Protein AF-0000000074746025 (afdb_homodimer)

Foldseek 3Di:
DPDFDDQDPFTADQDDLVPDDPVLVVLLPDDFDFAQFCRVLALQQKDKDFDFWFAAQPDRVQLVVQFVDLGGTWIFIGTDPDRPDHLALAEEEEFEQAFWFAQQLLLQLLQQSRRDCVRNYWYWYFAAGLVSLLVLRIDTDHNVSSSSCALFTTDSNRHYDHRAQDDPVSLVSNLVSCVVVVHQEYEYEYAFRNLFRQLSSLRVCVVVVPNYARAYEFADLLQQRDDQFALTHQRVFQLLQLVLQVLLVVLVVCVVVLAEAEQEEEARAWPQPLDQTAHPSQLLSCLFWVWLEEQGLVVCLVVLDALVRVLVVLLVLCQLQVVVVGNYTYYYDYLRNQCSRVLSSQLQVQLLVDDALDDLVVRLVSDDPSSNVVLVVFDPVQNNLSNHDDPDRSHRTSLSGQPSVRSLVSNVVVLVVCVVVVSGDGHYHYDYDYDYPVRRGGRDFSLSSNVSSNQSSLSSSCRSVSVHQWYWHWFPSLDPNNNITTTIDGSSSQWDFDDDDDDPPPRTDITHDGHHDDCPAPSVVVCVVCNNVSSRDSPTHNPHHADCDDDCRPDGGPSSNRDDTSVVVVVVVVVVVVVLCVQPDPVHDPVSVVVVVVVVVVVVVVVVVCSVCPPPPVPPPDPDD/DPDFDDQDPFTADLDDLVPDDPVLNVLLPDDFDFAQFCRVLALQFKDKDFDFWFAAQPDRVQLVVQFVDLGGTWIFIGTDPDRPDHLALAEEEEFEQAFWFAQQLLLQLLQQSRRDCVRNYWYWYFAAGLVSLLVLRIDTDHNVSSSSCALFTTDSNRHYHHRAQDDPVSLVSNLVSCVVVVHQEYEYEYAFRNLFRQLSSLRVCVVVVPNFARAYEFADLLQQRDDQFALTHQRVFQLLQLVLQVLLVVLVVCVVVLAEAEQEEEARAWPQPLDQTAHPSQLLSCLFWVWLEEQGLVVCLVVLDALVRVLVVLLVLCQLQVVVVGNYTYYYDYLRNQCSRVLSSQLQVQLLPDDALDDLVVRLVSDDPSSNVVLVVFDPVQNNLSNHDDPDRSHRTSLSHQPSVRSLVSNVVVLVVCVVVVSGDGHYHYDYDYDYPVRRGGRDFSLSSNVSSNQSSLSSSCRSVSVHQWYWHWFPSLDPNNNITTTTDGSSSQWDFDDPDPPPPPRTDITHDGHHDDCPAPSVVVCVVCNNVSSRDSPTHNPHHADCDDDCRPDGGPSSNRDDTSVVVVVVVVVVVVVLCVQPDPVHDPVSVVVVVVVVVVVVVVVVVCSVCPPPPVPPPPPDD

Radius of gyration: 33.22 Å; Cα contacts (8 Å, |Δi|>4): 2764; chains: 2; bounding box: 72×93×107 Å

Structure (mmCIF, N/CA/C/O backbone):
data_AF-0000000074746025-model_v1
#
loop_
_entity.id
_entity.type
_entity.pdbx_description
1 polymer 'Phosphofructokinase domain-containing protein'
#
loop_
_atom_site.group_PDB
_atom_site.id
_atom_site.type_symbol
_atom_site.label_atom_id
_atom_site.label_alt_id
_atom_site.label_comp_id
_atom_site.label_asym_id
_atom_site.label_entity_id
_atom_site.label_seq_id
_atom_site.pdbx_PDB_ins_code
_atom_site.Cartn_x
_atom_site.Cartn_y
_atom_site.Cartn_z
_atom_site.occupancy
_atom_site.B_iso_or_equiv
_atom_site.auth_seq_id
_atom_site.auth_comp_id
_atom_site.auth_asym_id
_atom_site.auth_atom_id
_atom_site.pdbx_PDB_model_num
ATOM 1 N N . MET A 1 1 ? -12.352 17.672 -21.172 1 46.97 1 MET A N 1
ATOM 2 C CA . MET A 1 1 ? -11.773 18.031 -19.891 1 46.97 1 MET A CA 1
ATOM 3 C C . MET A 1 1 ? -11.469 19.531 -19.844 1 46.97 1 MET A C 1
ATOM 5 O O . MET A 1 1 ? -11.016 20.109 -20.828 1 46.97 1 MET A O 1
ATOM 9 N N . GLU A 1 2 ? -12.117 20.219 -18.984 1 56.06 2 GLU A N 1
ATOM 10 C CA . GLU A 1 2 ? -11.766 21.641 -18.922 1 56.06 2 GLU A CA 1
ATOM 11 C C . GLU A 1 2 ? -10.258 21.828 -18.844 1 56.06 2 GLU A C 1
ATOM 13 O O . GLU A 1 2 ? -9.57 21.078 -18.125 1 56.06 2 GLU A O 1
ATOM 18 N N . LYS A 1 3 ? -9.656 22.641 -19.641 1 61.75 3 LYS A N 1
ATOM 19 C CA . LYS A 1 3 ? -8.234 22.906 -19.781 1 61.75 3 LYS A CA 1
ATOM 20 C C . LYS A 1 3 ? -7.668 23.531 -18.5 1 61.75 3 LYS A C 1
ATOM 22 O O . LYS A 1 3 ? -8.32 24.375 -17.875 1 61.75 3 LYS A O 1
ATOM 27 N N . PRO A 1 4 ? -6.477 22.922 -18.031 1 66.38 4 PRO A N 1
ATOM 28 C CA . PRO A 1 4 ? -5.793 23.562 -16.906 1 66.38 4 PRO A CA 1
ATOM 29 C C . PRO A 1 4 ? -5.633 25.062 -17.094 1 66.38 4 PRO A C 1
ATOM 31 O O . PRO A 1 4 ? -5.406 25.531 -18.203 1 66.38 4 PRO A O 1
ATOM 34 N N . LYS A 1 5 ? -6.051 25.828 -16.109 1 73.69 5 LYS A N 1
ATOM 35 C CA . LYS A 1 5 ? -5.914 27.281 -16.109 1 73.69 5 LYS A CA 1
ATOM 36 C C . LYS A 1 5 ? -4.645 27.719 -15.383 1 73.69 5 LYS A C 1
ATOM 38 O O . LYS A 1 5 ? -4.434 27.359 -14.227 1 73.69 5 LYS A O 1
ATOM 43 N N . ARG A 1 6 ? -3.791 28.312 -16.094 1 76 6 ARG A N 1
ATOM 44 C CA . ARG A 1 6 ? -2.576 28.844 -15.5 1 76 6 ARG A CA 1
ATOM 45 C C . ARG A 1 6 ? -2.885 30.078 -14.641 1 76 6 ARG A C 1
ATOM 47 O O . ARG A 1 6 ? -3.561 31 -15.102 1 76 6 ARG A O 1
ATOM 54 N N . MET A 1 7 ? -2.498 29.938 -13.492 1 72.06 7 MET A N 1
ATOM 55 C CA . MET A 1 7 ? -2.641 31.031 -12.539 1 72.06 7 MET A CA 1
ATOM 56 C C . MET A 1 7 ? -1.281 31.469 -12 1 72.06 7 MET A C 1
ATOM 58 O O . MET A 1 7 ? -0.855 31.016 -10.938 1 72.06 7 MET A O 1
ATOM 62 N N . GLY A 1 8 ? -0.741 32.344 -12.617 1 64.75 8 GLY A N 1
ATOM 63 C CA . GLY A 1 8 ? 0.644 32.625 -12.297 1 64.75 8 GLY A CA 1
ATOM 64 C C . GLY A 1 8 ? 1.589 31.484 -12.562 1 64.75 8 GLY A C 1
ATOM 65 O O . GLY A 1 8 ? 1.627 30.953 -13.68 1 64.75 8 GLY A O 1
ATOM 66 N N . ASN A 1 9 ? 2.158 31.078 -11.516 1 69.38 9 ASN A N 1
ATOM 67 C CA . ASN A 1 9 ? 3.098 29.969 -11.625 1 69.38 9 ASN A CA 1
ATOM 68 C C . ASN A 1 9 ? 2.449 28.641 -11.242 1 69.38 9 ASN A C 1
ATOM 70 O O . ASN A 1 9 ? 3.133 27.625 -11.125 1 69.38 9 ASN A O 1
ATOM 74 N N . PHE A 1 10 ? 1.053 28.859 -11.172 1 74.69 10 PHE A N 1
ATOM 75 C CA . PHE A 1 10 ? 0.371 27.672 -10.695 1 74.69 10 PHE A CA 1
ATOM 76 C C . PHE A 1 10 ? -0.65 27.172 -11.711 1 74.69 10 PHE A C 1
ATOM 78 O O . PHE A 1 10 ? -1.016 27.906 -12.633 1 74.69 10 PHE A O 1
ATOM 85 N N . LEU A 1 11 ? -0.92 25.875 -11.57 1 71 11 LEU A N 1
ATOM 86 C CA . LEU A 1 11 ? -1.87 25.266 -12.484 1 71 11 LEU A CA 1
ATOM 87 C C . LEU A 1 11 ? -3.123 24.797 -11.75 1 71 11 LEU A C 1
ATOM 89 O O . LEU A 1 11 ? -3.029 24.109 -10.727 1 71 11 LEU A O 1
ATOM 93 N N . PHE A 1 12 ? -4.215 25.391 -12.172 1 70.94 12 PHE A N 1
ATOM 94 C CA . PHE A 1 12 ? -5.5 24.938 -11.648 1 70.94 12 PHE A CA 1
ATOM 95 C C . PHE A 1 12 ? -6.152 23.953 -12.609 1 70.94 12 PHE A C 1
ATOM 97 O O . PHE A 1 12 ? -6.383 24.266 -13.781 1 70.94 12 PHE A O 1
ATOM 104 N N . GLN A 1 13 ? -6.289 22.734 -12.102 1 67.62 13 GLN A N 1
ATOM 105 C CA . GLN A 1 13 ? -6.855 21.688 -12.953 1 67.62 13 GLN A CA 1
ATOM 106 C C . GLN A 1 13 ? -8.133 21.109 -12.344 1 67.62 13 GLN A C 1
ATOM 108 O O . GLN A 1 13 ? -8.086 20.172 -11.562 1 67.62 13 GLN A O 1
ATOM 113 N N . PRO A 1 14 ? -9.289 21.719 -12.812 1 64.31 14 PRO A N 1
ATOM 114 C CA . PRO A 1 14 ? -10.516 21.109 -12.297 1 64.31 14 PRO A CA 1
ATOM 115 C C . PRO A 1 14 ? -10.836 19.781 -12.961 1 64.31 14 PRO A C 1
ATOM 117 O O . PRO A 1 14 ? -10.523 19.578 -14.141 1 64.31 14 PRO A O 1
ATOM 120 N N . GLN A 1 15 ? -10.875 18.594 -12.281 1 63.97 15 GLN A N 1
ATOM 121 C CA . GLN A 1 15 ? -11.055 17.266 -12.883 1 63.97 15 GLN A CA 1
ATOM 122 C C . GLN A 1 15 ? -12.5 17.047 -13.32 1 63.97 15 GLN A C 1
ATOM 124 O O . GLN A 1 15 ? -13.43 17.453 -12.617 1 63.97 15 GLN A O 1
ATOM 129 N N . ALA A 1 16 ? -12.57 16.516 -14.625 1 58.84 16 ALA A N 1
ATOM 130 C CA . ALA A 1 16 ? -13.883 16.141 -15.133 1 58.84 16 ALA A CA 1
ATOM 131 C C . ALA A 1 16 ? -14.383 14.859 -14.469 1 58.84 16 ALA A C 1
ATOM 133 O O . ALA A 1 16 ? -13.586 13.977 -14.133 1 58.84 16 ALA A O 1
ATOM 134 N N . LYS A 1 17 ? -15.641 14.75 -14.172 1 58.56 17 LYS A N 1
ATOM 135 C CA . LYS A 1 17 ? -16.344 13.609 -13.594 1 58.56 17 LYS A CA 1
ATOM 136 C C . LYS A 1 17 ? -16.109 12.344 -14.422 1 58.56 17 LYS A C 1
ATOM 138 O O . LYS A 1 17 ? -16.062 11.242 -13.875 1 58.56 17 LYS A O 1
ATOM 143 N N . LYS A 1 18 ? -15.852 12.492 -15.633 1 58.47 18 LYS A N 1
ATOM 144 C CA . LYS A 1 18 ? -15.828 11.336 -16.531 1 58.47 18 LYS A CA 1
ATOM 145 C C . LYS A 1 18 ? -14.555 10.523 -16.344 1 58.47 18 LYS A C 1
ATOM 147 O O . LYS A 1 18 ? -14.516 9.336 -16.688 1 58.47 18 LYS A O 1
ATOM 152 N N . GLN A 1 19 ? -13.617 11.047 -15.664 1 64.06 19 GLN A N 1
ATOM 153 C CA . GLN A 1 19 ? -12.32 10.383 -15.562 1 64.06 19 GLN A CA 1
ATOM 154 C C . GLN A 1 19 ? -12.109 9.805 -14.164 1 64.06 19 GLN A C 1
ATOM 156 O O . GLN A 1 19 ? -10.969 9.633 -13.719 1 64.06 19 GLN A O 1
ATOM 161 N N . ARG A 1 20 ? -13.258 9.312 -13.727 1 80.38 20 ARG A N 1
ATOM 162 C CA . ARG A 1 20 ? -13.172 8.766 -12.375 1 80.38 20 ARG A CA 1
ATOM 163 C C . ARG A 1 20 ? -13.461 7.27 -12.367 1 80.38 20 ARG A C 1
ATOM 165 O O . ARG A 1 20 ? -14.188 6.77 -13.227 1 80.38 20 ARG A O 1
ATOM 172 N N . SER A 1 21 ? -12.797 6.664 -11.5 1 84.75 21 SER A N 1
ATOM 173 C CA . SER A 1 21 ? -13.031 5.234 -11.328 1 84.75 21 SER A CA 1
ATOM 174 C C . SER A 1 21 ? -14.461 4.953 -10.898 1 84.75 21 SER A C 1
ATOM 176 O O . SER A 1 21 ? -15.18 5.859 -10.461 1 84.75 21 SER A O 1
ATOM 178 N N . ASP A 1 22 ? -14.867 3.734 -11.039 1 85.94 22 ASP A N 1
ATOM 179 C CA . ASP A 1 22 ? -16.219 3.324 -10.648 1 85.94 22 ASP A CA 1
ATOM 180 C C . ASP A 1 22 ? -16.453 3.559 -9.164 1 85.94 22 ASP A C 1
ATOM 182 O O . ASP A 1 22 ? -17.531 3.994 -8.766 1 85.94 22 ASP A O 1
ATOM 186 N N . LEU A 1 23 ? -15.508 3.271 -8.406 1 89.56 23 LEU A N 1
ATOM 187 C CA . LEU A 1 23 ? -15.656 3.447 -6.965 1 89.56 23 LEU A CA 1
ATOM 188 C C . LEU A 1 23 ? -15.805 4.926 -6.609 1 89.56 23 LEU A C 1
ATOM 190 O O . LEU A 1 23 ? -16.609 5.285 -5.754 1 89.56 23 LEU A O 1
ATOM 194 N N . GLN A 1 24 ? -15.016 5.777 -7.266 1 88.44 24 GLN A N 1
ATOM 195 C CA . GLN A 1 24 ? -15.102 7.211 -7.02 1 88.44 24 GLN A CA 1
ATOM 196 C C . GLN A 1 24 ? -16.469 7.762 -7.422 1 88.44 24 GLN A C 1
ATOM 198 O O . GLN A 1 24 ? -17.031 8.617 -6.734 1 88.44 24 GLN A O 1
ATOM 203 N N . GLN A 1 25 ? -16.922 7.266 -8.516 1 87.38 25 GLN A N 1
ATOM 204 C CA . GLN A 1 25 ? -18.234 7.711 -8.984 1 87.38 25 GLN A CA 1
ATOM 205 C C . GLN A 1 25 ? -19.328 7.328 -7.992 1 87.38 25 GLN A C 1
ATOM 207 O O . GLN A 1 25 ? -20.234 8.125 -7.711 1 87.38 25 GLN A O 1
ATOM 212 N N . TRP A 1 26 ? -19.219 6.156 -7.52 1 89.75 26 TRP A N 1
ATOM 213 C CA . TRP A 1 26 ? -20.188 5.703 -6.527 1 89.75 26 TRP A CA 1
ATOM 214 C C . TRP A 1 26 ? -20.078 6.516 -5.242 1 89.75 26 TRP A C 1
ATOM 216 O O . TRP A 1 26 ? -21.078 6.871 -4.629 1 89.75 26 TRP A O 1
ATOM 226 N N . ARG A 1 27 ? -18.906 6.832 -4.867 1 89.44 27 ARG A N 1
ATOM 227 C CA . ARG A 1 27 ? -18.625 7.547 -3.625 1 89.44 27 ARG A CA 1
ATOM 228 C C . ARG A 1 27 ? -19.172 8.969 -3.684 1 89.44 27 ARG A C 1
ATOM 230 O O . ARG A 1 27 ? -19.562 9.539 -2.66 1 89.44 27 ARG A O 1
ATOM 237 N N . LEU A 1 28 ? -19.234 9.516 -4.867 1 85.06 28 LEU A N 1
ATOM 238 C CA . LEU A 1 28 ? -19.719 10.875 -5.055 1 85.06 28 LEU A CA 1
ATOM 239 C C . LEU A 1 28 ? -21.172 11.016 -4.59 1 85.06 28 LEU A C 1
ATOM 241 O O . LEU A 1 28 ? -21.609 12.109 -4.227 1 85.06 28 LEU A O 1
ATOM 245 N N . GLU A 1 29 ? -21.812 9.883 -4.574 1 85.06 29 GLU A N 1
ATOM 246 C CA . GLU A 1 29 ? -23.234 9.922 -4.238 1 85.06 29 GLU A CA 1
ATOM 247 C C . GLU A 1 29 ? -23.453 9.773 -2.736 1 85.06 29 GLU A C 1
ATOM 249 O O . GLU A 1 29 ? -24.562 9.977 -2.238 1 85.06 29 GLU A O 1
ATOM 254 N N . ARG A 1 30 ? -22.406 9.602 -2.037 1 86.88 30 ARG A N 1
ATOM 255 C CA . ARG A 1 30 ? -22.547 9.398 -0.599 1 86.88 30 ARG A CA 1
ATOM 256 C C . ARG A 1 30 ? -22.891 10.703 0.109 1 86.88 30 ARG A C 1
ATOM 258 O O . ARG A 1 30 ? -22.297 11.75 -0.189 1 86.88 30 ARG A O 1
ATOM 265 N N . GLN A 1 31 ? -23.812 10.57 1.04 1 90.75 31 GLN A N 1
ATOM 266 C CA . GLN A 1 31 ? -24.125 11.711 1.898 1 90.75 31 GLN A CA 1
ATOM 267 C C . GLN A 1 31 ? -23.297 11.664 3.188 1 90.75 31 GLN A C 1
ATOM 269 O O . GLN A 1 31 ? -23.25 10.625 3.855 1 90.75 31 GLN A O 1
ATOM 274 N N . HIS A 1 32 ? -22.672 12.727 3.467 1 94.94 32 HIS A N 1
ATOM 275 C CA . HIS A 1 32 ? -21.891 12.812 4.699 1 94.94 32 HIS A CA 1
ATOM 276 C C . HIS A 1 32 ? -22.797 12.727 5.926 1 94.94 32 HIS A C 1
ATOM 278 O O . HIS A 1 32 ? -23.906 13.25 5.918 1 94.94 32 HIS A O 1
ATOM 284 N N . ARG A 1 33 ? -22.406 12.055 6.957 1 94 33 ARG A N 1
ATOM 285 C CA . ARG A 1 33 ? -23.047 12.133 8.266 1 94 33 ARG A CA 1
ATOM 286 C C . ARG A 1 33 ? -22.594 13.375 9.023 1 94 33 ARG A C 1
ATOM 288 O O . ARG A 1 33 ? -21.438 13.789 8.906 1 94 33 ARG A O 1
ATOM 295 N N . LEU A 1 34 ? -23.469 13.914 9.797 1 96.31 34 LEU A N 1
ATOM 296 C CA . LEU A 1 34 ? -23.172 15.195 10.43 1 96.31 34 LEU A CA 1
ATOM 297 C C . LEU A 1 34 ? -23.516 15.164 11.914 1 96.31 34 LEU A C 1
ATOM 299 O O . LEU A 1 34 ? -24.438 14.469 12.328 1 96.31 34 LEU A O 1
ATOM 303 N N . PRO A 1 35 ? -22.719 15.984 12.664 1 95.69 35 PRO A N 1
ATOM 304 C CA . PRO A 1 35 ? -23.141 16.234 14.039 1 95.69 35 PRO A CA 1
ATOM 305 C C . PRO A 1 35 ? -24.531 16.875 14.117 1 95.69 35 PRO A C 1
ATOM 307 O O . PRO A 1 35 ? -24.875 17.703 13.281 1 95.69 35 PRO A O 1
ATOM 310 N N . ALA A 1 36 ? -25.25 16.547 15.18 1 93.38 36 ALA A N 1
ATOM 311 C CA . ALA A 1 36 ? -26.609 17.062 15.352 1 93.38 36 ALA A CA 1
ATOM 312 C C . ALA A 1 36 ? -26.609 18.594 15.375 1 93.38 36 ALA A C 1
ATOM 314 O O . ALA A 1 36 ? -27.547 19.219 14.867 1 93.38 36 ALA A O 1
ATOM 315 N N . ALA A 1 37 ? -25.641 19.156 15.914 1 92.25 37 ALA A N 1
ATOM 316 C CA . ALA A 1 37 ? -25.562 20.609 16.094 1 92.25 37 ALA A CA 1
ATOM 317 C C . ALA A 1 37 ? -25.578 21.328 14.758 1 92.25 37 ALA A C 1
ATOM 319 O O . ALA A 1 37 ? -26 22.484 14.672 1 92.25 37 ALA A O 1
ATOM 320 N N . ILE A 1 38 ? -25.141 20.656 13.695 1 93.62 38 ILE A N 1
ATOM 321 C CA . ILE A 1 38 ? -25.094 21.312 12.391 1 93.62 38 ILE A CA 1
ATOM 322 C C . ILE A 1 38 ? -25.781 20.438 11.352 1 93.62 38 ILE A C 1
ATOM 324 O O . ILE A 1 38 ? -25.391 20.406 10.188 1 93.62 38 ILE A O 1
ATOM 328 N N . SER A 1 39 ? -26.75 19.688 11.641 1 91.5 39 SER A N 1
ATOM 329 C CA . SER A 1 39 ? -27.422 18.719 10.789 1 91.5 39 SER A CA 1
ATOM 330 C C . SER A 1 39 ? -28.156 19.406 9.648 1 91.5 39 SER A C 1
ATOM 332 O O . SER A 1 39 ? -28.312 18.844 8.562 1 91.5 39 SER A O 1
ATOM 334 N N . ALA A 1 40 ? -28.641 20.656 9.891 1 88.69 40 ALA A N 1
ATOM 335 C CA . ALA A 1 40 ? -29.281 21.406 8.828 1 88.69 40 ALA A CA 1
ATOM 336 C C . ALA A 1 40 ? -28.281 21.844 7.766 1 88.69 40 ALA A C 1
ATOM 338 O O . ALA A 1 40 ? -28.641 22.094 6.613 1 88.69 40 ALA A O 1
ATOM 339 N N . PHE A 1 41 ? -27.078 21.953 8.156 1 88.44 41 PHE A N 1
ATOM 340 C CA . PHE A 1 41 ? -25.906 22.312 7.363 1 88.44 41 PHE A CA 1
ATOM 341 C C . PHE A 1 41 ? -26.156 23.562 6.547 1 88.44 41 PHE A C 1
ATOM 343 O O . PHE A 1 41 ? -26.031 23.547 5.32 1 88.44 41 PHE A O 1
ATOM 350 N N . ASN A 1 42 ? -26.547 24.484 7.211 1 86.94 42 ASN A N 1
ATOM 351 C CA . ASN A 1 42 ? -26.828 25.844 6.773 1 86.94 42 ASN A CA 1
ATOM 352 C C . ASN A 1 42 ? -26.344 26.875 7.793 1 86.94 42 ASN A C 1
ATOM 354 O O . ASN A 1 42 ? -26.734 26.828 8.961 1 86.94 42 ASN A O 1
ATOM 358 N N . GLY A 1 43 ? -25.5 27.781 7.301 1 87.62 43 GLY A N 1
ATOM 359 C CA . GLY A 1 43 ? -24.891 28.75 8.203 1 87.62 43 GLY A CA 1
ATOM 360 C C . GLY A 1 43 ? -25.906 29.625 8.922 1 87.62 43 GLY A C 1
ATOM 361 O O . GLY A 1 43 ? -25.625 30.156 9.992 1 87.62 43 GLY A O 1
ATOM 362 N N . ASN A 1 44 ? -27.078 29.688 8.391 1 86.81 44 ASN A N 1
ATOM 363 C CA . ASN A 1 44 ? -28.094 30.531 8.992 1 86.81 44 ASN A CA 1
ATOM 364 C C . ASN A 1 44 ? -28.922 29.766 10.016 1 86.81 44 ASN A C 1
ATOM 366 O O . ASN A 1 44 ? -29.703 30.344 10.773 1 86.81 44 ASN A O 1
ATOM 370 N N . ALA A 1 45 ? -28.688 28.5 10.133 1 88.62 45 ALA A N 1
ATOM 371 C CA . ALA A 1 45 ? -29.453 27.656 11.047 1 88.62 45 ALA A CA 1
ATOM 372 C C . ALA A 1 45 ? -28.656 27.359 12.305 1 88.62 45 ALA A C 1
ATOM 374 O O . ALA A 1 45 ? -29.016 26.469 13.086 1 88.62 45 ALA A O 1
ATOM 375 N N . VAL A 1 46 ? -27.547 28.078 12.5 1 91.75 46 VAL A N 1
ATOM 376 C CA . VAL A 1 46 ? -26.703 27.828 13.656 1 91.75 46 VAL A CA 1
ATOM 377 C C . VAL A 1 46 ? -26.266 29.156 14.281 1 91.75 46 VAL A C 1
ATOM 379 O O . VAL A 1 46 ? -26.328 30.188 13.625 1 91.75 46 VAL A O 1
ATOM 382 N N . THR A 1 47 ? -25.906 29.125 15.531 1 91.88 47 THR A N 1
ATOM 383 C CA . THR A 1 47 ? -25.359 30.281 16.234 1 91.88 47 THR A CA 1
ATOM 384 C C . THR A 1 47 ? -24.109 29.875 17.031 1 91.88 47 THR A C 1
ATOM 386 O O . THR A 1 47 ? -23.875 28.688 17.266 1 91.88 47 THR A O 1
ATOM 389 N N . VAL A 1 48 ? -23.281 30.859 17.219 1 94.44 48 VAL A N 1
ATOM 390 C CA . VAL A 1 48 ? -22.062 30.641 18 1 94.44 48 VAL A CA 1
ATOM 391 C C . VAL A 1 48 ? -22.25 31.172 19.406 1 94.44 48 VAL A C 1
ATOM 393 O O . VAL A 1 48 ? -22.609 32.344 19.609 1 94.44 48 VAL A O 1
ATOM 396 N N . VAL A 1 49 ? -22.047 30.281 20.391 1 92.94 49 VAL A N 1
ATOM 397 C CA . VAL A 1 49 ? -22.219 30.656 21.781 1 92.94 49 VAL A CA 1
ATOM 398 C C . VAL A 1 49 ? -20.859 30.625 22.484 1 92.94 49 VAL A C 1
ATOM 400 O O . VAL A 1 49 ? -20.078 29.703 22.312 1 92.94 49 VAL A O 1
ATOM 403 N N . LYS A 1 50 ? -20.625 31.672 23.266 1 93.88 50 LYS A N 1
ATOM 404 C CA . LYS A 1 50 ? -19.391 31.75 24.031 1 93.88 50 LYS A CA 1
ATOM 405 C C . LYS A 1 50 ? -19.453 30.875 25.281 1 93.88 50 LYS A C 1
ATOM 407 O O . LYS A 1 50 ? -20.438 30.938 26.031 1 93.88 50 LYS A O 1
ATOM 412 N N . GLY A 1 51 ? -18.5 30.062 25.344 1 89.12 51 GLY A N 1
ATOM 413 C CA . GLY A 1 51 ? -18.375 29.219 26.531 1 89.12 51 GLY A CA 1
ATOM 414 C C . GLY A 1 51 ? -17.422 29.797 27.562 1 89.12 51 GLY A C 1
ATOM 415 O O . GLY A 1 51 ? -17.375 31 27.781 1 89.12 51 GLY A O 1
ATOM 416 N N . GLU A 1 52 ? -16.734 28.906 28.25 1 85.69 52 GLU A N 1
ATOM 417 C CA . GLU A 1 52 ? -15.805 29.281 29.312 1 85.69 52 GLU A CA 1
ATOM 418 C C . GLU A 1 52 ? -14.547 29.938 28.734 1 85.69 52 GLU A C 1
ATOM 420 O O . GLU A 1 52 ? -14.086 29.562 27.656 1 85.69 52 GLU A O 1
ATOM 425 N N . GLU A 1 53 ? -14.016 30.812 29.516 1 90.31 53 GLU A N 1
ATOM 426 C CA . GLU A 1 53 ? -12.75 31.422 29.125 1 90.31 53 GLU A CA 1
ATOM 427 C C . GLU A 1 53 ? -11.594 30.438 29.281 1 90.31 53 GLU A C 1
ATOM 429 O O . GLU A 1 53 ? -11.602 29.594 30.188 1 90.31 53 GLU A O 1
ATOM 434 N N . THR A 1 54 ? -10.703 30.547 28.359 1 89.75 54 THR A N 1
ATOM 435 C CA . THR A 1 54 ? -9.555 29.641 28.375 1 89.75 54 THR A CA 1
ATOM 436 C C . THR A 1 54 ? -8.383 30.266 29.125 1 89.75 54 THR A C 1
ATOM 438 O O . THR A 1 54 ? -8.422 31.453 29.484 1 89.75 54 THR A O 1
ATOM 441 N N . CYS A 1 55 ? -7.43 29.438 29.516 1 82.5 55 CYS A N 1
ATOM 442 C CA . CYS A 1 55 ? -6.215 29.906 30.172 1 82.5 55 CYS A CA 1
ATOM 443 C C . CYS A 1 55 ? -4.973 29.375 29.484 1 82.5 55 CYS A C 1
ATOM 445 O O . CYS A 1 55 ? -5.055 28.406 28.719 1 82.5 55 CYS A O 1
ATOM 447 N N . VAL A 1 56 ? -3.932 30.188 29.641 1 78.94 56 VAL A N 1
ATOM 448 C CA . VAL A 1 56 ? -2.639 29.734 29.141 1 78.94 56 VAL A CA 1
ATOM 449 C C . VAL A 1 56 ? -1.911 28.938 30.219 1 78.94 56 VAL A C 1
ATOM 451 O O . VAL A 1 56 ? -1.758 29.406 31.344 1 78.94 56 VAL A O 1
ATOM 454 N N . THR A 1 57 ? -1.659 27.734 29.953 1 64.81 57 THR A N 1
ATOM 455 C CA . THR A 1 57 ? -1.104 26.844 30.953 1 64.81 57 THR A CA 1
ATOM 456 C C . THR A 1 57 ? 0.303 27.266 31.344 1 64.81 57 THR A C 1
ATOM 458 O O . THR A 1 57 ? 0.66 27.234 32.531 1 64.81 57 THR A O 1
ATOM 461 N N . ASP A 1 58 ? 1.106 27.531 30.391 1 65.44 58 ASP A N 1
ATOM 462 C CA . ASP A 1 58 ? 2.506 27.766 30.75 1 65.44 58 ASP A CA 1
ATOM 463 C C . ASP A 1 58 ? 2.977 29.125 30.25 1 65.44 58 ASP A C 1
ATOM 465 O O . ASP A 1 58 ? 2.74 29.484 29.094 1 65.44 58 ASP A O 1
ATOM 469 N N . HIS A 1 59 ? 3.564 29.844 31.094 1 77.25 59 HIS A N 1
ATOM 470 C CA . HIS A 1 59 ? 4.285 31.062 30.75 1 77.25 59 HIS A CA 1
ATOM 471 C C . HIS A 1 59 ? 3.34 32.125 30.172 1 77.25 59 HIS A C 1
ATOM 473 O O . HIS A 1 59 ? 3.596 32.688 29.109 1 77.25 59 HIS A O 1
ATOM 479 N N . SER A 1 60 ? 2.35 32.406 30.906 1 81.12 60 SER A N 1
ATOM 480 C CA . SER A 1 60 ? 1.336 33.375 30.469 1 81.12 60 SER A CA 1
ATOM 481 C C . SER A 1 60 ? 1.957 34.719 30.156 1 81.12 60 SER A C 1
ATOM 483 O O . SER A 1 60 ? 1.495 35.438 29.25 1 81.12 60 SER A O 1
ATOM 485 N N . GLU A 1 61 ? 2.965 35.094 30.859 1 82.94 61 GLU A N 1
ATOM 486 C CA . GLU A 1 61 ? 3.609 36.406 30.641 1 82.94 61 GLU A CA 1
ATOM 487 C C . GLU A 1 61 ? 4.27 36.438 29.266 1 82.94 61 GLU A C 1
ATOM 489 O O . GLU A 1 61 ? 4.23 37.5 28.594 1 82.94 61 GLU A O 1
ATOM 494 N N . VAL A 1 62 ? 4.836 35.312 28.938 1 87.06 62 VAL A N 1
ATOM 495 C CA . VAL A 1 62 ? 5.516 35.281 27.641 1 87.06 62 VAL A CA 1
ATOM 496 C C . VAL A 1 62 ? 4.492 35.344 26.516 1 87.06 62 VAL A C 1
ATOM 498 O O . VAL A 1 62 ? 4.688 36.062 25.531 1 87.06 62 VAL A O 1
ATOM 501 N N . VAL A 1 63 ? 3.414 34.656 26.656 1 89.94 63 VAL A N 1
ATOM 502 C CA . VAL A 1 63 ? 2.387 34.625 25.625 1 89.94 63 VAL A CA 1
ATOM 503 C C . VAL A 1 63 ? 1.72 36 25.5 1 89.94 63 VAL A C 1
ATOM 505 O O . VAL A 1 63 ? 1.408 36.438 24.391 1 89.94 63 VAL A O 1
ATOM 508 N N . SER A 1 64 ? 1.632 36.719 26.609 1 89.88 64 SER A N 1
ATOM 509 C CA . SER A 1 64 ? 0.945 38 26.625 1 89.88 64 SER A CA 1
ATOM 510 C C . SER A 1 64 ? 1.765 39.062 25.922 1 89.88 64 SER A C 1
ATOM 512 O O . SER A 1 64 ? 1.233 40.125 25.547 1 89.88 64 SER A O 1
ATOM 514 N N . ARG A 1 65 ? 2.98 38.781 25.781 1 89.56 65 ARG A N 1
ATOM 515 C CA . ARG A 1 65 ? 3.822 39.719 25.062 1 89.56 65 ARG A CA 1
ATOM 516 C C . ARG A 1 65 ? 3.535 39.656 23.562 1 89.56 65 ARG A C 1
ATOM 518 O O . ARG A 1 65 ? 3.738 40.656 22.844 1 89.56 65 ARG A O 1
ATOM 525 N N . PHE A 1 66 ? 3.113 38.562 23.156 1 91.62 66 PHE A N 1
ATOM 526 C CA . PHE A 1 66 ? 2.924 38.375 21.734 1 91.62 66 PHE A CA 1
ATOM 527 C C . PHE A 1 66 ? 1.448 38.469 21.359 1 91.62 66 PHE A C 1
ATOM 529 O O . PHE A 1 66 ? 1.108 38.812 20.219 1 91.62 66 PHE A O 1
ATOM 536 N N . PHE A 1 67 ? 0.56 38.219 22.328 1 93.88 67 PHE A N 1
ATOM 537 C CA . PHE A 1 67 ? -0.866 38.125 22.031 1 93.88 67 PHE A CA 1
ATOM 538 C C . PHE A 1 67 ? -1.664 39 22.984 1 93.88 67 PHE A C 1
ATOM 540 O O . PHE A 1 67 ? -1.437 39 24.188 1 93.88 67 PHE A O 1
ATOM 547 N N . SER A 1 68 ? -2.625 39.688 22.438 1 90.44 68 SER A N 1
ATOM 548 C CA . SER A 1 68 ? -3.402 40.656 23.219 1 90.44 68 SER A CA 1
ATOM 549 C C . SER A 1 68 ? -4.512 39.969 24 1 90.44 68 SER A C 1
ATOM 551 O O . SER A 1 68 ? -4.844 40.375 25.109 1 90.44 68 SER A O 1
ATOM 553 N N . ASP A 1 69 ? -5.121 38.969 23.391 1 87.12 69 ASP A N 1
ATOM 554 C CA . ASP A 1 69 ? -6.223 38.25 24.047 1 87.12 69 ASP A CA 1
ATOM 555 C C . ASP A 1 69 ? -5.828 36.812 24.375 1 87.12 69 ASP A C 1
ATOM 557 O O . ASP A 1 69 ? -5.965 35.906 23.547 1 87.12 69 ASP A O 1
ATOM 561 N N . VAL A 1 70 ? -5.457 36.625 25.609 1 86.56 70 VAL A N 1
ATOM 562 C CA . VAL A 1 70 ? -4.953 35.312 26 1 86.56 70 VAL A CA 1
ATOM 563 C C . VAL A 1 70 ? -6.031 34.562 26.797 1 86.56 70 VAL A C 1
ATOM 565 O O . VAL A 1 70 ? -5.828 33.406 27.203 1 86.56 70 VAL A O 1
ATOM 568 N N . HIS A 1 71 ? -7.195 35.156 26.969 1 87.75 71 HIS A N 1
ATOM 569 C CA . HIS A 1 71 ? -8.281 34.531 27.703 1 87.75 71 HIS A CA 1
ATOM 570 C C . HIS A 1 71 ? -9.562 34.469 26.859 1 87.75 71 HIS A C 1
ATOM 572 O O . HIS A 1 71 ? -10.656 34.656 27.391 1 87.75 71 HIS A O 1
ATOM 578 N N . ALA A 1 72 ? -9.375 34.25 25.625 1 91.88 72 ALA A N 1
ATOM 579 C CA . ALA A 1 72 ? -10.539 34.156 24.75 1 91.88 72 ALA A CA 1
ATOM 580 C C . ALA A 1 72 ? -11.375 32.906 25.094 1 91.88 72 ALA A C 1
ATOM 582 O O . ALA A 1 72 ? -10.828 31.875 25.453 1 91.88 72 ALA A O 1
ATOM 583 N N . PRO A 1 73 ? -12.656 32.938 25.016 1 94.38 73 PRO A N 1
ATOM 584 C CA . PRO A 1 73 ? -13.531 31.844 25.422 1 94.38 73 PRO A CA 1
ATOM 585 C C . PRO A 1 73 ? -13.586 30.719 24.375 1 94.38 73 PRO A C 1
ATOM 587 O O . PRO A 1 73 ? -13.281 30.953 23.203 1 94.38 73 PRO A O 1
ATOM 590 N N . LEU A 1 74 ? -13.984 29.578 24.891 1 94.62 74 LEU A N 1
ATOM 591 C CA . LEU A 1 74 ? -14.391 28.516 23.969 1 94.62 74 LEU A CA 1
ATOM 592 C C . LEU A 1 74 ? -15.672 28.891 23.234 1 94.62 74 LEU A C 1
ATOM 594 O O . LEU A 1 74 ? -16.5 29.641 23.781 1 94.62 74 LEU A O 1
ATOM 598 N N . LEU A 1 75 ? -15.781 28.484 22.047 1 96.31 75 LEU A N 1
ATOM 599 C CA . LEU A 1 75 ? -17 28.75 21.281 1 96.31 75 LEU A CA 1
ATOM 600 C C . LEU A 1 75 ? -17.734 27.453 20.953 1 96.31 75 LEU A C 1
ATOM 602 O O . LEU A 1 75 ? -17.109 26.484 20.516 1 96.31 75 LEU A O 1
ATOM 606 N N . ASP A 1 76 ? -19 27.438 21.172 1 94.06 76 ASP A N 1
ATOM 607 C CA . ASP A 1 76 ? -19.859 26.312 20.812 1 94.06 76 ASP A CA 1
ATOM 608 C C . ASP A 1 76 ? -20.797 26.688 19.672 1 94.06 76 ASP A C 1
ATOM 610 O O . ASP A 1 76 ? -21.328 27.797 19.656 1 94.06 76 ASP A O 1
ATOM 614 N N . ILE A 1 77 ? -20.938 25.859 18.75 1 94.88 77 ILE A N 1
ATOM 615 C CA . ILE A 1 77 ? -21.891 26.047 17.672 1 94.88 77 ILE A CA 1
ATOM 616 C C . ILE A 1 77 ? -23.125 25.203 17.922 1 94.88 77 ILE A C 1
ATOM 618 O O . ILE A 1 77 ? -23.031 23.969 18.031 1 94.88 77 ILE A O 1
ATOM 622 N N . ILE A 1 78 ? -24.266 25.797 18.016 1 92.88 78 ILE A N 1
ATOM 623 C CA . ILE A 1 78 ? -25.516 25.109 18.312 1 92.88 78 ILE A CA 1
ATOM 624 C C . ILE A 1 78 ? -26.594 25.547 17.328 1 92.88 78 ILE A C 1
ATOM 626 O O . ILE A 1 78 ? -26.516 26.625 16.734 1 92.88 78 ILE A O 1
ATOM 630 N N . PRO A 1 79 ? -27.562 24.656 17.156 1 92.06 79 PRO A N 1
ATOM 631 C CA . PRO A 1 79 ? -28.672 25.031 16.266 1 92.06 79 PRO A CA 1
ATOM 632 C C . PRO A 1 79 ? -29.484 26.203 16.797 1 92.06 79 PRO A C 1
ATOM 634 O O . PRO A 1 79 ? -29.578 26.406 18.016 1 92.06 79 PRO A O 1
ATOM 637 N N . THR A 1 80 ? -29.938 26.969 15.852 1 89.38 80 THR A N 1
ATOM 638 C CA . THR A 1 80 ? -30.797 28.078 16.234 1 89.38 80 THR A CA 1
ATOM 639 C C . THR A 1 80 ? -31.938 28.25 15.234 1 89.38 80 THR A C 1
ATOM 641 O O . THR A 1 80 ? -31.797 27.891 14.062 1 89.38 80 THR A O 1
ATOM 644 N N . GLU A 1 81 ? -33.125 28.641 15.711 1 79.06 81 GLU A N 1
ATOM 645 C CA . GLU A 1 81 ? -34.25 28.984 14.836 1 79.06 81 GLU A CA 1
ATOM 646 C C . GLU A 1 81 ? -34.25 30.469 14.477 1 79.06 81 GLU A C 1
ATOM 648 O O . GLU A 1 81 ? -34.844 30.875 13.469 1 79.06 81 GLU A O 1
ATOM 653 N N . GLU A 1 82 ? -33.625 31.25 15.312 1 66.06 82 GLU A N 1
ATOM 654 C CA . GLU A 1 82 ? -33.594 32.688 15.141 1 66.06 82 GLU A CA 1
ATOM 655 C C . GLU A 1 82 ? -32.531 33.125 14.125 1 66.06 82 GLU A C 1
ATOM 657 O O . GLU A 1 82 ? -31.422 32.594 14.141 1 66.06 82 GLU A O 1
ATOM 662 N N . ARG A 1 83 ? -33.094 33.781 13.086 1 63.38 83 ARG A N 1
ATOM 663 C CA . ARG A 1 83 ? -32.156 34.219 12.047 1 63.38 83 ARG A CA 1
ATOM 664 C C . ARG A 1 83 ? -31.609 35.625 12.375 1 63.38 83 ARG A C 1
ATOM 666 O O . ARG A 1 83 ? -32 36.594 11.758 1 63.38 83 ARG A O 1
ATOM 673 N N . SER A 1 84 ? -31.047 35.75 13.516 1 55.91 84 SER A N 1
ATOM 674 C CA . SER A 1 84 ? -30.688 37.094 13.922 1 55.91 84 SER A CA 1
ATOM 675 C C . SER A 1 84 ? -29.547 37.656 13.062 1 55.91 84 SER A C 1
ATOM 677 O O . SER A 1 84 ? -29.547 38.812 12.695 1 55.91 84 SER A O 1
ATOM 679 N N . GLN A 1 85 ? -28.547 36.906 12.68 1 66.5 85 GLN A N 1
ATOM 680 C CA . GLN A 1 85 ? -27.453 37.406 11.836 1 66.5 85 GLN A CA 1
ATOM 681 C C . GLN A 1 85 ? -27.172 36.438 10.688 1 66.5 85 GLN A C 1
ATOM 683 O O . GLN A 1 85 ? -26.344 35.531 10.812 1 66.5 85 GLN A O 1
ATOM 688 N N . PRO A 1 86 ? -27.875 36.812 9.656 1 78 86 PRO A N 1
ATOM 689 C CA . PRO A 1 86 ? -27.781 35.875 8.555 1 78 86 PRO A CA 1
ATOM 690 C C . PRO A 1 86 ? -26.375 35.812 7.945 1 78 86 PRO A C 1
ATOM 692 O O . PRO A 1 86 ? -25.688 36.812 7.875 1 78 86 PRO A O 1
ATOM 695 N N . VAL A 1 87 ? -25.828 34.719 7.691 1 88.19 87 VAL A N 1
ATOM 696 C CA . VAL A 1 87 ? -24.641 34.531 6.867 1 88.19 87 VAL A CA 1
ATOM 697 C C . VAL A 1 87 ? -24.969 34.844 5.406 1 88.19 87 VAL A C 1
ATOM 699 O O . VAL A 1 87 ? -25.406 33.969 4.668 1 88.19 87 VAL A O 1
ATOM 702 N N . ALA A 1 88 ? -24.781 36.156 5.039 1 91.06 88 ALA A N 1
ATOM 703 C CA . ALA A 1 88 ? -25.109 36.688 3.707 1 91.06 88 ALA A CA 1
ATOM 704 C C . ALA A 1 88 ? -24.016 37.594 3.193 1 91.06 88 ALA A C 1
ATOM 706 O O . ALA A 1 88 ? -23.469 38.406 3.953 1 91.06 88 ALA A O 1
ATOM 707 N N . ASP A 1 89 ? -23.656 37.406 1.964 1 93.81 89 ASP A N 1
ATOM 708 C CA . ASP A 1 89 ? -22.672 38.219 1.263 1 93.81 89 ASP A CA 1
ATOM 709 C C . ASP A 1 89 ? -21.312 38.125 1.938 1 93.81 89 ASP A C 1
ATOM 711 O O . ASP A 1 89 ? -20.641 39.156 2.145 1 93.81 89 ASP A O 1
ATOM 715 N N . LYS A 1 90 ? -21.047 36.969 2.422 1 95.5 90 LYS A N 1
ATOM 716 C CA . LYS A 1 90 ? -19.766 36.688 3.051 1 95.5 90 LYS A CA 1
ATOM 717 C C . LYS A 1 90 ? -18.781 36.062 2.061 1 95.5 90 LYS A C 1
ATOM 719 O O . LYS A 1 90 ? -19.188 35.312 1.182 1 95.5 90 LYS A O 1
ATOM 724 N N . LYS A 1 91 ? -17.547 36.5 2.207 1 97.31 91 LYS A N 1
ATOM 725 C CA . LYS A 1 91 ? -16.453 35.938 1.406 1 97.31 91 LYS A CA 1
ATOM 726 C C . LYS A 1 91 ? -15.414 35.25 2.293 1 97.31 91 LYS A C 1
ATOM 728 O O . LYS A 1 91 ? -14.852 35.875 3.189 1 97.31 91 LYS A O 1
ATOM 733 N N . VAL A 1 92 ? -15.195 33.969 2.037 1 98.06 92 VAL A N 1
ATOM 734 C CA . VAL A 1 92 ? -14.234 33.188 2.836 1 98.06 92 VAL A CA 1
ATOM 735 C C . VAL A 1 92 ? -13.172 32.594 1.926 1 98.06 92 VAL A C 1
ATOM 737 O O . VAL A 1 92 ? -13.492 32.031 0.867 1 98.06 92 VAL A O 1
ATOM 740 N N . GLY A 1 93 ? -11.883 32.75 2.287 1 98.44 93 GLY A N 1
ATOM 741 C CA . GLY A 1 93 ? -10.781 32.125 1.59 1 98.44 93 GLY A CA 1
ATOM 742 C C . GLY A 1 93 ? -10.266 30.875 2.295 1 98.44 93 GLY A C 1
ATOM 743 O O . GLY A 1 93 ? -10.289 30.797 3.525 1 98.44 93 GLY A O 1
ATOM 744 N N . VAL A 1 94 ? -9.812 29.875 1.534 1 98.19 94 VAL A N 1
ATOM 745 C CA . VAL A 1 94 ? -9.227 28.672 2.107 1 98.19 94 VAL A CA 1
ATOM 746 C C . VAL A 1 94 ? -7.855 28.422 1.483 1 98.19 94 VAL A C 1
ATOM 748 O O . VAL A 1 94 ? -7.68 28.578 0.274 1 98.19 94 VAL A O 1
ATOM 751 N N . VAL A 1 95 ? -6.855 28.078 2.326 1 97.56 95 VAL A N 1
ATOM 752 C CA . VAL A 1 95 ? -5.484 27.812 1.907 1 97.56 95 VAL A CA 1
ATOM 753 C C . VAL A 1 95 ? -5.016 26.469 2.482 1 97.56 95 VAL A C 1
ATOM 755 O O . VAL A 1 95 ? -5.07 26.266 3.695 1 97.56 95 VAL A O 1
ATOM 758 N N . PHE A 1 96 ? -4.59 25.594 1.594 1 95.81 96 PHE A N 1
ATOM 759 C CA . PHE A 1 96 ? -3.896 24.391 2.061 1 95.81 96 PHE A CA 1
ATOM 760 C C . PHE A 1 96 ? -2.434 24.703 2.363 1 95.81 96 PHE A C 1
ATOM 762 O O . PHE A 1 96 ? -1.639 24.922 1.447 1 95.81 96 PHE A O 1
ATOM 769 N N . CYS A 1 97 ? -2.098 24.688 3.631 1 92.94 97 CYS A N 1
ATOM 770 C CA . CYS A 1 97 ? -0.731 24.984 4.043 1 92.94 97 CYS A CA 1
ATOM 771 C C . CYS A 1 97 ? 0.057 23.703 4.309 1 92.94 97 CYS A C 1
ATOM 773 O O . CYS A 1 97 ? 1.242 23.625 3.98 1 92.94 97 CYS A O 1
ATOM 775 N N . GLY A 1 98 ? -0.559 22.766 4.785 1 85.19 98 GLY A N 1
ATOM 776 C CA . GLY A 1 98 ? 0.119 21.547 5.156 1 85.19 98 GLY A CA 1
ATOM 777 C C . GLY A 1 98 ? 0.246 20.562 4.004 1 85.19 98 GLY A C 1
ATOM 778 O O . GLY A 1 98 ? -0.039 20.906 2.855 1 85.19 98 GLY A O 1
ATOM 779 N N . ARG A 1 99 ? 0.756 19.391 4.336 1 87.19 99 ARG A N 1
ATOM 780 C CA . ARG A 1 99 ? 0.934 18.344 3.346 1 87.19 99 ARG A CA 1
ATOM 781 C C . ARG A 1 99 ? -0.377 17.609 3.088 1 87.19 99 ARG A C 1
ATOM 783 O O . ARG A 1 99 ? -1.384 17.875 3.75 1 87.19 99 ARG A O 1
ATOM 790 N N . GLN A 1 100 ? -0.273 16.766 2.1 1 91.38 100 GLN A N 1
ATOM 791 C CA . GLN A 1 100 ? -1.475 16.078 1.638 1 91.38 100 GLN A CA 1
ATOM 792 C C . GLN A 1 100 ? -2.068 15.211 2.74 1 91.38 100 GLN A C 1
ATOM 794 O O . GLN A 1 100 ? -1.333 14.586 3.508 1 91.38 100 GLN A O 1
ATOM 799 N N . ALA A 1 101 ? -3.346 15.18 2.771 1 93.81 101 ALA A N 1
ATOM 800 C CA . ALA A 1 101 ? -4.086 14.336 3.701 1 93.81 101 ALA A CA 1
ATOM 801 C C . ALA A 1 101 ? -5.457 13.969 3.135 1 93.81 101 ALA A C 1
ATOM 803 O O . ALA A 1 101 ? -6.129 14.805 2.525 1 93.81 101 ALA A O 1
ATOM 804 N N . PRO A 1 102 ? -5.863 12.719 3.332 1 96.31 102 PRO A N 1
ATOM 805 C CA . PRO A 1 102 ? -7.219 12.359 2.914 1 96.31 102 PRO A CA 1
ATOM 806 C C . PRO A 1 102 ? -8.297 13.102 3.705 1 96.31 102 PRO A C 1
ATOM 808 O O . PRO A 1 102 ? -8.164 13.281 4.918 1 96.31 102 PRO A O 1
ATOM 811 N N . GLY A 1 103 ? -9.359 13.539 3.041 1 96.5 103 GLY A N 1
ATOM 812 C CA . GLY A 1 103 ? -10.461 14.227 3.701 1 96.5 103 GLY A CA 1
ATOM 813 C C . GLY A 1 103 ? -10.445 15.727 3.488 1 96.5 103 GLY A C 1
ATOM 814 O O . GLY A 1 103 ? -11.438 16.406 3.75 1 96.5 103 GLY A O 1
ATOM 815 N N . CYS A 1 104 ? -9.32 16.219 2.93 1 96.94 104 CYS A N 1
ATOM 816 C CA . CYS A 1 104 ? -9.195 17.656 2.736 1 96.94 104 CYS A CA 1
ATOM 817 C C . CYS A 1 104 ? -10.188 18.156 1.702 1 96.94 104 CYS A C 1
ATOM 819 O O . CYS A 1 104 ? -10.695 19.281 1.813 1 96.94 104 CYS A O 1
ATOM 821 N N . HIS A 1 105 ? -10.461 17.375 0.637 1 95.19 105 HIS A N 1
ATOM 822 C CA . HIS A 1 105 ? -11.461 17.766 -0.341 1 95.19 105 HIS A CA 1
ATOM 823 C C . HIS A 1 105 ? -12.859 17.781 0.275 1 95.19 105 HIS A C 1
ATOM 825 O O . HIS A 1 105 ? -13.672 18.656 -0.034 1 95.19 105 HIS A O 1
ATOM 831 N N . ASP A 1 106 ? -13.125 16.812 1.126 1 97.06 106 ASP A N 1
ATOM 832 C CA . ASP A 1 106 ? -14.391 16.797 1.851 1 97.06 106 ASP A CA 1
ATOM 833 C C . ASP A 1 106 ? -14.516 18.031 2.756 1 97.06 106 ASP A C 1
ATOM 835 O O . ASP A 1 106 ? -15.602 18.578 2.918 1 97.06 106 ASP A O 1
ATOM 839 N N . PHE A 1 107 ? -13.43 18.391 3.326 1 97.88 107 PHE A N 1
ATOM 840 C CA . PHE A 1 107 ? -13.391 19.609 4.133 1 97.88 107 PHE A CA 1
ATOM 841 C C . PHE A 1 107 ? -13.828 20.812 3.312 1 97.88 107 PHE A C 1
ATOM 843 O O . PHE A 1 107 ? -14.68 21.594 3.748 1 97.88 107 PHE A O 1
ATOM 850 N N . VAL A 1 108 ? -13.266 20.984 2.133 1 97 108 VAL A N 1
ATOM 851 C CA . VAL A 1 108 ? -13.594 22.109 1.271 1 97 108 VAL A CA 1
ATOM 852 C C . VAL A 1 108 ? -15.07 22.062 0.897 1 97 108 VAL A C 1
ATOM 854 O O . VAL A 1 108 ? -15.742 23.094 0.869 1 97 108 VAL A O 1
ATOM 857 N N . CYS A 1 109 ? -15.555 20.859 0.619 1 95.56 109 CYS A N 1
ATOM 858 C CA . CYS A 1 109 ? -16.969 20.719 0.3 1 95.56 109 CYS A CA 1
ATOM 859 C C . CYS A 1 109 ? -17.844 21.172 1.464 1 95.56 109 CYS A C 1
ATOM 861 O O . CYS A 1 109 ? -18.875 21.812 1.259 1 95.56 109 CYS A O 1
ATOM 863 N N . GLY A 1 110 ? -17.438 20.812 2.689 1 97.06 110 GLY A N 1
ATOM 864 C CA . GLY A 1 110 ? -18.172 21.281 3.859 1 97.06 110 GLY A CA 1
ATOM 865 C C . GLY A 1 110 ? -18.156 22.797 4.012 1 97.06 110 GLY A C 1
ATOM 866 O O . GLY A 1 110 ? -19.172 23.391 4.387 1 97.06 110 GLY A O 1
ATOM 867 N N . LEU A 1 111 ? -17.016 23.359 3.74 1 97.12 111 LEU A N 1
ATOM 868 C CA . LEU A 1 111 ? -16.875 24.797 3.801 1 97.12 111 LEU A CA 1
ATOM 869 C C . LEU A 1 111 ? -17.828 25.484 2.834 1 97.12 111 LEU A C 1
ATOM 871 O O . LEU A 1 111 ? -18.531 26.438 3.207 1 97.12 111 LEU A O 1
ATOM 875 N N . VAL A 1 112 ? -17.891 24.984 1.596 1 95.94 112 VAL A N 1
ATOM 876 C CA . VAL A 1 112 ? -18.703 25.578 0.533 1 95.94 112 VAL A CA 1
ATOM 877 C C . VAL A 1 112 ? -20.188 25.328 0.814 1 95.94 112 VAL A C 1
ATOM 879 O O . VAL A 1 112 ? -21 26.234 0.714 1 95.94 112 VAL A O 1
ATOM 882 N N . ASP A 1 113 ? -20.531 24.125 1.195 1 94.19 113 ASP A N 1
ATOM 883 C CA . ASP A 1 113 ? -21.922 23.734 1.359 1 94.19 113 ASP A CA 1
ATOM 884 C C . ASP A 1 113 ? -22.562 24.469 2.535 1 94.19 113 ASP A C 1
ATOM 886 O O . ASP A 1 113 ? -23.781 24.703 2.539 1 94.19 113 ASP A O 1
ATOM 890 N N . MET A 1 114 ? -21.797 24.797 3.498 1 94.31 114 MET A N 1
ATOM 891 C CA . MET A 1 114 ? -22.312 25.5 4.676 1 94.31 114 MET A CA 1
ATOM 892 C C . MET A 1 114 ? -22.672 26.938 4.344 1 94.31 114 MET A C 1
ATOM 894 O O . MET A 1 114 ? -23.406 27.594 5.086 1 94.31 114 MET A O 1
ATOM 898 N N . MET A 1 115 ? -22.094 27.406 3.27 1 91.38 115 MET A N 1
ATOM 899 C CA . MET A 1 115 ? -22.328 28.766 2.824 1 91.38 115 MET A CA 1
ATOM 900 C C . MET A 1 115 ? -23.297 28.797 1.638 1 91.38 115 MET A C 1
ATOM 902 O O . MET A 1 115 ? -22.859 28.672 0.488 1 91.38 115 MET A O 1
ATOM 906 N N . PRO A 1 116 ? -24.469 28.906 1.854 1 75.88 116 PRO A N 1
ATOM 907 C CA . PRO A 1 116 ? -25.422 28.859 0.734 1 75.88 116 PRO A CA 1
ATOM 908 C C . PRO A 1 116 ? -25.188 29.969 -0.283 1 75.88 116 PRO A C 1
ATOM 910 O O . PRO A 1 116 ? -25.172 31.156 0.082 1 75.88 116 PRO A O 1
ATOM 913 N N . PRO A 1 117 ? -25.047 29.547 -1.493 1 75.25 117 PRO A N 1
ATOM 914 C CA . PRO A 1 117 ? -24.719 30.562 -2.508 1 75.25 117 PRO A CA 1
ATOM 915 C C . PRO A 1 117 ? -25.859 31.547 -2.754 1 75.25 117 PRO A C 1
ATOM 917 O O . PRO A 1 117 ? -25.625 32.688 -3.16 1 75.25 117 PRO A O 1
ATOM 920 N N . ASN A 1 118 ? -27.047 31.172 -2.504 1 81.38 118 ASN A N 1
ATOM 921 C CA . ASN A 1 118 ? -28.203 32.031 -2.783 1 81.38 118 ASN A CA 1
ATOM 922 C C . ASN A 1 118 ? -28.219 33.281 -1.901 1 81.38 118 ASN A C 1
ATOM 924 O O . ASN A 1 118 ? -28.938 34.219 -2.178 1 81.38 118 ASN A O 1
ATOM 928 N N . PHE A 1 119 ? -27.391 33.344 -0.962 1 87.31 119 PHE A N 1
ATOM 929 C CA . PHE A 1 119 ? -27.312 34.5 -0.074 1 87.31 119 PHE A CA 1
ATOM 930 C C . PHE A 1 119 ? -26.109 35.375 -0.418 1 87.31 119 PHE A C 1
ATOM 932 O O . PHE A 1 119 ? -25.688 36.219 0.383 1 87.31 119 PHE A O 1
ATOM 939 N N . GLY A 1 120 ? -25.5 35.094 -1.614 1 90.94 120 GLY A N 1
ATOM 940 C CA . GLY A 1 120 ? -24.406 35.906 -2.092 1 90.94 120 GLY A CA 1
ATOM 941 C C . GLY A 1 120 ? -23.062 35.531 -1.514 1 90.94 120 GLY A C 1
ATOM 942 O O . GLY A 1 120 ? -22.047 36.188 -1.744 1 90.94 120 GLY A O 1
ATOM 943 N N . ASN A 1 121 ? -23.047 34.438 -0.777 1 94.38 121 ASN A N 1
ATOM 944 C CA . ASN A 1 121 ? -21.812 33.938 -0.172 1 94.38 121 ASN A CA 1
ATOM 945 C C . ASN A 1 121 ? -20.859 33.375 -1.218 1 94.38 121 ASN A C 1
ATOM 947 O O . ASN A 1 121 ? -21.312 32.781 -2.213 1 94.38 121 ASN A O 1
ATOM 951 N N . LYS A 1 122 ? -19.547 33.594 -1.016 1 95.38 122 LYS A N 1
ATOM 952 C CA . LYS A 1 122 ? -18.547 33.062 -1.928 1 95.38 122 LYS A CA 1
ATOM 953 C C . LYS A 1 122 ? -17.375 32.438 -1.16 1 95.38 122 LYS A C 1
ATOM 955 O O . LYS A 1 122 ? -16.984 32.969 -0.107 1 95.38 122 LYS A O 1
ATOM 960 N N . VAL A 1 123 ? -16.906 31.359 -1.648 1 96.62 123 VAL A N 1
ATOM 961 C CA . VAL A 1 123 ? -15.711 30.719 -1.119 1 96.62 123 VAL A CA 1
ATOM 962 C C . VAL A 1 123 ? -14.602 30.75 -2.172 1 96.62 123 VAL A C 1
ATOM 964 O O . VAL A 1 123 ? -14.82 30.359 -3.32 1 96.62 123 VAL A O 1
ATOM 967 N N . PHE A 1 124 ? -13.445 31.234 -1.766 1 96.75 124 PHE A N 1
ATOM 968 C CA . PHE A 1 124 ? -12.297 31.297 -2.666 1 96.75 124 PHE A CA 1
ATOM 969 C C . PHE A 1 124 ? -11.211 30.328 -2.23 1 96.75 124 PHE A C 1
ATOM 971 O O . PHE A 1 124 ? -10.859 30.266 -1.052 1 96.75 124 PHE A O 1
ATOM 978 N N . GLY A 1 125 ? -10.789 29.5 -3.154 1 96.69 125 GLY A N 1
ATOM 979 C CA . GLY A 1 125 ? -9.625 28.672 -2.934 1 96.69 125 GLY A CA 1
ATOM 980 C C . GLY A 1 125 ? -8.359 29.234 -3.559 1 96.69 125 GLY A C 1
ATOM 981 O O . GLY A 1 125 ? -8.398 29.781 -4.656 1 96.69 125 GLY A O 1
ATOM 982 N N . PHE A 1 126 ? -7.305 29.156 -2.863 1 96.06 126 PHE A N 1
ATOM 983 C CA . PHE A 1 126 ? -6.043 29.672 -3.381 1 96.06 126 PHE A CA 1
ATOM 984 C C . PHE A 1 126 ? -5.215 28.547 -4.004 1 96.06 126 PHE A C 1
ATOM 986 O O . PHE A 1 126 ? -4.746 27.656 -3.305 1 96.06 126 PHE A O 1
ATOM 993 N N . VAL A 1 127 ? -4.98 28.641 -5.309 1 93.44 127 VAL A N 1
ATOM 994 C CA . VAL A 1 127 ? -4.246 27.641 -6.074 1 93.44 127 VAL A CA 1
ATOM 995 C C . VAL A 1 127 ? -2.75 27.766 -5.785 1 93.44 127 VAL A C 1
ATOM 997 O O . VAL A 1 127 ? -2.188 28.875 -5.852 1 93.44 127 VAL A O 1
ATOM 1000 N N . GLY A 1 128 ? -2.129 26.656 -5.422 1 90.94 128 GLY A N 1
ATOM 1001 C CA . GLY A 1 128 ? -0.717 26.656 -5.074 1 90.94 128 GLY A CA 1
ATOM 1002 C C . GLY A 1 128 ? -0.47 26.812 -3.588 1 90.94 128 GLY A C 1
ATOM 1003 O O . GLY A 1 128 ? 0.661 27.062 -3.162 1 90.94 128 GLY A O 1
ATOM 1004 N N . GLY A 1 129 ? -1.547 26.75 -2.785 1 92.75 129 GLY A N 1
ATOM 1005 C CA . GLY A 1 129 ? -1.373 26.812 -1.343 1 92.75 129 GLY A CA 1
ATOM 1006 C C . GLY A 1 129 ? -0.909 28.172 -0.853 1 92.75 129 GLY A C 1
ATOM 1007 O O . GLY A 1 129 ? -1.459 29.203 -1.25 1 92.75 129 GLY A O 1
ATOM 1008 N N . THR A 1 130 ? 0.1 28.188 -0.042 1 93.06 130 THR A N 1
ATOM 1009 C CA . THR A 1 130 ? 0.563 29.391 0.637 1 93.06 130 THR A CA 1
ATOM 1010 C C . THR A 1 130 ? 1.119 30.406 -0.366 1 93.06 130 THR A C 1
ATOM 1012 O O . THR A 1 130 ? 0.793 31.594 -0.309 1 93.06 130 THR A O 1
ATOM 1015 N N . HIS A 1 131 ? 1.894 29.922 -1.281 1 91.69 131 HIS A N 1
ATOM 1016 C CA . HIS A 1 131 ? 2.438 30.828 -2.279 1 91.69 131 HIS A CA 1
ATOM 1017 C C . HIS A 1 131 ? 1.336 31.391 -3.178 1 91.69 131 HIS A C 1
ATOM 1019 O O . HIS A 1 131 ? 1.376 32.562 -3.566 1 91.69 131 HIS A O 1
ATOM 1025 N N . GLY A 1 132 ? 0.414 30.562 -3.475 1 93.12 132 GLY A N 1
ATOM 1026 C CA . GLY A 1 132 ? -0.731 31.016 -4.242 1 93.12 132 GLY A CA 1
ATOM 1027 C C . GLY A 1 132 ? -1.543 32.094 -3.525 1 93.12 132 GLY A C 1
ATOM 1028 O O . GLY A 1 132 ? -2.045 33 -4.152 1 93.12 132 GLY A O 1
ATOM 1029 N N . PHE A 1 133 ? -1.639 31.969 -2.246 1 96.12 133 PHE A N 1
ATOM 1030 C CA . PHE A 1 133 ? -2.357 32.906 -1.406 1 96.12 133 PHE A CA 1
ATOM 1031 C C . PHE A 1 133 ? -1.639 34.25 -1.373 1 96.12 133 PHE A C 1
ATOM 1033 O O . PHE A 1 133 ? -2.258 35.312 -1.582 1 96.12 133 PHE A O 1
ATOM 1040 N N . LEU A 1 134 ? -0.388 34.188 -1.214 1 94.44 134 LEU A N 1
ATOM 1041 C CA . LEU A 1 134 ? 0.396 35.438 -1.126 1 94.44 134 LEU A CA 1
ATOM 1042 C C . LEU A 1 134 ? 0.447 36.125 -2.475 1 94.44 134 LEU A C 1
ATOM 1044 O O . LEU A 1 134 ? 0.546 37.375 -2.531 1 94.44 134 LEU A O 1
ATOM 1048 N N . ASP A 1 135 ? 0.291 35.312 -3.57 1 92.44 135 ASP A N 1
ATOM 1049 C CA . ASP A 1 135 ? 0.333 35.875 -4.922 1 92.44 135 ASP A CA 1
ATOM 1050 C C . ASP A 1 135 ? -1.074 36.125 -5.453 1 92.44 135 ASP A C 1
ATOM 1052 O O . ASP A 1 135 ? -1.252 36.438 -6.637 1 92.44 135 ASP A O 1
ATOM 1056 N N . LYS A 1 136 ? -2.084 35.969 -4.684 1 93.75 136 LYS A N 1
ATOM 1057 C CA . LYS A 1 136 ? -3.475 36.281 -4.98 1 93.75 136 LYS A CA 1
ATOM 1058 C C . LYS A 1 136 ? -4.012 35.438 -6.117 1 93.75 136 LYS A C 1
ATOM 1060 O O . LYS A 1 136 ? -4.707 35.938 -7.008 1 93.75 136 LYS A O 1
ATOM 1065 N N . GLN A 1 137 ? -3.572 34.188 -6.129 1 93.12 137 GLN A N 1
ATOM 1066 C CA . GLN A 1 137 ? -4.086 33.25 -7.113 1 93.12 137 GLN A CA 1
ATOM 1067 C C . GLN A 1 137 ? -5.34 32.531 -6.598 1 93.12 137 GLN A C 1
ATOM 1069 O O . GLN A 1 137 ? -5.289 31.375 -6.203 1 93.12 137 GLN A O 1
ATOM 1074 N N . ALA A 1 138 ? -6.496 33.219 -6.75 1 94.88 138 ALA A N 1
ATOM 1075 C CA . ALA A 1 138 ? -7.742 32.75 -6.145 1 94.88 138 ALA A CA 1
ATOM 1076 C C . ALA A 1 138 ? -8.727 32.281 -7.211 1 94.88 138 ALA A C 1
ATOM 1078 O O . ALA A 1 138 ? -8.812 32.875 -8.289 1 94.88 138 ALA A O 1
ATOM 1079 N N . VAL A 1 139 ? -9.367 31.172 -6.898 1 93.69 139 VAL A N 1
ATOM 1080 C CA . VAL A 1 139 ? -10.461 30.688 -7.719 1 93.69 139 VAL A CA 1
ATOM 1081 C C . VAL A 1 139 ? -11.719 30.516 -6.863 1 93.69 139 VAL A C 1
ATOM 1083 O O . VAL A 1 139 ? -11.641 30.094 -5.711 1 93.69 139 VAL A O 1
ATOM 1086 N N . GLU A 1 140 ? -12.844 30.875 -7.418 1 93.88 140 GLU A N 1
ATOM 1087 C CA . GLU A 1 140 ? -14.102 30.672 -6.695 1 93.88 140 GLU A CA 1
ATOM 1088 C C . GLU A 1 140 ? -14.477 29.188 -6.676 1 93.88 140 GLU A C 1
ATOM 1090 O O . GLU A 1 140 ? -14.523 28.547 -7.723 1 93.88 140 GLU A O 1
ATOM 1095 N N . LEU A 1 141 ? -14.633 28.656 -5.527 1 94.25 141 LEU A N 1
ATOM 1096 C CA . LEU A 1 141 ? -15.055 27.266 -5.363 1 94.25 141 LEU A CA 1
ATOM 1097 C C . LEU A 1 141 ? -16.578 27.156 -5.332 1 94.25 141 LEU A C 1
ATOM 1099 O O . LEU A 1 141 ? -17.219 27.719 -4.449 1 94.25 141 LEU A O 1
ATOM 1103 N N . THR A 1 142 ? -17.078 26.422 -6.301 1 91.12 142 THR A N 1
ATOM 1104 C CA . THR A 1 142 ? -18.531 26.266 -6.445 1 91.12 142 THR A CA 1
ATOM 1105 C C . THR A 1 142 ? -18.953 24.844 -6.105 1 91.12 142 THR A C 1
ATOM 1107 O O . THR A 1 142 ? -18.125 23.938 -6.043 1 91.12 142 THR A O 1
ATOM 1110 N N . PRO A 1 143 ? -20.25 24.672 -5.848 1 88.81 143 PRO A N 1
ATOM 1111 C CA . PRO A 1 143 ? -20.75 23.312 -5.609 1 88.81 143 PRO A CA 1
ATOM 1112 C C . PRO A 1 143 ? -20.406 22.344 -6.75 1 88.81 143 PRO A C 1
ATOM 1114 O O . PRO A 1 143 ? -20.203 21.156 -6.516 1 88.81 143 PRO A O 1
ATOM 1117 N N . GLU A 1 144 ? -20.344 22.844 -7.941 1 85.56 144 GLU A N 1
ATOM 1118 C CA . GLU A 1 144 ? -20.016 22.016 -9.094 1 85.56 144 GLU A CA 1
ATOM 1119 C C . GLU A 1 144 ? -18.578 21.484 -9.008 1 85.56 144 GLU A C 1
ATOM 1121 O O . GLU A 1 144 ? -18.328 20.312 -9.281 1 85.56 144 GLU A O 1
ATOM 1126 N N . ILE A 1 145 ? -17.688 22.344 -8.641 1 86.75 145 ILE A N 1
ATOM 1127 C CA . ILE A 1 145 ? -16.297 21.938 -8.469 1 86.75 145 ILE A CA 1
ATOM 1128 C C . ILE A 1 145 ? -16.203 20.938 -7.32 1 86.75 145 ILE A C 1
ATOM 1130 O O . ILE A 1 145 ? -15.508 19.922 -7.43 1 86.75 145 ILE A O 1
ATOM 1134 N N . CYS A 1 146 ? -16.906 21.234 -6.273 1 89.94 146 CYS A N 1
ATOM 1135 C CA . CYS A 1 146 ? -16.891 20.375 -5.098 1 89.94 146 CYS A CA 1
ATOM 1136 C C . CYS A 1 146 ? -17.422 18.984 -5.434 1 89.94 146 CYS A C 1
ATOM 1138 O O . CYS A 1 146 ? -16.922 17.984 -4.922 1 89.94 146 CYS A O 1
ATOM 1140 N N . ALA A 1 147 ? -18.375 18.906 -6.273 1 86.69 147 ALA A N 1
ATOM 1141 C CA . ALA A 1 147 ? -18.984 17.641 -6.645 1 86.69 147 ALA A CA 1
ATOM 1142 C C . ALA A 1 147 ? -17.969 16.703 -7.293 1 86.69 147 ALA A C 1
ATOM 1144 O O . ALA A 1 147 ? -18.031 15.484 -7.117 1 86.69 147 ALA A O 1
ATOM 1145 N N . ALA A 1 148 ? -17.031 17.234 -7.91 1 84.62 148 ALA A N 1
ATOM 1146 C CA . ALA A 1 148 ? -16.031 16.438 -8.617 1 84.62 148 ALA A CA 1
ATOM 1147 C C . ALA A 1 148 ? -14.992 15.875 -7.648 1 84.62 148 ALA A C 1
ATOM 1149 O O . ALA A 1 148 ? -14.32 14.883 -7.949 1 84.62 148 ALA A O 1
ATOM 1150 N N . PHE A 1 149 ? -14.883 16.438 -6.488 1 89.44 149 PHE A N 1
ATOM 1151 C CA . PHE A 1 149 ? -13.773 16.078 -5.609 1 89.44 149 PHE A CA 1
ATOM 1152 C C . PHE A 1 149 ? -14.297 15.43 -4.332 1 89.44 149 PHE A C 1
ATOM 1154 O O . PHE A 1 149 ? -13.508 14.961 -3.504 1 89.44 149 PHE A O 1
ATOM 1161 N N . ARG A 1 150 ? -15.602 15.336 -4.191 1 90 150 ARG A N 1
ATOM 1162 C CA . ARG A 1 150 ? -16.172 14.742 -2.99 1 90 150 ARG A CA 1
ATOM 1163 C C . ARG A 1 150 ? -15.703 13.305 -2.811 1 90 150 ARG A C 1
ATOM 1165 O O . ARG A 1 150 ? -15.734 12.516 -3.754 1 90 150 ARG A O 1
ATOM 1172 N N . GLY A 1 151 ? -15.234 12.992 -1.609 1 90 151 GLY A N 1
ATOM 1173 C CA . GLY A 1 151 ? -14.844 11.633 -1.286 1 90 151 GLY A CA 1
ATOM 1174 C C . GLY A 1 151 ? -13.508 11.234 -1.884 1 90 151 GLY A C 1
ATOM 1175 O O . GLY A 1 151 ? -13.188 10.047 -1.952 1 90 151 GLY A O 1
ATOM 1176 N N . THR A 1 152 ? -12.742 12.141 -2.377 1 88.94 152 THR A N 1
ATOM 1177 C CA . THR A 1 152 ? -11.438 11.828 -2.955 1 88.94 152 THR A CA 1
ATOM 1178 C C . THR A 1 152 ? -10.312 12.266 -2.023 1 88.94 152 THR A C 1
ATOM 1180 O O . THR A 1 152 ? -10.516 13.109 -1.148 1 88.94 152 THR A O 1
ATOM 1183 N N . GLY A 1 153 ? -9.188 11.656 -2.135 1 87 153 GLY A N 1
ATOM 1184 C CA . GLY A 1 153 ? -8.008 12.016 -1.355 1 87 153 GLY A CA 1
ATOM 1185 C C . GLY A 1 153 ? -7.152 13.07 -2.025 1 87 153 GLY A C 1
ATOM 1186 O O . GLY A 1 153 ? -7.414 13.461 -3.166 1 87 153 GLY A O 1
ATOM 1187 N N . GLY A 1 154 ? -6.203 13.641 -1.198 1 88.88 154 GLY A N 1
ATOM 1188 C CA . GLY A 1 154 ? -5.211 14.555 -1.748 1 88.88 154 GLY A CA 1
ATOM 1189 C C . GLY A 1 154 ? -5.598 16.016 -1.596 1 88.88 154 GLY A C 1
ATOM 1190 O O . GLY A 1 154 ? -6.441 16.359 -0.762 1 88.88 154 GLY A O 1
ATOM 1191 N N . LEU A 1 155 ? -4.816 16.859 -2.301 1 92.75 155 LEU A N 1
ATOM 1192 C CA . LEU A 1 155 ? -4.996 18.297 -2.322 1 92.75 155 LEU A CA 1
ATOM 1193 C C . LEU A 1 155 ? -5.02 18.828 -3.754 1 92.75 155 LEU A C 1
ATOM 1195 O O . LEU A 1 155 ? -4.816 20.016 -3.984 1 92.75 155 LEU A O 1
ATOM 1199 N N . ASP A 1 156 ? -5.258 17.938 -4.676 1 89.5 156 ASP A N 1
ATOM 1200 C CA . ASP A 1 156 ? -5.039 18.266 -6.078 1 89.5 156 ASP A CA 1
ATOM 1201 C C . ASP A 1 156 ? -6.098 19.25 -6.582 1 89.5 156 ASP A C 1
ATOM 1203 O O . ASP A 1 156 ? -5.957 19.812 -7.668 1 89.5 156 ASP A O 1
ATOM 1207 N N . MET A 1 157 ? -7.117 19.562 -5.82 1 89.81 157 MET A N 1
ATOM 1208 C CA . MET A 1 157 ? -8.07 20.609 -6.164 1 89.81 157 MET A CA 1
ATOM 1209 C C . MET A 1 157 ? -7.371 21.969 -6.254 1 89.81 157 MET A C 1
ATOM 1211 O O . MET A 1 157 ? -7.613 22.734 -7.188 1 89.81 157 MET A O 1
ATOM 1215 N N . LEU A 1 158 ? -6.535 22.25 -5.246 1 92.75 158 LEU A N 1
ATOM 1216 C CA . LEU A 1 158 ? -5.902 23.547 -5.152 1 92.75 158 LEU A CA 1
ATOM 1217 C C . LEU A 1 158 ? -4.383 23.422 -5.141 1 92.75 158 LEU A C 1
ATOM 1219 O O . LEU A 1 158 ? -3.672 24.375 -5.492 1 92.75 158 LEU A O 1
ATOM 1223 N N . GLY A 1 159 ? -3.936 22.281 -4.75 1 88.88 159 GLY A N 1
ATOM 1224 C CA . GLY A 1 159 ? -2.498 22.094 -4.637 1 88.88 159 GLY A CA 1
ATOM 1225 C C . GLY A 1 159 ? -1.907 22.75 -3.406 1 88.88 159 GLY A C 1
ATOM 1226 O O . GLY A 1 159 ? -2.625 23.391 -2.633 1 88.88 159 GLY A O 1
ATOM 1227 N N . ARG A 1 160 ? -0.564 22.578 -3.252 1 85.69 160 ARG A N 1
ATOM 1228 C CA . ARG A 1 160 ? 0.173 23.156 -2.137 1 85.69 160 ARG A CA 1
ATOM 1229 C C . ARG A 1 160 ? 1.629 23.406 -2.516 1 85.69 160 ARG A C 1
ATOM 1231 O O . ARG A 1 160 ? 2.162 22.766 -3.418 1 85.69 160 ARG A O 1
ATOM 1238 N N . THR A 1 161 ? 2.256 24.391 -1.797 1 76.5 161 THR A N 1
ATOM 1239 C CA . THR A 1 161 ? 3.662 24.688 -2.033 1 76.5 161 THR A CA 1
ATOM 1240 C C . THR A 1 161 ? 4.469 24.562 -0.745 1 76.5 161 THR A C 1
ATOM 1242 O O . THR A 1 161 ? 5.176 23.562 -0.551 1 76.5 161 THR A O 1
ATOM 1245 N N . VAL A 1 162 ? 4.273 25.531 0.179 1 76.56 162 VAL A N 1
ATOM 1246 C CA . VAL A 1 162 ? 5.023 25.516 1.432 1 76.56 162 VAL A CA 1
ATOM 1247 C C . VAL A 1 162 ? 4.055 25.531 2.611 1 76.56 162 VAL A C 1
ATOM 1249 O O . VAL A 1 162 ? 2.854 25.75 2.436 1 76.56 162 VAL A O 1
ATOM 1252 N N . ASP A 1 163 ? 4.711 25.406 3.793 1 70.44 163 ASP A N 1
ATOM 1253 C CA . ASP A 1 163 ? 3.838 25.234 4.949 1 70.44 163 ASP A CA 1
ATOM 1254 C C . ASP A 1 163 ? 3.912 26.438 5.883 1 70.44 163 ASP A C 1
ATOM 1256 O O . ASP A 1 163 ? 3.436 26.391 7.02 1 70.44 163 ASP A O 1
ATOM 1260 N N . ARG A 1 164 ? 4.469 27.641 5.363 1 81.5 164 ARG A N 1
ATOM 1261 C CA . ARG A 1 164 ? 4.719 28.625 6.406 1 81.5 164 ARG A CA 1
ATOM 1262 C C . ARG A 1 164 ? 4.316 30.031 5.941 1 81.5 164 ARG A C 1
ATOM 1264 O O . ARG A 1 164 ? 4.391 30.344 4.75 1 81.5 164 ARG A O 1
ATOM 1271 N N . ILE A 1 165 ? 3.764 30.766 6.891 1 87.75 165 ILE A N 1
ATOM 1272 C CA . ILE A 1 165 ? 3.594 32.219 6.883 1 87.75 165 ILE A CA 1
ATOM 1273 C C . ILE A 1 165 ? 4.195 32.812 8.148 1 87.75 165 ILE A C 1
ATOM 1275 O O . ILE A 1 165 ? 3.49 33.031 9.141 1 87.75 165 ILE A O 1
ATOM 1279 N N . ASN A 1 166 ? 5.473 33.062 8.141 1 85.25 166 ASN A N 1
ATOM 1280 C CA . ASN A 1 166 ? 6.105 33.312 9.43 1 85.25 166 ASN A CA 1
ATOM 1281 C C . ASN A 1 166 ? 6.938 34.594 9.422 1 85.25 166 ASN A C 1
ATOM 1283 O O . ASN A 1 166 ? 7.574 34.938 10.422 1 85.25 166 ASN A O 1
ATOM 1287 N N . SER A 1 167 ? 6.879 35.312 8.398 1 90.12 167 SER A N 1
ATOM 1288 C CA . SER A 1 167 ? 7.594 36.594 8.352 1 90.12 167 SER A CA 1
ATOM 1289 C C . SER A 1 167 ? 6.629 37.75 8.297 1 90.12 167 SER A C 1
ATOM 1291 O O . SER A 1 167 ? 5.461 37.594 7.945 1 90.12 167 SER A O 1
ATOM 1293 N N . LYS A 1 168 ? 7.156 38.938 8.727 1 91.94 168 LYS A N 1
ATOM 1294 C CA . LYS A 1 168 ? 6.352 40.156 8.664 1 91.94 168 LYS A CA 1
ATOM 1295 C C . LYS A 1 168 ? 5.93 40.469 7.23 1 91.94 168 LYS A C 1
ATOM 1297 O O . LYS A 1 168 ? 4.809 40.906 6.992 1 91.94 168 LYS A O 1
ATOM 1302 N N . ASP A 1 169 ? 6.824 40.188 6.391 1 94.38 169 ASP A N 1
ATOM 1303 C CA . ASP A 1 169 ? 6.531 40.438 4.98 1 94.38 169 ASP A CA 1
ATOM 1304 C C . ASP A 1 169 ? 5.391 39.531 4.504 1 94.38 169 ASP A C 1
ATOM 1306 O O . ASP A 1 169 ? 4.508 39.969 3.77 1 94.38 169 ASP A O 1
ATOM 1310 N N . GLU A 1 170 ? 5.434 38.344 4.895 1 94.88 170 GLU A N 1
ATOM 1311 C CA . GLU A 1 170 ? 4.383 37.406 4.508 1 94.88 170 GLU A CA 1
ATOM 1312 C C . GLU A 1 170 ? 3.043 37.812 5.125 1 94.88 170 GLU A C 1
ATOM 1314 O O . GLU A 1 170 ? 1.997 37.656 4.488 1 94.88 170 GLU A O 1
ATOM 1319 N N . SER A 1 171 ? 3.055 38.312 6.344 1 96.19 171 SER A N 1
ATOM 1320 C CA . SER A 1 171 ? 1.829 38.75 6.996 1 96.19 171 SER A CA 1
ATOM 1321 C C . SER A 1 171 ? 1.237 39.969 6.277 1 96.19 171 SER A C 1
ATOM 1323 O O . SER A 1 171 ? 0.017 40.062 6.141 1 96.19 171 SER A O 1
ATOM 1325 N N . GLU A 1 172 ? 2.127 40.812 5.832 1 96.69 172 GLU A N 1
ATOM 1326 C CA . GLU A 1 172 ? 1.674 42 5.086 1 96.69 172 GLU A CA 1
ATOM 1327 C C . GLU A 1 172 ? 1.05 41.594 3.752 1 96.69 172 GLU A C 1
ATOM 1329 O O . GLU A 1 172 ? 0.019 42.125 3.352 1 96.69 172 GLU A O 1
ATOM 1334 N N . LYS A 1 173 ? 1.717 40.688 3.096 1 96.75 173 LYS A N 1
ATOM 1335 C CA . LYS A 1 173 ? 1.161 40.188 1.841 1 96.75 173 LYS A CA 1
ATOM 1336 C C . LYS A 1 173 ? -0.192 39.5 2.064 1 96.75 173 LYS A C 1
ATOM 1338 O O . LYS A 1 173 ? -1.104 39.656 1.248 1 96.75 173 LYS A O 1
ATOM 1343 N N . ALA A 1 174 ? -0.272 38.781 3.113 1 97.56 174 ALA A N 1
ATOM 1344 C CA . ALA A 1 174 ? -1.537 38.125 3.467 1 97.56 174 ALA A CA 1
ATOM 1345 C C . ALA A 1 174 ? -2.635 39.188 3.684 1 97.56 174 ALA A C 1
ATOM 1347 O O . ALA A 1 174 ? -3.764 39 3.223 1 97.56 174 ALA A O 1
ATOM 1348 N N . LYS A 1 175 ? -2.322 40.219 4.391 1 97.69 175 LYS A N 1
ATOM 1349 C CA . LYS A 1 175 ? -3.256 41.312 4.641 1 97.69 175 LYS A CA 1
ATOM 1350 C C . LYS A 1 175 ? -3.74 41.938 3.334 1 97.69 175 LYS A C 1
ATOM 1352 O O . LYS A 1 175 ? -4.941 42.156 3.146 1 97.69 175 LYS A O 1
ATOM 1357 N N . GLN A 1 176 ? -2.795 42.156 2.459 1 97.56 176 GLN A N 1
ATOM 1358 C CA . GLN A 1 176 ? -3.131 42.781 1.179 1 97.56 176 GLN A CA 1
ATOM 1359 C C . GLN A 1 176 ? -4.082 41.875 0.377 1 97.56 176 GLN A C 1
ATOM 1361 O O . GLN A 1 176 ? -5.051 42.375 -0.204 1 97.56 176 GLN A O 1
ATOM 1366 N N . THR A 1 177 ? -3.738 40.656 0.369 1 97.44 177 THR A N 1
ATOM 1367 C CA . THR A 1 177 ? -4.586 39.719 -0.363 1 97.44 177 THR A CA 1
ATOM 1368 C C . THR A 1 177 ? -6 39.719 0.206 1 97.44 177 THR A C 1
ATOM 1370 O O . THR A 1 177 ? -6.977 39.75 -0.545 1 97.44 177 THR A O 1
ATOM 1373 N N . CYS A 1 178 ? -6.148 39.625 1.502 1 98.12 178 CYS A N 1
ATOM 1374 C CA . CYS A 1 178 ? -7.449 39.594 2.158 1 98.12 178 CYS A CA 1
ATOM 1375 C C . CYS A 1 178 ? -8.234 40.875 1.923 1 98.12 178 CYS A C 1
ATOM 1377 O O . CYS A 1 178 ? -9.445 40.812 1.699 1 98.12 178 CYS A O 1
ATOM 1379 N N . GLN A 1 179 ? -7.582 42 1.935 1 97.69 179 GLN A N 1
ATOM 1380 C CA . GLN A 1 179 ? -8.242 43.281 1.731 1 97.69 179 GLN A CA 1
ATOM 1381 C C . GLN A 1 179 ? -8.68 43.438 0.28 1 97.69 179 GLN A C 1
ATOM 1383 O O . GLN A 1 179 ? -9.797 43.906 0.014 1 97.69 179 GLN A O 1
ATOM 1388 N N . GLU A 1 180 ? -7.82 43.062 -0.602 1 97.25 180 GLU A N 1
ATOM 1389 C CA . GLU A 1 180 ? -8.133 43.219 -2.02 1 97.25 180 GLU A CA 1
ATOM 1390 C C . GLU A 1 180 ? -9.32 42.344 -2.422 1 97.25 180 GLU A C 1
ATOM 1392 O O . GLU A 1 180 ? -10.125 42.719 -3.268 1 97.25 180 GLU A O 1
ATOM 1397 N N . LEU A 1 181 ? -9.391 41.219 -1.853 1 97.06 181 LEU A N 1
ATOM 1398 C CA . LEU A 1 181 ? -10.477 40.281 -2.186 1 97.06 181 LEU A CA 1
ATOM 1399 C C . LEU A 1 181 ? -11.664 40.5 -1.255 1 97.06 181 LEU A C 1
ATOM 1401 O O . LEU A 1 181 ? -12.695 39.844 -1.397 1 97.06 181 LEU A O 1
ATOM 1405 N N . ASP A 1 182 ? -11.5 41.375 -0.344 1 97.5 182 ASP A N 1
ATOM 1406 C CA . ASP A 1 182 ? -12.547 41.719 0.605 1 97.5 182 ASP A CA 1
ATOM 1407 C C . ASP A 1 182 ? -13.031 40.5 1.369 1 97.5 182 ASP A C 1
ATOM 1409 O O . ASP A 1 182 ? -14.234 40.219 1.419 1 97.5 182 ASP A O 1
ATOM 1413 N N . LEU A 1 183 ? -12.086 39.75 1.88 1 98.44 183 LEU A N 1
ATOM 1414 C CA . LEU A 1 183 ? -12.414 38.5 2.576 1 98.44 183 LEU A CA 1
ATOM 1415 C C . LEU A 1 183 ? -12.906 38.781 3.99 1 98.44 183 LEU A C 1
ATOM 1417 O O . LEU A 1 183 ? -12.305 39.594 4.711 1 98.44 183 LEU A O 1
ATOM 1421 N N . ASP A 1 184 ? -13.992 38.125 4.336 1 98 184 ASP A N 1
ATOM 1422 C CA . ASP A 1 184 ? -14.477 38.156 5.711 1 98 184 ASP A CA 1
ATOM 1423 C C . ASP A 1 184 ? -13.758 37.125 6.582 1 98 184 ASP A C 1
ATOM 1425 O O . ASP A 1 184 ? -13.602 37.344 7.789 1 98 184 ASP A O 1
ATOM 1429 N N . GLY A 1 185 ? -13.398 36.094 6.031 1 98.56 185 GLY A N 1
ATOM 1430 C CA . GLY A 1 185 ? -12.711 35 6.73 1 98.56 185 GLY A CA 1
ATOM 1431 C C . GLY A 1 185 ? -11.617 34.375 5.902 1 98.56 185 GLY A C 1
ATOM 1432 O O . GLY A 1 185 ? -11.68 34.375 4.672 1 98.56 185 GLY A O 1
ATOM 1433 N N . LEU A 1 186 ? -10.602 33.812 6.566 1 98.75 186 LEU A N 1
ATOM 1434 C CA . LEU A 1 186 ? -9.492 33.062 5.996 1 98.75 186 LEU A CA 1
ATOM 1435 C C . LEU A 1 186 ? -9.258 31.781 6.773 1 98.75 186 LEU A C 1
ATOM 1437 O O . LEU A 1 186 ? -9.031 31.797 7.984 1 98.75 186 LEU A O 1
ATOM 1441 N N . VAL A 1 187 ? -9.375 30.688 6.074 1 98.69 187 VAL A N 1
ATOM 1442 C CA . VAL A 1 187 ? -9.195 29.391 6.707 1 98.69 187 VAL A CA 1
ATOM 1443 C C . VAL A 1 187 ? -7.855 28.797 6.293 1 98.69 187 VAL A C 1
ATOM 1445 O O . VAL A 1 187 ? -7.598 28.594 5.102 1 98.69 187 VAL A O 1
ATOM 1448 N N . LEU A 1 188 ? -6.973 28.562 7.254 1 98.19 188 LEU A N 1
ATOM 1449 C CA . LEU A 1 188 ? -5.676 27.922 7.031 1 98.19 188 LEU A CA 1
ATOM 1450 C C . LEU A 1 188 ? -5.695 26.469 7.484 1 98.19 188 LEU A C 1
ATOM 1452 O O . LEU A 1 188 ? -5.984 26.188 8.648 1 98.19 188 LEU A O 1
ATOM 1456 N N . VAL A 1 189 ? -5.387 25.531 6.594 1 97.69 189 VAL A N 1
ATOM 1457 C CA . VAL A 1 189 ? -5.488 24.094 6.852 1 97.69 189 VAL A CA 1
ATOM 1458 C C . VAL A 1 189 ? -4.09 23.484 6.949 1 97.69 189 VAL A C 1
ATOM 1460 O O . VAL A 1 189 ? -3.311 23.562 5.996 1 97.69 189 VAL A O 1
ATOM 1463 N N . GLY A 1 190 ? -3.766 22.922 8.109 1 95.12 190 GLY A N 1
ATOM 1464 C CA . GLY A 1 190 ? -2.449 22.312 8.234 1 95.12 190 GLY A CA 1
ATOM 1465 C C . GLY A 1 190 ? -2.158 21.828 9.641 1 95.12 190 GLY A C 1
ATOM 1466 O O . GLY A 1 190 ? -3.076 21.641 10.445 1 95.12 190 GLY A O 1
ATOM 1467 N N . GLY A 1 191 ? -0.902 21.531 9.898 1 92.5 191 GLY A N 1
ATOM 1468 C CA . GLY A 1 191 ? -0.484 20.969 11.164 1 92.5 191 GLY A CA 1
ATOM 1469 C C . GLY A 1 191 ? -0.12 22.016 12.195 1 92.5 191 GLY A C 1
ATOM 1470 O O . GLY A 1 191 ? -0.703 23.109 12.219 1 92.5 191 GLY A O 1
ATOM 1471 N N . ALA A 1 192 ? 0.785 21.688 13.094 1 90.75 192 ALA A N 1
ATOM 1472 C CA . ALA A 1 192 ? 1.167 22.531 14.219 1 90.75 192 ALA A CA 1
ATOM 1473 C C . ALA A 1 192 ? 1.817 23.828 13.742 1 90.75 192 ALA A C 1
ATOM 1475 O O . ALA A 1 192 ? 1.537 24.906 14.273 1 90.75 192 ALA A O 1
ATOM 1476 N N . ARG A 1 193 ? 2.613 23.734 12.75 1 89.12 193 ARG A N 1
ATOM 1477 C CA . ARG A 1 193 ? 3.281 24.938 12.234 1 89.12 193 ARG A CA 1
ATOM 1478 C C . ARG A 1 193 ? 2.279 25.891 11.617 1 89.12 193 ARG A C 1
ATOM 1480 O O . ARG A 1 193 ? 2.359 27.109 11.828 1 89.12 193 ARG A O 1
ATOM 1487 N N . THR A 1 194 ? 1.449 25.297 10.836 1 93.56 194 THR A N 1
ATOM 1488 C CA . THR A 1 194 ? 0.399 26.094 10.227 1 93.56 194 THR A CA 1
ATOM 1489 C C . THR A 1 194 ? -0.458 26.766 11.297 1 93.56 194 THR A C 1
ATOM 1491 O O . THR A 1 194 ? -0.798 27.953 11.172 1 93.56 194 THR A O 1
ATOM 1494 N N . SER A 1 195 ? -0.786 26.031 12.328 1 94.81 195 SER A N 1
ATOM 1495 C CA . SER A 1 195 ? -1.617 26.578 13.406 1 94.81 195 SER A CA 1
ATOM 1496 C C . SER A 1 195 ? -0.891 27.688 14.164 1 94.81 195 SER A C 1
ATOM 1498 O O . SER A 1 195 ? -1.51 28.656 14.586 1 94.81 195 SER A O 1
ATOM 1500 N N . THR A 1 196 ? 0.384 27.484 14.336 1 94.25 196 THR A N 1
ATOM 1501 C CA . THR A 1 196 ? 1.184 28.531 14.969 1 94.25 196 THR A CA 1
ATOM 1502 C C . THR A 1 196 ? 1.173 29.812 14.125 1 94.25 196 THR A C 1
ATOM 1504 O O . THR A 1 196 ? 0.952 30.906 14.648 1 94.25 196 THR A O 1
ATOM 1507 N N . ASP A 1 197 ? 1.436 29.625 12.859 1 95.75 197 ASP A N 1
ATOM 1508 C CA . ASP A 1 197 ? 1.443 30.766 11.953 1 95.75 197 ASP A CA 1
ATOM 1509 C C . ASP A 1 197 ? 0.073 31.453 11.906 1 95.75 197 ASP A C 1
ATOM 1511 O O . ASP A 1 197 ? -0.019 32.656 11.789 1 95.75 197 ASP A O 1
ATOM 1515 N N . ALA A 1 198 ? -0.961 30.656 11.93 1 97.38 198 ALA A N 1
ATOM 1516 C CA . ALA A 1 198 ? -2.322 31.188 11.938 1 97.38 198 ALA A CA 1
ATOM 1517 C C . ALA A 1 198 ? -2.566 32.031 13.18 1 97.38 198 ALA A C 1
ATOM 1519 O O . ALA A 1 198 ? -3.232 33.062 13.102 1 97.38 198 ALA A O 1
ATOM 1520 N N . ALA A 1 199 ? -2.066 31.625 14.32 1 96.94 199 ALA A N 1
ATOM 1521 C CA . ALA A 1 199 ? -2.211 32.375 15.555 1 96.94 199 ALA A CA 1
ATOM 1522 C C . ALA A 1 199 ? -1.568 33.75 15.43 1 96.94 199 ALA A C 1
ATOM 1524 O O . ALA A 1 199 ? -2.176 34.781 15.797 1 96.94 199 ALA A O 1
ATOM 1525 N N . TYR A 1 200 ? -0.387 33.781 14.945 1 96.94 200 TYR A N 1
ATOM 1526 C CA . TYR A 1 200 ? 0.337 35.031 14.812 1 96.94 200 TYR A CA 1
ATOM 1527 C C . TYR A 1 200 ? -0.311 35.938 13.758 1 96.94 200 TYR A C 1
ATOM 1529 O O . TYR A 1 200 ? -0.359 37.156 13.906 1 96.94 200 TYR A O 1
ATOM 1537 N N . LEU A 1 201 ? -0.749 35.312 12.688 1 97.81 201 LEU A N 1
ATOM 1538 C CA . LEU A 1 201 ? -1.429 36.094 11.648 1 97.81 201 LEU A CA 1
ATOM 1539 C C . LEU A 1 201 ? -2.711 36.719 12.188 1 97.81 201 LEU A C 1
ATOM 1541 O O . LEU A 1 201 ? -3.029 37.875 11.875 1 97.81 201 LEU A O 1
ATOM 1545 N N . ALA A 1 202 ? -3.473 35.969 12.945 1 97.94 202 ALA A N 1
ATOM 1546 C CA . ALA A 1 202 ? -4.699 36.469 13.562 1 97.94 202 ALA A CA 1
ATOM 1547 C C . ALA A 1 202 ? -4.414 37.656 14.438 1 97.94 202 ALA A C 1
ATOM 1549 O O . ALA A 1 202 ? -5.168 38.656 14.422 1 97.94 202 ALA A O 1
ATOM 1550 N N . GLU A 1 203 ? -3.395 37.594 15.234 1 96.81 203 GLU A N 1
ATOM 1551 C CA . GLU A 1 203 ? -2.998 38.688 16.078 1 96.81 203 GLU A CA 1
ATOM 1552 C C . GLU A 1 203 ? -2.605 39.906 15.25 1 96.81 203 GLU A C 1
ATOM 1554 O O . GLU A 1 203 ? -2.977 41.031 15.578 1 96.81 203 GLU A O 1
ATOM 1559 N N . TYR A 1 204 ? -1.826 39.625 14.25 1 96.94 204 TYR A N 1
ATOM 1560 C CA . TYR A 1 204 ? -1.43 40.719 13.344 1 96.94 204 TYR A CA 1
ATOM 1561 C C . TYR A 1 204 ? -2.65 41.406 12.75 1 96.94 204 TYR A C 1
ATOM 1563 O O . TYR A 1 204 ? -2.707 42.625 12.695 1 96.94 204 TYR A O 1
ATOM 1571 N N . PHE A 1 205 ? -3.604 40.688 12.266 1 97.81 205 PHE A N 1
ATOM 1572 C CA . PHE A 1 205 ? -4.824 41.219 11.68 1 97.81 205 PHE A CA 1
ATOM 1573 C C . PHE A 1 205 ? -5.602 42.031 12.711 1 97.81 205 PHE A C 1
ATOM 1575 O O . PHE A 1 205 ? -6.176 43.094 12.383 1 97.81 205 PHE A O 1
ATOM 1582 N N . ARG A 1 206 ? -5.637 41.531 13.922 1 96.25 206 ARG A N 1
ATOM 1583 C CA . ARG A 1 206 ? -6.297 42.25 15 1 96.25 206 ARG A CA 1
ATOM 1584 C C . ARG A 1 206 ? -5.641 43.594 15.227 1 96.25 206 ARG A C 1
ATOM 1586 O O . ARG A 1 206 ? -6.328 44.625 15.32 1 96.25 206 ARG A O 1
ATOM 1593 N N . GLN A 1 207 ? -4.391 43.656 15.281 1 95.5 207 GLN A N 1
ATOM 1594 C CA . GLN A 1 207 ? -3.635 44.875 15.523 1 95.5 207 GLN A CA 1
ATOM 1595 C C . GLN A 1 207 ? -3.809 45.844 14.367 1 95.5 207 GLN A C 1
ATOM 1597 O O . GLN A 1 207 ? -3.865 47.062 14.586 1 95.5 207 GLN A O 1
ATOM 1602 N N . GLN A 1 208 ? -3.896 45.281 13.219 1 96.25 208 GLN A N 1
ATOM 1603 C CA . GLN A 1 208 ? -4.008 46.125 12.031 1 96.25 208 GLN A CA 1
ATOM 1604 C C . GLN A 1 208 ? -5.469 46.438 11.703 1 96.25 208 GLN A C 1
ATOM 1606 O O . GLN A 1 208 ? -5.766 47.062 10.688 1 96.25 208 GLN A O 1
ATOM 1611 N N . LYS A 1 209 ? -6.414 45.938 12.43 1 95.62 209 LYS A N 1
ATOM 1612 C CA . LYS A 1 209 ? -7.848 46.156 12.289 1 95.62 209 LYS A CA 1
ATOM 1613 C C . LYS A 1 209 ? -8.352 45.656 10.93 1 95.62 209 LYS A C 1
ATOM 1615 O O . LYS A 1 209 ? -9.07 46.375 10.234 1 95.62 209 LYS A O 1
ATOM 1620 N N . VAL A 1 210 ? -7.785 44.562 10.547 1 97 210 VAL A N 1
ATOM 1621 C CA . VAL A 1 210 ? -8.281 43.875 9.352 1 97 210 VAL A CA 1
ATOM 1622 C C . VAL A 1 210 ? -9.578 43.156 9.68 1 97 210 VAL A C 1
ATOM 1624 O O . VAL A 1 210 ? -9.695 42.531 10.734 1 97 210 VAL A O 1
ATOM 1627 N N . LYS A 1 211 ? -10.57 43.156 8.883 1 96.94 211 LYS A N 1
ATOM 1628 C CA . LYS A 1 211 ? -11.883 42.562 9.156 1 96.94 211 LYS A CA 1
ATOM 1629 C C . LYS A 1 211 ? -11.844 41.062 9.039 1 96.94 211 LYS A C 1
ATOM 1631 O O . LYS A 1 211 ? -12.68 40.375 9.617 1 96.94 211 LYS A O 1
ATOM 1636 N N . THR A 1 212 ? -10.875 40.594 8.281 1 98.38 212 THR A N 1
ATOM 1637 C CA . THR A 1 212 ? -10.797 39.156 7.973 1 98.38 212 THR A CA 1
ATOM 1638 C C . THR A 1 212 ? -10.516 38.344 9.234 1 98.38 212 THR A C 1
ATOM 1640 O O . THR A 1 212 ? -9.523 38.594 9.93 1 98.38 212 THR A O 1
ATOM 1643 N N . ALA A 1 213 ? -11.352 37.344 9.547 1 98.5 213 ALA A N 1
ATOM 1644 C CA . ALA A 1 213 ? -11.125 36.438 10.648 1 98.5 213 ALA A CA 1
ATOM 1645 C C . ALA A 1 213 ? -10.266 35.25 10.211 1 98.5 213 ALA A C 1
ATOM 1647 O O . ALA A 1 213 ? -10.57 34.594 9.219 1 98.5 213 ALA A O 1
ATOM 1648 N N . VAL A 1 214 ? -9.164 34.969 10.93 1 98.69 214 VAL A N 1
ATOM 1649 C CA . VAL A 1 214 ? -8.289 33.844 10.633 1 98.69 214 VAL A CA 1
ATOM 1650 C C . VAL A 1 214 ? -8.719 32.625 11.445 1 98.69 214 VAL A C 1
ATOM 1652 O O . VAL A 1 214 ? -8.758 32.688 12.672 1 98.69 214 VAL A O 1
ATOM 1655 N N . VAL A 1 215 ? -9.062 31.531 10.773 1 98.75 215 VAL A N 1
ATOM 1656 C CA . VAL A 1 215 ? -9.5 30.297 11.398 1 98.75 215 VAL A CA 1
ATOM 1657 C C . VAL A 1 215 ? -8.586 29.156 10.977 1 98.75 215 VAL A C 1
ATOM 1659 O O . VAL A 1 215 ? -8.219 29.047 9.805 1 98.75 215 VAL A O 1
ATOM 1662 N N . GLY A 1 216 ? -8.109 28.375 11.938 1 98.31 216 GLY A N 1
ATOM 1663 C CA . GLY A 1 216 ? -7.262 27.234 11.648 1 98.31 216 GLY A CA 1
ATOM 1664 C C . GLY A 1 216 ? -8.023 25.922 11.625 1 98.31 216 GLY A C 1
ATOM 1665 O O . GLY A 1 216 ? -9.055 25.781 12.289 1 98.31 216 GLY A O 1
ATOM 1666 N N . VAL A 1 217 ? -7.605 24.969 10.891 1 98.25 217 VAL A N 1
ATOM 1667 C CA . VAL A 1 217 ? -8.148 23.609 10.812 1 98.25 217 VAL A CA 1
ATOM 1668 C C . VAL A 1 217 ? -7.031 22.594 10.984 1 98.25 217 VAL A C 1
ATOM 1670 O O . VAL A 1 217 ? -6.035 22.625 10.258 1 98.25 217 VAL A O 1
ATOM 1673 N N . PRO A 1 218 ? -7.137 21.719 11.977 1 97.62 218 PRO A N 1
ATOM 1674 C CA . PRO A 1 218 ? -6.082 20.719 12.227 1 97.62 218 PRO A CA 1
ATOM 1675 C C . PRO A 1 218 ? -6.047 19.625 11.172 1 97.62 218 PRO A C 1
ATOM 1677 O O . PRO A 1 218 ? -7.027 18.891 11.008 1 97.62 218 PRO A O 1
ATOM 1680 N N . CYS A 1 219 ? -4.953 19.516 10.508 1 96.06 219 CYS A N 1
ATOM 1681 C CA . CYS A 1 219 ? -4.793 18.547 9.43 1 96.06 219 CYS A CA 1
ATOM 1682 C C . CYS A 1 219 ? -3.379 17.984 9.422 1 96.06 219 CYS A C 1
ATOM 1684 O O . CYS A 1 219 ? -2.416 18.688 9.711 1 96.06 219 CYS A O 1
ATOM 1686 N N . GLY A 1 220 ? -3.264 16.703 9.141 1 93.5 220 GLY A N 1
ATOM 1687 C CA . GLY A 1 220 ? -1.985 16.016 9.023 1 93.5 220 GLY A CA 1
ATOM 1688 C C . GLY A 1 220 ? -2.102 14.508 9.164 1 93.5 220 GLY A C 1
ATOM 1689 O O . GLY A 1 220 ? -2.744 14.016 10.094 1 93.5 220 GLY A O 1
ATOM 1690 N N . ILE A 1 221 ? -1.411 13.789 8.352 1 94 221 ILE A N 1
ATOM 1691 C CA . ILE A 1 221 ? -1.542 12.336 8.32 1 94 221 ILE A CA 1
ATOM 1692 C C . ILE A 1 221 ? -0.795 11.727 9.508 1 94 221 ILE A C 1
ATOM 1694 O O . ILE A 1 221 ? -1.022 10.57 9.867 1 94 221 ILE A O 1
ATOM 1698 N N . GLU A 1 222 ? 0.125 12.484 10.148 1 91.88 222 GLU A N 1
ATOM 1699 C CA . GLU A 1 222 ? 0.969 11.969 11.219 1 91.88 222 GLU A CA 1
ATOM 1700 C C . GLU A 1 222 ? 0.188 11.844 12.531 1 91.88 222 GLU A C 1
ATOM 1702 O O . GLU A 1 222 ? 0.625 11.164 13.453 1 91.88 222 GLU A O 1
ATOM 1707 N N . GLY A 1 223 ? -0.921 12.523 12.633 1 92.25 223 GLY A N 1
ATOM 1708 C CA . GLY A 1 223 ? -1.758 12.422 13.82 1 92.25 223 GLY A CA 1
ATOM 1709 C C . GLY A 1 223 ? -1.191 13.164 15.016 1 92.25 223 GLY A C 1
ATOM 1710 O O . GLY A 1 223 ? -1.565 12.891 16.156 1 92.25 223 GLY A O 1
ATOM 1711 N N . SER A 1 224 ? -0.342 14.156 14.719 1 91.19 224 SER A N 1
ATOM 1712 C CA . SER A 1 224 ? 0.336 14.812 15.836 1 91.19 224 SER A CA 1
ATOM 1713 C C . SER A 1 224 ? -0.296 16.172 16.141 1 91.19 224 SER A C 1
ATOM 1715 O O . SER A 1 224 ? -0.036 16.75 17.203 1 91.19 224 SER A O 1
ATOM 1717 N N . MET A 1 225 ? -1.112 16.641 15.219 1 91.69 225 MET A N 1
ATOM 1718 C CA . MET A 1 225 ? -1.817 17.891 15.523 1 91.69 225 MET A CA 1
ATOM 1719 C C . MET A 1 225 ? -3.012 17.625 16.438 1 91.69 225 MET A C 1
ATOM 1721 O O . MET A 1 225 ? -4.16 17.828 16.031 1 91.69 225 MET A O 1
ATOM 1725 N N . ILE A 1 226 ? -2.693 17.141 17.594 1 92.62 226 ILE A N 1
ATOM 1726 C CA . ILE A 1 226 ? -3.691 16.875 18.625 1 92.62 226 ILE A CA 1
ATOM 1727 C C . ILE A 1 226 ? -3.262 17.516 19.953 1 92.62 226 ILE A C 1
ATOM 1729 O O . ILE A 1 226 ? -2.092 17.859 20.125 1 92.62 226 ILE A O 1
ATOM 1733 N N . ASN A 1 227 ? -4.129 17.797 20.766 1 91.62 227 ASN A N 1
ATOM 1734 C CA . ASN A 1 227 ? -3.936 18.281 22.125 1 91.62 227 ASN A CA 1
ATOM 1735 C C . ASN A 1 227 ? -5.191 18.109 22.969 1 91.62 227 ASN A C 1
ATOM 1737 O O . ASN A 1 227 ? -5.992 17.203 22.719 1 91.62 227 ASN A O 1
ATOM 1741 N N . GLU A 1 228 ? -5.332 18.844 24 1 88.75 228 GLU A N 1
ATOM 1742 C CA . GLU A 1 228 ? -6.488 18.672 24.875 1 88.75 228 GLU A CA 1
ATOM 1743 C C . GLU A 1 228 ? -7.789 18.969 24.141 1 88.75 228 GLU A C 1
ATOM 1745 O O . GLU A 1 228 ? -8.812 18.344 24.391 1 88.75 228 GLU A O 1
ATOM 1750 N N . PHE A 1 229 ? -7.695 19.859 23.172 1 92.06 229 PHE A N 1
ATOM 1751 C CA . PHE A 1 229 ? -8.906 20.344 22.516 1 92.06 229 PHE A CA 1
ATOM 1752 C C . PHE A 1 229 ? -9.125 19.625 21.188 1 92.06 229 PHE A C 1
ATOM 1754 O O . PHE A 1 229 ? -10.266 19.422 20.766 1 92.06 229 PHE A O 1
ATOM 1761 N N . VAL A 1 230 ? -8.07 19.266 20.516 1 95 2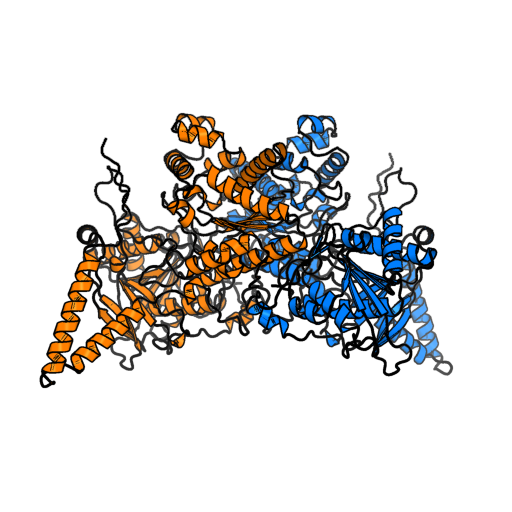30 VAL A N 1
ATOM 1762 C CA . VAL A 1 230 ? -8.117 18.609 19.219 1 95 230 VAL A CA 1
ATOM 1763 C C . VAL A 1 230 ? -7.902 17.109 19.375 1 95 230 VAL A C 1
ATOM 1765 O O . VAL A 1 230 ? -6.82 16.672 19.766 1 95 230 VAL A O 1
ATOM 1768 N N . GLU A 1 231 ? -8.852 16.344 19.016 1 94.56 231 GLU A N 1
ATOM 1769 C CA . GLU A 1 231 ? -8.82 14.914 19.312 1 94.56 231 GLU A CA 1
ATOM 1770 C C . GLU A 1 231 ? -8.211 14.133 18.141 1 94.56 231 GLU A C 1
ATOM 1772 O O . GLU A 1 231 ? -7.742 13 18.328 1 94.56 231 GLU A O 1
ATOM 1777 N N . ALA A 1 232 ? -8.242 14.695 16.984 1 95.88 232 ALA A N 1
ATOM 1778 C CA . ALA A 1 232 ? -7.691 14.023 15.82 1 95.88 232 ALA A CA 1
ATOM 1779 C C . ALA A 1 232 ? -7.266 15.031 14.75 1 95.88 232 ALA A C 1
ATOM 1781 O O . ALA A 1 232 ? -7.867 16.094 14.625 1 95.88 232 ALA A O 1
ATOM 1782 N N . SER A 1 233 ? -6.215 14.672 14.055 1 95.5 233 SER A N 1
ATOM 1783 C CA . SER A 1 233 ? -5.832 15.422 12.859 1 95.5 233 SER A CA 1
ATOM 1784 C C . SER A 1 233 ? -6.516 14.867 11.617 1 95.5 233 SER A C 1
ATOM 1786 O O . SER A 1 233 ? -6.59 13.648 11.43 1 95.5 233 SER A O 1
ATOM 1788 N N . LEU A 1 234 ? -7.027 15.75 10.82 1 97.62 234 LEU A N 1
ATOM 1789 C CA . LEU A 1 234 ? -7.703 15.32 9.602 1 97.62 234 LEU A CA 1
ATOM 1790 C C . LEU A 1 234 ? -6.758 14.531 8.703 1 97.62 234 LEU A C 1
ATOM 1792 O O . LEU A 1 234 ? -5.664 15 8.383 1 97.62 234 LEU A O 1
ATOM 1796 N N . GLY A 1 235 ? -7.16 13.305 8.336 1 97 235 GLY A N 1
ATOM 1797 C CA . GLY A 1 235 ? -6.387 12.477 7.426 1 97 235 GLY A CA 1
ATOM 1798 C C . GLY A 1 235 ? -5.691 11.32 8.117 1 97 235 GLY A C 1
ATOM 1799 O O . GLY A 1 235 ? -5.297 10.344 7.473 1 97 235 GLY A O 1
ATOM 1800 N N . PHE A 1 236 ? -5.484 11.391 9.477 1 97 236 PHE A N 1
ATOM 1801 C CA . PHE A 1 236 ? -4.75 10.383 10.234 1 97 236 PHE A CA 1
ATOM 1802 C C . PHE A 1 236 ? -5.422 9.023 10.117 1 97 236 PHE A C 1
ATOM 1804 O O . PHE A 1 236 ? -4.758 8.016 9.867 1 97 236 PHE A O 1
ATOM 1811 N N . ASP A 1 237 ? -6.719 8.969 10.297 1 98 237 ASP A N 1
ATOM 1812 C CA . ASP A 1 237 ? -7.453 7.711 10.305 1 98 237 ASP A CA 1
ATOM 1813 C C . ASP A 1 237 ? -7.262 6.949 9 1 98 237 ASP A C 1
ATOM 1815 O O . ASP A 1 237 ? -6.945 5.758 9.008 1 98 237 ASP A O 1
ATOM 1819 N N . SER A 1 238 ? -7.52 7.629 7.867 1 97.62 238 SER A N 1
ATOM 1820 C CA . SER A 1 238 ? -7.367 7.016 6.551 1 97.62 238 SER A CA 1
ATOM 1821 C C . SER A 1 238 ? -5.938 6.531 6.324 1 97.62 238 SER A C 1
ATOM 1823 O O . SER A 1 238 ? -5.723 5.418 5.844 1 97.62 238 SER A O 1
ATOM 1825 N N . ASN A 1 239 ? -4.969 7.414 6.629 1 97.25 239 ASN A N 1
ATOM 1826 C CA . ASN A 1 239 ? -3.564 7.074 6.426 1 97.25 239 ASN A CA 1
ATOM 1827 C C . ASN A 1 239 ? -3.154 5.863 7.262 1 97.25 239 ASN A C 1
ATOM 1829 O O . ASN A 1 239 ? -2.488 4.957 6.762 1 97.25 239 ASN A O 1
ATOM 1833 N N . ALA A 1 240 ? -3.482 5.883 8.539 1 97.44 240 ALA A N 1
ATOM 1834 C CA . ALA A 1 240 ? -3.137 4.789 9.445 1 97.44 240 ALA A CA 1
ATOM 1835 C C . ALA A 1 240 ? -3.744 3.473 8.969 1 97.44 240 ALA A C 1
ATOM 1837 O O . ALA A 1 240 ? -3.092 2.428 9.016 1 97.44 240 ALA A O 1
ATOM 1838 N N . LYS A 1 241 ? -4.98 3.516 8.531 1 97.44 241 LYS A N 1
ATOM 1839 C CA . LYS A 1 241 ? -5.637 2.312 8.031 1 97.44 241 LYS A CA 1
ATOM 1840 C C . LYS A 1 241 ? -4.941 1.781 6.781 1 97.44 241 LYS A C 1
ATOM 1842 O O . LYS A 1 241 ? -4.746 0.572 6.641 1 97.44 241 LYS A O 1
ATOM 1847 N N . ALA A 1 242 ? -4.656 2.668 5.867 1 97.25 242 ALA A N 1
ATOM 1848 C CA . ALA A 1 242 ? -3.965 2.266 4.645 1 97.25 242 ALA A CA 1
ATOM 1849 C C . ALA A 1 242 ? -2.613 1.635 4.965 1 97.25 242 ALA A C 1
ATOM 1851 O O . ALA A 1 242 ? -2.254 0.6 4.398 1 97.25 242 ALA A O 1
ATOM 1852 N N . MET A 1 243 ? -1.848 2.25 5.875 1 97.56 243 MET A N 1
ATOM 1853 C CA . MET A 1 243 ? -0.544 1.719 6.266 1 97.56 243 MET A CA 1
ATOM 1854 C C . MET A 1 243 ? -0.693 0.374 6.969 1 97.56 243 MET A C 1
ATOM 1856 O O . MET A 1 243 ? 0.121 -0.529 6.773 1 97.56 243 MET A O 1
ATOM 1860 N N . ALA A 1 244 ? -1.695 0.286 7.816 1 97.62 244 ALA A N 1
ATOM 1861 C CA . ALA A 1 244 ? -1.933 -0.964 8.531 1 97.62 244 ALA A CA 1
ATOM 1862 C C . ALA A 1 244 ? -2.225 -2.105 7.562 1 97.62 244 ALA A C 1
ATOM 1864 O O . ALA A 1 244 ? -1.792 -3.24 7.777 1 97.62 244 ALA A O 1
ATOM 1865 N N . GLN A 1 245 ? -2.982 -1.832 6.562 1 97 245 GLN A N 1
ATOM 1866 C CA . GLN A 1 245 ? -3.234 -2.834 5.535 1 97 245 GLN A CA 1
ATOM 1867 C C . GLN A 1 245 ? -1.928 -3.332 4.922 1 97 245 GLN A C 1
ATOM 1869 O O . GLN A 1 245 ? -1.735 -4.539 4.754 1 97 245 GLN A O 1
ATOM 1874 N N . LEU A 1 246 ? -1.084 -2.396 4.551 1 97.88 246 LEU A N 1
ATOM 1875 C CA . LEU A 1 246 ? 0.172 -2.752 3.9 1 97.88 246 LEU A CA 1
ATOM 1876 C C . LEU A 1 246 ? 1.045 -3.594 4.828 1 97.88 246 LEU A C 1
ATOM 1878 O O . LEU A 1 246 ? 1.635 -4.586 4.398 1 97.88 246 LEU A O 1
ATOM 1882 N N . VAL A 1 247 ? 1.114 -3.203 6.074 1 98.06 247 VAL A N 1
ATOM 1883 C CA . VAL A 1 247 ? 1.909 -3.941 7.051 1 98.06 247 VAL A CA 1
ATOM 1884 C C . VAL A 1 247 ? 1.292 -5.32 7.285 1 98.06 247 VAL A C 1
ATOM 1886 O O . VAL A 1 247 ? 2.006 -6.324 7.344 1 98.06 247 VAL A O 1
ATOM 1889 N N . GLY A 1 248 ? -0.028 -5.371 7.449 1 96.31 248 GLY A N 1
ATOM 1890 C CA . GLY A 1 248 ? -0.704 -6.648 7.609 1 96.31 248 GLY A CA 1
ATOM 1891 C C . GLY A 1 248 ? -0.45 -7.605 6.461 1 96.31 248 GLY A C 1
ATOM 1892 O O . GLY A 1 248 ? -0.175 -8.789 6.684 1 96.31 248 GLY A O 1
ATOM 1893 N N . ASN A 1 249 ? -0.564 -7.137 5.223 1 96.75 249 ASN A N 1
ATOM 1894 C CA . ASN A 1 249 ? -0.261 -7.941 4.043 1 96.75 249 ASN A CA 1
ATOM 1895 C C . ASN A 1 249 ? 1.157 -8.5 4.094 1 96.75 249 ASN A C 1
ATOM 1897 O O . ASN A 1 249 ? 1.378 -9.672 3.789 1 96.75 249 ASN A O 1
ATOM 1901 N N . THR A 1 250 ? 2.088 -7.633 4.441 1 96.69 250 THR A N 1
ATOM 1902 C CA . THR A 1 250 ? 3.498 -8.008 4.441 1 96.69 250 THR A CA 1
ATOM 1903 C C . THR A 1 250 ? 3.789 -9.031 5.535 1 96.69 250 THR A C 1
ATOM 1905 O O . THR A 1 250 ? 4.605 -9.93 5.348 1 96.69 250 THR A O 1
ATOM 1908 N N . ALA A 1 251 ? 3.129 -8.844 6.676 1 95 251 ALA A N 1
ATOM 1909 C CA . ALA A 1 251 ? 3.305 -9.805 7.762 1 95 251 ALA A CA 1
ATOM 1910 C C . ALA A 1 251 ? 2.836 -11.195 7.344 1 95 251 ALA A C 1
ATOM 1912 O O . ALA A 1 251 ? 3.488 -12.195 7.648 1 95 251 ALA A O 1
ATOM 1913 N N . ILE A 1 252 ? 1.727 -11.242 6.645 1 92.88 252 ILE A N 1
ATOM 1914 C CA . ILE A 1 252 ? 1.209 -12.523 6.16 1 92.88 252 ILE A CA 1
ATOM 1915 C C . ILE A 1 252 ? 2.152 -13.094 5.102 1 92.88 252 ILE A C 1
ATOM 1917 O O . ILE A 1 252 ? 2.371 -14.305 5.043 1 92.88 252 ILE A O 1
ATOM 1921 N N . ASP A 1 253 ? 2.686 -12.227 4.285 1 93.75 253 ASP A N 1
ATOM 1922 C CA . ASP A 1 253 ? 3.674 -12.664 3.305 1 93.75 253 ASP A CA 1
ATOM 1923 C C . ASP A 1 253 ? 4.863 -13.336 3.988 1 93.75 253 ASP A C 1
ATOM 1925 O O . ASP A 1 253 ? 5.305 -14.406 3.564 1 93.75 253 ASP A O 1
ATOM 1929 N N . GLY A 1 254 ? 5.371 -12.688 5.016 1 92 254 GLY A N 1
ATOM 1930 C CA . GLY A 1 254 ? 6.477 -13.258 5.773 1 92 254 GLY A CA 1
ATOM 1931 C C . GLY A 1 254 ? 6.137 -14.594 6.414 1 92 254 GLY A C 1
ATOM 1932 O O . GLY A 1 254 ? 6.961 -15.508 6.422 1 92 254 GLY A O 1
ATOM 1933 N N . SER A 1 255 ? 4.934 -14.688 6.934 1 90.06 255 SER A N 1
ATOM 1934 C CA . SER A 1 255 ? 4.488 -15.914 7.594 1 90.06 255 SER A CA 1
ATOM 1935 C C . SER A 1 255 ? 4.242 -17.031 6.586 1 90.06 255 SER A C 1
ATOM 1937 O O . SER A 1 255 ? 4.188 -18.203 6.957 1 90.06 255 SER A O 1
ATOM 1939 N N . SER A 1 256 ? 4.094 -16.672 5.355 1 90.25 256 SER A N 1
ATOM 1940 C CA . SER A 1 256 ? 3.902 -17.625 4.277 1 90.25 256 SER A CA 1
ATOM 1941 C C . SER A 1 256 ? 5.238 -18.156 3.758 1 90.25 256 SER A C 1
ATOM 1943 O O . SER A 1 256 ? 5.395 -19.359 3.537 1 90.25 256 SER A O 1
ATOM 1945 N N . ALA A 1 257 ? 6.121 -17.25 3.568 1 87.38 257 ALA A N 1
ATOM 1946 C CA . ALA A 1 257 ? 7.426 -17.594 3.02 1 87.38 257 ALA A CA 1
ATOM 1947 C C . ALA A 1 257 ? 8.328 -18.203 4.094 1 87.38 257 ALA A C 1
ATOM 1949 O O . ALA A 1 257 ? 9.125 -19.094 3.814 1 87.38 257 ALA A O 1
ATOM 1950 N N . ARG A 1 258 ? 8.273 -17.625 5.305 1 88.06 258 ARG A N 1
ATOM 1951 C CA . ARG A 1 258 ? 9 -18.047 6.5 1 88.06 258 ARG A CA 1
ATOM 1952 C C . ARG A 1 258 ? 10.5 -17.922 6.297 1 88.06 258 ARG A C 1
ATOM 1954 O O . ARG A 1 258 ? 11.266 -18.812 6.688 1 88.06 258 ARG A O 1
ATOM 1961 N N . LYS A 1 259 ? 10.875 -16.797 5.637 1 87 259 LYS A N 1
ATOM 1962 C CA . LYS A 1 259 ? 12.305 -16.625 5.41 1 87 259 LYS A CA 1
ATOM 1963 C C . LYS A 1 259 ? 12.703 -15.156 5.535 1 87 259 LYS A C 1
ATOM 1965 O O . LYS A 1 259 ? 13.867 -14.844 5.789 1 87 259 LYS A O 1
ATOM 1970 N N . TYR A 1 260 ? 11.781 -14.289 5.457 1 91.12 260 TYR A N 1
ATOM 1971 C CA . TYR A 1 260 ? 12.125 -12.875 5.383 1 91.12 260 TYR A CA 1
ATOM 1972 C C . TYR A 1 260 ? 11.867 -12.188 6.719 1 91.12 260 TYR A C 1
ATOM 1974 O O . TYR A 1 260 ? 10.914 -12.508 7.422 1 91.12 260 TYR A O 1
ATOM 1982 N N . TYR A 1 261 ? 12.797 -11.312 7.062 1 96.5 261 TYR A N 1
ATOM 1983 C CA . TYR A 1 261 ? 12.523 -10.305 8.078 1 96.5 261 TYR A CA 1
ATOM 1984 C C . TYR A 1 261 ? 12.227 -8.953 7.441 1 96.5 261 TYR A C 1
ATOM 1986 O O . TYR A 1 261 ? 13.109 -8.344 6.828 1 96.5 261 TYR A O 1
ATOM 1994 N N . TYR A 1 262 ? 11.07 -8.516 7.629 1 97.56 262 TYR A N 1
ATOM 1995 C CA . TYR A 1 262 ? 10.672 -7.242 7.035 1 97.56 262 TYR A CA 1
ATOM 1996 C C . TYR A 1 262 ? 10.961 -6.082 7.98 1 97.56 262 TYR A C 1
ATOM 1998 O O . TYR A 1 262 ? 10.523 -6.09 9.133 1 97.56 262 TYR A O 1
ATOM 2006 N N . PHE A 1 263 ? 11.734 -5.094 7.52 1 98.06 263 PHE A N 1
ATOM 2007 C CA . PHE A 1 263 ? 11.93 -3.809 8.18 1 98.06 263 PHE A CA 1
ATOM 2008 C C . PHE A 1 263 ? 11.117 -2.719 7.492 1 98.06 263 PHE A C 1
ATOM 2010 O O . PHE A 1 263 ? 11.492 -2.244 6.418 1 98.06 263 PHE A O 1
ATOM 2017 N N . LEU A 1 264 ? 10.055 -2.332 8.125 1 97.88 264 LEU A N 1
ATOM 2018 C CA . LEU A 1 264 ? 9.125 -1.391 7.512 1 97.88 264 LEU A CA 1
ATOM 2019 C C . LEU A 1 264 ? 9.188 -0.034 8.203 1 97.88 264 LEU A C 1
ATOM 2021 O O . LEU A 1 264 ? 8.844 0.079 9.383 1 97.88 264 LEU A O 1
ATOM 2025 N N . LYS A 1 265 ? 9.648 0.949 7.496 1 96.44 265 LYS A N 1
ATOM 2026 C CA . LYS A 1 265 ? 9.633 2.32 7.996 1 96.44 265 LYS A CA 1
ATOM 2027 C C . LYS A 1 265 ? 8.328 3.025 7.637 1 96.44 265 LYS A C 1
ATOM 2029 O O . LYS A 1 265 ? 7.895 2.988 6.484 1 96.44 265 LYS A O 1
ATOM 2034 N N . LEU A 1 266 ? 7.715 3.605 8.594 1 95.31 266 LEU A N 1
ATOM 2035 C CA . LEU A 1 266 ? 6.426 4.258 8.383 1 95.31 266 LEU A CA 1
ATOM 2036 C C . LEU A 1 266 ? 6.578 5.773 8.398 1 95.31 266 LEU A C 1
ATOM 2038 O O . LEU A 1 266 ? 7.262 6.324 9.266 1 95.31 266 LEU A O 1
ATOM 2042 N N . MET A 1 267 ? 5.953 6.41 7.434 1 87.88 267 MET A N 1
ATOM 2043 C CA . MET A 1 267 ? 5.895 7.867 7.422 1 87.88 267 MET A CA 1
ATOM 2044 C C . MET A 1 267 ? 5.086 8.383 8.609 1 87.88 267 MET A C 1
ATOM 2046 O O . MET A 1 267 ? 3.92 8.023 8.773 1 87.88 267 MET A O 1
ATOM 2050 N N . ASP A 1 268 ? 5.559 9.086 9.625 1 77.75 268 ASP A N 1
ATOM 2051 C CA . ASP A 1 268 ? 4.926 9.438 10.891 1 77.75 268 ASP A CA 1
ATOM 2052 C C . ASP A 1 268 ? 5.242 10.883 11.273 1 77.75 268 ASP A C 1
ATOM 2054 O O . ASP A 1 268 ? 4.695 11.406 12.25 1 77.75 268 ASP A O 1
ATOM 2058 N N . GLY A 1 269 ? 5.977 11.617 10.68 1 67 269 GLY A N 1
ATOM 2059 C CA . GLY A 1 269 ? 6.195 13.023 10.984 1 67 269 GLY A CA 1
ATOM 2060 C C . GLY A 1 269 ? 7.66 13.422 10.93 1 67 269 GLY A C 1
ATOM 2061 O O . GLY A 1 269 ? 8.531 12.68 11.375 1 67 269 GLY A O 1
ATOM 2062 N N . SER A 1 270 ? 7.805 14.453 10.156 1 56.22 270 SER A N 1
ATOM 2063 C CA . SER A 1 270 ? 9.133 14.984 9.852 1 56.22 270 SER A CA 1
ATOM 2064 C C . SER A 1 270 ? 9.641 15.875 10.977 1 56.22 270 SER A C 1
ATOM 2066 O O . SER A 1 270 ? 8.859 16.391 11.773 1 56.22 270 SER A O 1
ATOM 2068 N N . THR A 1 271 ? 10.977 15.68 11.406 1 50.56 271 THR A N 1
ATOM 2069 C CA . THR A 1 271 ? 11.75 16.531 12.305 1 50.56 271 THR A CA 1
ATOM 2070 C C . THR A 1 271 ? 11.789 17.969 11.797 1 50.56 271 THR A C 1
ATOM 2072 O O . THR A 1 271 ? 12.352 18.234 10.734 1 50.56 271 THR A O 1
ATOM 2075 N N . THR A 1 272 ? 10.711 18.609 11.586 1 44.41 272 THR A N 1
ATOM 2076 C CA . THR A 1 272 ? 11.109 19.969 11.273 1 44.41 272 THR A CA 1
ATOM 2077 C C . THR A 1 272 ? 11.773 20.625 12.477 1 44.41 272 THR A C 1
ATOM 2079 O O . THR A 1 272 ? 11.234 20.594 13.586 1 44.41 272 THR A O 1
ATOM 2082 N N . GLY A 1 273 ? 13.125 21.109 12.461 1 43.5 273 GLY A N 1
ATOM 2083 C CA . GLY A 1 273 ? 13.875 22.031 13.305 1 43.5 273 GLY A CA 1
ATOM 2084 C C . GLY A 1 273 ? 14.406 21.391 14.57 1 43.5 273 GLY A C 1
ATOM 2085 O O . GLY A 1 273 ? 14.359 21.984 15.648 1 43.5 273 GLY A O 1
ATOM 2086 N N . GLY A 1 274 ? 14.969 20.156 14.523 1 45.56 274 GLY A N 1
ATOM 2087 C CA . GLY A 1 274 ? 15.633 19.578 15.672 1 45.56 274 GLY A CA 1
ATOM 2088 C C . GLY A 1 274 ? 14.68 18.938 16.672 1 45.56 274 GLY A C 1
ATOM 2089 O O . GLY A 1 274 ? 15.094 18.5 17.734 1 45.56 274 GLY A O 1
ATOM 2090 N N . LYS A 1 275 ? 13.469 19 16.484 1 55.75 275 LYS A N 1
ATOM 2091 C CA . LYS A 1 275 ? 12.5 18.438 17.422 1 55.75 275 LYS A CA 1
ATOM 2092 C C . LYS A 1 275 ? 12.188 16.984 17.094 1 55.75 275 LYS A C 1
ATOM 2094 O O . LYS A 1 275 ? 12.312 16.562 15.945 1 55.75 275 LYS A O 1
ATOM 2099 N N . VAL A 1 276 ? 12.094 16.359 18.125 1 61.56 276 VAL A N 1
ATOM 2100 C CA . VAL A 1 276 ? 11.859 14.922 18.031 1 61.56 276 VAL A CA 1
ATOM 2101 C C . VAL A 1 276 ? 10.531 14.656 17.328 1 61.56 276 VAL A C 1
ATOM 2103 O O . VAL A 1 276 ? 9.5 15.211 17.703 1 61.56 276 VAL A O 1
ATOM 2106 N N . PRO A 1 277 ? 10.648 13.836 16.297 1 78.06 277 PRO A N 1
ATOM 2107 C CA . PRO A 1 277 ? 9.453 13.492 15.516 1 78.06 277 PRO A CA 1
ATOM 2108 C C . PRO A 1 277 ? 8.453 12.648 16.312 1 78.06 277 PRO A C 1
ATOM 2110 O O . PRO A 1 277 ? 8.766 12.195 17.422 1 78.06 277 PRO A O 1
ATOM 2113 N N . THR A 1 278 ? 7.277 12.664 15.969 1 89.56 278 THR A N 1
ATOM 2114 C CA . THR A 1 278 ? 6.199 11.891 16.578 1 89.56 278 THR A CA 1
ATOM 2115 C C . THR A 1 278 ? 5.977 10.578 15.828 1 89.56 278 THR A C 1
ATOM 2117 O O . THR A 1 278 ? 6.402 10.445 14.68 1 89.56 278 THR A O 1
ATOM 2120 N N . SER A 1 279 ? 5.434 9.586 16.516 1 94.81 279 SER A N 1
ATOM 2121 C CA . SER A 1 279 ? 5.262 8.281 15.883 1 94.81 279 SER A CA 1
ATOM 2122 C C . SER A 1 279 ? 3.871 7.719 16.156 1 94.81 279 SER A C 1
ATOM 2124 O O . SER A 1 279 ? 3.729 6.535 16.484 1 94.81 279 SER A O 1
ATOM 2126 N N . HIS A 1 280 ? 2.824 8.547 16 1 95.69 280 HIS A N 1
ATOM 2127 C CA . HIS A 1 280 ? 1.443 8.125 16.219 1 95.69 280 HIS A CA 1
ATOM 2128 C C . HIS A 1 280 ? 1.037 7.047 15.219 1 95.69 280 HIS A C 1
ATOM 2130 O O . HIS A 1 280 ? 0.332 6.102 15.578 1 95.69 280 HIS A O 1
ATOM 2136 N N . VAL A 1 281 ? 1.429 7.156 13.977 1 96.5 281 VAL A N 1
ATOM 2137 C CA . VAL A 1 281 ? 1.057 6.211 12.93 1 96.5 281 VAL A CA 1
ATOM 2138 C C . VAL A 1 281 ? 1.649 4.836 13.242 1 96.5 281 VAL A C 1
ATOM 2140 O O . VAL A 1 281 ? 0.965 3.816 13.125 1 96.5 281 VAL A O 1
ATOM 2143 N N . ALA A 1 282 ? 2.918 4.84 13.648 1 97.25 282 ALA A N 1
ATOM 2144 C CA . ALA A 1 282 ? 3.578 3.578 13.969 1 97.25 282 ALA A CA 1
ATOM 2145 C C . ALA A 1 282 ? 2.848 2.85 15.094 1 97.25 282 ALA A C 1
ATOM 2147 O O . ALA A 1 282 ? 2.666 1.631 15.039 1 97.25 282 ALA A O 1
ATOM 2148 N N . LEU A 1 283 ? 2.467 3.602 16.109 1 97.44 283 LEU A N 1
ATOM 2149 C CA . LEU A 1 283 ? 1.758 2.986 17.234 1 97.44 283 LEU A CA 1
ATOM 2150 C C . LEU A 1 283 ? 0.417 2.418 16.781 1 97.44 283 LEU A C 1
ATOM 2152 O O . LEU A 1 283 ? 0.067 1.289 17.125 1 97.44 283 LEU A O 1
ATOM 2156 N N . GLU A 1 284 ? -0.367 3.217 16.047 1 97.69 284 GLU A N 1
ATOM 2157 C CA . GLU A 1 284 ? -1.665 2.754 15.57 1 97.69 284 GLU A CA 1
ATOM 2158 C C . GLU A 1 284 ? -1.521 1.493 14.719 1 97.69 284 GLU A C 1
ATOM 2160 O O . GLU A 1 284 ? -2.287 0.541 14.883 1 97.69 284 GLU A O 1
ATOM 2165 N N . VAL A 1 285 ? -0.543 1.48 13.805 1 98.12 285 VAL A N 1
ATOM 2166 C CA . VAL A 1 285 ? -0.335 0.347 12.906 1 98.12 285 VAL A CA 1
ATOM 2167 C C . VAL A 1 285 ? 0.045 -0.889 13.719 1 98.12 285 VAL A C 1
ATOM 2169 O O . VAL A 1 285 ? -0.402 -1.998 13.422 1 98.12 285 VAL A O 1
ATOM 2172 N N . ALA A 1 286 ? 0.897 -0.708 14.727 1 98.25 286 ALA A N 1
ATOM 2173 C CA . ALA A 1 286 ? 1.284 -1.827 15.578 1 98.25 286 ALA A CA 1
ATOM 2174 C C . ALA A 1 286 ? 0.073 -2.414 16.297 1 98.25 286 ALA A C 1
ATOM 2176 O O . ALA A 1 286 ? -0.045 -3.635 16.438 1 98.25 286 ALA A O 1
ATOM 2177 N N . LEU A 1 287 ? -0.792 -1.534 16.781 1 96.88 287 LEU A N 1
ATOM 2178 C CA . LEU A 1 287 ? -1.993 -1.985 17.469 1 96.88 287 LEU A CA 1
ATOM 2179 C C . LEU A 1 287 ? -2.902 -2.77 16.531 1 96.88 287 LEU A C 1
ATOM 2181 O O . LEU A 1 287 ? -3.539 -3.74 16.938 1 96.88 287 LEU A O 1
ATOM 2185 N N . GLU A 1 288 ? -2.928 -2.373 15.289 1 96.31 288 GLU A N 1
ATOM 2186 C CA . GLU A 1 288 ? -3.844 -2.965 14.32 1 96.31 288 GLU A CA 1
ATOM 2187 C C . GLU A 1 288 ? -3.277 -4.262 13.75 1 96.31 288 GLU A C 1
ATOM 2189 O O . GLU A 1 288 ? -4.027 -5.133 13.312 1 96.31 288 GLU A O 1
ATOM 2194 N N . THR A 1 289 ? -1.911 -4.473 13.703 1 96.75 289 THR A N 1
ATOM 2195 C CA . THR A 1 289 ? -1.342 -5.562 12.914 1 96.75 289 THR A CA 1
ATOM 2196 C C . THR A 1 289 ? -0.522 -6.496 13.805 1 96.75 289 THR A C 1
ATOM 2198 O O . THR A 1 289 ? -0.189 -7.613 13.398 1 96.75 289 THR A O 1
ATOM 2201 N N . LYS A 1 290 ? -0.093 -6.02 14.992 1 96.12 290 LYS A N 1
ATOM 2202 C CA . LYS A 1 290 ? 0.638 -6.801 15.984 1 96.12 290 LYS A CA 1
ATOM 2203 C C . LYS A 1 290 ? 1.949 -7.332 15.414 1 96.12 290 LYS A C 1
ATOM 2205 O O . LYS A 1 290 ? 2.211 -8.539 15.461 1 96.12 290 LYS A O 1
ATOM 2210 N N . PRO A 1 291 ? 2.854 -6.453 14.914 1 97.88 291 PRO A N 1
ATOM 2211 C CA . PRO A 1 291 ? 4.164 -6.887 14.422 1 97.88 291 PRO A CA 1
ATOM 2212 C C . PRO A 1 291 ? 5.039 -7.484 15.523 1 97.88 291 PRO A C 1
ATOM 2214 O O . PRO A 1 291 ? 4.695 -7.395 16.703 1 97.88 291 PRO A O 1
ATOM 2217 N N . ASN A 1 292 ? 6.105 -8.109 15.172 1 98.06 292 ASN A N 1
ATOM 2218 C CA . ASN A 1 292 ? 6.988 -8.711 16.156 1 98.06 292 ASN A CA 1
ATOM 2219 C C . ASN A 1 292 ? 7.695 -7.66 17 1 98.06 292 ASN A C 1
ATOM 2221 O O . ASN A 1 292 ? 7.957 -7.875 18.188 1 98.06 292 ASN A O 1
ATOM 2225 N N . LEU A 1 293 ? 8.109 -6.543 16.375 1 98.5 293 LEU A N 1
ATOM 2226 C CA . LEU A 1 293 ? 8.758 -5.453 17.094 1 98.5 293 LEU A CA 1
ATOM 2227 C C . LEU A 1 293 ? 8.273 -4.102 16.578 1 98.5 293 LEU A C 1
ATOM 2229 O O . LEU A 1 293 ? 7.977 -3.951 15.398 1 98.5 293 LEU A O 1
ATOM 2233 N N . LEU A 1 294 ? 8.141 -3.182 17.453 1 98.31 294 LEU A N 1
ATOM 2234 C CA . LEU A 1 294 ? 7.875 -1.777 17.172 1 98.31 294 LEU A CA 1
ATOM 2235 C C . LEU A 1 294 ? 8.953 -0.884 17.766 1 98.31 294 LEU A C 1
ATOM 2237 O O . LEU A 1 294 ? 9.172 -0.894 18.984 1 98.31 294 LEU A O 1
ATOM 2241 N N . LEU A 1 295 ? 9.703 -0.202 16.938 1 97.25 295 LEU A N 1
ATOM 2242 C CA . LEU A 1 295 ? 10.656 0.803 17.406 1 97.25 295 LEU A CA 1
ATOM 2243 C C . LEU A 1 295 ? 10.016 2.189 17.422 1 97.25 295 LEU A C 1
ATOM 2245 O O . LEU A 1 295 ? 10.125 2.936 16.438 1 97.25 295 LEU A O 1
ATOM 2249 N N . LEU A 1 296 ? 9.461 2.512 18.516 1 96 296 LEU A N 1
ATOM 2250 C CA . LEU A 1 296 ? 8.719 3.754 18.703 1 96 296 LEU A CA 1
ATOM 2251 C C . LEU A 1 296 ? 9.656 4.887 19.125 1 96 296 LEU A C 1
ATOM 2253 O O . LEU A 1 296 ? 10.43 4.738 20.078 1 96 296 LEU A O 1
ATOM 2257 N N . THR A 1 297 ? 9.555 6.012 18.5 1 93.56 297 THR A N 1
ATOM 2258 C CA . THR A 1 297 ? 10.438 7.148 18.719 1 93.56 297 THR A CA 1
ATOM 2259 C C . THR A 1 297 ? 10.375 7.609 20.172 1 93.56 297 THR A C 1
ATOM 2261 O O . THR A 1 297 ? 11.414 7.84 20.797 1 93.56 297 THR A O 1
ATOM 2264 N N . GLU A 1 298 ? 9.18 7.73 20.688 1 94.25 298 GLU A N 1
ATOM 2265 C CA . GLU A 1 298 ? 8.969 8.273 22.031 1 94.25 298 GLU A CA 1
ATOM 2266 C C . GLU A 1 298 ? 9.555 7.355 23.094 1 94.25 298 GLU A C 1
ATOM 2268 O O . GLU A 1 298 ? 10.133 7.828 24.078 1 94.25 298 GLU A O 1
ATOM 2273 N N . GLU A 1 299 ? 9.406 6.121 22.875 1 94.94 299 GLU A N 1
ATOM 2274 C CA . GLU A 1 299 ? 9.938 5.16 23.844 1 94.94 299 GLU A CA 1
ATOM 2275 C C . GLU A 1 299 ? 11.469 5.164 23.844 1 94.94 299 GLU A C 1
ATOM 2277 O O . GLU A 1 299 ? 12.102 5.109 24.891 1 94.94 299 GLU A O 1
ATOM 2282 N N . VAL A 1 300 ? 12.062 5.195 22.688 1 94.94 300 VAL A N 1
ATOM 2283 C CA . VAL A 1 300 ? 13.508 5.219 22.531 1 94.94 300 VAL A CA 1
ATOM 2284 C C . VAL A 1 300 ? 14.078 6.492 23.156 1 94.94 300 VAL A C 1
ATOM 2286 O O . VAL A 1 300 ? 15.125 6.457 23.812 1 94.94 300 VAL A O 1
ATOM 2289 N N . ASP A 1 301 ? 13.406 7.57 22.906 1 92.75 301 ASP A N 1
ATOM 2290 C CA . ASP A 1 301 ? 13.812 8.852 23.469 1 92.75 301 ASP A CA 1
ATOM 2291 C C . ASP A 1 301 ? 13.719 8.82 25 1 92.75 301 ASP A C 1
ATOM 2293 O O . ASP A 1 301 ? 14.633 9.289 25.688 1 92.75 301 ASP A O 1
ATOM 2297 N N . ASP A 1 302 ? 12.625 8.297 25.469 1 93.69 302 ASP A N 1
ATOM 2298 C CA . ASP A 1 302 ? 12.375 8.25 26.906 1 93.69 302 ASP A CA 1
ATOM 2299 C C . ASP A 1 302 ? 13.43 7.406 27.625 1 93.69 302 ASP A C 1
ATOM 2301 O O . ASP A 1 302 ? 13.906 7.773 28.688 1 93.69 302 ASP A O 1
ATOM 2305 N N . HIS A 1 303 ? 13.781 6.32 27.062 1 94.88 303 HIS A N 1
ATOM 2306 C CA . HIS A 1 303 ? 14.742 5.406 27.656 1 94.88 303 HIS A CA 1
ATOM 2307 C C . HIS A 1 303 ? 16.172 5.809 27.312 1 94.88 303 HIS A C 1
ATOM 2309 O O . HIS A 1 303 ? 17.125 5.27 27.875 1 94.88 303 HIS A O 1
ATOM 2315 N N . ARG A 1 304 ? 16.328 6.719 26.438 1 93.94 304 ARG A N 1
ATOM 2316 C CA . ARG A 1 304 ? 17.625 7.152 25.969 1 93.94 304 ARG A CA 1
ATOM 2317 C C . ARG A 1 304 ? 18.453 5.969 25.453 1 93.94 304 ARG A C 1
ATOM 2319 O O . ARG A 1 304 ? 19.609 5.789 25.844 1 93.94 304 ARG A O 1
ATOM 2326 N N . ASN A 1 305 ? 17.797 5.172 24.656 1 95.25 305 ASN A N 1
ATOM 2327 C CA . ASN A 1 305 ? 18.469 4.008 24.094 1 95.25 305 ASN A CA 1
ATOM 2328 C C . ASN A 1 305 ? 19.547 4.414 23.094 1 95.25 305 ASN A C 1
ATOM 2330 O O . ASN A 1 305 ? 19.375 5.363 22.328 1 95.25 305 ASN A O 1
ATOM 2334 N N . SER A 1 306 ? 20.672 3.76 23.188 1 95.31 306 SER A N 1
ATOM 2335 C CA . SER A 1 306 ? 21.703 3.943 22.172 1 95.31 306 SER A CA 1
ATOM 2336 C C . SER A 1 306 ? 21.406 3.105 20.938 1 95.31 306 SER A C 1
ATOM 2338 O O . SER A 1 306 ? 20.578 2.201 20.969 1 95.31 306 SER A O 1
ATOM 2340 N N . LEU A 1 307 ? 22.109 3.463 19.875 1 94.75 307 LEU A N 1
ATOM 2341 C CA . LEU A 1 307 ? 21.984 2.693 18.641 1 94.75 307 LEU A CA 1
ATOM 2342 C C . LEU A 1 307 ? 22.375 1.239 18.875 1 94.75 307 LEU A C 1
ATOM 2344 O O . LEU A 1 307 ? 21.719 0.326 18.375 1 94.75 307 LEU A O 1
ATOM 2348 N N . ARG A 1 308 ? 23.422 1.023 19.547 1 94.56 308 ARG A N 1
ATOM 2349 C CA . ARG A 1 308 ? 23.922 -0.316 19.844 1 94.56 308 ARG A CA 1
ATOM 2350 C C . ARG A 1 308 ? 22.922 -1.123 20.641 1 94.56 308 ARG A C 1
ATOM 2352 O O . ARG A 1 308 ? 22.734 -2.318 20.406 1 94.56 308 ARG A O 1
ATOM 2359 N N . GLU A 1 309 ? 22.312 -0.475 21.609 1 96.69 309 GLU A N 1
ATOM 2360 C CA . GLU A 1 309 ? 21.312 -1.146 22.438 1 96.69 309 GLU A CA 1
ATOM 2361 C C . GLU A 1 309 ? 20.125 -1.593 21.594 1 96.69 309 GLU A C 1
ATOM 2363 O O . GLU A 1 309 ? 19.625 -2.709 21.766 1 96.69 309 GLU A O 1
ATOM 2368 N N . LEU A 1 310 ? 19.656 -0.743 20.734 1 97.44 310 LEU A N 1
ATOM 2369 C CA . LEU A 1 310 ? 18.516 -1.08 19.875 1 97.44 310 LEU A CA 1
ATOM 2370 C C . LEU A 1 310 ? 18.859 -2.254 18.969 1 97.44 310 LEU A C 1
ATOM 2372 O O . LEU A 1 310 ? 18.047 -3.16 18.781 1 97.44 310 LEU A O 1
ATOM 2376 N N . VAL A 1 311 ? 20.047 -2.238 18.359 1 97.75 311 VAL A N 1
ATOM 2377 C CA . VAL A 1 311 ? 20.5 -3.305 17.484 1 97.75 311 VAL A CA 1
ATOM 2378 C C . VAL A 1 311 ? 20.547 -4.625 18.25 1 97.75 311 VAL A C 1
ATOM 2380 O O . VAL A 1 311 ? 20.125 -5.66 17.734 1 97.75 311 VAL A O 1
ATOM 2383 N N . SER A 1 312 ? 21.094 -4.539 19.422 1 97.81 312 SER A N 1
ATOM 2384 C CA . SER A 1 312 ? 21.188 -5.73 20.266 1 97.81 312 SER A CA 1
ATOM 2385 C C . SER A 1 312 ? 19.797 -6.277 20.594 1 97.81 312 SER A C 1
ATOM 2387 O O . SER A 1 312 ? 19.578 -7.492 20.562 1 97.81 312 SER A O 1
ATOM 2389 N N . ASP A 1 313 ? 18.891 -5.391 20.938 1 97.56 313 ASP A N 1
ATOM 2390 C CA . ASP A 1 313 ? 17.531 -5.797 21.281 1 97.56 313 ASP A CA 1
ATOM 2391 C C . ASP A 1 313 ? 16.859 -6.512 20.109 1 97.56 313 ASP A C 1
ATOM 2393 O O . ASP A 1 313 ? 16.203 -7.539 20.281 1 97.56 313 ASP A O 1
ATOM 2397 N N . ILE A 1 314 ? 16.969 -5.984 18.906 1 98.44 314 ILE A N 1
ATOM 2398 C CA . ILE A 1 314 ? 16.391 -6.594 17.703 1 98.44 314 ILE A CA 1
ATOM 2399 C C . ILE A 1 314 ? 17.031 -7.961 17.469 1 98.44 314 ILE A C 1
ATOM 2401 O O . ILE A 1 314 ? 16.328 -8.945 17.203 1 98.44 314 ILE A O 1
ATOM 2405 N N . ALA A 1 315 ? 18.359 -8 17.578 1 98.5 315 ALA A N 1
ATOM 2406 C CA . ALA A 1 315 ? 19.094 -9.25 17.359 1 98.5 315 ALA A CA 1
ATOM 2407 C C . ALA A 1 315 ? 18.656 -10.312 18.375 1 98.5 315 ALA A C 1
ATOM 2409 O O . ALA A 1 315 ? 18.594 -11.5 18.047 1 98.5 315 ALA A O 1
ATOM 2410 N N . ASP A 1 316 ? 18.422 -9.867 19.609 1 98.12 316 ASP A N 1
ATOM 2411 C CA . ASP A 1 316 ? 17.969 -10.797 20.625 1 98.12 316 ASP A CA 1
ATOM 2412 C C . ASP A 1 316 ? 16.641 -11.445 20.234 1 98.12 316 ASP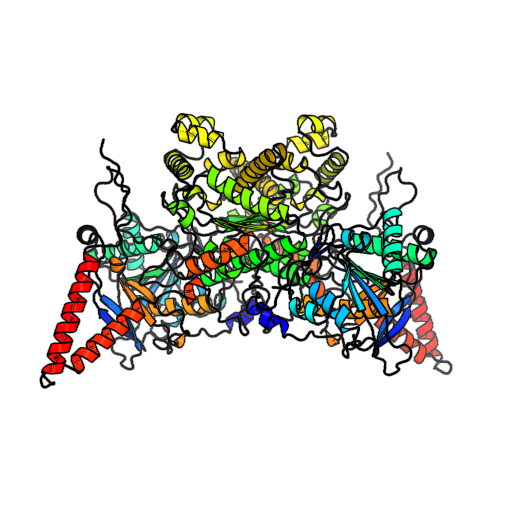 A C 1
ATOM 2414 O O . ASP A 1 316 ? 16.469 -12.648 20.391 1 98.12 316 ASP A O 1
ATOM 2418 N N . VAL A 1 317 ? 15.703 -10.672 19.781 1 97.75 317 VAL A N 1
ATOM 2419 C CA . VAL A 1 317 ? 14.398 -11.18 19.375 1 97.75 317 VAL A CA 1
ATOM 2420 C C . VAL A 1 317 ? 14.555 -12.141 18.203 1 97.75 317 VAL A C 1
ATOM 2422 O O . VAL A 1 317 ? 13.945 -13.211 18.188 1 97.75 317 VAL A O 1
ATOM 2425 N N . ILE A 1 318 ? 15.359 -11.766 17.219 1 97.75 318 ILE A N 1
ATOM 2426 C CA . ILE A 1 318 ? 15.578 -12.586 16.031 1 97.75 318 ILE A CA 1
ATOM 2427 C C . ILE A 1 318 ? 16.219 -13.906 16.422 1 97.75 318 ILE A C 1
ATOM 2429 O O . ILE A 1 318 ? 15.836 -14.969 15.93 1 97.75 318 ILE A O 1
ATOM 2433 N N . ALA A 1 319 ? 17.234 -13.82 17.344 1 97 319 ALA A N 1
ATOM 2434 C CA . ALA A 1 319 ? 17.906 -15.023 17.812 1 97 319 ALA A CA 1
ATOM 2435 C C . ALA A 1 319 ? 16.938 -15.938 18.562 1 97 319 ALA A C 1
ATOM 2437 O O . ALA A 1 319 ? 16.984 -17.156 18.406 1 97 319 ALA A O 1
ATOM 2438 N N . ALA A 1 320 ? 16.156 -15.359 19.406 1 95.62 320 ALA A N 1
ATOM 2439 C CA . ALA A 1 320 ? 15.164 -16.141 20.156 1 95.62 320 ALA A CA 1
ATOM 2440 C C . ALA A 1 320 ? 14.188 -16.828 19.219 1 95.62 320 ALA A C 1
ATOM 2442 O O . ALA A 1 320 ? 13.828 -17.984 19.422 1 95.62 320 ALA A O 1
ATOM 2443 N N . ARG A 1 321 ? 13.727 -16.188 18.203 1 93.62 321 ARG A N 1
ATOM 2444 C CA . ARG A 1 321 ? 12.812 -16.766 17.219 1 93.62 321 ARG A CA 1
ATOM 2445 C C . ARG A 1 321 ? 13.492 -17.859 16.406 1 93.62 321 ARG A C 1
ATOM 2447 O O . ARG A 1 321 ? 12.906 -18.906 16.141 1 93.62 321 ARG A O 1
ATOM 2454 N N . ALA A 1 322 ? 14.703 -17.594 16.078 1 93.38 322 ALA A N 1
ATOM 2455 C CA . ALA A 1 322 ? 15.469 -18.594 15.344 1 93.38 322 ALA A CA 1
ATOM 2456 C C . ALA A 1 322 ? 15.594 -19.875 16.156 1 93.38 322 ALA A C 1
ATOM 2458 O O . ALA A 1 322 ? 15.586 -20.984 15.586 1 93.38 322 ALA A O 1
ATOM 2459 N N . ALA A 1 323 ? 15.789 -19.703 17.453 1 91.38 323 ALA A N 1
ATOM 2460 C CA . ALA A 1 323 ? 15.883 -20.875 18.328 1 91.38 323 ALA A CA 1
ATOM 2461 C C . ALA A 1 323 ? 14.602 -21.688 18.297 1 91.38 323 ALA A C 1
ATOM 2463 O O . ALA A 1 323 ? 14.633 -22.906 18.516 1 91.38 323 ALA A O 1
ATOM 2464 N N . ASP A 1 324 ? 13.5 -21.094 17.953 1 88 324 ASP A N 1
ATOM 2465 C CA . ASP A 1 324 ? 12.219 -21.781 17.828 1 88 324 ASP A CA 1
ATOM 2466 C C . ASP A 1 324 ? 11.961 -22.188 16.375 1 88 324 ASP A C 1
ATOM 2468 O O . ASP A 1 324 ? 10.844 -22.578 16.031 1 88 324 ASP A O 1
ATOM 2472 N N . GLY A 1 325 ? 12.898 -22 15.5 1 85.69 325 GLY A N 1
ATOM 2473 C CA . GLY A 1 325 ? 12.797 -22.422 14.109 1 85.69 325 GLY A CA 1
ATOM 2474 C C . GLY A 1 325 ? 12.156 -21.359 13.227 1 85.69 325 GLY A C 1
ATOM 2475 O O . GLY A 1 325 ? 11.797 -21.641 12.078 1 85.69 325 GLY A O 1
ATOM 2476 N N . LYS A 1 326 ? 11.953 -20.188 13.812 1 90.56 326 LYS A N 1
ATOM 2477 C CA . LYS A 1 326 ? 11.328 -19.109 13.07 1 90.56 326 LYS A CA 1
ATOM 2478 C C . LYS A 1 326 ? 12.367 -18.109 12.57 1 90.56 326 LYS A C 1
ATOM 2480 O O . LYS A 1 326 ? 12.969 -17.375 13.359 1 90.56 326 LYS A O 1
ATOM 2485 N N . ASN A 1 327 ? 12.562 -18.031 11.242 1 92.94 327 ASN A N 1
ATOM 2486 C CA . ASN A 1 327 ? 13.547 -17.141 10.656 1 92.94 327 ASN A CA 1
ATOM 2487 C C . ASN A 1 327 ? 12.883 -16.016 9.867 1 92.94 327 ASN A C 1
ATOM 2489 O O . ASN A 1 327 ? 13.352 -15.641 8.797 1 92.94 327 ASN A O 1
ATOM 2493 N N . PHE A 1 328 ? 11.742 -15.648 10.32 1 93.81 328 PHE A N 1
ATOM 2494 C CA . PHE A 1 328 ? 10.992 -14.57 9.695 1 93.81 328 PHE A CA 1
ATOM 2495 C C . PHE A 1 328 ? 10.367 -13.672 10.758 1 93.81 328 PHE A C 1
ATOM 2497 O O . PHE A 1 328 ? 10.219 -14.07 11.914 1 93.81 328 PHE A O 1
ATOM 2504 N N . GLY A 1 329 ? 10.031 -12.461 10.32 1 96.38 329 GLY A N 1
ATOM 2505 C CA . GLY A 1 329 ? 9.391 -11.523 11.234 1 96.38 329 GLY A CA 1
ATOM 2506 C C . GLY A 1 329 ? 9.125 -10.172 10.617 1 96.38 329 GLY A C 1
ATOM 2507 O O . GLY A 1 329 ? 9.523 -9.914 9.477 1 96.38 329 GLY A O 1
ATOM 2508 N N . THR A 1 330 ? 8.367 -9.375 11.344 1 98 330 THR A N 1
ATOM 2509 C CA . THR A 1 330 ? 8.008 -8.031 10.922 1 98 330 THR A CA 1
ATOM 2510 C C . THR A 1 330 ? 8.406 -7.004 11.977 1 98 330 THR A C 1
ATOM 2512 O O . THR A 1 330 ? 7.957 -7.082 13.125 1 98 330 THR A O 1
ATOM 2515 N N . ILE A 1 331 ? 9.258 -6.07 11.586 1 98.62 331 ILE A N 1
ATOM 2516 C CA . ILE A 1 331 ? 9.75 -5.02 12.469 1 98.62 331 ILE A CA 1
ATOM 2517 C C . ILE A 1 331 ? 9.32 -3.654 11.938 1 98.62 331 ILE A C 1
ATOM 2519 O O . ILE A 1 331 ? 9.602 -3.312 10.789 1 98.62 331 ILE A O 1
ATOM 2523 N N . LEU A 1 332 ? 8.625 -2.891 12.773 1 98.38 332 LEU A N 1
ATOM 2524 C CA . LEU A 1 332 ? 8.203 -1.544 12.406 1 98.38 332 LEU A CA 1
ATOM 2525 C C . LEU A 1 332 ? 9.18 -0.501 12.93 1 98.38 332 LEU A C 1
ATOM 2527 O O . LEU A 1 332 ? 9.547 -0.523 14.109 1 98.38 332 LEU A O 1
ATOM 2531 N N . VAL A 1 333 ? 9.609 0.369 12.039 1 96.81 333 VAL A N 1
ATOM 2532 C CA . VAL A 1 333 ? 10.555 1.429 12.367 1 96.81 333 VAL A CA 1
ATOM 2533 C C . VAL A 1 333 ? 9.898 2.791 12.164 1 96.81 333 VAL A C 1
ATOM 2535 O O . VAL A 1 333 ? 9.516 3.146 11.055 1 96.81 333 VAL A O 1
ATOM 2538 N N . ALA A 1 334 ? 9.773 3.496 13.258 1 94.25 334 ALA A N 1
ATOM 2539 C CA . ALA A 1 334 ? 9.242 4.852 13.125 1 94.25 334 ALA A CA 1
ATOM 2540 C C . ALA A 1 334 ? 10.211 5.746 12.352 1 94.25 334 ALA A C 1
ATOM 2542 O O . ALA A 1 334 ? 11.43 5.633 12.508 1 94.25 334 ALA A O 1
ATOM 2543 N N . GLU A 1 335 ? 9.672 6.645 11.578 1 90.31 335 GLU A N 1
ATOM 2544 C CA . GLU A 1 335 ? 10.461 7.523 10.727 1 90.31 335 GLU A CA 1
ATOM 2545 C C . GLU A 1 335 ? 11.453 8.344 11.539 1 90.31 335 GLU A C 1
ATOM 2547 O O . GLU A 1 335 ? 12.578 8.586 11.102 1 90.31 335 GLU A O 1
ATOM 2552 N N . GLY A 1 336 ? 11.078 8.75 12.711 1 89.44 336 GLY A N 1
ATOM 2553 C CA . GLY A 1 336 ? 11.891 9.633 13.531 1 89.44 336 GLY A CA 1
ATOM 2554 C C . GLY A 1 336 ? 12.844 8.891 14.445 1 89.44 336 GLY A C 1
ATOM 2555 O O . GLY A 1 336 ? 13.477 9.492 15.32 1 89.44 336 GLY A O 1
ATOM 2556 N N . LEU A 1 337 ? 13.078 7.625 14.211 1 92.31 337 LEU A N 1
ATOM 2557 C CA . LEU A 1 337 ? 13.828 6.781 15.133 1 92.31 337 LEU A CA 1
ATOM 2558 C C . LEU A 1 337 ? 15.242 7.328 15.352 1 92.31 337 LEU A C 1
ATOM 2560 O O . LEU A 1 337 ? 15.688 7.465 16.484 1 92.31 337 LEU A O 1
ATOM 2564 N N . LEU A 1 338 ? 15.914 7.711 14.281 1 90.19 338 LEU A N 1
ATOM 2565 C CA . LEU A 1 338 ? 17.297 8.148 14.391 1 90.19 338 LEU A CA 1
ATOM 2566 C C . LEU A 1 338 ? 17.406 9.445 15.188 1 90.19 338 LEU A C 1
ATOM 2568 O O . LEU A 1 338 ? 18.359 9.633 15.945 1 90.19 338 LEU A O 1
ATOM 2572 N N . ALA A 1 339 ? 16.438 10.258 15.008 1 88.38 339 ALA A N 1
ATOM 2573 C CA . ALA A 1 339 ? 16.438 11.531 15.734 1 88.38 339 ALA A CA 1
ATOM 2574 C C . ALA A 1 339 ? 16.172 11.32 17.219 1 88.38 339 ALA A C 1
ATOM 2576 O O . ALA A 1 339 ? 16.5 12.18 18.047 1 88.38 339 ALA A O 1
ATOM 2577 N N . ALA A 1 340 ? 15.586 10.219 17.547 1 90.44 340 ALA A N 1
ATOM 2578 C CA . ALA A 1 340 ? 15.289 9.914 18.938 1 90.44 340 ALA A CA 1
ATOM 2579 C C . ALA A 1 340 ? 16.516 9.375 19.656 1 90.44 340 ALA A C 1
ATOM 2581 O O . ALA A 1 340 ? 16.609 9.445 20.891 1 90.44 340 ALA A O 1
ATOM 2582 N N . ILE A 1 341 ? 17.422 8.828 18.938 1 92.62 341 ILE A N 1
ATOM 2583 C CA . ILE A 1 341 ? 18.641 8.281 19.5 1 92.62 341 ILE A CA 1
ATOM 2584 C C . ILE A 1 341 ? 19.609 9.422 19.844 1 92.62 341 ILE A C 1
ATOM 2586 O O . ILE A 1 341 ? 19.984 10.203 18.969 1 92.62 341 ILE A O 1
ATOM 2590 N N . PRO A 1 342 ? 20.078 9.516 21.047 1 91.06 342 PRO A N 1
ATOM 2591 C CA . PRO A 1 342 ? 20.828 10.688 21.516 1 91.06 342 PRO A CA 1
ATOM 2592 C C . PRO A 1 342 ? 22.062 10.961 20.656 1 91.06 342 PRO A C 1
ATOM 2594 O O . PRO A 1 342 ? 22.281 12.102 20.234 1 91.06 342 PRO A O 1
ATOM 2597 N N . GLU A 1 343 ? 22.891 9.969 20.438 1 91.25 343 GLU A N 1
ATOM 2598 C CA . GLU A 1 343 ? 24.125 10.188 19.672 1 91.25 343 GLU A CA 1
ATOM 2599 C C . GLU A 1 343 ? 23.812 10.617 18.234 1 91.25 343 GLU A C 1
ATOM 2601 O O . GLU A 1 343 ? 24.5 11.484 17.688 1 91.25 343 GLU A O 1
ATOM 2606 N N . PHE A 1 344 ? 22.844 10.055 17.688 1 90.31 344 PHE A N 1
ATOM 2607 C CA . PHE A 1 344 ? 22.469 10.414 16.328 1 90.31 344 PHE A CA 1
ATOM 2608 C C . PHE A 1 344 ? 21.844 11.805 16.281 1 90.31 344 PHE A C 1
ATOM 2610 O O . PHE A 1 344 ? 22.031 12.539 15.305 1 90.31 344 PHE A O 1
ATOM 2617 N N . ARG A 1 345 ? 21 12.117 17.25 1 88.56 345 ARG A N 1
ATOM 2618 C CA . ARG A 1 345 ? 20.406 13.445 17.344 1 88.56 345 ARG A CA 1
ATOM 2619 C C . ARG A 1 345 ? 21.484 14.523 17.359 1 88.56 345 ARG A C 1
ATOM 2621 O O . ARG A 1 345 ? 21.328 15.562 16.703 1 88.56 345 ARG A O 1
ATOM 2628 N N . THR A 1 346 ? 22.531 14.281 18.078 1 90.19 346 THR A N 1
ATOM 2629 C CA . THR A 1 346 ? 23.641 15.211 18.125 1 90.19 346 THR A CA 1
ATOM 2630 C C . THR A 1 346 ? 24.297 15.359 16.766 1 90.19 346 THR A C 1
ATOM 2632 O O . THR A 1 346 ? 24.594 16.469 16.328 1 90.19 346 THR A O 1
ATOM 2635 N N . LEU A 1 347 ? 24.484 14.273 16.125 1 91.12 347 LEU A N 1
ATOM 2636 C CA . LEU A 1 347 ? 25.047 14.297 14.781 1 91.12 347 LEU A CA 1
ATOM 2637 C C . LEU A 1 347 ? 24.172 15.094 13.828 1 91.12 347 LEU A C 1
ATOM 2639 O O . LEU A 1 347 ? 24.656 15.914 13.055 1 91.12 347 LEU A O 1
ATOM 2643 N N . ILE A 1 348 ? 22.875 14.82 13.859 1 86.81 348 ILE A N 1
ATOM 2644 C CA . ILE A 1 348 ? 21.922 15.508 12.992 1 86.81 348 ILE A CA 1
ATOM 2645 C C . ILE A 1 348 ? 21.969 17.016 13.266 1 86.81 348 ILE A C 1
ATOM 2647 O O . ILE A 1 348 ? 21.984 17.812 12.328 1 86.81 348 ILE A O 1
ATOM 2651 N N . SER A 1 349 ? 21.984 17.391 14.539 1 85.69 349 SER A N 1
ATOM 2652 C CA . SER A 1 349 ? 22.031 18.797 14.922 1 85.69 349 SER A CA 1
ATOM 2653 C C . SER A 1 349 ? 23.281 19.484 14.391 1 85.69 349 SER A C 1
ATOM 2655 O O . SER A 1 349 ? 23.234 20.625 13.938 1 85.69 349 SER A O 1
ATOM 2657 N N . GLU A 1 350 ? 24.344 18.812 14.445 1 89.25 350 GLU A N 1
ATOM 2658 C CA . GLU A 1 350 ? 25.609 19.359 13.953 1 89.25 350 GLU A CA 1
ATOM 2659 C C . GLU A 1 350 ? 25.594 19.5 12.438 1 89.25 350 GLU A C 1
ATOM 2661 O O . GLU A 1 350 ? 26.078 20.5 11.898 1 89.25 350 GLU A O 1
ATOM 2666 N N . LEU A 1 351 ? 25.062 18.547 11.781 1 88.38 351 LEU A N 1
ATOM 2667 C CA . LEU A 1 351 ? 25 18.578 10.32 1 88.38 351 LEU A CA 1
ATOM 2668 C C . LEU A 1 351 ? 24.062 19.688 9.836 1 88.38 351 LEU A C 1
ATOM 2670 O O . LEU A 1 351 ? 24.281 20.266 8.773 1 88.38 351 LEU A O 1
ATOM 2674 N N . GLU A 1 352 ? 23 19.938 10.57 1 83.31 352 GLU A N 1
ATOM 2675 C CA . GLU A 1 352 ? 22.016 20.938 10.18 1 83.31 352 GLU A CA 1
ATOM 2676 C C . GLU A 1 352 ? 22.609 22.344 10.211 1 83.31 352 GLU A C 1
ATOM 2678 O O . GLU A 1 352 ? 22.094 23.25 9.562 1 83.31 352 GLU A O 1
ATOM 2683 N N . THR A 1 353 ? 23.688 22.5 10.961 1 84 353 THR A N 1
ATOM 2684 C CA . THR A 1 353 ? 24.344 23.812 11.055 1 84 353 THR A CA 1
ATOM 2685 C C . THR A 1 353 ? 25.312 24.016 9.891 1 84 353 THR A C 1
ATOM 2687 O O . THR A 1 353 ? 25.797 25.125 9.68 1 84 353 THR A O 1
ATOM 2690 N N . LEU A 1 354 ? 25.484 23 9.148 1 86.94 354 LEU A N 1
ATOM 2691 C CA . LEU A 1 354 ? 26.438 23.062 8.055 1 86.94 354 LEU A CA 1
ATOM 2692 C C . LEU A 1 354 ? 25.734 23.266 6.719 1 86.94 354 LEU A C 1
ATOM 2694 O O . LEU A 1 354 ? 24.594 22.844 6.547 1 86.94 354 LEU A O 1
ATOM 2698 N N . PRO A 1 355 ? 26.422 23.938 5.824 1 83.81 355 PRO A N 1
ATOM 2699 C CA . PRO A 1 355 ? 25.844 24.094 4.492 1 83.81 355 PRO A CA 1
ATOM 2700 C C . PRO A 1 355 ? 25.703 22.766 3.748 1 83.81 355 PRO A C 1
ATOM 2702 O O . PRO A 1 355 ? 26.594 21.906 3.824 1 83.81 355 PRO A O 1
ATOM 2705 N N . MET A 1 356 ? 24.578 22.672 3.047 1 82.5 356 MET A N 1
ATOM 2706 C CA . MET A 1 356 ? 24.312 21.469 2.268 1 82.5 356 MET A CA 1
ATOM 2707 C C . MET A 1 356 ? 23.953 21.828 0.825 1 82.5 356 MET A C 1
ATOM 2709 O O . MET A 1 356 ? 23.453 22.906 0.553 1 82.5 356 MET A O 1
ATOM 2713 N N . PRO A 1 357 ? 24.156 20.984 -0.222 1 83.06 357 PRO A N 1
ATOM 2714 C CA . PRO A 1 357 ? 24.797 19.688 -0.061 1 83.06 357 PRO A CA 1
ATOM 2715 C C . PRO A 1 357 ? 26.297 19.781 0.179 1 83.06 357 PRO A C 1
ATOM 2717 O O . PRO A 1 357 ? 26.906 20.844 -0.067 1 83.06 357 PRO A O 1
ATOM 2720 N N . SER A 1 358 ? 26.906 18.75 0.82 1 88.38 358 SER A N 1
ATOM 2721 C CA . SER A 1 358 ? 28.328 18.75 1.146 1 88.38 358 SER A CA 1
ATOM 2722 C C . SER A 1 358 ? 28.953 17.391 0.876 1 88.38 358 SER A C 1
ATOM 2724 O O . SER A 1 358 ? 28.297 16.484 0.394 1 88.38 358 SER A O 1
ATOM 2726 N N . THR A 1 359 ? 30.281 17.266 0.996 1 90.25 359 THR A N 1
ATOM 2727 C CA . THR A 1 359 ? 31.031 16.031 0.854 1 90.25 359 THR A CA 1
ATOM 2728 C C . THR A 1 359 ? 31.594 15.57 2.201 1 90.25 359 THR A C 1
ATOM 2730 O O . THR A 1 359 ? 31.656 16.359 3.146 1 90.25 359 THR A O 1
ATOM 2733 N N . VAL A 1 360 ? 31.891 14.328 2.211 1 90.88 360 VAL A N 1
ATOM 2734 C CA . VAL A 1 360 ? 32.406 13.742 3.439 1 90.88 360 VAL A CA 1
ATOM 2735 C C . VAL A 1 360 ? 33.656 14.492 3.879 1 90.88 360 VAL A C 1
ATOM 2737 O O . VAL A 1 360 ? 33.844 14.773 5.066 1 90.88 360 VAL A O 1
ATOM 2740 N N . GLU A 1 361 ? 34.5 14.844 2.965 1 90.5 361 GLU A N 1
ATOM 2741 C CA . GLU A 1 361 ? 35.75 15.5 3.244 1 90.5 361 GLU A CA 1
ATOM 2742 C C . GLU A 1 361 ? 35.531 16.875 3.871 1 90.5 361 GLU A C 1
ATOM 2744 O O . GLU A 1 361 ? 36.312 17.312 4.715 1 90.5 361 GLU A O 1
ATOM 2749 N N . LYS A 1 362 ? 34.5 17.531 3.508 1 91.94 362 LYS A N 1
ATOM 2750 C CA . LYS A 1 362 ? 34.219 18.875 3.973 1 91.94 362 LYS A CA 1
ATOM 2751 C C . LYS A 1 362 ? 33.531 18.875 5.328 1 91.94 362 LYS A C 1
ATOM 2753 O O . LYS A 1 362 ? 33.656 19.812 6.117 1 91.94 362 LYS A O 1
ATOM 2758 N N . VAL A 1 363 ? 32.781 17.844 5.59 1 92.94 363 VAL A N 1
ATOM 2759 C CA . VAL A 1 363 ? 31.891 17.828 6.754 1 92.94 363 VAL A CA 1
ATOM 2760 C C . VAL A 1 363 ? 32.656 17.266 7.957 1 92.94 363 VAL A C 1
ATOM 2762 O O . VAL A 1 363 ? 32.438 17.719 9.086 1 92.94 363 VAL A O 1
ATOM 2765 N N . LEU A 1 364 ? 33.531 16.328 7.785 1 92.62 364 LEU A N 1
ATOM 2766 C CA . LEU A 1 364 ? 34.156 15.578 8.867 1 92.62 364 LEU A CA 1
ATOM 2767 C C . LEU A 1 364 ? 34.938 16.5 9.797 1 92.62 364 LEU A C 1
ATOM 2769 O O . LEU A 1 364 ? 34.812 16.375 11.023 1 92.62 364 LEU A O 1
ATOM 2773 N N . PRO A 1 365 ? 35.688 17.422 9.195 1 92.5 365 PRO A N 1
ATOM 2774 C CA . PRO A 1 365 ? 36.469 18.297 10.078 1 92.5 365 PRO A CA 1
ATOM 2775 C C . PRO A 1 365 ? 35.562 19.25 10.891 1 92.5 365 PRO A C 1
ATOM 2777 O O . PRO A 1 365 ? 36 19.781 11.914 1 92.5 365 PRO A O 1
ATOM 2780 N N . GLU A 1 366 ? 34.375 19.453 10.477 1 94.25 366 GLU A N 1
ATOM 2781 C CA . GLU A 1 366 ? 33.469 20.391 11.133 1 94.25 366 GLU A CA 1
ATOM 2782 C C . GLU A 1 366 ? 32.688 19.719 12.25 1 94.25 366 GLU A C 1
ATOM 2784 O O . GLU A 1 366 ? 32.062 20.406 13.07 1 94.25 366 GLU A O 1
ATOM 2789 N N . LEU A 1 367 ? 32.75 18.438 12.336 1 94.75 367 LEU A N 1
ATOM 2790 C CA . LEU A 1 367 ? 32 17.688 13.336 1 94.75 367 LEU A CA 1
ATOM 2791 C C . LEU A 1 367 ? 32.844 17.484 14.602 1 94.75 367 LEU A C 1
ATOM 2793 O O . LEU A 1 367 ? 34.062 17.469 14.539 1 94.75 367 LEU A O 1
ATOM 2797 N N . THR A 1 368 ? 32.156 17.375 15.734 1 94.62 368 THR A N 1
ATOM 2798 C CA . THR A 1 368 ? 32.844 16.984 16.953 1 94.62 368 THR A CA 1
ATOM 2799 C C . THR A 1 368 ? 33.438 15.586 16.812 1 94.62 368 THR A C 1
ATOM 2801 O O . THR A 1 368 ? 33.062 14.828 15.914 1 94.62 368 THR A O 1
ATOM 2804 N N . THR A 1 369 ? 34.344 15.227 17.703 1 93.12 369 THR A N 1
ATOM 2805 C CA . THR A 1 369 ? 35.062 13.953 17.656 1 93.12 369 THR A CA 1
ATOM 2806 C C . THR A 1 369 ? 34.062 12.789 17.719 1 93.12 369 THR A C 1
ATOM 2808 O O . THR A 1 369 ? 34.219 11.812 16.984 1 93.12 369 THR A O 1
ATOM 2811 N N . TRP A 1 370 ? 33.219 12.961 18.578 1 92 370 TRP A N 1
ATOM 2812 C CA . TRP A 1 370 ? 32.25 11.898 18.766 1 92 370 TRP A CA 1
ATOM 2813 C C . TRP A 1 370 ? 31.328 11.773 17.547 1 92 370 TRP A C 1
ATOM 2815 O O . TRP A 1 370 ? 31.062 10.664 17.078 1 92 370 TRP A O 1
ATOM 2825 N N . SER A 1 371 ? 30.812 12.852 16.984 1 94.44 371 SER A N 1
ATOM 2826 C CA . SER A 1 371 ? 29.938 12.844 15.82 1 94.44 371 SER A CA 1
ATOM 2827 C C . SER A 1 371 ? 30.672 12.344 14.578 1 94.44 371 SER A C 1
ATOM 2829 O O . SER A 1 371 ? 30.094 11.648 13.75 1 94.44 371 SER A O 1
ATOM 2831 N N . ALA A 1 372 ? 31.891 12.711 14.523 1 94.69 372 ALA A N 1
ATOM 2832 C CA . ALA A 1 372 ? 32.719 12.25 13.406 1 94.69 372 ALA A CA 1
ATOM 2833 C C . ALA A 1 372 ? 32.906 10.734 13.453 1 94.69 372 ALA A C 1
ATOM 2835 O O . ALA A 1 372 ? 32.906 10.07 12.414 1 94.69 372 ALA A O 1
ATOM 2836 N N . ALA A 1 373 ? 33.156 10.289 14.625 1 93.75 373 ALA A N 1
ATOM 2837 C CA . ALA A 1 373 ? 33.312 8.852 14.797 1 93.75 373 ALA A CA 1
ATOM 2838 C C . ALA A 1 373 ? 32.031 8.102 14.398 1 93.75 373 ALA A C 1
ATOM 2840 O O . ALA A 1 373 ? 32.094 7.062 13.742 1 93.75 373 ALA A O 1
ATOM 2841 N N . LEU A 1 374 ? 30.922 8.602 14.852 1 93.5 374 LEU A N 1
ATOM 2842 C CA . LEU A 1 374 ? 29.656 7.996 14.484 1 93.5 374 LEU A CA 1
ATOM 2843 C C . LEU A 1 374 ? 29.438 8.055 12.977 1 93.5 374 LEU A C 1
ATOM 2845 O O . LEU A 1 374 ? 29.047 7.055 12.367 1 93.5 374 LEU A O 1
ATOM 2849 N N . PHE A 1 375 ? 29.672 9.164 12.422 1 94.69 375 PHE A N 1
ATOM 2850 C CA . PHE A 1 375 ? 29.516 9.367 10.984 1 94.69 375 PHE A CA 1
ATOM 2851 C C . PHE A 1 375 ? 30.344 8.359 10.203 1 94.69 375 PHE A C 1
ATOM 2853 O O . PHE A 1 375 ? 29.859 7.762 9.242 1 94.69 375 PHE A O 1
ATOM 2860 N N . ASN A 1 376 ? 31.531 8.148 10.617 1 92.81 376 ASN A N 1
ATOM 2861 C CA . ASN A 1 376 ? 32.469 7.246 9.938 1 92.81 376 ASN A CA 1
ATOM 2862 C C . ASN A 1 376 ? 32.031 5.789 10.102 1 92.81 376 ASN A C 1
ATOM 2864 O O . ASN A 1 376 ? 32.375 4.941 9.266 1 92.81 376 ASN A O 1
ATOM 2868 N N . SER A 1 377 ? 31.344 5.559 11.148 1 91.81 377 SER A N 1
ATOM 2869 C CA . SER A 1 377 ? 30.922 4.188 11.414 1 91.81 377 SER A CA 1
ATOM 2870 C C . SER A 1 377 ? 29.703 3.809 10.594 1 91.81 377 SER A C 1
ATOM 2872 O O . SER A 1 377 ? 29.359 2.629 10.477 1 91.81 377 SER A O 1
ATOM 2874 N N . LEU A 1 378 ? 29.047 4.773 9.992 1 92.69 378 LEU A N 1
ATOM 2875 C CA . LEU A 1 378 ? 27.828 4.527 9.219 1 92.69 378 LEU A CA 1
ATOM 2876 C C . LEU A 1 378 ? 28.172 4.004 7.828 1 92.69 378 LEU A C 1
ATOM 2878 O O . LEU A 1 378 ? 29.25 4.301 7.297 1 92.69 378 LEU A O 1
ATOM 2882 N N . PRO A 1 379 ? 27.312 3.133 7.32 1 90.25 379 PRO A N 1
ATOM 2883 C CA . PRO A 1 379 ? 27.547 2.705 5.938 1 90.25 379 PRO A CA 1
ATOM 2884 C C . PRO A 1 379 ? 27.531 3.869 4.949 1 90.25 379 PRO A C 1
ATOM 2886 O O . PRO A 1 379 ? 26.906 4.898 5.211 1 90.25 379 PRO A O 1
ATOM 2889 N N . GLU A 1 380 ? 28.094 3.668 3.797 1 87.62 380 GLU A N 1
ATOM 2890 C CA . GLU A 1 380 ? 28.297 4.723 2.807 1 87.62 380 GLU A CA 1
ATOM 2891 C C . GLU A 1 380 ? 26.969 5.309 2.354 1 87.62 380 GLU A C 1
ATOM 2893 O O . GLU A 1 380 ? 26.844 6.516 2.135 1 87.62 380 GLU A O 1
ATOM 2898 N N . PHE A 1 381 ? 26 4.5 2.221 1 85.44 381 PHE A N 1
ATOM 2899 C CA . PHE A 1 381 ? 24.734 5 1.699 1 85.44 381 PHE A CA 1
ATOM 2900 C C . PHE A 1 381 ? 24.094 5.969 2.682 1 85.44 381 PHE A C 1
ATOM 2902 O O . PHE A 1 381 ? 23.469 6.953 2.275 1 85.44 381 PHE A O 1
ATOM 2909 N N . ILE A 1 382 ? 24.203 5.773 3.996 1 89.56 382 ILE A N 1
ATOM 2910 C CA . ILE A 1 382 ? 23.656 6.676 5 1 89.56 382 ILE A CA 1
ATOM 2911 C C . ILE A 1 382 ? 24.484 7.961 5.051 1 89.56 382 ILE A C 1
ATOM 2913 O O . ILE A 1 382 ? 23.922 9.055 5.219 1 89.56 382 ILE A O 1
ATOM 2917 N N . GLN A 1 383 ? 25.812 7.828 4.922 1 89.94 383 GLN A N 1
ATOM 2918 C CA . GLN A 1 383 ? 26.688 9 4.891 1 89.94 383 GLN A CA 1
ATOM 2919 C C . GLN A 1 383 ? 26.297 9.945 3.762 1 89.94 383 GLN A C 1
ATOM 2921 O O . GLN A 1 383 ? 26.172 11.156 3.973 1 89.94 383 GLN A O 1
ATOM 2926 N N . LYS A 1 384 ? 26.047 9.375 2.656 1 86 384 LYS A N 1
ATOM 2927 C CA . LYS A 1 384 ? 25.688 10.164 1.486 1 86 384 LYS A CA 1
ATOM 2928 C C . LYS A 1 384 ? 24.312 10.82 1.672 1 86 384 LYS A C 1
ATOM 2930 O O . LYS A 1 384 ? 24.109 11.961 1.255 1 86 384 LYS A O 1
ATOM 2935 N N . GLN A 1 385 ? 23.406 10.117 2.254 1 86 385 GLN A N 1
ATOM 2936 C CA . GLN A 1 385 ? 22.062 10.633 2.445 1 86 385 GLN A CA 1
ATOM 2937 C C . GLN A 1 385 ? 22.047 11.789 3.436 1 86 385 GLN A C 1
ATOM 2939 O O . GLN A 1 385 ? 21.234 12.719 3.305 1 86 385 GLN A O 1
ATOM 2944 N N . LEU A 1 386 ? 22.891 11.75 4.402 1 87.06 386 LEU A N 1
ATOM 2945 C CA . LEU A 1 386 ? 22.984 12.797 5.414 1 87.06 386 LEU A CA 1
ATOM 2946 C C . LEU A 1 386 ? 23.516 14.086 4.809 1 87.06 386 LEU A C 1
ATOM 2948 O O . LEU A 1 386 ?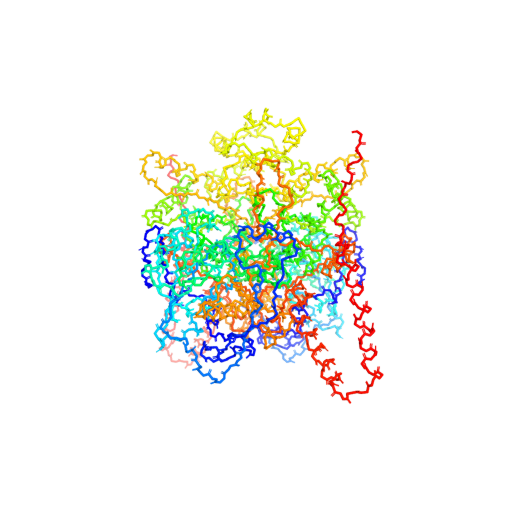 23.344 15.172 5.375 1 87.06 386 LEU A O 1
ATOM 2952 N N . LEU A 1 387 ? 24.109 14 3.645 1 86.75 387 LEU A N 1
ATOM 2953 C CA . LEU A 1 387 ? 24.812 15.141 3.072 1 86.75 387 LEU A CA 1
ATOM 2954 C C . LEU A 1 387 ? 24.062 15.695 1.868 1 86.75 387 LEU A C 1
ATOM 2956 O O . LEU A 1 387 ? 24.578 16.547 1.145 1 86.75 387 LEU A O 1
ATOM 2960 N N . LEU A 1 388 ? 22.828 15.227 1.623 1 80.62 388 LEU A N 1
ATOM 2961 C CA . LEU A 1 388 ? 22.016 15.672 0.494 1 80.62 388 LEU A CA 1
ATOM 2962 C C . LEU A 1 388 ? 21.516 17.094 0.716 1 80.62 388 LEU A C 1
ATOM 2964 O O . LEU A 1 388 ? 21.5 17.578 1.847 1 80.62 388 LEU A O 1
ATOM 2968 N N . GLU A 1 389 ? 21.094 17.625 -0.419 1 74.94 389 GLU A N 1
ATOM 2969 C CA . GLU A 1 389 ? 20.516 18.969 -0.371 1 74.94 389 GLU A CA 1
ATOM 2970 C C . GLU A 1 389 ? 19.219 18.984 0.436 1 74.94 389 GLU A C 1
ATOM 2972 O O . GLU A 1 389 ? 18.438 18.031 0.383 1 74.94 389 GLU A O 1
ATOM 2977 N N . ARG A 1 390 ? 19.203 20.094 1.155 1 67.56 390 ARG A N 1
ATOM 2978 C CA . ARG A 1 390 ? 18 20.25 1.982 1 67.56 390 ARG A CA 1
ATOM 2979 C C . ARG A 1 390 ? 16.844 20.828 1.177 1 67.56 390 ARG A C 1
ATOM 2981 O O . ARG A 1 390 ? 17.062 21.625 0.253 1 67.56 390 ARG A O 1
ATOM 2988 N N . GLN A 1 391 ? 15.82 20.203 1.255 1 57.69 391 GLN A N 1
ATOM 2989 C CA . GLN A 1 391 ? 14.672 20.797 0.578 1 57.69 391 GLN A CA 1
ATOM 2990 C C . GLN A 1 391 ? 14.234 22.094 1.27 1 57.69 391 GLN A C 1
ATOM 2992 O O . GLN A 1 391 ? 15.039 22.75 1.936 1 57.69 391 GLN A O 1
ATOM 2997 N N . SER A 1 392 ? 12.906 22.281 1.706 1 52.53 392 SER A N 1
ATOM 2998 C CA . SER A 1 392 ? 12.273 23.547 2.07 1 52.53 392 SER A CA 1
ATOM 2999 C C . SER A 1 392 ? 12.828 24.094 3.381 1 52.53 392 SER A C 1
ATOM 3001 O O . SER A 1 392 ? 13.031 25.297 3.523 1 52.53 392 SER A O 1
ATOM 3003 N N . ASN A 1 393 ? 12.992 23.344 4.52 1 50.69 393 ASN A N 1
ATOM 3004 C CA . ASN A 1 393 ? 13.117 23.938 5.848 1 50.69 393 ASN A CA 1
ATOM 3005 C C . ASN A 1 393 ? 14.516 23.719 6.426 1 50.69 393 ASN A C 1
ATOM 3007 O O . ASN A 1 393 ? 14.719 23.844 7.633 1 50.69 393 ASN A O 1
ATOM 3011 N N . ALA A 1 394 ? 15.594 23.703 5.48 1 56.53 394 ALA A N 1
ATOM 3012 C CA . ALA A 1 394 ? 16.969 23.562 5.961 1 56.53 394 ALA A CA 1
ATOM 3013 C C . ALA A 1 394 ? 17.109 22.328 6.855 1 56.53 394 ALA A C 1
ATOM 3015 O O . ALA A 1 394 ? 18.219 21.984 7.273 1 56.53 394 ALA A O 1
ATOM 3016 N N . ALA A 1 395 ? 16 21.797 7.164 1 64.06 395 ALA A N 1
ATOM 3017 C CA . ALA A 1 395 ? 16.047 20.641 8.047 1 64.06 395 ALA A CA 1
ATOM 3018 C C . ALA A 1 395 ? 16.297 19.359 7.254 1 64.06 395 ALA A C 1
ATOM 3020 O O . ALA A 1 395 ? 15.945 19.281 6.074 1 64.06 395 ALA A O 1
ATOM 3021 N N . LEU A 1 396 ? 17.078 18.5 7.902 1 72.06 396 LEU A N 1
ATOM 3022 C CA . LEU A 1 396 ? 17.281 17.172 7.324 1 72.06 396 LEU A CA 1
ATOM 3023 C C . LEU A 1 396 ? 15.938 16.469 7.113 1 72.06 396 LEU A C 1
ATOM 3025 O O . LEU A 1 396 ? 15.078 16.484 8 1 72.06 396 LEU A O 1
ATOM 3029 N N . GLN A 1 397 ? 15.719 16.016 5.934 1 67.88 397 GLN A N 1
ATOM 3030 C CA . GLN A 1 397 ? 14.5 15.258 5.648 1 67.88 397 GLN A CA 1
ATOM 3031 C C . GLN A 1 397 ? 14.672 13.789 6.043 1 67.88 397 GLN A C 1
ATOM 3033 O O . GLN A 1 397 ? 15.25 13.008 5.289 1 67.88 397 GLN A O 1
ATOM 3038 N N . LEU A 1 398 ? 14.047 13.461 7.098 1 68.19 398 LEU A N 1
ATOM 3039 C CA . LEU A 1 398 ? 14.195 12.125 7.66 1 68.19 398 LEU A CA 1
ATOM 3040 C C . LEU A 1 398 ? 13.641 11.07 6.711 1 68.19 398 LEU A C 1
ATOM 3042 O O . LEU A 1 398 ? 14.094 9.922 6.715 1 68.19 398 LEU A O 1
ATOM 3046 N N . SER A 1 399 ? 12.641 11.445 5.918 1 67.31 399 SER A N 1
ATOM 3047 C CA . SER A 1 399 ? 12.031 10.508 4.977 1 67.31 399 SER A CA 1
ATOM 3048 C C . SER A 1 399 ? 13.047 10.047 3.93 1 67.31 399 SER A C 1
ATOM 3050 O O . SER A 1 399 ? 12.898 8.969 3.355 1 67.31 399 SER A O 1
ATOM 3052 N N . GLN A 1 400 ? 14 10.766 3.766 1 73 400 GLN A N 1
ATOM 3053 C CA . GLN A 1 400 ? 14.992 10.453 2.74 1 73 400 GLN A CA 1
ATOM 3054 C C . GLN A 1 400 ? 16.094 9.555 3.297 1 73 400 GLN A C 1
ATOM 3056 O O . GLN A 1 400 ? 16.875 8.977 2.539 1 73 400 GLN A O 1
ATOM 3061 N N . LEU A 1 401 ? 16.094 9.516 4.605 1 83.75 401 LEU A N 1
ATOM 3062 C CA . LEU A 1 401 ? 17.062 8.625 5.23 1 83.75 401 LEU A CA 1
ATOM 3063 C C . LEU A 1 401 ? 16.531 7.195 5.277 1 83.75 401 LEU A C 1
ATOM 3065 O O . LEU A 1 401 ? 15.414 6.957 5.766 1 83.75 401 LEU A O 1
ATOM 3069 N N . GLU A 1 402 ? 17.281 6.289 4.781 1 89.94 402 GLU A N 1
ATOM 3070 C CA . GLU A 1 402 ? 16.875 4.887 4.809 1 89.94 402 GLU A CA 1
ATOM 3071 C C . GLU A 1 402 ? 17.156 4.254 6.164 1 89.94 402 GLU A C 1
ATOM 3073 O O . GLU A 1 402 ? 17.953 3.322 6.266 1 89.94 402 GLU A O 1
ATOM 3078 N N . THR A 1 403 ? 16.422 4.703 7.164 1 92.94 403 THR A N 1
ATOM 3079 C CA . THR A 1 403 ? 16.578 4.277 8.547 1 92.94 403 THR A CA 1
ATOM 3080 C C . THR A 1 403 ? 16.359 2.77 8.68 1 92.94 403 THR A C 1
ATOM 3082 O O . THR A 1 403 ? 17.078 2.098 9.422 1 92.94 403 THR A O 1
ATOM 3085 N N . GLU A 1 404 ? 15.328 2.189 7.988 1 95.31 404 GLU A N 1
ATOM 3086 C CA . GLU A 1 404 ? 15.031 0.761 8.023 1 95.31 404 GLU A CA 1
ATOM 3087 C C . GLU A 1 404 ? 16.203 -0.057 7.484 1 95.31 404 GLU A C 1
ATOM 3089 O O . GLU A 1 404 ? 16.531 -1.113 8.031 1 95.31 404 GLU A O 1
ATOM 3094 N N . ARG A 1 405 ? 16.828 0.442 6.473 1 93.62 405 ARG A N 1
ATOM 3095 C CA . ARG A 1 405 ? 17.969 -0.255 5.883 1 93.62 405 ARG A CA 1
ATOM 3096 C C . ARG A 1 405 ? 19.188 -0.193 6.801 1 93.62 405 ARG A C 1
ATOM 3098 O O . ARG A 1 405 ? 19.953 -1.156 6.895 1 93.62 405 ARG A O 1
ATOM 3105 N N . LEU A 1 406 ? 19.422 0.967 7.406 1 95.06 406 LEU A N 1
ATOM 3106 C CA . LEU A 1 406 ? 20.5 1.097 8.367 1 95.06 406 LEU A CA 1
ATOM 3107 C C . LEU A 1 406 ? 20.359 0.096 9.508 1 95.06 406 LEU A C 1
ATOM 3109 O O . LEU A 1 406 ? 21.312 -0.596 9.867 1 95.06 406 LEU A O 1
ATOM 3113 N N . MET A 1 407 ? 19.141 0.054 10.047 1 96.56 407 MET A N 1
ATOM 3114 C CA . MET A 1 407 ? 18.891 -0.858 11.156 1 96.56 407 MET A CA 1
ATOM 3115 C C . MET A 1 407 ? 19.109 -2.307 10.734 1 96.56 407 MET A C 1
ATOM 3117 O O . MET A 1 407 ? 19.734 -3.084 11.461 1 96.56 407 MET A O 1
ATOM 3121 N N . ALA A 1 408 ? 18.562 -2.666 9.562 1 97.25 408 ALA A N 1
ATOM 3122 C CA . ALA A 1 408 ? 18.75 -4.023 9.055 1 97.25 408 ALA A CA 1
ATOM 3123 C C . ALA A 1 408 ? 20.219 -4.352 8.867 1 97.25 408 ALA A C 1
ATOM 3125 O O . ALA A 1 408 ? 20.672 -5.457 9.195 1 97.25 408 ALA A O 1
ATOM 3126 N N . TRP A 1 409 ? 20.953 -3.371 8.367 1 95.25 409 TRP A N 1
ATOM 3127 C CA . TRP A 1 409 ? 22.391 -3.541 8.117 1 95.25 409 TRP A CA 1
ATOM 3128 C C . TRP A 1 409 ? 23.141 -3.777 9.422 1 95.25 409 TRP A C 1
ATOM 3130 O O . TRP A 1 409 ? 23.984 -4.672 9.5 1 95.25 409 TRP A O 1
ATOM 3140 N N . LEU A 1 410 ? 22.906 -3.018 10.398 1 96.5 410 LEU A N 1
ATOM 3141 C CA . LEU A 1 410 ? 23.562 -3.139 11.695 1 96.5 410 LEU A CA 1
ATOM 3142 C C . LEU A 1 410 ? 23.203 -4.457 12.367 1 96.5 410 LEU A C 1
ATOM 3144 O O . LEU A 1 410 ? 24.047 -5.094 12.992 1 96.5 410 LEU A O 1
ATOM 3148 N N . VAL A 1 411 ? 21.938 -4.832 12.266 1 98.06 411 VAL A N 1
ATOM 3149 C CA . VAL A 1 411 ? 21.484 -6.082 12.859 1 98.06 411 VAL A CA 1
ATOM 3150 C C . VAL A 1 411 ? 22.156 -7.266 12.164 1 98.06 411 VAL A C 1
ATOM 3152 O O . VAL A 1 411 ? 22.531 -8.242 12.812 1 98.06 411 VAL A O 1
ATOM 3155 N N . GLU A 1 412 ? 22.188 -7.195 10.844 1 96.62 412 GLU A N 1
ATOM 3156 C CA . GLU A 1 412 ? 22.859 -8.258 10.102 1 96.62 412 GLU A CA 1
ATOM 3157 C C . GLU A 1 412 ? 24.297 -8.453 10.578 1 96.62 412 GLU A C 1
ATOM 3159 O O . GLU A 1 412 ? 24.75 -9.586 10.75 1 96.62 412 GLU A O 1
ATOM 3164 N N . ASP A 1 413 ? 25.016 -7.34 10.773 1 96.06 413 ASP A N 1
ATOM 3165 C CA . ASP A 1 413 ? 26.391 -7.391 11.258 1 96.06 413 ASP A CA 1
ATOM 3166 C C . ASP A 1 413 ? 26.469 -8.016 12.648 1 96.06 413 ASP A C 1
ATOM 3168 O O . ASP A 1 413 ? 27.344 -8.828 12.93 1 96.06 413 ASP A O 1
ATOM 3172 N N . GLU A 1 414 ? 25.562 -7.59 13.477 1 97.5 414 GLU A N 1
ATOM 3173 C CA . GLU A 1 414 ? 25.5 -8.141 14.828 1 97.5 414 GLU A CA 1
ATOM 3174 C C . GLU A 1 414 ? 25.234 -9.641 14.797 1 97.5 414 GLU A C 1
ATOM 3176 O O . GLU A 1 414 ? 25.859 -10.398 15.539 1 97.5 414 GLU A O 1
ATOM 3181 N N . LEU A 1 415 ? 24.312 -10.109 14.023 1 97.81 415 LEU A N 1
ATOM 3182 C CA . LEU A 1 415 ? 23.938 -11.523 13.945 1 97.81 415 LEU A CA 1
ATOM 3183 C C . LEU A 1 415 ? 25.094 -12.352 13.383 1 97.81 415 LEU A C 1
ATOM 3185 O O . LEU A 1 415 ? 25.281 -13.508 13.773 1 97.81 415 LEU A O 1
ATOM 3189 N N . LYS A 1 416 ? 25.875 -11.758 12.477 1 96.19 416 LYS A N 1
ATOM 3190 C CA . LYS A 1 416 ? 27.062 -12.43 11.961 1 96.19 416 LYS A CA 1
ATOM 3191 C C . LYS A 1 416 ? 28.078 -12.68 13.07 1 96.19 416 LYS A C 1
ATOM 3193 O O . LYS A 1 416 ? 28.688 -13.75 13.133 1 96.19 416 LYS A O 1
ATOM 3198 N N . GLN A 1 417 ? 28.25 -11.68 13.859 1 96.88 417 GLN A N 1
ATOM 3199 C CA . GLN A 1 417 ? 29.172 -11.82 14.992 1 96.88 417 GLN A CA 1
ATOM 3200 C C . GLN A 1 417 ? 28.688 -12.906 15.953 1 96.88 417 GLN A C 1
ATOM 3202 O O . GLN A 1 417 ? 29.469 -13.719 16.422 1 96.88 417 GLN A O 1
ATOM 3207 N N . ARG A 1 418 ? 27.406 -12.883 16.172 1 97.38 418 ARG A N 1
ATOM 3208 C CA . ARG A 1 418 ? 26.828 -13.883 17.062 1 97.38 418 ARG A CA 1
ATOM 3209 C C . ARG A 1 418 ? 26.938 -15.281 16.453 1 97.38 418 ARG A C 1
ATOM 3211 O O . ARG A 1 418 ? 27.094 -16.266 17.188 1 97.38 418 ARG A O 1
ATOM 3218 N N . LYS A 1 419 ? 26.75 -15.398 15.219 1 96.12 419 LYS A N 1
ATOM 3219 C CA . LYS A 1 419 ? 26.875 -16.688 14.539 1 96.12 419 LYS A CA 1
ATOM 3220 C C . LYS A 1 419 ? 28.297 -17.234 14.68 1 96.12 419 LYS A C 1
ATOM 3222 O O . LYS A 1 419 ? 28.484 -18.438 14.906 1 96.12 419 LYS A O 1
ATOM 3227 N N . LYS A 1 420 ? 29.328 -16.359 14.586 1 95.75 420 LYS A N 1
ATOM 3228 C CA . LYS A 1 420 ? 30.719 -16.75 14.758 1 95.75 420 LYS A CA 1
ATOM 3229 C C . LYS A 1 420 ? 30.984 -17.25 16.172 1 95.75 420 LYS A C 1
ATOM 3231 O O . LYS A 1 420 ? 31.766 -18.172 16.375 1 95.75 420 LYS A O 1
ATOM 3236 N N . LYS A 1 421 ? 30.312 -16.641 17.062 1 95.5 421 LYS A N 1
ATOM 3237 C CA . LYS A 1 421 ? 30.469 -17.016 18.469 1 95.5 421 LYS A CA 1
ATOM 3238 C C . LYS A 1 421 ? 29.609 -18.234 18.812 1 95.5 421 LYS A C 1
ATOM 3240 O O . LYS A 1 421 ? 29.719 -18.797 19.906 1 95.5 421 LYS A O 1
ATOM 3245 N N . GLY A 1 422 ? 28.688 -18.594 17.953 1 94.38 422 GLY A N 1
ATOM 3246 C CA . GLY A 1 422 ? 27.844 -19.766 18.141 1 94.38 422 GLY A CA 1
ATOM 3247 C C . GLY A 1 422 ? 26.547 -19.469 18.859 1 94.38 422 GLY A C 1
ATOM 3248 O O . GLY A 1 422 ? 25.766 -20.375 19.141 1 94.38 422 GLY A O 1
ATOM 3249 N N . SER A 1 423 ? 26.25 -18.203 19.094 1 94 423 SER A N 1
ATOM 3250 C CA . SER A 1 423 ? 25.062 -17.844 19.859 1 94 423 SER A CA 1
ATOM 3251 C C . SER A 1 423 ? 23.875 -17.578 18.938 1 94 423 SER A C 1
ATOM 3253 O O . SER A 1 423 ? 22.781 -17.281 19.406 1 94 423 SER A O 1
ATOM 3255 N N . PHE A 1 424 ? 24.031 -17.703 17.625 1 95.69 424 PHE A N 1
ATOM 3256 C CA . PHE A 1 424 ? 22.984 -17.562 16.625 1 95.69 424 PHE A CA 1
ATOM 3257 C C . PHE A 1 424 ? 23.109 -18.641 15.555 1 95.69 424 PHE A C 1
ATOM 3259 O O . PHE A 1 424 ? 24.141 -18.75 14.898 1 95.69 424 PHE A O 1
ATOM 3266 N N . LYS A 1 425 ? 22.094 -19.422 15.391 1 91 425 LYS A N 1
ATOM 3267 C CA . LYS A 1 425 ? 22.141 -20.516 14.438 1 91 425 LYS A CA 1
ATOM 3268 C C . LYS A 1 425 ? 21.094 -20.312 13.336 1 91 425 LYS A C 1
ATOM 3270 O O . LYS A 1 425 ? 20.953 -21.156 12.453 1 91 425 LYS A O 1
ATOM 3275 N N . GLY A 1 426 ? 20.391 -19.266 13.328 1 92.38 426 GLY A N 1
ATOM 3276 C CA . GLY A 1 426 ? 19.312 -19.062 12.359 1 92.38 426 GLY A CA 1
ATOM 3277 C C . GLY A 1 426 ? 19.781 -18.344 11.109 1 92.38 426 GLY A C 1
ATOM 3278 O O . GLY A 1 426 ? 20.984 -18.297 10.82 1 92.38 426 GLY A O 1
ATOM 3279 N N . SER A 1 427 ? 18.859 -17.984 10.258 1 92.19 427 SER A N 1
ATOM 3280 C CA . SER A 1 427 ? 19.109 -17.203 9.039 1 92.19 427 SER A CA 1
ATOM 3281 C C . SER A 1 427 ? 18.406 -15.844 9.102 1 92.19 427 SER A C 1
ATOM 3283 O O . SER A 1 427 ? 17.391 -15.695 9.766 1 92.19 427 SER A O 1
ATOM 3285 N N . PHE A 1 428 ? 19.047 -14.906 8.484 1 94.75 428 PHE A N 1
ATOM 3286 C CA . PHE A 1 428 ? 18.531 -13.539 8.469 1 94.75 428 PHE A CA 1
ATOM 3287 C C . PHE A 1 428 ? 18.547 -12.977 7.051 1 94.75 428 PHE A C 1
ATOM 3289 O O . PHE A 1 428 ? 19.609 -12.797 6.453 1 94.75 428 PHE A O 1
ATOM 3296 N N . SER A 1 429 ? 17.391 -12.82 6.469 1 92.19 429 SER A N 1
ATOM 3297 C CA . SER A 1 429 ? 17.203 -12.234 5.148 1 92.19 429 SER A CA 1
ATOM 3298 C C . SER A 1 429 ? 16.281 -11.008 5.219 1 92.19 429 SER A C 1
ATOM 3300 O O . SER A 1 429 ? 15.078 -11.117 5.031 1 92.19 429 SER A O 1
ATOM 3302 N N . PRO A 1 430 ? 16.891 -9.82 5.332 1 94.38 430 PRO A N 1
ATOM 3303 C CA . PRO A 1 430 ? 16.078 -8.617 5.539 1 94.38 430 PRO A CA 1
ATOM 3304 C C . PRO A 1 430 ? 15.508 -8.055 4.234 1 94.38 430 PRO A C 1
ATOM 3306 O O . PRO A 1 430 ? 16.188 -8.094 3.199 1 94.38 430 PRO A O 1
ATOM 3309 N N . VAL A 1 431 ? 14.32 -7.645 4.242 1 92.88 431 VAL A N 1
ATOM 3310 C CA . VAL A 1 431 ? 13.656 -6.859 3.207 1 92.88 431 VAL A CA 1
ATOM 3311 C C . VAL A 1 431 ? 13.188 -5.527 3.789 1 92.88 431 VAL A C 1
ATOM 3313 O O . VAL A 1 431 ? 12.422 -5.5 4.75 1 92.88 431 VAL A O 1
ATOM 3316 N N . CYS A 1 432 ? 13.695 -4.406 3.217 1 94 432 CYS A N 1
ATOM 3317 C CA . CYS A 1 432 ? 13.414 -3.086 3.766 1 94 432 CYS A CA 1
ATOM 3318 C C . CYS A 1 432 ? 12.469 -2.311 2.857 1 94 432 CYS A C 1
ATOM 3320 O O . CYS A 1 432 ? 12.602 -2.355 1.633 1 94 432 CYS A O 1
ATOM 3322 N N . GLN A 1 433 ? 11.5 -1.671 3.436 1 93.12 433 GLN A N 1
ATOM 3323 C CA . GLN A 1 433 ? 10.555 -0.857 2.678 1 93.12 433 GLN A CA 1
ATOM 3324 C C . GLN A 1 433 ? 10.172 0.401 3.451 1 93.12 433 GLN A C 1
ATOM 3326 O O . GLN A 1 433 ? 9.992 0.356 4.672 1 93.12 433 GLN A O 1
ATOM 3331 N N . PHE A 1 434 ? 10.07 1.528 2.699 1 93.38 434 PHE A N 1
ATOM 3332 C CA . PHE A 1 434 ? 9.484 2.756 3.223 1 93.38 434 PHE A CA 1
ATOM 3333 C C . PHE A 1 434 ? 8.023 2.885 2.799 1 93.38 434 PHE A C 1
ATOM 3335 O O . PHE A 1 434 ? 7.715 2.873 1.604 1 93.38 434 PHE A O 1
ATOM 3342 N N . LEU A 1 435 ? 7.148 2.906 3.787 1 95.06 435 LEU A N 1
ATOM 3343 C CA . LEU A 1 435 ? 5.723 3.076 3.529 1 95.06 435 LEU A CA 1
ATOM 3344 C C . LEU A 1 435 ? 5.273 4.492 3.873 1 95.06 435 LEU A C 1
ATOM 3346 O O . LEU A 1 435 ? 5.434 4.938 5.012 1 95.06 435 LEU A O 1
ATOM 3350 N N . GLY A 1 436 ? 4.793 5.281 2.9 1 92.19 436 GLY A N 1
ATOM 3351 C CA . GLY A 1 436 ? 4.375 6.645 3.182 1 92.19 436 GLY A CA 1
ATOM 3352 C C . GLY A 1 436 ? 3.553 7.258 2.066 1 92.19 436 GLY A C 1
ATOM 3353 O O . GLY A 1 436 ? 2.32 7.219 2.102 1 92.19 436 GLY A O 1
ATOM 3354 N N . TYR A 1 437 ? 4.16 7.5 0.9 1 90.19 437 TYR A N 1
ATOM 3355 C CA . TYR A 1 437 ? 3.547 8.242 -0.195 1 90.19 437 TYR A CA 1
ATOM 3356 C C . TYR A 1 437 ? 2.354 7.492 -0.768 1 90.19 437 TYR A C 1
ATOM 3358 O O . TYR A 1 437 ? 1.376 8.102 -1.206 1 90.19 437 TYR A O 1
ATOM 3366 N N . GLN A 1 438 ? 2.439 6.238 -0.702 1 93.38 438 GLN A N 1
ATOM 3367 C CA . GLN A 1 438 ? 1.399 5.402 -1.295 1 93.38 438 GLN A CA 1
ATOM 3368 C C . GLN A 1 438 ? 0.159 5.355 -0.407 1 93.38 438 GLN A C 1
ATOM 3370 O O . GLN A 1 438 ? -0.897 4.883 -0.832 1 93.38 438 GLN A O 1
ATOM 3375 N N . ALA A 1 439 ? 0.266 5.871 0.803 1 93.44 439 ALA A N 1
ATOM 3376 C CA . ALA A 1 439 ? -0.871 5.84 1.72 1 93.44 439 ALA A CA 1
ATOM 3377 C C . ALA A 1 439 ? -1.421 7.242 1.961 1 93.44 439 ALA A C 1
ATOM 3379 O O . ALA A 1 439 ? -2.594 7.406 2.307 1 93.44 439 ALA A O 1
ATOM 3380 N N . ARG A 1 440 ? -0.669 8.242 1.686 1 91.88 440 ARG A N 1
ATOM 3381 C CA . ARG A 1 440 ? -0.926 9.617 2.104 1 91.88 440 ARG A CA 1
ATOM 3382 C C . ARG A 1 440 ? -2.148 10.18 1.392 1 91.88 440 ARG A C 1
ATOM 3384 O O . ARG A 1 440 ? -2.861 11.023 1.945 1 91.88 440 ARG A O 1
ATOM 3391 N N . CYS A 1 441 ? -2.412 9.758 0.173 1 93.88 441 CYS A N 1
ATOM 3392 C CA . CYS A 1 441 ? -3.525 10.305 -0.596 1 93.88 441 CYS A CA 1
ATOM 3393 C C . CYS A 1 441 ? -4.551 9.219 -0.907 1 93.88 441 CYS A C 1
ATOM 3395 O O . CYS A 1 441 ? -5.184 9.242 -1.967 1 93.88 441 CYS A O 1
ATOM 3397 N N . SER A 1 442 ? -4.719 8.336 -0.001 1 95.44 442 SER A N 1
ATOM 3398 C CA . SER A 1 442 ? -5.75 7.309 -0.137 1 95.44 442 SER A CA 1
ATOM 3399 C C . SER A 1 442 ? -7.141 7.93 -0.178 1 95.44 442 SER A C 1
ATOM 3401 O O . SER A 1 442 ? -7.336 9.062 0.268 1 95.44 442 SER A O 1
ATOM 3403 N N . MET A 1 443 ? -8.094 7.227 -0.811 1 94.81 443 MET A N 1
ATOM 3404 C CA . MET A 1 443 ? -9.492 7.609 -0.624 1 94.81 443 MET A CA 1
ATOM 3405 C C . MET A 1 443 ? -9.844 7.664 0.858 1 94.81 443 MET A C 1
ATOM 3407 O O . MET A 1 443 ? -9.508 6.75 1.615 1 94.81 443 MET A O 1
ATOM 3411 N N . PRO A 1 444 ? -10.445 8.742 1.255 1 96.94 444 PRO A N 1
ATOM 3412 C CA . PRO A 1 444 ? -10.672 8.898 2.693 1 96.94 444 PRO A CA 1
ATOM 3413 C C . PRO A 1 444 ? -11.648 7.863 3.248 1 96.94 444 PRO A C 1
ATOM 3415 O O . PRO A 1 444 ? -12.633 7.516 2.582 1 96.94 444 PRO A O 1
ATOM 3418 N N . SER A 1 445 ? -11.352 7.328 4.449 1 97 445 SER A N 1
ATOM 3419 C CA . SER A 1 445 ? -12.328 6.535 5.191 1 97 445 SER A CA 1
ATOM 3420 C C . SER A 1 445 ? -13.602 7.332 5.457 1 97 445 SER A C 1
ATOM 3422 O O . SER A 1 445 ? -13.625 8.555 5.281 1 97 445 SER A O 1
ATOM 3424 N N . ASP A 1 446 ? -14.648 6.656 5.848 1 96.38 446 ASP A N 1
ATOM 3425 C CA . ASP A 1 446 ? -15.875 7.352 6.203 1 96.38 446 ASP A CA 1
ATOM 3426 C C . ASP A 1 446 ? -15.648 8.32 7.363 1 96.38 446 ASP A C 1
ATOM 3428 O O . ASP A 1 446 ? -16.234 9.406 7.398 1 96.38 446 ASP A O 1
ATOM 3432 N N . PHE A 1 447 ? -14.812 7.93 8.289 1 97.19 447 PHE A N 1
ATOM 3433 C CA . PHE A 1 447 ? -14.516 8.797 9.422 1 97.19 447 PHE A CA 1
ATOM 3434 C C . PHE A 1 447 ? -13.898 10.109 8.945 1 97.19 447 PHE A C 1
ATOM 3436 O O . PHE A 1 447 ? -14.406 11.188 9.258 1 97.19 447 PHE A O 1
ATOM 3443 N N . ASP A 1 448 ? -12.781 10.031 8.164 1 97.88 448 ASP A N 1
ATOM 3444 C CA . ASP A 1 448 ? -12.094 11.242 7.73 1 97.88 448 ASP A CA 1
ATOM 3445 C C . ASP A 1 448 ? -12.969 12.062 6.793 1 97.88 448 ASP A C 1
ATOM 3447 O O . ASP A 1 448 ? -12.906 13.297 6.793 1 97.88 448 ASP A O 1
ATOM 3451 N N . SER A 1 449 ? -13.766 11.391 5.996 1 97.31 449 SER A N 1
ATOM 3452 C CA . SER A 1 449 ? -14.695 12.102 5.121 1 97.31 449 SER A CA 1
ATOM 3453 C C . SER A 1 449 ? -15.695 12.922 5.93 1 97.31 449 SER A C 1
ATOM 3455 O O . SER A 1 449 ? -15.867 14.117 5.672 1 97.31 449 SER A O 1
ATOM 3457 N N . ASP A 1 450 ? -16.344 12.305 6.895 1 97.88 450 ASP A N 1
ATOM 3458 C CA . ASP A 1 450 ? -17.312 12.984 7.742 1 97.88 450 ASP A CA 1
ATOM 3459 C C . ASP A 1 450 ? -16.641 14.031 8.625 1 97.88 450 ASP A C 1
ATOM 3461 O O . ASP A 1 450 ? -17.172 15.117 8.828 1 97.88 450 ASP A O 1
ATOM 3465 N N . TYR A 1 451 ? -15.531 13.633 9.18 1 98.12 451 TYR A N 1
ATOM 3466 C CA . TYR A 1 451 ? -14.766 14.547 10.031 1 98.12 451 TYR A CA 1
ATOM 3467 C C . TYR A 1 451 ? -14.367 15.797 9.266 1 98.12 451 TYR A C 1
ATOM 3469 O O . TYR A 1 451 ? -14.562 16.922 9.75 1 98.12 451 TYR A O 1
ATOM 3477 N N . GLY A 1 452 ? -13.797 15.609 8.008 1 98.19 452 GLY A N 1
ATOM 3478 C CA . GLY A 1 452 ? -13.445 16.75 7.168 1 98.19 452 GLY A CA 1
ATOM 3479 C C . GLY A 1 452 ? -14.625 17.625 6.824 1 98.19 452 GLY A C 1
ATOM 3480 O O . GLY A 1 452 ? -14.531 18.859 6.91 1 98.19 452 GLY A O 1
ATOM 3481 N N . TYR A 1 453 ? -15.688 17 6.48 1 97.94 453 TYR A N 1
ATOM 3482 C CA . TYR A 1 453 ? -16.891 17.734 6.117 1 97.94 453 TYR A CA 1
ATOM 3483 C C . TYR A 1 453 ? -17.406 18.547 7.297 1 97.94 453 TYR A C 1
ATOM 3485 O O . TYR A 1 453 ? -17.781 19.719 7.141 1 97.94 453 TYR A O 1
ATOM 3493 N N . ALA A 1 454 ? -17.453 17.984 8.484 1 98.25 454 ALA A N 1
ATOM 3494 C CA . ALA A 1 454 ? -17.891 18.656 9.695 1 98.25 454 ALA A CA 1
ATOM 3495 C C . ALA A 1 454 ? -16.953 19.828 10.039 1 98.25 454 ALA A C 1
ATOM 3497 O O . ALA A 1 454 ? -17.406 20.906 10.43 1 98.25 454 ALA A O 1
ATOM 3498 N N . LEU A 1 455 ? -15.656 19.562 9.906 1 98.56 455 LEU A N 1
ATOM 3499 C CA . LEU A 1 455 ? -14.68 20.625 10.141 1 98.56 455 LEU A CA 1
ATOM 3500 C C . LEU A 1 455 ? -14.898 21.797 9.188 1 98.56 455 LEU A C 1
ATOM 3502 O O . LEU A 1 455 ? -14.758 22.953 9.57 1 98.56 455 LEU A O 1
ATOM 3506 N N . GLY A 1 456 ? -15.18 21.422 7.902 1 98.31 456 GLY A N 1
ATOM 3507 C CA . GLY A 1 456 ? -15.453 22.453 6.918 1 98.31 456 GLY A CA 1
ATOM 3508 C C . GLY A 1 456 ? -16.625 23.344 7.297 1 98.31 456 GLY A C 1
ATOM 3509 O O . GLY A 1 456 ? -16.531 24.562 7.227 1 98.31 456 GLY A O 1
ATOM 3510 N N . GLY A 1 457 ? -17.703 22.734 7.68 1 97.38 457 GLY A N 1
ATOM 3511 C CA . GLY A 1 457 ? -18.859 23.5 8.148 1 97.38 457 GLY A CA 1
ATOM 3512 C C . GLY A 1 457 ? -18.562 24.359 9.359 1 97.38 457 GLY A C 1
ATOM 3513 O O . GLY A 1 457 ? -18.984 25.516 9.422 1 97.38 457 GLY A O 1
ATOM 3514 N N . THR A 1 458 ? -17.859 23.781 10.281 1 98.12 458 THR A N 1
ATOM 3515 C CA . THR A 1 458 ? -17.516 24.484 11.508 1 98.12 458 THR A CA 1
ATOM 3516 C C . THR A 1 458 ? -16.641 25.703 11.203 1 98.12 458 THR A C 1
ATOM 3518 O O . THR A 1 458 ? -16.875 26.797 11.719 1 98.12 458 THR A O 1
ATOM 3521 N N . ALA A 1 459 ? -15.656 25.5 10.359 1 98.56 459 ALA A N 1
ATOM 3522 C CA . ALA A 1 459 ? -14.742 26.578 9.992 1 98.56 459 ALA A CA 1
ATOM 3523 C C . ALA A 1 459 ? -15.477 27.703 9.273 1 98.56 459 ALA A C 1
ATOM 3525 O O . ALA A 1 459 ? -15.172 28.875 9.477 1 98.56 459 ALA A O 1
ATOM 3526 N N . SER A 1 460 ? -16.406 27.344 8.461 1 97.06 460 SER A N 1
ATOM 3527 C CA . SER A 1 460 ? -17.203 28.328 7.734 1 97.06 460 SER A CA 1
ATOM 3528 C C . SER A 1 460 ? -17.984 29.219 8.688 1 97.06 460 SER A C 1
ATOM 3530 O O . SER A 1 460 ? -17.984 30.453 8.531 1 97.06 460 SER A O 1
ATOM 3532 N N . ILE A 1 461 ? -18.578 28.656 9.648 1 95.94 461 ILE A N 1
ATOM 3533 C CA . ILE A 1 461 ? -19.375 29.406 10.617 1 95.94 461 ILE A CA 1
ATOM 3534 C C . ILE A 1 461 ? -18.484 30.344 11.414 1 95.94 461 ILE A C 1
ATOM 3536 O O . ILE A 1 461 ? -18.797 31.516 11.578 1 95.94 461 ILE A O 1
ATOM 3540 N N . LEU A 1 462 ? -17.359 29.844 11.883 1 97.75 462 LEU A N 1
ATOM 3541 C CA . LEU A 1 462 ? -16.438 30.656 12.664 1 97.75 462 LEU A CA 1
ATOM 3542 C C . LEU A 1 462 ? -15.906 31.828 11.828 1 97.75 462 LEU A C 1
ATOM 3544 O O . LEU A 1 462 ? -15.82 32.938 12.312 1 97.75 462 LEU A O 1
ATOM 3548 N N . ALA A 1 463 ? -15.578 31.531 10.578 1 97.75 463 ALA A N 1
ATOM 3549 C CA . ALA A 1 463 ? -15.047 32.562 9.68 1 97.75 463 ALA A CA 1
ATOM 3550 C C . ALA A 1 463 ? -16.094 33.625 9.383 1 97.75 463 ALA A C 1
ATOM 3552 O O . ALA A 1 463 ? -15.82 34.812 9.469 1 97.75 463 ALA A O 1
ATOM 3553 N N . CYS A 1 464 ? -17.297 33.25 9.109 1 95.06 464 CYS A N 1
ATOM 3554 C CA . CYS A 1 464 ? -18.375 34.156 8.727 1 95.06 464 CYS A CA 1
ATOM 3555 C C . CYS A 1 464 ? -18.828 35 9.914 1 95.06 464 CYS A C 1
ATOM 3557 O O . CYS A 1 464 ? -19.266 36.156 9.734 1 95.06 464 CYS A O 1
ATOM 3559 N N . ARG A 1 465 ? -18.672 34.469 11.062 1 94.31 465 ARG A N 1
ATOM 3560 C CA . ARG A 1 465 ? -19.125 35.188 12.25 1 94.31 465 ARG A CA 1
ATOM 3561 C C . ARG A 1 465 ? -18 36 12.859 1 94.31 465 ARG A C 1
ATOM 3563 O O . ARG A 1 465 ? -18.141 36.562 13.953 1 94.31 465 ARG A O 1
ATOM 3570 N N . GLY A 1 466 ? -16.859 36.031 12.203 1 95.81 466 GLY A N 1
ATOM 3571 C CA . GLY A 1 466 ? -15.766 36.906 12.578 1 95.81 466 GLY A CA 1
ATOM 3572 C C . GLY A 1 466 ? -14.984 36.406 13.781 1 95.81 466 GLY A C 1
ATOM 3573 O O . GLY A 1 466 ? -14.414 37.219 14.531 1 95.81 466 GLY A O 1
ATOM 3574 N N . CYS A 1 467 ? -14.992 35.125 14.008 1 97.19 467 CYS A N 1
ATOM 3575 C CA . CYS A 1 467 ? -14.266 34.562 15.141 1 97.19 467 CYS A CA 1
ATOM 3576 C C . CYS A 1 467 ? -12.781 34.469 14.828 1 97.19 467 CYS A C 1
ATOM 3578 O O . CYS A 1 467 ? -12.273 33.344 14.602 1 97.19 467 CYS A O 1
ATOM 3580 N N . ASN A 1 468 ? -12.062 35.562 14.93 1 98.06 468 ASN A N 1
ATOM 3581 C CA . ASN A 1 468 ? -10.648 35.656 14.594 1 98.06 468 ASN A CA 1
ATOM 3582 C C . ASN A 1 468 ? -9.773 34.969 15.656 1 98.06 468 ASN A C 1
ATOM 3584 O O . ASN A 1 468 ? -9.977 35.188 16.859 1 98.06 468 ASN A O 1
ATOM 3588 N N . GLY A 1 469 ? -8.828 34.188 15.211 1 98.12 469 GLY A N 1
ATOM 3589 C CA . GLY A 1 469 ? -7.863 33.594 16.125 1 98.12 469 GLY A CA 1
ATOM 3590 C C . GLY A 1 469 ? -8.344 32.281 16.719 1 98.12 469 GLY A C 1
ATOM 3591 O O . GLY A 1 469 ? -7.984 31.938 17.844 1 98.12 469 GLY A O 1
ATOM 3592 N N . TYR A 1 470 ? -9.227 31.578 16.047 1 98.5 470 TYR A N 1
ATOM 3593 C CA . TYR A 1 470 ? -9.781 30.328 16.562 1 98.5 470 TYR A CA 1
ATOM 3594 C C . TYR A 1 470 ? -9.422 29.156 15.664 1 98.5 470 TYR A C 1
ATOM 3596 O O . TYR A 1 470 ? -9.156 29.328 14.469 1 98.5 470 TYR A O 1
ATOM 3604 N N . MET A 1 471 ? -9.344 28 16.266 1 98.44 471 MET A N 1
ATOM 3605 C CA . MET A 1 471 ? -9.266 26.734 15.531 1 98.44 471 MET A CA 1
ATOM 3606 C C . MET A 1 471 ? -10.617 26.031 15.523 1 98.44 471 MET A C 1
ATOM 3608 O O . MET A 1 471 ? -11.273 25.906 16.562 1 98.44 471 MET A O 1
ATOM 3612 N N . ALA A 1 472 ? -11.039 25.641 14.336 1 98.62 472 ALA A N 1
ATOM 3613 C CA . ALA A 1 472 ? -12.242 24.812 14.25 1 98.62 472 ALA A CA 1
ATOM 3614 C C . ALA A 1 472 ? -11.992 23.438 14.859 1 98.62 472 ALA A C 1
ATOM 3616 O O . ALA A 1 472 ? -11.008 22.766 14.531 1 98.62 472 ALA A O 1
ATOM 3617 N N . VAL A 1 473 ? -12.844 23.016 15.727 1 97.44 473 VAL A N 1
ATOM 3618 C CA . VAL A 1 473 ? -12.641 21.734 16.406 1 97.44 473 VAL A CA 1
ATOM 3619 C C . VAL A 1 473 ? -13.938 20.922 16.391 1 97.44 473 VAL A C 1
ATOM 3621 O O . VAL A 1 473 ? -15.031 21.5 16.438 1 97.44 473 VAL A O 1
ATOM 3624 N N . VAL A 1 474 ? -13.828 19.656 16.219 1 97.19 474 VAL A N 1
ATOM 3625 C CA . VAL A 1 474 ? -14.875 18.656 16.391 1 97.19 474 VAL A CA 1
ATOM 3626 C C . VAL A 1 474 ? -14.469 17.672 17.484 1 97.19 474 VAL A C 1
ATOM 3628 O O . VAL A 1 474 ? -13.383 17.094 17.422 1 97.19 474 VAL A O 1
ATOM 3631 N N . ALA A 1 475 ? -15.258 17.516 18.469 1 94.44 475 ALA A N 1
ATOM 3632 C CA . ALA A 1 475 ? -14.898 16.734 19.641 1 94.44 475 ALA A CA 1
ATOM 3633 C C . ALA A 1 475 ? -15.836 15.539 19.812 1 94.44 475 ALA A C 1
ATOM 3635 O O . ALA A 1 475 ? -16.844 15.43 19.109 1 94.44 475 ALA A O 1
ATOM 3636 N N . ASP A 1 476 ? -15.453 14.617 20.719 1 93.75 476 ASP A N 1
ATOM 3637 C CA . ASP A 1 476 ? -16.172 13.398 21.031 1 93.75 476 ASP A CA 1
ATOM 3638 C C . ASP A 1 476 ? -16.234 12.461 19.828 1 93.75 476 ASP A C 1
ATOM 3640 O O . ASP A 1 476 ? -17.312 11.953 19.484 1 93.75 476 ASP A O 1
ATOM 3644 N N . LEU A 1 477 ? -15.086 12.305 19.266 1 94.81 477 LEU A N 1
ATOM 3645 C CA . LEU A 1 477 ? -14.977 11.602 18 1 94.81 477 LEU A CA 1
ATOM 3646 C C . LEU A 1 477 ? -15.133 10.094 18.188 1 94.81 477 LEU A C 1
ATOM 3648 O O . LEU A 1 477 ? -15.352 9.359 17.219 1 94.81 477 LEU A O 1
ATOM 3652 N N . ALA A 1 478 ? -15.016 9.594 19.391 1 88.75 478 ALA A N 1
ATOM 3653 C CA . ALA A 1 478 ? -15.219 8.172 19.672 1 88.75 478 ALA A CA 1
ATOM 3654 C C . ALA A 1 478 ? -16.688 7.805 19.594 1 88.75 478 ALA A C 1
ATOM 3656 O O . ALA A 1 478 ? -17.047 6.629 19.484 1 88.75 478 ALA A O 1
ATOM 3657 N N . GLN A 1 479 ? -17.547 8.805 19.625 1 90.31 479 GLN A N 1
ATOM 3658 C CA . GLN A 1 479 ? -18.984 8.617 19.578 1 90.31 479 GLN A CA 1
ATOM 3659 C C . GLN A 1 479 ? -19.5 8.609 18.141 1 90.31 479 GLN A C 1
ATOM 3661 O O . GLN A 1 479 ? -18.766 8.961 17.219 1 90.31 479 GLN A O 1
ATOM 3666 N N . PRO A 1 480 ? -20.766 8.102 17.969 1 92.31 480 PRO A N 1
ATOM 3667 C CA . PRO A 1 480 ? -21.359 8.25 16.641 1 92.31 480 PRO A CA 1
ATOM 3668 C C . PRO A 1 480 ? -21.391 9.703 16.156 1 92.31 480 PRO A C 1
ATOM 3670 O O . PRO A 1 480 ? -21.484 10.617 16.969 1 92.31 480 PRO A O 1
ATOM 3673 N N . VAL A 1 481 ? -21.281 9.906 14.938 1 95.88 481 VAL A N 1
ATOM 3674 C CA . VAL A 1 481 ? -21.078 11.211 14.312 1 95.88 481 VAL A CA 1
ATOM 3675 C C . VAL A 1 481 ? -22.141 12.195 14.828 1 95.88 481 VAL A C 1
ATOM 3677 O O . VAL A 1 481 ? -21.828 13.367 15.07 1 95.88 481 VAL A O 1
ATOM 3680 N N . GLU A 1 482 ? -23.375 11.75 15.023 1 95.62 482 GLU A N 1
ATOM 3681 C CA . GLU A 1 482 ? -24.484 12.602 15.445 1 95.62 482 GLU A CA 1
ATOM 3682 C C . GLU A 1 482 ? -24.219 13.203 16.828 1 95.62 482 GLU A C 1
ATOM 3684 O O . GLU A 1 482 ? -24.781 14.25 17.172 1 95.62 482 GLU A O 1
ATOM 3689 N N . ARG A 1 483 ? -23.375 12.625 17.562 1 93.69 483 ARG A N 1
ATOM 3690 C CA . ARG A 1 483 ? -23.109 13.062 18.938 1 93.69 483 ARG A CA 1
ATOM 3691 C C . ARG A 1 483 ? -21.828 13.898 19 1 93.69 483 ARG A C 1
ATOM 3693 O O . ARG A 1 483 ? -21.453 14.367 20.078 1 93.69 483 ARG A O 1
ATOM 3700 N N . TRP A 1 484 ? -21.141 14.094 17.891 1 95.88 484 TRP A N 1
ATOM 3701 C CA . TRP A 1 484 ? -19.969 14.961 17.875 1 95.88 484 TRP A CA 1
ATOM 3702 C C . TRP A 1 484 ? -20.328 16.375 18.281 1 95.88 484 TRP A C 1
ATOM 3704 O O . TRP A 1 484 ? -21.453 16.844 18.047 1 95.88 484 TRP A O 1
ATOM 3714 N N . GLN A 1 485 ? -19.406 17 18.906 1 94.19 485 GLN A N 1
ATOM 3715 C CA . GLN A 1 485 ? -19.547 18.406 19.266 1 94.19 485 GLN A CA 1
ATOM 3716 C C . GLN A 1 485 ? -18.688 19.297 18.375 1 94.19 485 GLN A C 1
ATOM 3718 O O . GLN A 1 485 ? -17.562 18.938 18.031 1 94.19 485 GLN A O 1
ATOM 3723 N N . VAL A 1 486 ? -19.25 20.422 17.984 1 96.56 486 VAL A N 1
ATOM 3724 C CA . VAL A 1 486 ? -18.531 21.297 17.062 1 96.56 486 VAL A CA 1
ATOM 3725 C C . VAL A 1 486 ? -18.391 22.688 17.703 1 96.56 486 VAL A C 1
ATOM 3727 O O . VAL A 1 486 ? -19.281 23.141 18.422 1 96.56 486 VAL A O 1
ATOM 3730 N N . GLY A 1 487 ? -17.219 23.312 17.5 1 96.56 487 GLY A N 1
ATOM 3731 C CA . GLY A 1 487 ? -16.969 24.641 18.031 1 96.56 487 GLY A CA 1
ATOM 3732 C C . GLY A 1 487 ? -15.594 25.172 17.703 1 96.56 487 GLY A C 1
ATOM 3733 O O . GLY A 1 487 ? -14.969 24.719 16.734 1 96.56 487 GLY A O 1
ATOM 3734 N N . GLY A 1 488 ? -15.188 26.203 18.406 1 97.69 488 GLY A N 1
ATOM 3735 C CA . GLY A 1 488 ? -13.898 26.844 18.219 1 97.69 488 GLY A CA 1
ATOM 3736 C C . GLY A 1 488 ? -13.094 26.969 19.5 1 97.69 488 GLY A C 1
ATOM 3737 O O . GLY A 1 488 ? -13.648 27.203 20.562 1 97.69 488 GLY A O 1
ATOM 3738 N N . VAL A 1 489 ? -11.836 26.797 19.359 1 96.81 489 VAL A N 1
ATOM 3739 C CA . VAL A 1 489 ? -10.898 26.969 20.453 1 96.81 489 VAL A CA 1
ATOM 3740 C C . VAL A 1 489 ? -9.875 28.047 20.094 1 96.81 489 VAL A C 1
ATOM 3742 O O . VAL A 1 489 ? -9.297 28.031 19.016 1 96.81 489 VAL A O 1
ATOM 3745 N N . PRO A 1 490 ? -9.734 29.047 20.953 1 96.75 490 PRO A N 1
ATOM 3746 C CA . PRO A 1 490 ? -8.734 30.062 20.625 1 96.75 490 PRO A CA 1
ATOM 3747 C C . PRO A 1 490 ? -7.324 29.484 20.516 1 96.75 490 PRO A C 1
ATOM 3749 O O . PRO A 1 490 ? -6.938 28.625 21.312 1 96.75 490 PRO A O 1
ATOM 3752 N N . PHE A 1 491 ? -6.555 29.953 19.516 1 96.5 491 PHE A N 1
ATOM 3753 C CA . PHE A 1 491 ? -5.184 29.5 19.344 1 96.5 491 PHE A CA 1
ATOM 3754 C C . PHE A 1 491 ? -4.379 29.688 20.625 1 96.5 491 PHE A C 1
ATOM 3756 O O . PHE A 1 491 ? -3.523 28.875 20.953 1 96.5 491 PHE A O 1
ATOM 3763 N N . THR A 1 492 ? -4.59 30.766 21.344 1 93.81 492 THR A N 1
ATOM 3764 C CA . THR A 1 492 ? -3.803 31.156 22.5 1 93.81 492 THR A CA 1
ATOM 3765 C C . THR A 1 492 ? -3.908 30.094 23.609 1 93.81 492 THR A C 1
ATOM 3767 O O . THR A 1 492 ? -2.996 29.953 24.422 1 93.81 492 THR A O 1
ATOM 3770 N N . ALA A 1 493 ? -5.055 29.344 23.609 1 92.81 493 ALA A N 1
ATOM 3771 C CA . ALA A 1 493 ? -5.242 28.297 24.609 1 92.81 493 ALA A CA 1
ATOM 3772 C C . ALA A 1 493 ? -4.336 27.109 24.328 1 92.81 493 ALA A C 1
ATOM 3774 O O . ALA A 1 493 ? -4.113 26.266 25.203 1 92.81 493 ALA A O 1
ATOM 3775 N N . MET A 1 494 ? -3.803 27.062 23.141 1 93 494 MET A N 1
ATOM 3776 C CA . MET A 1 494 ? -3.039 25.891 22.719 1 93 494 MET A CA 1
ATOM 3777 C C . MET A 1 494 ? -1.551 26.219 22.641 1 93 494 MET A C 1
ATOM 3779 O O . MET A 1 494 ? -0.732 25.328 22.375 1 93 494 MET A O 1
ATOM 3783 N N . LEU A 1 495 ? -1.138 27.422 22.828 1 91.69 495 LEU A N 1
ATOM 3784 C CA . LEU A 1 495 ? 0.25 27.859 22.688 1 91.69 495 LEU A CA 1
ATOM 3785 C C . LEU A 1 495 ? 1.094 27.359 23.859 1 91.69 495 LEU A C 1
ATOM 3787 O O . LEU A 1 495 ? 0.623 27.312 25 1 91.69 495 LEU A O 1
ATOM 3791 N N . GLN A 1 496 ? 2.254 26.938 23.531 1 86.81 496 GLN A N 1
ATOM 3792 C CA . GLN A 1 496 ? 3.258 26.562 24.516 1 86.81 496 GLN A CA 1
ATOM 3793 C C . GLN A 1 496 ? 4.59 27.25 24.25 1 86.81 496 GLN A C 1
ATOM 3795 O O . GLN A 1 496 ? 4.91 27.578 23.094 1 86.81 496 GLN A O 1
ATOM 3800 N N . VAL A 1 497 ? 5.285 27.531 25.297 1 85.62 497 VAL A N 1
ATOM 3801 C CA . VAL A 1 497 ? 6.617 28.109 25.156 1 85.62 497 VAL A CA 1
ATOM 3802 C C . VAL A 1 497 ? 7.66 26.984 25.094 1 85.62 497 VAL A C 1
ATOM 3804 O O . VAL A 1 497 ? 7.691 26.109 25.969 1 85.62 497 VAL A O 1
ATOM 3807 N N . PRO A 1 498 ? 8.422 26.875 23.969 1 77.12 498 PRO A N 1
ATOM 3808 C CA . PRO A 1 498 ? 9.43 25.812 23.859 1 77.12 498 PRO A CA 1
ATOM 3809 C C . PRO A 1 498 ? 10.484 25.891 24.969 1 77.12 498 PRO A C 1
ATOM 3811 O O . PRO A 1 498 ? 10.859 26.984 25.391 1 77.12 498 PRO A O 1
ATOM 3814 N N . PRO A 1 499 ? 10.875 24.641 25.609 1 60.03 499 PRO A N 1
ATOM 3815 C CA . PRO A 1 499 ? 11.867 24.672 26.688 1 60.03 499 PRO A CA 1
ATOM 3816 C C . PRO A 1 499 ? 13.211 25.234 26.25 1 60.03 499 PRO A C 1
ATOM 3818 O O . PRO A 1 499 ? 13.906 25.875 27.031 1 60.03 499 PRO A O 1
ATOM 3821 N N . THR A 1 500 ? 14.102 24.5 25.203 1 53.44 500 THR A N 1
ATOM 3822 C CA . THR A 1 500 ? 15.547 24.641 25.031 1 53.44 500 THR A CA 1
ATOM 3823 C C . THR A 1 500 ? 15.883 26.016 24.453 1 53.44 500 THR A C 1
ATOM 3825 O O . THR A 1 500 ? 16.906 26.188 23.781 1 53.44 500 THR A O 1
ATOM 3828 N N . ILE A 1 501 ? 15.359 26.953 24.406 1 46.78 501 ILE A N 1
ATOM 3829 C CA . ILE A 1 501 ? 16.047 27.891 23.531 1 46.78 501 ILE A CA 1
ATOM 3830 C C . ILE A 1 501 ? 17.5 28.078 24 1 46.78 501 ILE A C 1
ATOM 3832 O O . ILE A 1 501 ? 17.734 28.359 25.172 1 46.78 501 ILE A O 1
ATOM 3836 N N . PRO A 1 502 ? 18.484 27.484 23.25 1 42.25 502 PRO A N 1
ATOM 3837 C CA . PRO A 1 502 ? 19.781 28.016 23.641 1 42.25 502 PRO A CA 1
ATOM 3838 C C . PRO A 1 502 ? 19.719 29.484 24.062 1 42.25 502 PRO A C 1
ATOM 3840 O O . PRO A 1 502 ? 18.781 30.203 23.672 1 42.25 502 PRO A O 1
ATOM 3843 N N . LYS A 1 503 ? 20.906 29.984 24.688 1 42.09 503 LYS A N 1
ATOM 3844 C CA . LYS A 1 503 ? 21.25 31.281 25.266 1 42.09 503 LYS A CA 1
ATOM 3845 C C . LYS A 1 503 ? 20.781 32.406 24.359 1 42.09 503 LYS A C 1
ATOM 3847 O O . LYS A 1 503 ? 20.531 33.531 24.828 1 42.09 503 LYS A O 1
ATOM 3852 N N . GLU A 1 504 ? 21.094 32.25 23.141 1 39.09 504 GLU A N 1
ATOM 3853 C CA . GLU A 1 504 ? 21.109 33.5 22.422 1 39.09 504 GLU A CA 1
ATOM 3854 C C . GLU A 1 504 ? 19.703 34 22.125 1 39.09 504 GLU A C 1
ATOM 3856 O O . GLU A 1 504 ? 19.516 35.125 21.672 1 39.09 504 GLU A O 1
ATOM 3861 N N . SER A 1 505 ? 18.734 33.031 21.688 1 45.12 505 SER A N 1
ATOM 3862 C CA . SER A 1 505 ? 17.562 33.812 21.266 1 45.12 505 SER A CA 1
ATOM 3863 C C . SER A 1 505 ? 16.734 34.25 22.469 1 45.12 505 SER A C 1
ATOM 3865 O O . SER A 1 505 ? 16.219 33.406 23.219 1 45.12 505 SER A O 1
ATOM 3867 N N . PHE A 1 506 ? 17 35.312 23.062 1 51.22 506 PHE A N 1
ATOM 3868 C CA . PHE A 1 506 ? 16.516 36.094 24.203 1 51.22 506 PHE A CA 1
ATOM 3869 C C . PHE A 1 506 ? 15.023 35.906 24.406 1 51.22 506 PHE A C 1
ATOM 3871 O O . PHE A 1 506 ? 14.539 35.906 25.531 1 51.22 506 PHE A O 1
ATOM 3878 N N . ARG A 1 507 ? 14.195 36 23.375 1 61.56 507 ARG A N 1
ATOM 3879 C CA . ARG A 1 507 ? 12.766 36 23.672 1 61.56 507 ARG A CA 1
ATOM 3880 C C . ARG A 1 507 ? 12.086 34.781 23.062 1 61.56 507 ARG A C 1
ATOM 3882 O O . ARG A 1 507 ? 11.875 34.719 21.844 1 61.56 507 ARG A O 1
ATOM 3889 N N . PRO A 1 508 ? 11.82 33.656 23.797 1 79.88 508 PRO A N 1
ATOM 3890 C CA . PRO A 1 508 ? 11.141 32.469 23.266 1 79.88 508 PRO A CA 1
ATOM 3891 C C . PRO A 1 508 ? 9.805 32.812 22.609 1 79.88 508 PRO A C 1
ATOM 3893 O O . PRO A 1 508 ? 9.031 33.594 23.141 1 79.88 508 PRO A O 1
ATOM 3896 N N . ARG A 1 509 ? 9.609 32.344 21.406 1 86.06 509 ARG A N 1
ATOM 3897 C CA . ARG A 1 509 ? 8.367 32.531 20.656 1 86.06 509 ARG A CA 1
ATOM 3898 C C . ARG A 1 509 ? 7.387 31.406 20.906 1 86.06 509 ARG A C 1
ATOM 3900 O O . ARG A 1 509 ? 7.668 30.25 20.578 1 86.06 509 ARG A O 1
ATOM 3907 N N . PRO A 1 510 ? 6.23 31.719 21.578 1 90.75 510 PRO A N 1
ATOM 3908 C CA . PRO A 1 510 ? 5.238 30.656 21.797 1 90.75 510 PRO A CA 1
ATOM 3909 C C . PRO A 1 510 ? 4.738 30.031 20.5 1 90.75 510 PRO A C 1
ATOM 3911 O O . PRO A 1 510 ? 4.605 30.719 19.484 1 90.75 510 PRO A O 1
ATOM 3914 N N . GLY A 1 511 ? 4.512 28.75 20.5 1 91.56 511 GLY A N 1
ATOM 3915 C CA . GLY A 1 511 ? 3.99 28.047 19.344 1 91.56 511 GLY A CA 1
ATOM 3916 C C . GLY A 1 511 ? 3.133 26.844 19.719 1 91.56 511 GLY A C 1
ATOM 3917 O O . GLY A 1 511 ? 3.043 26.469 20.891 1 91.56 511 GLY A O 1
ATOM 3918 N N . ILE A 1 512 ? 2.324 26.406 18.781 1 91.69 512 ILE A N 1
ATOM 3919 C CA . ILE A 1 512 ? 1.618 25.141 18.906 1 91.69 512 ILE A CA 1
ATOM 3920 C C . ILE A 1 512 ? 2.51 24 18.406 1 91.69 512 ILE A C 1
ATOM 3922 O O . ILE A 1 512 ? 3.053 24.078 17.297 1 91.69 512 ILE A O 1
ATOM 3926 N N . PHE A 1 513 ? 2.66 22.984 19.188 1 89.06 513 PHE A N 1
ATOM 3927 C CA . PHE A 1 513 ? 3.609 21.922 18.859 1 89.06 513 PHE A CA 1
ATOM 3928 C C . PHE A 1 513 ? 2.895 20.594 18.672 1 89.06 513 PHE A C 1
ATOM 3930 O O . PHE A 1 513 ? 1.849 20.359 19.266 1 89.06 513 PHE A O 1
ATOM 3937 N N . PRO A 1 514 ? 3.512 19.781 17.766 1 90.81 514 PRO A N 1
ATOM 3938 C CA . PRO A 1 514 ? 2.959 18.422 17.656 1 90.81 514 PRO A CA 1
ATOM 3939 C C . PRO A 1 514 ? 3.01 17.641 18.953 1 90.81 514 PRO A C 1
ATOM 3941 O O . PRO A 1 514 ? 3.986 17.75 19.703 1 90.81 514 PRO A O 1
ATOM 3944 N N . ARG A 1 515 ? 1.988 16.953 19.188 1 90.88 515 ARG A N 1
ATOM 3945 C CA . ARG A 1 515 ? 1.927 16.156 20.422 1 90.88 515 ARG A CA 1
ATOM 3946 C C . ARG A 1 515 ? 2.631 14.812 20.234 1 90.88 515 ARG A C 1
ATOM 3948 O O . ARG A 1 515 ? 2.426 14.133 19.234 1 90.88 515 ARG A O 1
ATOM 3955 N N . LYS A 1 516 ? 3.455 14.445 21.141 1 91.25 516 LYS A N 1
ATOM 3956 C CA . LYS A 1 516 ? 4.113 13.141 21.125 1 91.25 516 LYS A CA 1
ATOM 3957 C C . LYS A 1 516 ? 3.164 12.047 21.609 1 91.25 516 LYS A C 1
ATOM 3959 O O . LYS A 1 516 ? 2.162 12.336 22.266 1 91.25 516 LYS A O 1
ATOM 3964 N N . VAL A 1 517 ? 3.502 10.836 21.25 1 93.38 517 VAL A N 1
ATOM 3965 C CA . VAL A 1 517 ? 2.754 9.703 21.781 1 93.38 517 VAL A CA 1
ATOM 3966 C C . VAL A 1 517 ? 2.893 9.664 23.297 1 93.38 517 VAL A C 1
ATOM 3968 O O . VAL A 1 517 ? 4 9.75 23.828 1 93.38 517 VAL A O 1
ATOM 3971 N N . ASP A 1 518 ? 1.789 9.625 23.969 1 92.19 518 ASP A N 1
ATOM 3972 C CA . ASP A 1 518 ? 1.776 9.508 25.422 1 92.19 518 ASP A CA 1
ATOM 3973 C C . ASP A 1 518 ? 2.02 8.07 25.875 1 92.19 518 ASP A C 1
ATOM 3975 O O . ASP A 1 518 ? 1.164 7.203 25.688 1 92.19 518 ASP A O 1
ATOM 3979 N N . LEU A 1 519 ? 3.139 7.852 26.469 1 94.31 519 LEU A N 1
ATOM 3980 C CA . LEU A 1 519 ? 3.553 6.508 26.844 1 94.31 519 LEU A CA 1
ATOM 3981 C C . LEU A 1 519 ? 2.734 6 28.031 1 94.31 519 LEU A C 1
ATOM 3983 O O . LEU A 1 519 ? 2.76 4.805 28.344 1 94.31 519 LEU A O 1
ATOM 3987 N N . ASP A 1 520 ? 1.916 6.887 28.641 1 91.31 520 ASP A N 1
ATOM 3988 C CA . ASP A 1 520 ? 1.057 6.484 29.75 1 91.31 520 ASP A CA 1
ATOM 3989 C C . ASP A 1 520 ? -0.393 6.332 29.297 1 91.31 520 ASP A C 1
ATOM 3991 O O . ASP A 1 520 ? -1.248 5.895 30.062 1 91.31 520 ASP A O 1
ATOM 3995 N N . ALA A 1 521 ? -0.633 6.668 28.094 1 89.62 521 ALA A N 1
ATOM 3996 C CA . ALA A 1 521 ? -2.002 6.617 27.594 1 89.62 521 ALA A CA 1
ATOM 3997 C C . ALA A 1 521 ? -2.443 5.18 27.344 1 89.62 521 ALA A C 1
ATOM 3999 O O . ALA A 1 521 ? -1.611 4.273 27.25 1 89.62 521 ALA A O 1
ATOM 4000 N N . ALA A 1 522 ? -3.756 4.98 27.188 1 90.06 522 ALA A N 1
ATOM 4001 C CA . ALA A 1 522 ? -4.371 3.666 27.047 1 90.06 522 ALA A CA 1
ATOM 4002 C C . ALA A 1 522 ? -3.854 2.955 25.797 1 90.06 522 ALA A C 1
ATOM 4004 O O . ALA A 1 522 ? -3.646 1.738 25.812 1 90.06 522 ALA A O 1
ATOM 4005 N N . ALA A 1 523 ? -3.637 3.678 24.781 1 92.69 523 ALA A N 1
ATOM 4006 C CA . ALA A 1 523 ? -3.217 3.08 23.516 1 92.69 523 ALA A CA 1
ATOM 4007 C C . ALA A 1 523 ? -1.856 2.402 23.656 1 92.69 523 ALA A C 1
ATOM 4009 O O . ALA A 1 523 ? -1.691 1.241 23.281 1 92.69 523 ALA A O 1
ATOM 4010 N N . PHE A 1 524 ? -0.86 3.092 24.188 1 95.38 524 PHE A N 1
ATOM 4011 C CA . PHE A 1 524 ? 0.471 2.512 24.328 1 95.38 524 PHE A CA 1
ATOM 4012 C C . PHE A 1 524 ? 0.465 1.389 25.359 1 95.38 524 PHE A C 1
ATOM 4014 O O . PHE A 1 524 ? 1.159 0.384 25.188 1 95.38 524 PHE A O 1
ATOM 4021 N N . ARG A 1 525 ? -0.297 1.54 26.391 1 94.81 525 ARG A N 1
ATOM 4022 C CA . ARG A 1 525 ? -0.407 0.489 27.406 1 94.81 525 ARG A CA 1
ATOM 4023 C C . ARG A 1 525 ? -0.939 -0.803 26.781 1 94.81 525 ARG A C 1
ATOM 4025 O O . ARG A 1 525 ? -0.494 -1.896 27.141 1 94.81 525 ARG A O 1
ATOM 4032 N N . SER A 1 526 ? -1.885 -0.64 25.938 1 95.19 526 SER A N 1
ATOM 4033 C CA . SER A 1 526 ? -2.428 -1.808 25.25 1 95.19 526 SER A CA 1
ATOM 4034 C C . SER A 1 526 ? -1.355 -2.514 24.422 1 95.19 526 SER A C 1
ATOM 4036 O O . SER A 1 526 ? -1.323 -3.746 24.359 1 95.19 526 SER A O 1
ATOM 4038 N N . TRP A 1 527 ? -0.492 -1.784 23.766 1 96.44 527 TRP A N 1
ATOM 4039 C CA . TRP A 1 527 ? 0.617 -2.369 23.016 1 96.44 527 TRP A CA 1
ATOM 4040 C C . TRP A 1 527 ? 1.596 -3.068 23.953 1 96.44 527 TRP A C 1
ATOM 4042 O O . TRP A 1 527 ? 2.061 -4.172 23.672 1 96.44 527 TRP A O 1
ATOM 4052 N N . LYS A 1 528 ? 1.917 -2.426 25.062 1 96 528 LYS A N 1
ATOM 4053 C CA . LYS A 1 528 ? 2.861 -2.969 26.031 1 96 528 LYS A CA 1
ATOM 4054 C C . LYS A 1 528 ? 2.387 -4.316 26.562 1 96 528 LYS A C 1
ATOM 4056 O O . LYS A 1 528 ? 3.199 -5.199 26.859 1 96 528 LYS A O 1
ATOM 4061 N N . GLU A 1 529 ? 1.129 -4.445 26.641 1 95.75 529 GLU A N 1
ATOM 4062 C CA . GLU A 1 529 ? 0.545 -5.668 27.188 1 95.75 529 GLU A CA 1
ATOM 4063 C C . GLU A 1 529 ? 0.776 -6.852 26.25 1 95.75 529 GLU A C 1
ATOM 4065 O O . GLU A 1 529 ? 0.892 -7.992 26.703 1 95.75 529 GLU A O 1
ATOM 4070 N N . VAL A 1 530 ? 0.876 -6.605 24.984 1 95.31 530 VAL A N 1
ATOM 4071 C CA . VAL A 1 530 ? 0.903 -7.723 24.047 1 95.31 530 VAL A CA 1
ATOM 4072 C C . VAL A 1 530 ? 2.277 -7.812 23.391 1 95.31 530 VAL A C 1
ATOM 4074 O O . VAL A 1 530 ? 2.6 -8.812 22.734 1 95.31 530 VAL A O 1
ATOM 4077 N N . ARG A 1 531 ? 3.162 -6.812 23.547 1 96.94 531 ARG A N 1
ATOM 4078 C CA . ARG A 1 531 ? 4.379 -6.684 22.75 1 96.94 531 ARG A CA 1
ATOM 4079 C C . ARG A 1 531 ? 5.301 -7.883 22.969 1 96.94 531 ARG A C 1
ATOM 4081 O O . ARG A 1 531 ? 5.957 -8.336 22.031 1 96.94 531 ARG A O 1
ATOM 4088 N N . ASP A 1 532 ? 5.398 -8.484 24.188 1 96.75 532 ASP A N 1
ATOM 4089 C CA . ASP A 1 532 ? 6.262 -9.633 24.438 1 96.75 532 ASP A CA 1
ATOM 4090 C C . ASP A 1 532 ? 5.762 -10.867 23.688 1 96.75 532 ASP A C 1
ATOM 4092 O O . ASP A 1 532 ? 6.559 -11.617 23.125 1 96.75 532 ASP A O 1
ATOM 4096 N N . ALA A 1 533 ? 4.477 -11.047 23.75 1 94.5 533 ALA A N 1
ATOM 4097 C CA . ALA A 1 533 ? 3.883 -12.148 23 1 94.5 533 ALA A CA 1
ATOM 4098 C C . ALA A 1 533 ? 4.082 -11.969 21.5 1 94.5 533 ALA A C 1
ATOM 4100 O O . ALA A 1 533 ? 4.336 -12.93 20.781 1 94.5 533 ALA A O 1
ATOM 4101 N N . CYS A 1 534 ? 3.957 -10.719 21.031 1 95.38 534 CYS A N 1
ATOM 4102 C CA . CYS A 1 534 ? 4.152 -10.422 19.609 1 95.38 534 CYS A CA 1
ATOM 4103 C C . CYS A 1 534 ? 5.582 -10.727 19.188 1 95.38 534 CYS A C 1
ATOM 4105 O O . CYS A 1 534 ? 5.812 -11.18 18.062 1 95.38 534 CYS A O 1
ATOM 4107 N N . ALA A 1 535 ? 6.535 -10.477 20.062 1 96.75 535 ALA A N 1
ATOM 4108 C CA . ALA A 1 535 ? 7.941 -10.711 19.734 1 96.75 535 ALA A CA 1
ATOM 4109 C C . ALA A 1 535 ? 8.219 -12.203 19.531 1 96.75 535 ALA A C 1
ATOM 4111 O O . ALA A 1 535 ? 9.039 -12.578 18.703 1 96.75 535 ALA A O 1
ATOM 4112 N N . ARG A 1 536 ? 7.496 -12.992 20.234 1 92.38 536 ARG A N 1
ATOM 4113 C CA . ARG A 1 536 ? 7.762 -14.43 20.25 1 92.38 536 ARG A CA 1
ATOM 4114 C C . ARG A 1 536 ? 6.891 -15.156 19.219 1 92.38 536 ARG A C 1
ATOM 4116 O O . ARG A 1 536 ? 7.348 -16.094 18.562 1 92.38 536 ARG A O 1
ATOM 4123 N N . ASP A 1 537 ? 5.625 -14.664 19.094 1 89.38 537 ASP A N 1
ATOM 4124 C CA . ASP A 1 537 ? 4.637 -15.438 18.344 1 89.38 537 ASP A CA 1
ATOM 4125 C C . ASP A 1 537 ? 4.113 -14.656 17.156 1 89.38 537 ASP A C 1
ATOM 4127 O O . ASP A 1 537 ? 4.301 -13.445 17.062 1 89.38 537 ASP A O 1
ATOM 4131 N N . GLU A 1 538 ? 3.504 -15.422 16.219 1 87.94 538 GLU A N 1
ATOM 4132 C CA . GLU A 1 538 ? 2.871 -14.805 15.055 1 87.94 538 GLU A CA 1
ATOM 4133 C C . GLU A 1 538 ? 1.43 -14.406 15.359 1 87.94 538 GLU A C 1
ATOM 4135 O O . GLU A 1 538 ? 0.491 -15 14.82 1 87.94 538 GLU A O 1
ATOM 4140 N N . LEU A 1 539 ? 1.255 -13.359 16.062 1 90.25 539 LEU A N 1
ATOM 4141 C CA . LEU A 1 539 ? -0.073 -12.852 16.391 1 90.25 539 LEU A CA 1
ATOM 4142 C C . LEU A 1 539 ? -0.548 -11.844 15.359 1 90.25 539 LEU A C 1
ATOM 4144 O O . LEU A 1 539 ? -1.365 -10.969 15.664 1 90.25 539 LEU A O 1
ATOM 4148 N N . TYR A 1 540 ? -0.029 -11.984 14.188 1 91.81 540 TYR A N 1
ATOM 4149 C CA . TYR A 1 540 ? -0.29 -11.023 13.117 1 91.81 540 TYR A CA 1
ATOM 4150 C C . TYR A 1 540 ? -1.787 -10.883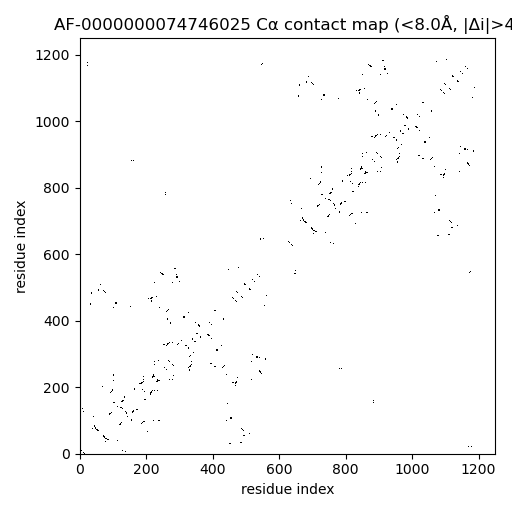 12.867 1 91.81 540 TYR A C 1
ATOM 4152 O O . TYR A 1 540 ? -2.52 -11.875 12.867 1 91.81 540 TYR A O 1
ATOM 4160 N N . GLU A 1 541 ? -2.227 -9.68 12.742 1 91.56 541 GLU A N 1
ATOM 4161 C CA . GLU A 1 541 ? -3.574 -9.344 12.289 1 91.56 541 GLU A CA 1
ATOM 4162 C C . GLU A 1 541 ? -3.537 -8.5 11.016 1 91.56 541 GLU A C 1
ATOM 4164 O O . GLU A 1 541 ? -2.682 -7.625 10.867 1 91.56 541 GLU A O 1
ATOM 4169 N N . ASN A 1 542 ? -4.34 -8.852 10.086 1 92.88 542 ASN A N 1
ATOM 4170 C CA . ASN A 1 542 ? -4.496 -8.055 8.867 1 92.88 542 ASN A CA 1
ATOM 4171 C C . ASN A 1 542 ? -5.84 -7.332 8.844 1 92.88 542 ASN A C 1
ATOM 4173 O O . ASN A 1 542 ? -6.875 -7.945 8.586 1 92.88 542 ASN A O 1
ATOM 4177 N N . PRO A 1 543 ? -5.855 -6.027 9.039 1 94.69 543 PRO A N 1
ATOM 4178 C CA . PRO A 1 543 ? -7.125 -5.301 9.07 1 94.69 543 PRO A CA 1
ATOM 4179 C C . PRO A 1 543 ? -7.805 -5.242 7.703 1 94.69 543 PRO A C 1
ATOM 4181 O O . PRO A 1 543 ? -9.008 -4.969 7.617 1 94.69 543 PRO A O 1
ATOM 4184 N N . GLY A 1 544 ? -7.027 -5.52 6.629 1 94.38 544 GLY A N 1
ATOM 4185 C CA . GLY A 1 544 ? -7.598 -5.461 5.293 1 94.38 544 GLY A CA 1
ATOM 4186 C C . GLY A 1 544 ? -7.691 -4.051 4.746 1 94.38 544 GLY A C 1
ATOM 4187 O O . GLY A 1 544 ? -7.312 -3.092 5.418 1 94.38 544 GLY A O 1
ATOM 4188 N N . PRO A 1 545 ? -8.156 -3.877 3.492 1 96.12 545 PRO A N 1
ATOM 4189 C CA . PRO A 1 545 ? -8.289 -2.555 2.875 1 96.12 545 PRO A CA 1
ATOM 4190 C C . PRO A 1 545 ? -9.422 -1.73 3.482 1 96.12 545 PRO A C 1
ATOM 4192 O O . PRO A 1 545 ? -10.352 -2.291 4.078 1 96.12 545 PRO A O 1
ATOM 4195 N N . ILE A 1 546 ? -9.336 -0.419 3.359 1 96.56 546 ILE A N 1
ATOM 4196 C CA . ILE A 1 546 ? -10.398 0.469 3.811 1 96.56 546 ILE A CA 1
ATOM 4197 C C . ILE A 1 546 ? -11.711 0.101 3.113 1 96.56 546 ILE A C 1
ATOM 4199 O O . ILE A 1 546 ? -11.758 -0.001 1.885 1 96.56 546 ILE A O 1
ATOM 4203 N N . GLN A 1 547 ? -12.688 -0.202 3.855 1 96.19 547 GLN A N 1
ATOM 4204 C CA . GLN A 1 547 ? -14.016 -0.461 3.311 1 96.19 547 GLN A CA 1
ATOM 4205 C C . GLN A 1 547 ? -14.898 0.784 3.393 1 96.19 547 GLN A C 1
ATOM 4207 O O . GLN A 1 547 ? -14.891 1.487 4.402 1 96.19 547 GLN A O 1
ATOM 4212 N N . LEU A 1 548 ? -15.609 1.075 2.355 1 95.06 548 LEU A N 1
ATOM 4213 C CA . LEU A 1 548 ? -16.453 2.266 2.291 1 95.06 548 LEU A CA 1
ATOM 4214 C C . LEU A 1 548 ? -17.922 1.896 2.385 1 95.06 548 LEU A C 1
ATOM 4216 O O . LEU A 1 548 ? -18.797 2.762 2.266 1 95.06 548 LEU A O 1
ATOM 4220 N N . SER A 1 549 ? -18.172 0.622 2.496 1 91.81 549 SER A N 1
ATOM 4221 C CA . SER A 1 549 ? -19.484 0.066 2.781 1 91.81 549 SER A CA 1
ATOM 4222 C C . SER A 1 549 ? -19.391 -1.202 3.621 1 91.81 549 SER A C 1
ATOM 4224 O O . SER A 1 549 ? -18.297 -1.743 3.805 1 91.81 549 SER A O 1
ATOM 4226 N N . GLY A 1 550 ? -20.469 -1.573 4.234 1 88.38 550 GLY A N 1
ATOM 4227 C CA . GLY A 1 550 ? -20.438 -2.764 5.07 1 88.38 550 GLY A CA 1
ATOM 4228 C C . GLY A 1 550 ? -20.141 -2.463 6.527 1 88.38 550 GLY A C 1
ATOM 4229 O O . GLY A 1 550 ? -20.062 -1.299 6.922 1 88.38 550 GLY A O 1
ATOM 4230 N N . PRO A 1 551 ? -19.938 -3.424 7.328 1 86.38 551 PRO A N 1
ATOM 4231 C CA . PRO A 1 551 ? -19.859 -3.254 8.781 1 86.38 551 PRO A CA 1
ATOM 4232 C C . PRO A 1 551 ? -18.562 -2.568 9.227 1 86.38 551 PRO A C 1
ATOM 4234 O O . PRO A 1 551 ? -18.516 -1.984 10.312 1 86.38 551 PRO A O 1
ATOM 4237 N N . SER A 1 552 ? -17.5 -2.652 8.445 1 89.25 552 SER A N 1
ATOM 4238 C CA . SER A 1 552 ? -16.219 -2.098 8.852 1 89.25 552 SER A CA 1
ATOM 4239 C C . SER A 1 552 ? -16.047 -0.667 8.359 1 89.25 552 SER A C 1
ATOM 4241 O O . SER A 1 552 ? -15.047 -0.012 8.656 1 89.25 552 SER A O 1
ATOM 4243 N N . ALA A 1 553 ? -16.984 -0.14 7.621 1 90.12 553 ALA A N 1
ATOM 4244 C CA . ALA A 1 553 ? -16.859 1.181 7.008 1 90.12 553 ALA A CA 1
ATOM 4245 C C . ALA A 1 553 ? -16.828 2.277 8.07 1 90.12 553 ALA A C 1
ATOM 4247 O O . ALA A 1 553 ? -16.188 3.311 7.879 1 90.12 553 ALA A O 1
ATOM 4248 N N . GLY A 1 554 ? -17.531 2.086 9.18 1 87.5 554 GLY A N 1
ATOM 4249 C CA . GLY A 1 554 ? -17.641 3.113 10.203 1 87.5 554 GLY A CA 1
ATOM 4250 C C . GLY A 1 554 ? -16.625 2.957 11.32 1 87.5 554 GLY A C 1
ATOM 4251 O O . GLY A 1 554 ? -16.609 3.748 12.266 1 87.5 554 GLY A O 1
ATOM 4252 N N . LYS A 1 555 ? -15.711 2.031 11.148 1 89.69 555 LYS A N 1
ATOM 4253 C CA . LYS A 1 555 ? -14.734 1.786 12.203 1 89.69 555 LYS A CA 1
ATOM 4254 C C . LYS A 1 555 ? -13.711 2.912 12.273 1 89.69 555 LYS A C 1
ATOM 4256 O O . LYS A 1 555 ? -13.242 3.398 11.242 1 89.69 555 LYS A O 1
ATOM 4261 N N . VAL A 1 556 ? -13.438 3.314 13.523 1 94.12 556 VAL A N 1
ATOM 4262 C CA . VAL A 1 556 ? -12.445 4.355 13.758 1 94.12 556 VAL A CA 1
ATOM 4263 C C . VAL A 1 556 ? -11.164 3.73 14.32 1 94.12 556 VAL A C 1
ATOM 4265 O O . VAL A 1 556 ? -11.203 2.65 14.914 1 94.12 556 VAL A O 1
ATOM 4268 N N . THR A 1 557 ? -10.008 4.289 14.016 1 95.19 557 THR A N 1
ATOM 4269 C CA . THR A 1 557 ? -8.727 3.789 14.508 1 95.19 557 THR A CA 1
ATOM 4270 C C . THR A 1 557 ? -8.742 3.664 16.031 1 95.19 557 THR A C 1
ATOM 4272 O O . THR A 1 557 ? -9.461 4.402 16.703 1 95.19 557 THR A O 1
ATOM 4275 N N . LYS A 1 558 ? -7.969 2.809 16.562 1 93.44 558 LYS A N 1
ATOM 4276 C CA . LYS A 1 558 ? -7.973 2.473 17.984 1 93.44 558 LYS A CA 1
ATOM 4277 C C . LYS A 1 558 ? -7.531 3.662 18.828 1 93.44 558 LYS A C 1
ATOM 4279 O O . LYS A 1 558 ? -8.07 3.889 19.922 1 93.44 558 LYS A O 1
ATOM 4284 N N . THR A 1 559 ? -6.598 4.434 18.375 1 93.94 559 THR A N 1
ATOM 4285 C CA . THR A 1 559 ? -6.074 5.555 19.141 1 93.94 559 THR A CA 1
ATOM 4286 C C . THR A 1 559 ? -7.121 6.66 19.266 1 93.94 559 THR A C 1
ATOM 4288 O O . THR A 1 559 ? -7.23 7.301 20.312 1 93.94 559 THR A O 1
ATOM 4291 N N . ILE A 1 560 ? -7.918 6.898 18.172 1 93 560 ILE A N 1
ATOM 4292 C CA . ILE A 1 560 ? -8.969 7.906 18.234 1 93 560 ILE A CA 1
ATOM 4293 C C . ILE A 1 560 ? -10.125 7.402 19.094 1 93 560 ILE A C 1
ATOM 4295 O O . ILE A 1 560 ? -10.672 8.148 19.906 1 93 560 ILE A O 1
ATOM 4299 N N . ALA A 1 561 ? -10.406 6.129 18.984 1 91 561 ALA A N 1
ATOM 4300 C CA . ALA A 1 561 ? -11.539 5.527 19.688 1 91 561 ALA A CA 1
ATOM 4301 C C . ALA A 1 561 ? -11.312 5.523 21.203 1 91 561 ALA A C 1
ATOM 4303 O O . ALA A 1 561 ? -12.273 5.555 21.969 1 91 561 ALA A O 1
ATOM 4304 N N . THR A 1 562 ? -10.086 5.547 21.625 1 87.12 562 THR A N 1
ATOM 4305 C CA . THR A 1 562 ? -9.797 5.43 23.062 1 87.12 562 THR A CA 1
ATOM 4306 C C . THR A 1 562 ? -9.359 6.773 23.625 1 87.12 562 THR A C 1
ATOM 4308 O O . THR A 1 562 ? -8.969 6.855 24.797 1 87.12 562 THR A O 1
ATOM 4311 N N . ARG A 1 563 ? -9.406 7.742 22.844 1 86.31 563 ARG A N 1
ATOM 4312 C CA . ARG A 1 563 ? -8.938 9.047 23.312 1 86.31 563 ARG A CA 1
ATOM 4313 C C . ARG A 1 563 ? -9.961 9.703 24.219 1 86.31 563 ARG A C 1
ATOM 4315 O O . ARG A 1 563 ? -11.164 9.617 23.969 1 86.31 563 ARG A O 1
ATOM 4322 N N . PHE A 1 564 ? -9.438 10.312 25.203 1 80.25 564 PHE A N 1
ATOM 4323 C CA . PHE A 1 564 ? -10.227 11.062 26.172 1 80.25 564 PHE A CA 1
ATOM 4324 C C . PHE A 1 564 ? -10.742 12.359 25.547 1 80.25 564 PHE A C 1
ATOM 4326 O O . PHE A 1 564 ? -9.992 13.078 24.891 1 80.25 564 PHE A O 1
ATOM 4333 N N . SER A 1 565 ? -12.023 12.617 25.766 1 84.44 565 SER A N 1
ATOM 4334 C CA . SER A 1 565 ? -12.594 13.867 25.266 1 84.44 565 SER A CA 1
ATOM 4335 C C . SER A 1 565 ? -12.57 14.953 26.328 1 84.44 565 SER A C 1
ATOM 4337 O O . SER A 1 565 ? -13.453 15 27.188 1 84.44 565 SER A O 1
ATOM 4339 N N . TYR A 1 566 ? -11.688 15.844 26.203 1 85.31 566 TYR A N 1
ATOM 4340 C CA . TYR A 1 566 ? -11.508 16.922 27.156 1 85.31 566 TYR A CA 1
ATOM 4341 C C . TYR A 1 566 ? -12.703 17.875 27.141 1 85.31 566 TYR A C 1
ATOM 4343 O O . TYR A 1 566 ? -13.219 18.234 28.203 1 85.31 566 TYR A O 1
ATOM 4351 N N . LEU A 1 567 ? -13.156 18.203 26.016 1 81.62 567 LEU A N 1
ATOM 4352 C CA . LEU A 1 567 ? -14.258 19.156 25.891 1 81.62 567 LEU A CA 1
ATOM 4353 C C . LEU A 1 567 ? -15.555 18.562 26.453 1 81.62 567 LEU A C 1
ATOM 4355 O O . LEU A 1 567 ? -16.344 19.266 27.078 1 81.62 567 LEU A O 1
ATOM 4359 N N . HIS A 1 568 ? -15.703 17.328 26.25 1 79.69 568 HIS A N 1
ATOM 4360 C CA . HIS A 1 568 ? -16.875 16.656 26.812 1 79.69 568 HIS A CA 1
ATOM 4361 C C . HIS A 1 568 ? -16.828 16.656 28.328 1 79.69 568 HIS A C 1
ATOM 4363 O O . HIS A 1 568 ? -17.844 16.891 28.984 1 79.69 568 HIS A O 1
ATOM 4369 N N . GLU A 1 569 ? -15.641 16.391 28.844 1 83.31 569 GLU A N 1
ATOM 4370 C CA . GLU A 1 569 ? -15.484 16.359 30.297 1 83.31 569 GLU A CA 1
ATOM 4371 C C . GLU A 1 569 ? -15.711 17.75 30.906 1 83.31 569 GLU A C 1
ATOM 4373 O O . GLU A 1 569 ? -16.266 17.875 32 1 83.31 569 GLU A O 1
ATOM 4378 N N . LEU A 1 570 ? -15.25 18.703 30.172 1 84.19 570 LEU A N 1
ATOM 4379 C CA . LEU A 1 570 ? -15.484 20.078 30.641 1 84.19 570 LEU A CA 1
ATOM 4380 C C . LEU A 1 570 ? -16.969 20.406 30.641 1 84.19 570 LEU A C 1
ATOM 4382 O O . LEU A 1 570 ? -17.453 21.062 31.562 1 84.19 570 LEU A O 1
ATOM 4386 N N . GLN A 1 571 ? -17.625 19.984 29.625 1 79.38 571 GLN A N 1
ATOM 4387 C CA . GLN A 1 571 ? -19.062 20.203 29.562 1 79.38 571 GLN A CA 1
ATOM 4388 C C . GLN A 1 571 ? -19.781 19.484 30.703 1 79.38 571 GLN A C 1
ATOM 4390 O O . GLN A 1 571 ? -20.719 20.031 31.297 1 79.38 571 GLN A O 1
ATOM 4395 N N . MET A 1 572 ? -19.359 18.281 31 1 82 572 MET A N 1
ATOM 4396 C CA . MET A 1 572 ? -19.969 17.516 32.094 1 82 572 MET A CA 1
ATOM 4397 C C . MET A 1 572 ? -19.703 18.188 33.438 1 82 572 MET A C 1
ATOM 4399 O O . MET A 1 572 ? -20.578 18.219 34.281 1 82 572 MET A O 1
ATOM 4403 N N . LEU A 1 573 ? -18.469 18.641 33.531 1 84.25 573 LEU A N 1
ATOM 4404 C CA . LEU A 1 573 ? -18.125 19.375 34.75 1 84.25 573 LEU A CA 1
ATOM 4405 C C . LEU A 1 573 ? -19.047 20.578 34.938 1 84.25 573 LEU A C 1
ATOM 4407 O O . LEU A 1 573 ? -19.562 20.812 36.031 1 84.25 573 LEU A O 1
ATOM 4411 N N . GLN A 1 574 ? -19.297 21.281 33.875 1 82.19 574 GLN A N 1
ATOM 4412 C CA . GLN A 1 574 ? -20.156 22.438 33.938 1 82.19 574 GLN A CA 1
ATOM 4413 C C . GLN A 1 574 ? -21.594 22.047 34.312 1 82.19 574 GLN A C 1
ATOM 4415 O O . GLN A 1 574 ? -22.234 22.734 35.094 1 82.19 574 GLN A O 1
ATOM 4420 N N . LYS A 1 575 ? -22.016 21.016 33.719 1 82.69 575 LYS A N 1
ATOM 4421 C CA . LYS A 1 575 ? -23.344 20.531 34.062 1 82.69 575 LYS A CA 1
ATOM 4422 C C . LYS A 1 575 ? -23.453 20.172 35.531 1 82.69 575 LYS A C 1
ATOM 4424 O O . LYS A 1 575 ? -24.469 20.438 36.188 1 82.69 575 LYS A O 1
ATOM 4429 N N . HIS A 1 576 ? -22.406 19.562 36.062 1 84.81 576 HIS A N 1
ATOM 4430 C CA . HIS A 1 576 ? -22.375 19.1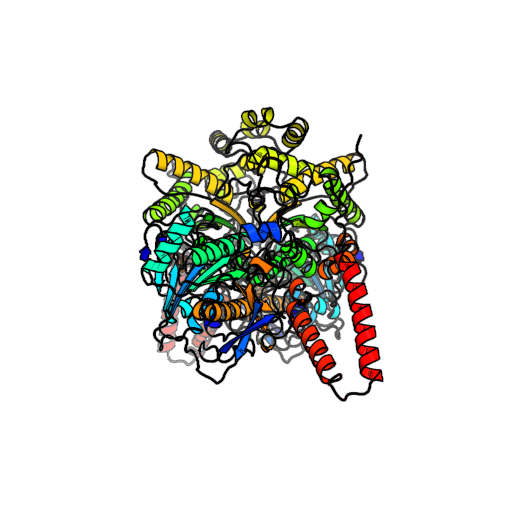88 37.469 1 84.81 576 HIS A CA 1
ATOM 4431 C C . HIS A 1 576 ? -22.344 20.438 38.344 1 84.81 576 HIS A C 1
ATOM 4433 O O . HIS A 1 576 ? -23.016 20.469 39.406 1 84.81 576 HIS A O 1
ATOM 4439 N N . LEU A 1 577 ? -21.609 21.406 37.906 1 85 577 LEU A N 1
ATOM 4440 C CA . LEU A 1 577 ? -21.547 22.656 38.688 1 85 577 LEU A CA 1
ATOM 4441 C C . LEU A 1 577 ? -22.891 23.375 38.656 1 85 577 LEU A C 1
ATOM 4443 O O . LEU A 1 577 ? -23.328 23.891 39.688 1 85 577 LEU A O 1
ATOM 4447 N N . GLU A 1 578 ? -23.5 23.359 37.531 1 83.81 578 GLU A N 1
ATOM 4448 C CA . GLU A 1 578 ? -24.812 23.969 37.438 1 83.81 578 GLU A CA 1
ATOM 4449 C C . GLU A 1 578 ? -25.844 23.219 38.25 1 83.81 578 GLU A C 1
ATOM 4451 O O . GLU A 1 578 ? -26.703 23.828 38.906 1 83.81 578 GLU A O 1
ATOM 4456 N N . ALA A 1 579 ? -25.781 21.984 38.188 1 84.69 579 ALA A N 1
ATOM 4457 C CA . ALA A 1 579 ? -26.688 21.172 39 1 84.69 579 ALA A CA 1
ATOM 4458 C C . ALA A 1 579 ? -26.5 21.438 40.469 1 84.69 579 ALA A C 1
ATOM 4460 O O . ALA A 1 579 ? -27.469 21.5 41.219 1 84.69 579 ALA A O 1
ATOM 4461 N N . LEU A 1 580 ? -25.25 21.516 40.844 1 84.62 580 LEU A N 1
ATOM 4462 C CA . LEU A 1 580 ? -24.938 21.812 42.25 1 84.62 580 LEU A CA 1
ATOM 4463 C C . LEU A 1 580 ? -25.469 23.188 42.625 1 84.62 580 LEU A C 1
ATOM 4465 O O . LEU A 1 580 ? -26.047 23.359 43.719 1 84.62 580 LEU A O 1
ATOM 4469 N N . SER A 1 581 ? -25.297 24.172 41.781 1 84.56 581 SER A N 1
ATOM 4470 C CA . SER A 1 581 ? -25.781 25.531 42.031 1 84.56 581 SER A CA 1
ATOM 4471 C C . SER A 1 581 ? -27.297 25.578 42.094 1 84.56 581 SER A C 1
ATOM 4473 O O . SER A 1 581 ? -27.875 26.312 42.906 1 84.56 581 SER A O 1
ATOM 4475 N N . SER A 1 582 ? -27.875 24.734 41.312 1 84.44 582 SER A N 1
ATOM 4476 C CA . SER A 1 582 ? -29.328 24.688 41.281 1 84.44 582 SER A CA 1
ATOM 4477 C C . SER A 1 582 ? -29.875 24.016 42.531 1 84.44 582 SER A C 1
ATOM 4479 O O . SER A 1 582 ? -30.953 24.375 43.031 1 84.44 582 SER A O 1
ATOM 4481 N N . ARG A 1 583 ? -29.188 23.078 43.031 1 82.94 583 ARG A N 1
ATOM 4482 C CA . ARG A 1 583 ? -29.594 22.344 44.219 1 82.94 583 ARG A CA 1
ATOM 4483 C C . ARG A 1 583 ? -29.375 23.188 45.469 1 82.94 583 ARG A C 1
ATOM 4485 O O . ARG A 1 583 ? -30.125 23.078 46.438 1 82.94 583 ARG A O 1
ATOM 4492 N N . CYS A 1 584 ? -28.297 24 45.469 1 79.81 584 CYS A N 1
ATOM 4493 C CA . CYS A 1 584 ? -27.953 24.828 46.625 1 79.81 584 CYS A CA 1
ATOM 4494 C C . CYS A 1 584 ? -28.391 26.266 46.406 1 79.81 584 CYS A C 1
ATOM 4496 O O . CYS A 1 584 ? -27.594 27.188 46.594 1 79.81 584 CYS A O 1
ATOM 4498 N N . ARG A 1 585 ? -29.5 26.422 45.969 1 79.88 585 ARG A N 1
ATOM 4499 C CA . ARG A 1 585 ? -30.031 27.766 45.781 1 79.88 585 ARG A CA 1
ATOM 4500 C C . ARG A 1 585 ? -30.5 28.359 47.125 1 79.88 585 ARG A C 1
ATOM 4502 O O . ARG A 1 585 ? -30.734 27.609 48.094 1 79.88 585 ARG A O 1
ATOM 4509 N N . PRO A 1 586 ? -30.438 29.781 47.094 1 77.31 586 PRO A N 1
ATOM 4510 C CA . PRO A 1 586 ? -30.969 30.359 48.344 1 77.31 586 PRO A CA 1
ATOM 4511 C C . PRO A 1 586 ? -32.312 29.766 48.75 1 77.31 586 PRO A C 1
ATOM 4513 O O . PRO A 1 586 ? -33.219 29.672 47.906 1 77.31 586 PRO A O 1
ATOM 4516 N N . GLY A 1 587 ? -32.438 29.312 49.969 1 76.06 587 GLY A N 1
ATOM 4517 C CA . GLY A 1 587 ? -33.625 28.672 50.5 1 76.06 587 GLY A CA 1
ATOM 4518 C C . GLY A 1 587 ? -33.469 27.188 50.688 1 76.06 587 GLY A C 1
ATOM 4519 O O . GLY A 1 587 ? -34.344 26.531 51.281 1 76.06 587 GLY A O 1
ATOM 4520 N N . CYS A 1 588 ? -32.344 26.656 50.188 1 79.12 588 CYS A N 1
ATOM 4521 C CA . CYS A 1 588 ? -32.094 25.219 50.312 1 79.12 588 CYS A CA 1
ATOM 4522 C C . CYS A 1 588 ? -31.656 24.875 51.719 1 79.12 588 CYS A C 1
ATOM 4524 O O . CYS A 1 588 ? -31.375 25.766 52.531 1 79.12 588 CYS A O 1
ATOM 4526 N N . GLU A 1 589 ? -31.75 23.547 52.031 1 79.19 589 GLU A N 1
ATOM 4527 C CA . GLU A 1 589 ? -31.391 23.078 53.375 1 79.19 589 GLU A CA 1
ATOM 4528 C C . GLU A 1 589 ? -29.938 23.422 53.688 1 79.19 589 GLU A C 1
ATOM 4530 O O . GLU A 1 589 ? -29.047 23.234 52.844 1 79.19 589 GLU A O 1
ATOM 4535 N N . LEU A 1 590 ? -29.672 23.938 54.875 1 79.94 590 LEU A N 1
ATOM 4536 C CA . LEU A 1 590 ? -28.359 24.375 55.312 1 79.94 590 LEU A CA 1
ATOM 4537 C C . LEU A 1 590 ? -27.344 23.234 55.25 1 79.94 590 LEU A C 1
ATOM 4539 O O . LEU A 1 590 ? -26.188 23.438 54.906 1 79.94 590 LEU A O 1
ATOM 4543 N N . ARG A 1 591 ? -27.812 22.062 55.562 1 83.62 591 ARG A N 1
ATOM 4544 C CA . ARG A 1 591 ? -26.938 20.891 55.562 1 83.62 591 ARG A CA 1
ATOM 4545 C C . ARG A 1 591 ? -26.391 20.656 54.156 1 83.62 591 ARG A C 1
ATOM 4547 O O . ARG A 1 591 ? -25.219 20.297 54 1 83.62 591 ARG A O 1
ATOM 4554 N N . GLN A 1 592 ? -27.203 20.828 53.156 1 84.44 592 GLN A N 1
ATOM 4555 C CA . GLN A 1 592 ? -26.797 20.625 51.781 1 84.44 592 GLN A CA 1
ATOM 4556 C C . GLN A 1 592 ? -25.734 21.641 51.375 1 84.44 592 GLN A C 1
ATOM 4558 O O . GLN A 1 592 ? -24.75 21.281 50.688 1 84.44 592 GLN A O 1
ATOM 4563 N N . VAL A 1 593 ? -25.906 22.844 51.781 1 83.56 593 VAL A N 1
ATOM 4564 C CA . VAL A 1 593 ? -24.969 23.906 51.469 1 83.56 593 VAL A CA 1
ATOM 4565 C C . VAL A 1 593 ? -23.625 23.672 52.156 1 83.56 593 VAL A C 1
ATOM 4567 O O . VAL A 1 593 ? -22.562 23.875 51.562 1 83.56 593 VAL A O 1
ATOM 4570 N N . LYS A 1 594 ? -23.703 23.281 53.375 1 80.81 594 LYS A N 1
ATOM 4571 C CA . LYS A 1 594 ? -22.484 23 54.156 1 80.81 594 LYS A CA 1
ATOM 4572 C C . LYS A 1 594 ? -21.688 21.859 53.531 1 80.81 594 LYS A C 1
ATOM 4574 O O . LYS A 1 594 ? -20.453 21.953 53.406 1 80.81 594 LYS A O 1
ATOM 4579 N N . VAL A 1 595 ? -22.453 20.891 53.125 1 82.81 595 VAL A N 1
ATOM 4580 C CA . VAL A 1 595 ? -21.797 19.734 52.531 1 82.81 595 VAL A CA 1
ATOM 4581 C C . VAL A 1 595 ? -21.188 20.141 51.188 1 82.81 595 VAL A C 1
ATOM 4583 O O . VAL A 1 595 ? -20.047 19.75 50.875 1 82.81 595 VAL A O 1
ATOM 4586 N N . ALA A 1 596 ? -21.875 20.859 50.406 1 82.19 596 ALA A N 1
ATOM 4587 C CA . ALA A 1 596 ? -21.391 21.312 49.094 1 82.19 596 ALA A CA 1
ATOM 4588 C C . ALA A 1 596 ? -20.156 22.203 49.25 1 82.19 596 ALA A C 1
ATOM 4590 O O . ALA A 1 596 ? -19.156 22.016 48.531 1 82.19 596 ALA A O 1
ATOM 4591 N N . CYS A 1 597 ? -20.25 23.125 50.188 1 83.38 597 CYS A N 1
ATOM 4592 C CA . CYS A 1 597 ? -19.156 24.047 50.406 1 83.38 597 CYS A CA 1
ATOM 4593 C C . CYS A 1 597 ? -17.906 23.328 50.875 1 83.38 597 CYS A C 1
ATOM 4595 O O . CYS A 1 597 ? -16.797 23.578 50.406 1 83.38 597 CYS A O 1
ATOM 4597 N N . GLN A 1 598 ? -18.109 22.422 51.781 1 80.94 598 GLN A N 1
ATOM 4598 C CA . GLN A 1 598 ? -16.969 21.672 52.312 1 80.94 598 GLN A CA 1
ATOM 4599 C C . GLN A 1 598 ? -16.359 20.766 51.25 1 80.94 598 GLN A C 1
ATOM 4601 O O . GLN A 1 598 ? -15.141 20.641 51.156 1 80.94 598 GLN A O 1
ATOM 4606 N N . SER A 1 599 ? -17.25 20.141 50.562 1 84.25 599 SER A N 1
ATOM 4607 C CA . SER A 1 599 ? -16.781 19.25 49.5 1 84.25 599 SER A CA 1
ATOM 4608 C C . SER A 1 599 ? -16 20.016 48.438 1 84.25 599 SER A C 1
ATOM 4610 O O . SER A 1 599 ? -14.961 19.562 47.969 1 84.25 599 SER A O 1
ATOM 4612 N N . LEU A 1 600 ? -16.516 21.125 48.062 1 85.38 600 LEU A N 1
ATOM 4613 C CA . LEU A 1 600 ? -15.867 21.938 47.031 1 85.38 600 LEU A CA 1
ATOM 4614 C C . LEU A 1 600 ? -14.562 22.531 47.562 1 85.38 600 LEU A C 1
ATOM 4616 O O . LEU A 1 600 ? -13.594 22.672 46.812 1 85.38 600 LEU A O 1
ATOM 4620 N N . ALA A 1 601 ? -14.586 22.891 48.781 1 83.25 601 ALA A N 1
ATOM 4621 C CA . ALA A 1 601 ? -13.352 23.375 49.406 1 83.25 601 ALA A CA 1
ATOM 4622 C C . ALA A 1 601 ? -12.273 22.297 49.375 1 83.25 601 ALA A C 1
ATOM 4624 O O . ALA A 1 601 ? -11.102 22.578 49.125 1 83.25 601 ALA A O 1
ATOM 4625 N N . THR A 1 602 ? -12.711 21.156 49.688 1 83.75 602 THR A N 1
ATOM 4626 C CA . THR A 1 602 ? -11.789 20.031 49.656 1 83.75 602 THR A CA 1
ATOM 4627 C C . THR A 1 602 ? -11.289 19.781 48.25 1 83.75 602 THR A C 1
ATOM 4629 O O . THR A 1 602 ? -10.102 19.547 48.031 1 83.75 602 THR A O 1
ATOM 4632 N N . LEU A 1 603 ? -12.219 19.781 47.406 1 85.12 603 LEU A N 1
ATOM 4633 C CA . LEU A 1 603 ? -11.844 19.609 46 1 85.12 603 LEU A CA 1
ATOM 4634 C C . LEU A 1 603 ? -10.875 20.688 45.562 1 85.12 603 LEU A C 1
ATOM 4636 O O . LEU A 1 603 ? -9.891 20.391 44.875 1 85.12 603 LEU A O 1
ATOM 4640 N N . ASN A 1 604 ? -11.148 21.875 45.906 1 85.06 604 ASN A N 1
ATOM 4641 C CA . ASN A 1 604 ? -10.273 22.984 45.562 1 85.06 604 ASN A CA 1
ATOM 4642 C C . ASN A 1 604 ? -8.883 22.812 46.156 1 85.06 604 ASN A C 1
ATOM 4644 O O . ASN A 1 604 ? -7.879 23.141 45.531 1 85.06 604 ASN A O 1
ATOM 4648 N N . SER A 1 605 ? -8.852 22.328 47.312 1 81.31 605 SER A N 1
ATOM 4649 C CA . SER A 1 605 ? -7.566 22.062 47.969 1 81.31 605 SER A CA 1
ATOM 4650 C C . SER A 1 605 ? -6.785 20.984 47.219 1 81.31 605 SER A C 1
ATOM 4652 O O . SER A 1 605 ? -5.566 21.094 47.062 1 81.31 605 SER A O 1
ATOM 4654 N N . ILE A 1 606 ? -7.473 20.109 46.812 1 82.25 606 ILE A N 1
ATOM 4655 C CA . ILE A 1 606 ? -6.859 19.031 46.062 1 82.25 606 ILE A CA 1
ATOM 4656 C C . ILE A 1 606 ? -6.328 19.578 44.719 1 82.25 606 ILE A C 1
ATOM 4658 O O . ILE A 1 606 ? -5.211 19.25 44.312 1 82.25 606 ILE A O 1
ATOM 4662 N N . LEU A 1 607 ? -7.074 20.359 44.094 1 83.12 607 LEU A N 1
ATOM 4663 C CA . LEU A 1 607 ? -6.699 20.906 42.812 1 83.12 607 LEU A CA 1
ATOM 4664 C C . LEU A 1 607 ? -5.512 21.859 42.938 1 83.12 607 LEU A C 1
ATOM 4666 O O . LEU A 1 607 ? -4.656 21.922 42.062 1 83.12 607 LEU A O 1
ATOM 4670 N N . ASP A 1 608 ? -5.469 22.578 44.031 1 78.5 608 ASP A N 1
ATOM 4671 C CA . ASP A 1 608 ? -4.332 23.453 44.312 1 78.5 608 ASP A CA 1
ATOM 4672 C C . ASP A 1 608 ? -3.049 22.641 44.469 1 78.5 608 ASP A C 1
ATOM 4674 O O . ASP A 1 608 ? -1.984 23.047 44 1 78.5 608 ASP A O 1
ATOM 4678 N N . GLU A 1 609 ? -3.158 21.578 45.031 1 74.81 609 GLU A N 1
ATOM 4679 C CA . GLU A 1 609 ? -2.012 20.703 45.219 1 74.81 609 GLU A CA 1
ATOM 4680 C C . GLU A 1 609 ? -1.54 20.109 43.875 1 74.81 609 GLU A C 1
ATOM 4682 O O . GLU A 1 609 ? -0.337 19.984 43.656 1 74.81 609 GLU A O 1
ATOM 4687 N N . LEU A 1 610 ? -2.482 19.875 43.062 1 72.44 610 LEU A N 1
ATOM 4688 C CA . LEU A 1 610 ? -2.152 19.312 41.75 1 72.44 610 LEU A CA 1
ATOM 4689 C C . LEU A 1 610 ? -1.509 20.359 40.844 1 72.44 610 LEU A C 1
ATOM 4691 O O . LEU A 1 610 ? -0.642 20.047 40.031 1 72.44 610 LEU A O 1
ATOM 4695 N N . ALA A 1 611 ? -2.008 21.547 41 1 67.06 611 ALA A N 1
ATOM 4696 C CA . ALA A 1 611 ? -1.486 22.656 40.188 1 67.06 611 ALA A CA 1
ATOM 4697 C C . ALA A 1 611 ? -0.05 22.984 40.594 1 67.06 611 ALA A C 1
ATOM 4699 O O . ALA A 1 611 ? 0.75 23.406 39.75 1 67.06 611 ALA A O 1
ATOM 4700 N N . GLU A 1 612 ? 0.223 23.062 41.875 1 58.16 612 GLU A N 1
ATOM 4701 C CA . GLU A 1 612 ? 1.563 23.359 42.344 1 58.16 612 GLU A CA 1
ATOM 4702 C C . GLU A 1 612 ? 2.564 22.297 41.906 1 58.16 612 GLU A C 1
ATOM 4704 O O . GLU A 1 612 ? 3.76 22.562 41.781 1 58.16 612 GLU A O 1
ATOM 4709 N N . HIS A 1 613 ? 2.184 21.078 41.75 1 50.44 613 HIS A N 1
ATOM 4710 C CA . HIS A 1 613 ? 3.1 20.016 41.344 1 50.44 613 HIS A CA 1
ATOM 4711 C C . HIS A 1 613 ? 2.844 19.578 39.906 1 50.44 613 HIS A C 1
ATOM 4713 O O . HIS A 1 613 ? 2.135 18.609 39.656 1 50.44 613 HIS A O 1
ATOM 4719 N N . PRO A 1 614 ? 2.967 20.578 39.062 1 47.19 614 PRO A N 1
ATOM 4720 C CA . PRO A 1 614 ? 2.803 20.031 37.688 1 47.19 614 PRO A CA 1
ATOM 4721 C C . PRO A 1 614 ? 3.555 18.719 37.5 1 47.19 614 PRO A C 1
ATOM 4723 O O . PRO A 1 614 ? 4.562 18.469 38.156 1 47.19 614 PRO A O 1
ATOM 4726 N N . ALA A 1 615 ? 3.027 17.656 37.156 1 40.06 615 ALA A N 1
ATOM 4727 C CA . ALA A 1 615 ? 3.773 16.422 36.906 1 40.06 615 ALA A CA 1
ATOM 4728 C C . ALA A 1 615 ? 5.195 16.719 36.438 1 40.06 615 ALA A C 1
ATOM 4730 O O . ALA A 1 615 ? 5.398 17.406 35.438 1 40.06 615 ALA A O 1
ATOM 4731 N N . ALA A 1 616 ? 6.316 16.797 37.406 1 37.84 616 ALA A N 1
ATOM 4732 C CA . ALA A 1 616 ? 7.77 16.891 37.281 1 37.84 616 ALA A CA 1
ATOM 4733 C C . ALA A 1 616 ? 8.266 16.109 36.062 1 37.84 616 ALA A C 1
ATOM 4735 O O . ALA A 1 616 ? 8.047 14.906 35.938 1 37.84 616 ALA A O 1
ATOM 4736 N N . SER A 1 617 ? 8.148 16.641 34.844 1 32.91 617 SER A N 1
ATOM 4737 C CA . SER A 1 617 ? 9.141 16.047 33.969 1 32.91 617 SER A CA 1
ATOM 4738 C C . SER A 1 617 ? 10.461 15.812 34.688 1 32.91 617 SER A C 1
ATOM 4740 O O . SER A 1 617 ? 10.953 16.688 35.406 1 32.91 617 SER A O 1
ATOM 4742 N N . PRO A 1 618 ? 10.828 14.617 35.094 1 32.06 618 PRO A N 1
ATOM 4743 C CA . PRO A 1 618 ? 12.117 14.43 35.781 1 32.06 618 PRO A CA 1
ATOM 4744 C C . PRO A 1 618 ? 13.227 15.289 35.188 1 32.06 618 PRO A C 1
ATOM 4746 O O . PRO A 1 618 ? 13.586 15.117 34 1 32.06 618 PRO A O 1
ATOM 4749 N N . LEU A 1 619 ? 13.25 16.547 35.375 1 28.88 619 LEU A N 1
ATOM 4750 C CA . LEU A 1 619 ? 14.461 17.297 35.031 1 28.88 619 LEU A CA 1
ATOM 4751 C C . LEU A 1 619 ? 15.695 16.641 35.625 1 28.88 619 LEU A C 1
ATOM 4753 O O . LEU A 1 619 ? 15.711 16.312 36.812 1 28.88 619 LEU A O 1
ATOM 4757 N N . LEU A 1 620 ? 16.531 15.914 34.875 1 29.66 620 LEU A N 1
ATOM 4758 C CA . LEU A 1 620 ? 17.875 15.461 35.25 1 29.66 620 LEU A CA 1
ATOM 4759 C C . LEU A 1 620 ? 18.641 16.547 35.969 1 29.66 620 LEU A C 1
ATOM 4761 O O . LEU A 1 620 ? 18.891 17.625 35.406 1 29.66 620 LEU A O 1
ATOM 4765 N N . GLU A 1 621 ? 18.438 16.812 37.281 1 29 621 GLU A N 1
ATOM 4766 C CA . GLU A 1 621 ? 19.375 17.531 38.125 1 29 621 GLU A CA 1
ATOM 4767 C C . GLU A 1 621 ? 20.828 17.172 37.812 1 29 621 GLU A C 1
ATOM 4769 O O . GLU A 1 621 ? 21.203 16 37.906 1 29 621 GLU A O 1
ATOM 4774 N N . ARG A 1 622 ? 21.453 17.859 36.875 1 30.12 622 ARG A N 1
ATOM 4775 C CA . ARG A 1 622 ? 22.906 17.734 36.844 1 30.12 622 ARG A CA 1
ATOM 4776 C C . ARG A 1 622 ? 23.531 18.078 38.188 1 30.12 622 ARG A C 1
ATOM 4778 O O . ARG A 1 622 ? 23.188 19.094 38.812 1 30.12 622 ARG A O 1
ATOM 4785 N N . PRO A 1 623 ? 24.078 17.094 38.906 1 28.75 623 PRO A N 1
ATOM 4786 C CA . PRO A 1 623 ? 24.906 17.422 40.031 1 28.75 623 PRO A CA 1
ATOM 4787 C C . PRO A 1 623 ? 25.922 18.547 39.75 1 28.75 623 PRO A C 1
ATOM 4789 O O . PRO A 1 623 ? 26.453 18.594 38.625 1 28.75 623 PRO A O 1
ATOM 4792 N N . MET A 1 624 ? 25.625 19.734 40.188 1 24.05 624 MET A N 1
ATOM 4793 C CA . MET A 1 624 ? 26.625 20.797 40.25 1 24.05 624 MET A CA 1
ATOM 4794 C C . MET A 1 624 ? 27.953 20.281 40.812 1 24.05 624 MET A C 1
ATOM 4796 O O . MET A 1 624 ? 27.984 19.797 41.938 1 24.05 624 MET A O 1
ATOM 4800 N N . LYS A 1 625 ? 28.922 19.797 40.031 1 22.67 625 LYS A N 1
ATOM 4801 C CA . LYS A 1 625 ? 30.281 20.047 40.5 1 22.67 625 LYS A CA 1
ATOM 4802 C C . LYS A 1 625 ? 30.656 21.516 40.312 1 22.67 625 LYS A C 1
ATOM 4804 O O . LYS A 1 625 ? 30.328 22.109 39.281 1 22.67 625 LYS A O 1
ATOM 4809 N N . MET B 1 1 ? -4.594 -20.281 21.906 1 45.09 1 MET B N 1
ATOM 4810 C CA . MET B 1 1 ? -4.109 -20.5 20.547 1 45.09 1 MET B CA 1
ATOM 4811 C C . MET B 1 1 ? -3.463 -21.875 20.406 1 45.09 1 MET B C 1
ATOM 4813 O O . MET B 1 1 ? -2.746 -22.312 21.312 1 45.09 1 MET B O 1
ATOM 4817 N N . GLU B 1 2 ? -4.059 -22.734 19.703 1 53.97 2 GLU B N 1
ATOM 4818 C CA . GLU B 1 2 ? -3.383 -24.031 19.562 1 53.97 2 GLU B CA 1
ATOM 4819 C C . GLU B 1 2 ? -1.897 -23.844 19.266 1 53.97 2 GLU B C 1
ATOM 4821 O O . GLU B 1 2 ? -1.521 -22.969 18.469 1 53.97 2 GLU B O 1
ATOM 4826 N N . LYS B 1 3 ? -1.04 -24.453 19.953 1 59.28 3 LYS B N 1
ATOM 4827 C CA . LYS B 1 3 ? 0.416 -24.391 19.875 1 59.28 3 LYS B CA 1
ATOM 4828 C C . LYS B 1 3 ? 0.922 -24.844 18.516 1 59.28 3 LYS B C 1
ATOM 4830 O O . LYS B 1 3 ? 0.409 -25.812 17.953 1 59.28 3 LYS B O 1
ATOM 4835 N N . PRO B 1 4 ? 1.856 -23.938 17.875 1 64.56 4 PRO B N 1
ATOM 4836 C CA . PRO B 1 4 ? 2.502 -24.375 16.641 1 64.56 4 PRO B CA 1
ATOM 4837 C C . PRO B 1 4 ? 3.068 -25.797 16.734 1 64.56 4 PRO B C 1
ATOM 4839 O O . PRO B 1 4 ? 3.578 -26.188 17.781 1 64.56 4 PRO B O 1
ATOM 4842 N N . LYS B 1 5 ? 2.693 -26.609 15.797 1 69.75 5 LYS B N 1
ATOM 4843 C CA . LYS B 1 5 ? 3.203 -27.984 15.719 1 69.75 5 LYS B CA 1
ATOM 4844 C C . LYS B 1 5 ? 4.426 -28.062 14.812 1 69.75 5 LYS B C 1
ATOM 4846 O O . LYS B 1 5 ? 4.379 -27.625 13.656 1 69.75 5 LYS B O 1
ATOM 4851 N N . ARG B 1 6 ? 5.461 -28.406 15.422 1 71.69 6 ARG B N 1
ATOM 4852 C CA . ARG B 1 6 ? 6.676 -28.625 14.641 1 71.69 6 ARG B CA 1
ATOM 4853 C C . ARG B 1 6 ? 6.574 -29.891 13.797 1 71.69 6 ARG B C 1
ATOM 4855 O O . ARG B 1 6 ? 6.23 -30.953 14.312 1 71.69 6 ARG B O 1
ATOM 4862 N N . MET B 1 7 ? 6.695 -29.641 12.625 1 67.25 7 MET B N 1
ATOM 4863 C CA . MET B 1 7 ? 6.699 -30.75 11.672 1 67.25 7 MET B CA 1
ATOM 4864 C C . MET B 1 7 ? 8.031 -30.828 10.93 1 67.25 7 MET B C 1
ATOM 4866 O O . MET B 1 7 ? 8.156 -30.281 9.828 1 67.25 7 MET B O 1
ATOM 4870 N N . GLY B 1 8 ? 8.844 -31.5 11.438 1 60.88 8 GLY B N 1
ATOM 4871 C CA . GLY B 1 8 ? 10.203 -31.438 10.914 1 60.88 8 GLY B CA 1
ATOM 4872 C C . GLY B 1 8 ? 10.852 -30.078 11.078 1 60.88 8 GLY B C 1
ATOM 4873 O O . GLY B 1 8 ? 10.922 -29.547 12.188 1 60.88 8 GLY B O 1
ATOM 4874 N N . ASN B 1 9 ? 11.148 -29.578 9.977 1 64.94 9 ASN B N 1
ATOM 4875 C CA . ASN B 1 9 ? 11.789 -28.266 9.984 1 64.94 9 ASN B CA 1
ATOM 4876 C C . ASN B 1 9 ? 10.781 -27.141 9.727 1 64.94 9 ASN B C 1
ATOM 4878 O O . ASN B 1 9 ? 11.164 -25.984 9.531 1 64.94 9 ASN B O 1
ATOM 4882 N N . PHE B 1 10 ? 9.469 -27.75 9.875 1 73.31 10 PHE B N 1
ATOM 4883 C CA . PHE B 1 10 ? 8.453 -26.766 9.516 1 73.31 10 PHE B CA 1
ATOM 4884 C C . PHE B 1 10 ? 7.5 -26.516 10.68 1 73.31 10 PHE B C 1
ATOM 4886 O O . PHE B 1 10 ? 7.465 -27.297 11.633 1 73.31 10 PHE B O 1
ATOM 4893 N N . LEU B 1 11 ? 6.91 -25.312 10.609 1 68.38 11 LEU B N 1
ATOM 4894 C CA . LEU B 1 11 ? 5.98 -24.938 11.664 1 68.38 11 LEU B CA 1
ATOM 4895 C C . LEU B 1 11 ? 4.559 -24.828 11.125 1 68.38 11 LEU B C 1
ATOM 4897 O O . LEU B 1 11 ? 4.328 -24.172 10.102 1 68.38 11 LEU B O 1
ATOM 4901 N N . PHE B 1 12 ? 3.721 -25.688 11.711 1 70.81 12 PHE B N 1
ATOM 4902 C CA . PHE B 1 12 ? 2.301 -25.578 11.398 1 70.81 12 PHE B CA 1
ATOM 4903 C C . PHE B 1 12 ? 1.562 -24.812 12.492 1 70.81 12 PHE B C 1
ATOM 4905 O O . PHE B 1 12 ? 1.598 -25.203 13.664 1 70.81 12 PHE B O 1
ATOM 4912 N N . GLN B 1 13 ? 1.075 -23.625 12.109 1 64.88 13 GLN B N 1
ATOM 4913 C CA . GLN B 1 13 ? 0.384 -22.812 13.094 1 64.88 13 GLN B CA 1
ATOM 4914 C C . GLN B 1 13 ? -1.05 -22.516 12.656 1 64.88 13 GLN B C 1
ATOM 4916 O O . GLN B 1 13 ? -1.298 -21.562 11.906 1 64.88 13 GLN B O 1
ATOM 4921 N N . PRO B 1 14 ? -1.965 -23.406 13.211 1 63.03 14 PRO B N 1
ATOM 4922 C CA . PRO B 1 14 ? -3.35 -23.078 12.867 1 63.03 14 PRO B CA 1
ATOM 4923 C C . PRO B 1 14 ? -3.852 -21.828 13.609 1 63.03 14 PRO B C 1
ATOM 4925 O O . PRO B 1 14 ? -3.471 -21.594 14.758 1 63.03 14 PRO B O 1
ATOM 4928 N N . GLN B 1 15 ? -4.188 -20.672 12.984 1 63.75 15 GLN B N 1
ATOM 4929 C CA . GLN B 1 15 ? -4.566 -19.422 13.641 1 63.75 15 GLN B CA 1
ATOM 4930 C C . GLN B 1 15 ? -5.973 -19.516 14.227 1 63.75 15 GLN B C 1
ATOM 4932 O O . GLN B 1 15 ? -6.855 -20.141 13.633 1 63.75 15 GLN B O 1
ATOM 4937 N N . ALA B 1 16 ? -5.996 -19.016 15.508 1 59.41 16 ALA B N 1
ATOM 4938 C CA . ALA B 1 16 ? -7.297 -18.953 16.172 1 59.41 16 ALA B CA 1
ATOM 4939 C C . ALA B 1 16 ? -8.148 -17.812 15.602 1 59.41 16 ALA B C 1
ATOM 4941 O O . ALA B 1 16 ? -7.625 -16.781 15.195 1 59.41 16 ALA B O 1
ATOM 4942 N N . LYS B 1 17 ? -9.406 -18.016 15.492 1 59.81 17 LYS B N 1
ATOM 4943 C CA . LYS B 1 17 ? -10.414 -17.062 15.023 1 59.81 17 LYS B CA 1
ATOM 4944 C C . LYS B 1 17 ? -10.383 -15.781 15.852 1 59.81 17 LYS B C 1
ATOM 4946 O O . LYS B 1 17 ? -10.672 -14.695 15.344 1 59.81 17 LYS B O 1
ATOM 4951 N N . LYS B 1 18 ? -9.969 -15.891 17.031 1 58.84 18 LYS B N 1
ATOM 4952 C CA . LYS B 1 18 ? -10.086 -14.75 17.938 1 58.84 18 LYS B CA 1
ATOM 4953 C C . LYS B 1 18 ? -9.047 -13.688 17.625 1 58.84 18 LYS B C 1
ATOM 4955 O O . LYS B 1 18 ? -9.219 -12.516 17.969 1 58.84 18 LYS B O 1
ATOM 4960 N N . GLN B 1 19 ? -8.109 -14.016 16.859 1 64.12 19 GLN B N 1
ATOM 4961 C CA . GLN B 1 19 ? -7.016 -13.086 16.594 1 64.12 19 GLN B CA 1
ATOM 4962 C C . GLN B 1 19 ? -7.129 -12.484 15.195 1 64.12 19 GLN B C 1
ATOM 4964 O O . GLN B 1 19 ? -6.125 -12.102 14.594 1 64.12 19 GLN B O 1
ATOM 4969 N N . ARG B 1 20 ? -8.398 -12.273 14.898 1 80.25 20 ARG B N 1
ATOM 4970 C CA . ARG B 1 20 ? -8.617 -11.742 13.562 1 80.25 20 ARG B CA 1
ATOM 4971 C C . ARG B 1 20 ? -9.25 -10.352 13.617 1 80.25 20 ARG B C 1
ATOM 4973 O O . ARG B 1 20 ? -9.93 -10.016 14.594 1 80.25 20 ARG B O 1
ATOM 4980 N N . SER B 1 21 ? -8.906 -9.625 12.656 1 85 21 SER B N 1
ATOM 4981 C CA . SER B 1 21 ? -9.5 -8.297 12.539 1 85 21 SER B CA 1
ATOM 4982 C C . SER B 1 21 ? -11.008 -8.383 12.344 1 85 21 SER B C 1
ATOM 4984 O O . SER B 1 21 ? -11.539 -9.445 12.008 1 85 21 SER B O 1
ATOM 4986 N N . ASP B 1 22 ? -11.68 -7.309 12.547 1 86.31 22 ASP B N 1
ATOM 4987 C CA . ASP B 1 22 ? -13.125 -7.25 12.383 1 86.31 22 ASP B CA 1
ATOM 4988 C C . ASP B 1 22 ? -13.523 -7.57 10.945 1 86.31 22 ASP B C 1
ATOM 4990 O O . ASP B 1 22 ? -14.516 -8.266 10.711 1 86.31 22 ASP B O 1
ATOM 4994 N N . LEU B 1 23 ? -12.805 -7.078 10.055 1 89.94 23 LEU B N 1
ATOM 4995 C CA . LEU B 1 23 ? -13.125 -7.312 8.648 1 89.94 23 LEU B CA 1
ATOM 4996 C C . LEU B 1 23 ? -12.961 -8.789 8.297 1 89.94 23 LEU B C 1
ATOM 4998 O O . LEU B 1 23 ? -13.781 -9.352 7.574 1 89.94 23 LEU B O 1
ATOM 5002 N N . GLN B 1 24 ? -11.906 -9.398 8.797 1 88.75 24 GLN B N 1
ATOM 5003 C CA . GLN B 1 24 ? -11.672 -10.812 8.539 1 88.75 24 GLN B CA 1
ATOM 5004 C C . GLN B 1 24 ? -12.781 -11.68 9.141 1 88.75 24 GLN B C 1
ATOM 5006 O O . GLN B 1 24 ? -13.211 -12.656 8.531 1 88.75 24 GLN B O 1
ATOM 5011 N N . GLN B 1 25 ? -13.164 -11.297 10.312 1 87.75 25 GLN B N 1
ATOM 5012 C CA . GLN B 1 25 ? -14.234 -12.047 10.969 1 87.75 25 GLN B CA 1
ATOM 5013 C C . GLN B 1 25 ? -15.531 -11.969 10.164 1 87.75 25 GLN B C 1
ATOM 5015 O O . GLN B 1 25 ? -16.234 -12.969 10.008 1 87.75 25 GLN B O 1
ATOM 5020 N N . TRP B 1 26 ? -15.781 -10.805 9.703 1 89.94 26 TRP B N 1
ATOM 5021 C CA . TRP B 1 26 ? -16.969 -10.625 8.875 1 89.94 26 TRP B CA 1
ATOM 5022 C C . TRP B 1 26 ? -16.859 -11.406 7.574 1 89.94 26 TRP B C 1
ATOM 5024 O O . TRP B 1 26 ? -17.828 -12.016 7.117 1 89.94 26 TRP B O 1
ATOM 5034 N N . ARG B 1 27 ? -15.719 -11.422 7.008 1 89.62 27 ARG B N 1
ATOM 5035 C CA . ARG B 1 27 ? -15.477 -12.078 5.727 1 89.62 27 ARG B CA 1
ATOM 5036 C C . ARG B 1 27 ? -15.641 -13.586 5.844 1 89.62 27 ARG B C 1
ATOM 5038 O O . ARG B 1 27 ? -16.031 -14.25 4.879 1 89.62 27 ARG B O 1
ATOM 5045 N N . LEU B 1 28 ? -15.383 -14.117 7.012 1 85.25 28 LEU B N 1
ATOM 5046 C CA . LEU B 1 28 ? -15.477 -15.555 7.242 1 85.25 28 LEU B CA 1
ATOM 5047 C C . LEU B 1 28 ? -16.906 -16.047 7.008 1 85.25 28 LEU B C 1
ATOM 5049 O O . LEU B 1 28 ? -17.109 -17.219 6.691 1 85.25 28 LEU B O 1
ATOM 5053 N N . GLU B 1 29 ? -17.797 -15.109 7.109 1 85 29 GLU B N 1
ATOM 5054 C CA . GLU B 1 29 ? -19.203 -15.5 6.996 1 85 29 GLU B CA 1
ATOM 5055 C C . GLU B 1 29 ? -19.688 -15.438 5.547 1 85 29 GLU B C 1
ATOM 5057 O O . GLU B 1 29 ? -20.781 -15.906 5.227 1 85 29 GLU B O 1
ATOM 5062 N N . ARG B 1 30 ? -18.844 -15.031 4.703 1 86.81 30 ARG B N 1
ATOM 5063 C CA . ARG B 1 30 ? -19.25 -14.891 3.309 1 86.81 30 ARG B CA 1
ATOM 5064 C C . ARG B 1 30 ? -19.375 -16.25 2.637 1 86.81 30 ARG B C 1
ATOM 5066 O O . ARG B 1 30 ? -18.531 -17.125 2.822 1 86.81 30 ARG B O 1
ATOM 5073 N N . GLN B 1 31 ? -20.438 -16.344 1.859 1 90.62 31 GLN B N 1
ATOM 5074 C CA . GLN B 1 31 ? -20.609 -17.547 1.036 1 90.62 31 GLN B CA 1
ATOM 5075 C C . GLN B 1 31 ? -20.031 -17.328 -0.364 1 90.62 31 GLN B C 1
ATOM 5077 O O . GLN B 1 31 ? -20.328 -16.312 -1.01 1 90.62 31 GLN B O 1
ATOM 5082 N N . HIS B 1 32 ? -19.219 -18.219 -0.76 1 94.88 32 HIS B N 1
ATOM 5083 C CA . HIS B 1 32 ? -18.656 -18.141 -2.1 1 94.88 32 HIS B CA 1
ATOM 5084 C C . HIS B 1 32 ? -19.719 -18.297 -3.168 1 94.88 32 HIS B C 1
ATOM 5086 O O . HIS B 1 32 ? -20.672 -19.078 -3.002 1 94.88 32 HIS B O 1
ATOM 5092 N N . ARG B 1 33 ? -19.672 -17.562 -4.234 1 93.94 33 ARG B N 1
ATOM 5093 C CA . ARG B 1 33 ? -20.469 -17.812 -5.434 1 93.94 33 ARG B CA 1
ATOM 5094 C C . ARG B 1 33 ? -19.844 -18.938 -6.273 1 93.94 33 ARG B C 1
ATOM 5096 O O . ARG B 1 33 ? -18.625 -19.047 -6.348 1 93.94 33 ARG B O 1
ATOM 5103 N N . LEU B 1 34 ? -20.672 -19.672 -6.918 1 96.19 34 LEU B N 1
ATOM 5104 C CA . LEU B 1 34 ? -20.188 -20.859 -7.605 1 96.19 34 LEU B CA 1
ATOM 5105 C C . LEU B 1 34 ? -20.75 -20.953 -9.023 1 96.19 34 LEU B C 1
ATOM 5107 O O . LEU B 1 34 ? -21.859 -20.484 -9.273 1 96.19 34 LEU B O 1
ATOM 5111 N N . PRO B 1 35 ? -19.891 -21.562 -9.891 1 95.56 35 PRO B N 1
ATOM 5112 C CA . PRO B 1 35 ? -20.469 -21.938 -11.188 1 95.56 35 PRO B CA 1
ATOM 5113 C C . PRO B 1 35 ? -21.656 -22.891 -11.062 1 95.56 35 PRO B C 1
ATOM 5115 O O . PRO B 1 35 ? -21.656 -23.766 -10.195 1 95.56 35 PRO B O 1
ATOM 5118 N N . ALA B 1 36 ? -22.594 -22.766 -12 1 93.19 36 ALA B N 1
ATOM 5119 C CA . ALA B 1 36 ? -23.797 -23.594 -11.969 1 93.19 36 ALA B CA 1
ATOM 5120 C C . ALA B 1 36 ? -23.438 -25.078 -12.016 1 93.19 36 ALA B C 1
ATOM 5122 O O . ALA B 1 36 ? -24.109 -25.891 -11.383 1 93.19 36 ALA B O 1
ATOM 5123 N N . ALA B 1 37 ? -22.438 -25.406 -12.703 1 91.88 37 ALA B N 1
ATOM 5124 C CA . ALA B 1 37 ? -22.047 -26.797 -12.93 1 91.88 37 ALA B CA 1
ATOM 5125 C C . ALA B 1 37 ? -21.688 -27.469 -11.617 1 91.88 37 ALA B C 1
ATOM 5127 O O . ALA B 1 37 ? -21.812 -28.703 -11.484 1 91.88 37 ALA B O 1
ATOM 5128 N N . ILE B 1 38 ? -21.266 -26.703 -10.609 1 93.31 38 ILE B N 1
ATOM 5129 C CA . ILE B 1 38 ? -20.859 -27.297 -9.344 1 93.31 38 ILE B CA 1
ATOM 5130 C C . ILE B 1 38 ? -21.578 -26.594 -8.195 1 93.31 38 ILE B C 1
ATOM 5132 O O . ILE B 1 38 ? -21.016 -26.438 -7.105 1 93.31 38 ILE B O 1
ATOM 5136 N N . SER B 1 39 ? -22.719 -26.094 -8.32 1 91.31 39 SER B N 1
ATOM 5137 C CA . SER B 1 39 ? -23.469 -25.312 -7.355 1 91.31 39 SER B CA 1
ATOM 5138 C C . SER B 1 39 ? -23.844 -26.141 -6.129 1 91.31 39 SER B C 1
ATOM 5140 O O . SER B 1 39 ? -23.969 -25.594 -5.023 1 91.31 39 SER B O 1
ATOM 5142 N N . ALA B 1 40 ? -24.031 -27.453 -6.312 1 88.5 40 ALA B N 1
ATOM 5143 C CA . ALA B 1 40 ? -24.297 -28.328 -5.176 1 88.5 40 ALA B CA 1
ATOM 5144 C C . ALA B 1 40 ? -23.078 -28.5 -4.293 1 88.5 40 ALA B C 1
ATOM 5146 O O . ALA B 1 40 ? -23.188 -28.828 -3.111 1 88.5 40 ALA B O 1
ATOM 5147 N N . PHE B 1 41 ? -21.953 -28.328 -4.859 1 88.44 41 PHE B N 1
ATOM 5148 C CA . PHE B 1 41 ? -20.625 -28.375 -4.266 1 88.44 41 PHE B CA 1
ATOM 5149 C C . PHE B 1 41 ? -20.438 -29.641 -3.445 1 88.44 41 PHE B C 1
ATOM 5151 O O . PHE B 1 41 ? -20.125 -29.578 -2.256 1 88.44 41 PHE B O 1
ATOM 5158 N N . ASN B 1 42 ? -20.703 -30.641 -4.078 1 87.06 42 ASN B N 1
ATOM 5159 C CA . ASN B 1 42 ? -20.578 -32.031 -3.635 1 87.06 42 ASN B CA 1
ATOM 5160 C C . ASN B 1 42 ? -20.016 -32.938 -4.742 1 87.06 42 ASN B C 1
ATOM 5162 O O . ASN B 1 42 ? -20.578 -32.969 -5.836 1 87.06 42 ASN B O 1
ATOM 5166 N N . GLY B 1 43 ? -18.938 -33.594 -4.418 1 88 43 GLY B N 1
ATOM 5167 C CA . GLY B 1 43 ? -18.266 -34.406 -5.422 1 88 43 GLY B CA 1
ATOM 5168 C C . GLY B 1 43 ? -19.141 -35.5 -6 1 88 43 GLY B C 1
ATOM 5169 O O . GLY B 1 43 ? -18.891 -35.969 -7.113 1 88 43 GLY B O 1
ATOM 5170 N N . ASN B 1 44 ? -20.156 -35.844 -5.285 1 87.56 44 ASN B N 1
ATOM 5171 C CA . ASN B 1 44 ? -21.031 -36.906 -5.742 1 87.56 44 ASN B CA 1
ATOM 5172 C C . ASN B 1 44 ? -22.156 -36.375 -6.609 1 87.56 44 ASN B C 1
ATOM 5174 O O . ASN B 1 44 ? -22.875 -37.156 -7.246 1 87.56 44 ASN B O 1
ATOM 5178 N N . ALA B 1 45 ? -22.25 -35.094 -6.734 1 88.19 45 ALA B N 1
ATOM 5179 C CA . ALA B 1 45 ? -23.328 -34.5 -7.508 1 88.19 45 ALA B CA 1
ATOM 5180 C C . ALA B 1 45 ? -22.828 -34.031 -8.875 1 88.19 45 ALA B C 1
ATOM 5182 O O . ALA B 1 45 ? -23.5 -33.25 -9.562 1 88.19 45 ALA B O 1
ATOM 5183 N N . VAL B 1 46 ? -21.641 -34.469 -9.242 1 91.31 46 VAL B N 1
ATOM 5184 C CA . VAL B 1 46 ? -21.062 -34.031 -10.516 1 91.31 46 VAL B CA 1
ATOM 5185 C C . VAL B 1 46 ? -20.422 -35.219 -11.219 1 91.31 46 VAL B C 1
ATOM 5187 O O . VAL B 1 46 ? -20.125 -36.25 -10.594 1 91.31 46 VAL B O 1
ATOM 5190 N N . THR B 1 47 ? -20.266 -35.125 -12.5 1 91.75 47 THR B N 1
ATOM 5191 C CA . THR B 1 47 ? -19.562 -36.125 -13.305 1 91.75 47 THR B CA 1
ATOM 5192 C C . THR B 1 47 ? -18.594 -35.469 -14.273 1 91.75 47 THR B C 1
ATOM 5194 O O . THR B 1 47 ? -18.672 -34.25 -14.523 1 91.75 47 THR B O 1
ATOM 5197 N N . VAL B 1 48 ? -17.578 -36.219 -14.594 1 94.31 48 VAL B N 1
ATOM 5198 C CA . VAL B 1 48 ? -16.578 -35.719 -15.547 1 94.31 48 VAL B CA 1
ATOM 5199 C C . VAL B 1 48 ? -16.859 -36.312 -16.938 1 94.31 48 VAL B C 1
ATOM 5201 O O . VAL B 1 48 ? -16.953 -37.531 -17.094 1 94.31 48 VAL B O 1
ATOM 5204 N N . VAL B 1 49 ? -17.031 -35.438 -17.891 1 92.81 49 VAL B N 1
ATOM 5205 C CA . VAL B 1 49 ? -17.312 -35.844 -19.266 1 92.81 49 VAL B CA 1
ATOM 5206 C C . VAL B 1 49 ? -16.125 -35.5 -20.172 1 92.81 49 VAL B C 1
ATOM 5208 O O . VAL B 1 49 ? -15.57 -34.406 -20.094 1 92.81 49 VAL B O 1
ATOM 5211 N N . LYS B 1 50 ? -15.773 -36.469 -20.984 1 93.81 50 LYS B N 1
ATOM 5212 C CA . LYS B 1 50 ? -14.68 -36.281 -21.938 1 93.81 50 LYS B CA 1
ATOM 5213 C C . LYS B 1 50 ? -15.148 -35.469 -23.141 1 93.81 50 LYS B C 1
ATOM 5215 O O . LYS B 1 50 ? -16.188 -35.781 -23.734 1 93.81 50 LYS B O 1
ATOM 5220 N N . GLY B 1 51 ? -14.438 -34.438 -23.344 1 88.94 51 GLY B N 1
ATOM 5221 C CA . GLY B 1 51 ? -14.711 -33.625 -24.516 1 88.94 51 GLY B CA 1
ATOM 5222 C C . GLY B 1 51 ? -13.812 -33.969 -25.688 1 88.94 51 GLY B C 1
ATOM 5223 O O . GLY B 1 51 ? -13.5 -35.125 -25.922 1 88.94 51 GLY B O 1
ATOM 5224 N N . GLU B 1 52 ? -13.453 -32.969 -26.453 1 85.31 52 GLU B N 1
ATOM 5225 C CA . GLU B 1 52 ? -12.641 -33.125 -27.656 1 85.31 52 GLU B CA 1
ATOM 5226 C C . GLU B 1 52 ? -11.188 -33.438 -27.297 1 85.31 52 GLU B C 1
ATOM 5228 O O . GLU B 1 52 ? -10.672 -32.969 -26.281 1 85.31 52 GLU B O 1
ATOM 5233 N N . GLU B 1 53 ? -10.586 -34.188 -28.172 1 90.06 53 GLU B N 1
ATOM 5234 C CA . GLU B 1 53 ? -9.156 -34.469 -27.984 1 90.06 53 GLU B CA 1
ATOM 5235 C C . GLU B 1 53 ? -8.32 -33.219 -28.297 1 90.06 53 GLU B C 1
ATOM 5237 O O . GLU B 1 53 ? -8.664 -32.438 -29.172 1 90.06 53 GLU B O 1
ATOM 5242 N N . THR B 1 54 ? -7.293 -33.094 -27.531 1 89.38 54 THR B N 1
ATOM 5243 C CA . THR B 1 54 ? -6.418 -31.953 -27.703 1 89.38 54 THR B CA 1
ATOM 5244 C C . THR B 1 54 ? -5.254 -32.281 -28.625 1 89.38 54 THR B C 1
ATOM 5246 O O . THR B 1 54 ? -5.07 -33.438 -29 1 89.38 54 THR B O 1
ATOM 5249 N N . CYS B 1 55 ? -4.605 -31.266 -29.141 1 81.94 55 CYS B N 1
ATOM 5250 C CA . CYS B 1 55 ? -3.43 -31.438 -29.984 1 81.94 55 CYS B CA 1
ATOM 5251 C C . CYS B 1 55 ? -2.262 -30.609 -29.469 1 81.94 55 CYS B C 1
ATOM 5253 O O . CYS B 1 55 ? -2.453 -29.672 -28.688 1 81.94 55 CYS B O 1
ATOM 5255 N N . VAL B 1 56 ? -1.093 -31.156 -29.797 1 78.75 56 VAL B N 1
ATOM 5256 C CA . VAL B 1 56 ? 0.117 -30.406 -29.484 1 78.75 56 VAL B CA 1
ATOM 5257 C C . VAL B 1 56 ? 0.46 -29.469 -30.656 1 78.75 56 VAL B C 1
ATOM 5259 O O . VAL B 1 56 ? 0.551 -29.906 -31.797 1 78.75 56 VAL B O 1
ATOM 5262 N N . THR B 1 57 ? 0.425 -28.234 -30.406 1 64.38 57 THR B N 1
ATOM 5263 C CA . THR B 1 57 ? 0.583 -27.25 -31.469 1 64.38 57 THR B CA 1
ATOM 5264 C C . THR B 1 57 ? 1.972 -27.344 -32.094 1 64.38 57 THR B C 1
ATOM 5266 O O . THR B 1 57 ? 2.117 -27.25 -33.312 1 64.38 57 THR B O 1
ATOM 5269 N N . ASP B 1 58 ? 2.98 -27.375 -31.281 1 65.25 58 ASP B N 1
ATOM 5270 C CA . ASP B 1 58 ? 4.316 -27.266 -31.859 1 65.25 58 ASP B CA 1
ATOM 5271 C C . ASP B 1 58 ? 5.18 -28.469 -31.469 1 65.25 58 ASP B C 1
ATOM 5273 O O . ASP B 1 58 ? 5.234 -28.844 -30.281 1 65.25 58 ASP B O 1
ATOM 5277 N N . HIS B 1 59 ? 5.766 -29.062 -32.375 1 77.06 59 HIS B N 1
ATOM 5278 C CA . HIS B 1 59 ? 6.805 -30.062 -32.188 1 77.06 59 HIS B CA 1
ATOM 5279 C C . HIS B 1 59 ? 6.242 -31.297 -31.484 1 77.06 59 HIS B C 1
ATOM 5281 O O . HIS B 1 59 ? 6.785 -31.75 -30.469 1 77.06 59 HIS B O 1
ATOM 5287 N N . SER B 1 60 ? 5.25 -31.844 -32.062 1 81 60 SER B N 1
ATOM 5288 C CA . SER B 1 60 ? 4.578 -33 -31.484 1 81 60 SER B CA 1
ATOM 5289 C C . SER B 1 60 ? 5.551 -34.156 -31.297 1 81 60 SER B C 1
ATOM 5291 O O . SER B 1 60 ? 5.418 -34.938 -30.344 1 81 60 SER B O 1
ATOM 5293 N N . GLU B 1 61 ? 6.492 -34.312 -32.156 1 82.69 61 GLU B N 1
ATOM 5294 C CA . GLU B 1 61 ? 7.461 -35.375 -32.062 1 82.69 61 GLU B CA 1
ATOM 5295 C C . GLU B 1 61 ? 8.32 -35.25 -30.812 1 82.69 61 GLU B C 1
ATOM 5297 O O . GLU B 1 61 ? 8.633 -36.25 -30.156 1 82.69 61 GLU B O 1
ATOM 5302 N N . VAL B 1 62 ? 8.641 -34.031 -30.547 1 87 62 VAL B N 1
ATOM 5303 C CA . VAL B 1 62 ? 9.484 -33.781 -29.375 1 87 62 VAL B CA 1
ATOM 5304 C C . VAL B 1 62 ? 8.688 -34.062 -28.094 1 87 62 VAL B C 1
ATOM 5306 O O . VAL B 1 62 ? 9.203 -34.719 -27.172 1 87 62 VAL B O 1
ATOM 5309 N N . VAL B 1 63 ? 7.48 -33.688 -28.062 1 89.94 63 VAL B N 1
ATOM 5310 C CA . VAL B 1 63 ? 6.645 -33.875 -26.891 1 89.94 63 VAL B CA 1
ATOM 5311 C C . VAL B 1 63 ? 6.352 -35.344 -26.672 1 89.94 63 VAL B C 1
ATOM 5313 O O . VAL B 1 63 ? 6.336 -35.844 -25.547 1 89.94 63 VAL B O 1
ATOM 5316 N N . SER B 1 64 ? 6.266 -36.094 -27.781 1 89.81 64 SER B N 1
ATOM 5317 C CA . SER B 1 64 ? 5.91 -37.5 -27.719 1 89.81 64 SER B CA 1
ATOM 5318 C C . SER B 1 64 ? 7.062 -38.344 -27.156 1 89.81 64 SER B C 1
ATOM 5320 O O . SER B 1 64 ? 6.863 -39.469 -26.734 1 89.81 64 SER B O 1
ATOM 5322 N N . ARG B 1 65 ? 8.188 -37.781 -27.203 1 89.5 65 ARG B N 1
ATOM 5323 C CA . ARG B 1 65 ? 9.336 -38.469 -26.625 1 89.5 65 ARG B CA 1
ATOM 5324 C C . ARG B 1 65 ? 9.273 -38.469 -25.109 1 89.5 65 ARG B C 1
ATOM 5326 O O . ARG B 1 65 ? 9.82 -39.344 -24.453 1 89.5 65 ARG B O 1
ATOM 5333 N N . PHE B 1 66 ? 8.656 -37.469 -24.625 1 91.62 66 PHE B N 1
ATOM 5334 C CA . PHE B 1 66 ? 8.641 -37.312 -23.188 1 91.62 66 PHE B CA 1
ATOM 5335 C C . PHE B 1 66 ? 7.309 -37.75 -22.594 1 91.62 66 PHE B C 1
ATOM 5337 O O . PHE B 1 66 ? 7.234 -38.125 -21.422 1 91.62 66 PHE B O 1
ATOM 5344 N N . PHE B 1 67 ? 6.25 -37.719 -23.422 1 93.81 67 PHE B N 1
ATOM 5345 C CA . PHE B 1 67 ? 4.91 -38 -22.906 1 93.81 67 PHE B CA 1
ATOM 5346 C C . PHE B 1 67 ? 4.211 -39.062 -23.75 1 93.81 67 PHE B C 1
ATOM 5348 O O . PHE B 1 67 ? 4.234 -39 -24.969 1 93.81 67 PHE B O 1
ATOM 5355 N N . SER B 1 68 ? 3.539 -39.938 -23.078 1 90.25 68 SER B N 1
ATOM 5356 C CA . SER B 1 68 ? 2.908 -41.094 -23.75 1 90.25 68 SER B CA 1
ATOM 5357 C C . SER B 1 68 ? 1.557 -40.688 -24.344 1 90.25 68 SER B C 1
ATOM 5359 O O . SER B 1 68 ? 1.165 -41.188 -25.391 1 90.25 68 SER B O 1
ATOM 5361 N N . ASP B 1 69 ? 0.835 -39.844 -23.625 1 87 69 ASP B N 1
ATOM 5362 C CA . ASP B 1 69 ? -0.491 -39.438 -24.078 1 87 69 ASP B CA 1
ATOM 5363 C C . ASP B 1 69 ? -0.513 -37.969 -24.438 1 87 69 ASP B C 1
ATOM 5365 O O . ASP B 1 69 ? -0.734 -37.094 -23.578 1 87 69 ASP B O 1
ATOM 5369 N N . VAL B 1 70 ? -0.395 -37.688 -25.703 1 86.69 70 VAL B N 1
ATOM 5370 C CA . VAL B 1 70 ? -0.289 -36.312 -26.156 1 86.69 70 VAL B CA 1
ATOM 5371 C C . VAL B 1 70 ? -1.619 -35.844 -26.75 1 86.69 70 VAL B C 1
ATOM 5373 O O . VAL B 1 70 ? -1.764 -34.688 -27.156 1 86.69 70 VAL B O 1
ATOM 5376 N N . HIS B 1 71 ? -2.629 -36.719 -26.75 1 87.81 71 HIS B N 1
ATOM 5377 C CA . HIS B 1 71 ? -3.938 -36.344 -27.297 1 87.81 71 HIS B CA 1
ATOM 5378 C C . HIS B 1 71 ? -5.043 -36.625 -26.281 1 87.81 71 HIS B C 1
ATOM 5380 O O . HIS B 1 71 ? -6.129 -37.062 -26.641 1 87.81 71 HIS B O 1
ATOM 5386 N N . ALA B 1 72 ? -4.723 -36.344 -25.078 1 91.69 72 ALA B N 1
ATOM 5387 C CA . ALA B 1 72 ? -5.73 -36.5 -24.031 1 91.69 72 ALA B CA 1
ATOM 5388 C C . ALA B 1 72 ? -6.879 -35.5 -24.234 1 91.69 72 ALA B C 1
ATOM 5390 O O . ALA B 1 72 ? -6.664 -34.375 -24.641 1 91.69 72 ALA B O 1
ATOM 5391 N N . PRO B 1 73 ? -8.086 -35.844 -23.953 1 94.25 73 PRO B N 1
ATOM 5392 C CA . PRO B 1 73 ? -9.258 -35 -24.203 1 94.25 73 PRO B CA 1
ATOM 5393 C C . PRO B 1 73 ? -9.414 -33.906 -23.156 1 94.25 73 PRO B C 1
ATOM 5395 O O . PRO B 1 73 ? -8.883 -34.031 -22.047 1 94.25 73 PRO B O 1
ATOM 5398 N N . LEU B 1 74 ? -10.148 -32.906 -23.562 1 94.5 74 LEU B N 1
ATOM 5399 C CA . LEU B 1 74 ? -10.648 -31.953 -22.578 1 94.5 74 LEU B CA 1
ATOM 5400 C C . LEU B 1 74 ? -11.68 -32.594 -21.656 1 94.5 74 LEU B C 1
ATOM 5402 O O . LEU B 1 74 ? -12.375 -33.531 -22.078 1 94.5 74 LEU B O 1
ATOM 5406 N N . LEU B 1 75 ? -11.703 -32.188 -20.469 1 96.19 75 LEU B N 1
ATOM 5407 C CA . LEU B 1 75 ? -12.68 -32.719 -19.516 1 96.19 75 LEU B CA 1
ATOM 5408 C C . LEU B 1 75 ? -13.648 -31.641 -19.062 1 96.19 75 LEU B C 1
ATOM 5410 O O . LEU B 1 75 ? -13.227 -30.547 -18.703 1 96.19 75 LEU B O 1
ATOM 5414 N N . ASP B 1 76 ? -14.898 -31.938 -19.078 1 94 76 ASP B N 1
ATOM 5415 C CA . ASP B 1 76 ? -15.93 -31.047 -18.578 1 94 76 ASP B CA 1
ATOM 5416 C C . ASP B 1 76 ? -16.578 -31.625 -17.312 1 94 76 ASP B C 1
ATOM 5418 O O . ASP B 1 76 ? -16.812 -32.844 -17.219 1 94 76 ASP B O 1
ATOM 5422 N N . ILE B 1 77 ? -16.766 -30.828 -16.359 1 94.81 77 ILE B N 1
ATOM 5423 C CA . ILE B 1 77 ? -17.469 -31.219 -15.156 1 94.81 77 ILE B CA 1
ATOM 5424 C C . ILE B 1 77 ? -18.906 -30.688 -15.195 1 94.81 77 ILE B C 1
ATOM 5426 O O . ILE B 1 77 ? -19.125 -29.484 -15.297 1 94.81 77 ILE B O 1
ATOM 5430 N N . ILE B 1 78 ? -19.859 -31.547 -15.133 1 92.94 78 ILE B N 1
ATOM 5431 C CA . ILE B 1 78 ? -21.266 -31.172 -15.227 1 92.94 78 ILE B CA 1
ATOM 5432 C C . ILE B 1 78 ? -22.062 -31.828 -14.094 1 92.94 78 ILE B C 1
ATOM 5434 O O . ILE B 1 78 ? -21.625 -32.844 -13.547 1 92.94 78 ILE B O 1
ATOM 5438 N N . PRO B 1 79 ? -23.172 -31.203 -13.758 1 92 79 PRO B N 1
ATOM 5439 C CA . PRO B 1 79 ? -24 -31.812 -12.719 1 92 79 PRO B CA 1
ATOM 5440 C C . PRO B 1 79 ? -24.578 -33.156 -13.148 1 92 79 PRO B C 1
ATOM 5442 O O . PRO B 1 79 ? -24.812 -33.375 -14.336 1 92 79 PRO B O 1
ATOM 5445 N N . THR B 1 80 ? -24.703 -34 -12.148 1 89.12 80 THR B N 1
ATOM 5446 C CA . THR B 1 80 ? -25.328 -35.281 -12.422 1 89.12 80 THR B CA 1
ATOM 5447 C C . THR B 1 80 ? -26.203 -35.719 -11.258 1 89.12 80 THR B C 1
ATOM 5449 O O . THR B 1 80 ? -25.969 -35.312 -10.117 1 89.12 80 THR B O 1
ATOM 5452 N N . GLU B 1 81 ? -27.328 -36.406 -11.547 1 79.19 81 GLU B N 1
ATOM 5453 C CA . GLU B 1 81 ? -28.188 -37 -10.523 1 79.19 81 GLU B CA 1
ATOM 5454 C C . GLU B 1 81 ? -27.75 -38.438 -10.203 1 79.19 81 GLU B C 1
ATOM 5456 O O . GLU B 1 81 ? -28.062 -38.969 -9.141 1 79.19 81 GLU B O 1
ATOM 5461 N N . GLU B 1 82 ? -27.062 -39.031 -11.156 1 66.25 82 GLU B N 1
ATOM 5462 C CA . GLU B 1 82 ? -26.656 -40.438 -11.016 1 66.25 82 GLU B CA 1
ATOM 5463 C C . GLU B 1 82 ? -25.391 -40.562 -10.164 1 66.25 82 GLU B C 1
ATOM 5465 O O . GLU B 1 82 ? -24.453 -39.781 -10.32 1 66.25 82 GLU B O 1
ATOM 5470 N N . ARG B 1 83 ? -25.594 -41.344 -9.086 1 63.28 83 ARG B N 1
ATOM 5471 C CA . ARG B 1 83 ? -24.453 -41.531 -8.195 1 63.28 83 ARG B CA 1
ATOM 5472 C C . ARG B 1 83 ? -23.641 -42.75 -8.609 1 63.28 83 ARG B C 1
ATOM 5474 O O . ARG B 1 83 ? -23.688 -43.781 -7.941 1 63.28 83 ARG B O 1
ATOM 5481 N N . SER B 1 84 ? -23.234 -42.781 -9.82 1 56.06 84 SER B N 1
ATOM 5482 C CA . SER B 1 84 ? -22.625 -44 -10.297 1 56.06 84 SER B CA 1
ATOM 5483 C C . SER B 1 84 ? -21.266 -44.25 -9.641 1 56.06 84 SER B C 1
ATOM 5485 O O . SER B 1 84 ? -20.938 -45.375 -9.289 1 56.06 84 SER B O 1
ATOM 5487 N N . GLN B 1 85 ? -20.438 -43.25 -9.391 1 66.56 85 GLN B N 1
ATOM 5488 C CA . GLN B 1 85 ? -19.141 -43.469 -8.734 1 66.56 85 GLN B CA 1
ATOM 5489 C C . GLN B 1 85 ? -18.938 -42.438 -7.617 1 66.56 85 GLN B C 1
ATOM 5491 O O . GLN B 1 85 ? -18.359 -41.375 -7.848 1 66.56 85 GLN B O 1
ATOM 5496 N N . PRO B 1 86 ? -19.375 -42.969 -6.5 1 77.56 86 PRO B N 1
ATOM 5497 C CA . PRO B 1 86 ? -19.344 -42 -5.402 1 77.56 86 PRO B CA 1
ATOM 5498 C C . PRO B 1 86 ? -17.938 -41.594 -5.008 1 77.56 86 PRO B C 1
ATOM 5500 O O . PRO B 1 86 ? -17.016 -42.406 -5.066 1 77.56 86 PRO B O 1
ATOM 5503 N N . VAL B 1 87 ? -17.625 -40.375 -4.824 1 88.06 87 VAL B N 1
ATOM 5504 C CA . VAL B 1 87 ? -16.406 -39.906 -4.18 1 88.06 87 VAL B CA 1
ATOM 5505 C C . VAL B 1 87 ? -16.438 -40.25 -2.695 1 88.06 87 VAL B C 1
ATOM 5507 O O . VAL B 1 87 ? -16.953 -39.469 -1.88 1 88.06 87 VAL B O 1
ATOM 5510 N N . ALA B 1 88 ? -15.891 -41.5 -2.393 1 90.81 88 ALA B N 1
ATOM 5511 C CA . ALA B 1 88 ? -15.875 -42.031 -1.038 1 90.81 88 ALA B CA 1
ATOM 5512 C C . ALA B 1 88 ? -14.523 -42.688 -0.718 1 90.81 88 ALA B C 1
ATOM 5514 O O . ALA B 1 88 ? -13.938 -43.344 -1.564 1 90.81 88 ALA B O 1
ATOM 5515 N N . ASP B 1 89 ? -14.047 -42.375 0.441 1 93.56 89 ASP B N 1
ATOM 5516 C CA . ASP B 1 89 ? -12.797 -42.906 0.965 1 93.56 89 ASP B CA 1
ATOM 5517 C C . ASP B 1 89 ? -11.609 -42.5 0.09 1 93.56 89 ASP B C 1
ATOM 5519 O O . ASP B 1 89 ? -10.758 -43.344 -0.237 1 93.56 89 ASP B O 1
ATOM 5523 N N . LYS B 1 90 ? -11.719 -41.312 -0.415 1 95.44 90 LYS B N 1
ATOM 5524 C CA . LYS B 1 90 ? -10.641 -40.781 -1.229 1 95.44 90 LYS B CA 1
ATOM 5525 C C . LYS B 1 90 ? -9.695 -39.906 -0.389 1 95.44 90 LYS B C 1
ATOM 5527 O O . LYS B 1 90 ? -10.125 -39.25 0.56 1 95.44 90 LYS B O 1
ATOM 5532 N N . LYS B 1 91 ? -8.43 -40 -0.731 1 97.19 91 LYS B N 1
ATOM 5533 C CA . LYS B 1 91 ? -7.402 -39.188 -0.095 1 97.19 91 LYS B CA 1
ATOM 5534 C C . LYS B 1 91 ? -6.699 -38.312 -1.116 1 97.19 91 LYS B C 1
ATOM 5536 O O . LYS B 1 91 ? -6.137 -38.812 -2.096 1 97.19 91 LYS B O 1
ATOM 5541 N N . VAL B 1 92 ? -6.766 -37 -0.883 1 98 92 VAL B N 1
ATOM 5542 C CA . VAL B 1 92 ? -6.152 -36.031 -1.804 1 98 92 VAL B CA 1
ATOM 5543 C C . VAL B 1 92 ? -5.137 -35.188 -1.057 1 98 92 VAL B C 1
ATOM 5545 O O . VAL B 1 92 ? -5.41 -34.719 0.049 1 98 92 VAL B O 1
ATOM 5548 N N . GLY B 1 93 ? -3.92 -35.031 -1.616 1 98.38 93 GLY B N 1
ATOM 5549 C CA . GLY B 1 93 ? -2.904 -34.156 -1.084 1 98.38 93 GLY B CA 1
ATOM 5550 C C . GLY B 1 93 ? -2.814 -32.844 -1.838 1 98.38 93 GLY B C 1
ATOM 5551 O O . GLY B 1 93 ? -3.033 -32.781 -3.051 1 98.38 93 GLY B O 1
ATOM 5552 N N . VAL B 1 94 ? -2.502 -31.75 -1.139 1 98.12 94 VAL B N 1
ATOM 5553 C CA . VAL B 1 94 ? -2.316 -30.453 -1.772 1 98.12 94 VAL B CA 1
ATOM 5554 C C . VAL B 1 94 ? -0.971 -29.859 -1.358 1 98.12 94 VAL B C 1
ATOM 5556 O O . VAL B 1 94 ? -0.578 -29.953 -0.193 1 98.12 94 VAL B O 1
ATOM 5559 N N . VAL B 1 95 ? -0.22 -29.297 -2.336 1 97.44 95 VAL B N 1
ATOM 5560 C CA . VAL B 1 95 ? 1.097 -28.703 -2.127 1 97.44 95 VAL B CA 1
ATOM 5561 C C . VAL B 1 95 ? 1.139 -27.312 -2.746 1 97.44 95 VAL B C 1
ATOM 5563 O O . VAL B 1 95 ? 0.847 -27.141 -3.932 1 97.44 95 VAL B O 1
ATOM 5566 N N . PHE B 1 96 ? 1.478 -26.328 -1.923 1 95.69 96 PHE B N 1
ATOM 5567 C CA . PHE B 1 96 ? 1.785 -25.016 -2.473 1 95.69 96 PHE B CA 1
ATOM 5568 C C . PHE B 1 96 ? 3.215 -24.969 -3 1 95.69 96 PHE B C 1
ATOM 5570 O O . PHE B 1 96 ? 4.168 -24.984 -2.221 1 95.69 96 PHE B O 1
ATOM 5577 N N . CYS B 1 97 ? 3.352 -24.891 -4.289 1 92.69 97 CYS B N 1
ATOM 5578 C CA . CYS B 1 97 ? 4.672 -24.859 -4.914 1 92.69 97 CYS B CA 1
ATOM 5579 C C . CYS B 1 97 ? 5.074 -23.438 -5.281 1 92.69 97 CYS B C 1
ATOM 5581 O O . CYS B 1 97 ? 6.246 -23.078 -5.172 1 92.69 97 CYS B O 1
ATOM 5583 N N . GLY B 1 98 ? 4.18 -22.672 -5.621 1 84.88 98 GLY B N 1
ATOM 5584 C CA . GLY B 1 98 ? 4.477 -21.328 -6.07 1 84.88 98 GLY B CA 1
ATOM 5585 C C . GLY B 1 98 ? 4.543 -20.328 -4.934 1 84.88 98 GLY B C 1
ATOM 5586 O O . GLY B 1 98 ? 4.559 -20.703 -3.76 1 84.88 98 GLY B O 1
ATOM 5587 N N . ARG B 1 99 ? 4.699 -19.078 -5.312 1 87.06 99 ARG B N 1
ATOM 5588 C CA . ARG B 1 99 ? 4.766 -17.984 -4.344 1 87.06 99 ARG B CA 1
ATOM 5589 C C . ARG B 1 99 ? 3.369 -17.594 -3.877 1 87.06 99 ARG B C 1
ATOM 5591 O O . ARG B 1 99 ? 2.369 -18.109 -4.379 1 87.06 99 ARG B O 1
ATOM 5598 N N . GLN B 1 100 ? 3.422 -16.734 -2.916 1 91.38 100 GLN B N 1
ATOM 5599 C CA . GLN B 1 100 ? 2.176 -16.344 -2.264 1 91.38 100 GLN B CA 1
ATOM 5600 C C . GLN B 1 100 ? 1.227 -15.664 -3.248 1 91.38 100 GLN B C 1
ATOM 5602 O O . GLN B 1 100 ? 1.662 -14.906 -4.113 1 91.38 100 GLN B O 1
ATOM 5607 N N . ALA B 1 101 ? -0.015 -15.945 -3.078 1 93.81 101 ALA B N 1
ATOM 5608 C CA . ALA B 1 101 ? -1.073 -15.328 -3.871 1 93.81 101 ALA B CA 1
ATOM 5609 C C . ALA B 1 101 ? -2.387 -15.289 -3.096 1 93.81 101 ALA B C 1
ATOM 5611 O O . ALA B 1 101 ? -2.74 -16.25 -2.408 1 93.81 101 ALA B O 1
ATOM 5612 N N . PRO B 1 102 ? -3.104 -14.18 -3.207 1 96.31 102 PRO B N 1
ATOM 5613 C CA . PRO B 1 102 ? -4.426 -14.141 -2.578 1 96.31 102 PRO B CA 1
ATOM 5614 C C . PRO B 1 102 ? -5.406 -15.133 -3.205 1 96.31 102 PRO B C 1
ATOM 5616 O O . PRO B 1 102 ? -5.418 -15.297 -4.426 1 96.31 102 PRO B O 1
ATOM 5619 N N . GLY B 1 103 ? -6.211 -15.812 -2.398 1 96.5 103 GLY B N 1
ATOM 5620 C CA . GLY B 1 103 ? -7.207 -16.75 -2.893 1 96.5 103 GLY B CA 1
ATOM 5621 C C . GLY B 1 103 ? -6.797 -18.203 -2.711 1 96.5 103 GLY B C 1
ATOM 5622 O O . GLY B 1 103 ? -7.629 -19.109 -2.826 1 96.5 103 GL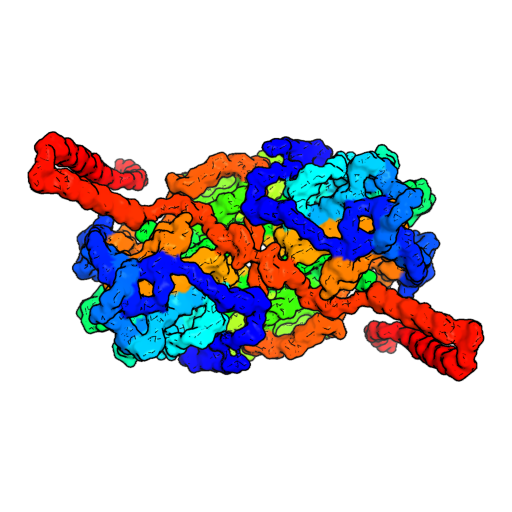Y B O 1
ATOM 5623 N N . CYS B 1 104 ? -5.523 -18.391 -2.342 1 97 104 CYS B N 1
ATOM 5624 C CA . CYS B 1 104 ? -5.023 -19.766 -2.193 1 97 104 CYS B CA 1
ATOM 5625 C C . CYS B 1 104 ? -5.699 -20.469 -1.026 1 97 104 CYS B C 1
ATOM 5627 O O . CYS B 1 104 ? -5.934 -21.672 -1.077 1 97 104 CYS B O 1
ATOM 5629 N N . HIS B 1 105 ? -5.977 -19.734 0.085 1 95.12 105 HIS B N 1
ATOM 5630 C CA . HIS B 1 105 ? -6.695 -20.344 1.197 1 95.12 105 HIS B CA 1
ATOM 5631 C C . HIS B 1 105 ? -8.125 -20.703 0.799 1 95.12 105 HIS B C 1
ATOM 5633 O O . HIS B 1 105 ? -8.648 -21.75 1.214 1 95.12 105 HIS B O 1
ATOM 5639 N N . ASP B 1 106 ? -8.742 -19.844 0.012 1 97.06 106 ASP B N 1
ATOM 5640 C CA . ASP B 1 106 ? -10.07 -20.156 -0.509 1 97.06 106 ASP B CA 1
ATOM 5641 C C . ASP B 1 106 ? -10.039 -21.391 -1.407 1 97.06 106 ASP B C 1
ATOM 5643 O O . ASP B 1 106 ? -10.977 -22.203 -1.411 1 97.06 106 ASP B O 1
ATOM 5647 N N . PHE B 1 107 ? -8.992 -21.5 -2.154 1 97.81 107 PHE B N 1
ATOM 5648 C CA . PHE B 1 107 ? -8.789 -22.688 -2.979 1 97.81 107 PHE B CA 1
ATOM 5649 C C . PHE B 1 107 ? -8.789 -23.953 -2.125 1 97.81 107 PHE B C 1
ATOM 5651 O O . PHE B 1 107 ? -9.484 -24.922 -2.438 1 97.81 107 PHE B O 1
ATOM 5658 N N . VAL B 1 108 ? -8.031 -23.953 -1.044 1 96.94 108 VAL B N 1
ATOM 5659 C CA . VAL B 1 108 ? -7.945 -25.109 -0.163 1 96.94 108 VAL B CA 1
ATOM 5660 C C . VAL B 1 108 ? -9.32 -25.422 0.431 1 96.94 108 VAL B C 1
ATOM 5662 O O . VAL B 1 108 ? -9.711 -26.578 0.542 1 96.94 108 VAL B O 1
ATOM 5665 N N . CYS B 1 109 ? -10.023 -24.375 0.805 1 95.38 109 CYS B N 1
ATOM 5666 C CA . CYS B 1 109 ? -11.367 -24.562 1.339 1 95.38 109 CYS B CA 1
ATOM 5667 C C . CYS B 1 109 ? -12.273 -25.234 0.311 1 95.38 109 CYS B C 1
ATOM 5669 O O . CYS B 1 109 ? -13.07 -26.109 0.656 1 95.38 109 CYS B O 1
ATOM 5671 N N . GLY B 1 110 ? -12.164 -24.812 -0.95 1 96.94 110 GLY B N 1
ATOM 5672 C CA . GLY B 1 110 ? -12.93 -25.453 -2.006 1 96.94 110 GLY B CA 1
ATOM 5673 C C . GLY B 1 110 ? -12.586 -26.922 -2.184 1 96.94 110 GLY B C 1
ATOM 5674 O O . GLY B 1 110 ? -13.469 -27.75 -2.41 1 96.94 110 GLY B O 1
ATOM 5675 N N . LEU B 1 111 ? -11.32 -27.188 -2.094 1 97.06 111 LEU B N 1
ATOM 5676 C CA . LEU B 1 111 ? -10.844 -28.562 -2.203 1 97.06 111 LEU B CA 1
ATOM 5677 C C . LEU B 1 111 ? -11.453 -29.438 -1.114 1 97.06 111 LEU B C 1
ATOM 5679 O O . LEU B 1 111 ? -11.953 -30.531 -1.396 1 97.06 111 LEU B O 1
ATOM 5683 N N . VAL B 1 112 ? -11.43 -28.953 0.127 1 95.75 112 VAL B N 1
ATOM 5684 C CA . VAL B 1 112 ? -11.906 -29.688 1.29 1 95.75 112 VAL B CA 1
ATOM 5685 C C . VAL B 1 112 ? -13.43 -29.812 1.241 1 95.75 112 VAL B C 1
ATOM 5687 O O . VAL B 1 112 ? -13.977 -30.891 1.445 1 95.75 112 VAL B O 1
ATOM 5690 N N . ASP B 1 113 ? -14.109 -28.734 0.937 1 94.06 113 ASP B N 1
ATOM 5691 C CA . ASP B 1 113 ? -15.562 -28.688 0.997 1 94.06 113 ASP B CA 1
ATOM 5692 C C . ASP B 1 113 ? -16.188 -29.562 -0.082 1 94.06 113 ASP B C 1
ATOM 5694 O O . ASP B 1 113 ? -17.297 -30.078 0.093 1 94.06 113 ASP B O 1
ATOM 5698 N N . MET B 1 114 ? -15.516 -29.719 -1.158 1 94.19 114 MET B N 1
ATOM 5699 C CA . MET B 1 114 ? -16.031 -30.531 -2.254 1 94.19 114 MET B CA 1
ATOM 5700 C C . MET B 1 114 ? -15.984 -32.031 -1.894 1 94.19 114 MET B C 1
ATOM 5702 O O . MET B 1 114 ? -16.656 -32.844 -2.52 1 94.19 114 MET B O 1
ATOM 5706 N N . MET B 1 115 ? -15.141 -32.312 -0.933 1 91 115 MET B N 1
ATOM 5707 C CA . MET B 1 115 ? -14.977 -33.688 -0.478 1 91 115 MET B CA 1
ATOM 5708 C C . MET B 1 115 ? -15.688 -33.906 0.857 1 91 115 MET B C 1
ATOM 5710 O O . MET B 1 115 ? -15.102 -33.688 1.918 1 91 115 MET B O 1
ATOM 5714 N N . PRO B 1 116 ? -16.844 -34.281 0.85 1 75.06 116 PRO B N 1
ATOM 5715 C CA . PRO B 1 116 ? -17.547 -34.406 2.125 1 75.06 116 PRO B CA 1
ATOM 5716 C C . PRO B 1 116 ? -16.922 -35.438 3.049 1 75.06 116 PRO B C 1
ATOM 5718 O O . PRO B 1 116 ? -16.703 -36.594 2.645 1 75.06 116 PRO B O 1
ATOM 5721 N N . PRO B 1 117 ? -16.672 -35 4.23 1 74.19 117 PRO B N 1
ATOM 5722 C CA . PRO B 1 117 ? -15.969 -35.906 5.148 1 74.19 117 PRO B CA 1
ATOM 5723 C C . PRO B 1 117 ? -16.812 -37.125 5.547 1 74.19 117 PRO B C 1
ATOM 5725 O O . PRO B 1 117 ? -16.25 -38.156 5.875 1 74.19 117 PRO B O 1
ATOM 5728 N N . ASN B 1 118 ? -18.062 -37.031 5.484 1 80.81 118 ASN B N 1
ATOM 5729 C CA . ASN B 1 118 ? -18.938 -38.125 5.918 1 80.81 118 ASN B CA 1
ATOM 5730 C C . ASN B 1 118 ? -18.797 -39.344 5.02 1 80.81 118 ASN B C 1
ATOM 5732 O O . ASN B 1 118 ? -19.219 -40.438 5.383 1 80.81 118 ASN B O 1
ATOM 5736 N N . PHE B 1 119 ? -18.109 -39.25 3.969 1 87 119 PHE B N 1
ATOM 5737 C CA . PHE B 1 119 ? -17.906 -40.375 3.053 1 87 119 PHE B CA 1
ATOM 5738 C C . PHE B 1 119 ? -16.5 -40.938 3.186 1 87 119 PHE B C 1
ATOM 5740 O O . PHE B 1 119 ? -16.031 -41.656 2.312 1 87 119 PHE B O 1
ATOM 5747 N N . GLY B 1 120 ? -15.805 -40.5 4.293 1 90.62 120 GLY B N 1
ATOM 5748 C CA . GLY B 1 120 ? -14.484 -41.031 4.578 1 90.62 120 GLY B CA 1
ATOM 5749 C C . GLY B 1 120 ? -13.383 -40.344 3.803 1 90.62 120 GLY B C 1
ATOM 5750 O O . GLY B 1 120 ? -12.227 -40.75 3.852 1 90.62 120 GLY B O 1
ATOM 5751 N N . ASN B 1 121 ? -13.75 -39.281 3.096 1 94.19 121 ASN B N 1
ATOM 5752 C CA . ASN B 1 121 ? -12.773 -38.531 2.316 1 94.19 121 ASN B CA 1
ATOM 5753 C C . ASN B 1 121 ? -11.852 -37.719 3.215 1 94.19 121 ASN B C 1
ATOM 5755 O O . ASN B 1 121 ? -12.258 -37.25 4.277 1 94.19 121 ASN B O 1
ATOM 5759 N N . LYS B 1 122 ? -10.562 -37.625 2.801 1 95.19 122 LYS B N 1
ATOM 5760 C CA . LYS B 1 122 ? -9.578 -36.875 3.557 1 95.19 122 LYS B CA 1
ATOM 5761 C C . LYS B 1 122 ? -8.734 -36 2.631 1 95.19 122 LYS B C 1
ATOM 5763 O O . LYS B 1 122 ? -8.391 -36.406 1.521 1 95.19 122 LYS B O 1
ATOM 5768 N N . VAL B 1 123 ? -8.469 -34.844 3.068 1 96.5 123 VAL B N 1
ATOM 5769 C CA . VAL B 1 123 ? -7.551 -33.938 2.375 1 96.5 123 VAL B CA 1
ATOM 5770 C C . VAL B 1 123 ? -6.324 -33.688 3.246 1 96.5 123 VAL B C 1
ATOM 5772 O O . VAL B 1 123 ? -6.453 -33.312 4.422 1 96.5 123 VAL B O 1
ATOM 5775 N N . PHE B 1 124 ? -5.156 -33.875 2.66 1 96.56 124 PHE B N 1
ATOM 5776 C CA . PHE B 1 124 ? -3.904 -33.656 3.373 1 96.56 124 PHE B CA 1
ATOM 5777 C C . PHE B 1 124 ? -3.162 -32.438 2.795 1 96.56 124 PHE B C 1
ATOM 5779 O O . PHE B 1 124 ? -3.01 -32.344 1.577 1 96.56 124 PHE B O 1
ATOM 5786 N N . GLY B 1 125 ? -2.82 -31.531 3.65 1 96.5 125 GLY B N 1
ATOM 5787 C CA . GLY B 1 125 ? -1.934 -30.438 3.27 1 96.5 125 GLY B CA 1
ATOM 5788 C C . GLY B 1 125 ? -0.493 -30.672 3.688 1 96.5 125 GLY B C 1
ATOM 5789 O O . GLY B 1 125 ? -0.233 -31.203 4.77 1 96.5 125 GLY B O 1
ATOM 5790 N N . PHE B 1 126 ? 0.392 -30.344 2.846 1 95.75 126 PHE B N 1
ATOM 5791 C CA . PHE B 1 126 ? 1.804 -30.531 3.158 1 95.75 126 PHE B CA 1
ATOM 5792 C C . PHE B 1 126 ? 2.422 -29.25 3.672 1 95.75 126 PHE B C 1
ATOM 5794 O O . PHE B 1 126 ? 2.545 -28.266 2.924 1 95.75 126 PHE B O 1
ATOM 5801 N N . VAL B 1 127 ? 2.869 -29.25 4.922 1 93.06 127 VAL B N 1
ATOM 5802 C CA . VAL B 1 127 ? 3.451 -28.078 5.586 1 93.06 127 VAL B CA 1
ATOM 5803 C C . VAL B 1 127 ? 4.875 -27.859 5.078 1 93.06 127 VAL B C 1
ATOM 5805 O O . VAL B 1 127 ? 5.688 -28.781 5.062 1 93.06 127 VAL B O 1
ATOM 5808 N N . GLY B 1 128 ? 5.152 -26.625 4.637 1 90.38 128 GLY B N 1
ATOM 5809 C CA . GLY B 1 128 ? 6.457 -26.312 4.082 1 90.38 128 GLY B CA 1
ATOM 5810 C C . GLY B 1 128 ? 6.516 -26.453 2.572 1 90.38 128 GLY B C 1
ATOM 5811 O O . GLY B 1 128 ? 7.598 -26.5 1.986 1 90.38 128 GLY B O 1
ATOM 5812 N N . GLY B 1 129 ? 5.344 -26.625 1.939 1 92.31 129 GLY B N 1
ATOM 5813 C CA . GLY B 1 129 ? 5.309 -26.672 0.486 1 92.31 129 GLY B CA 1
ATOM 5814 C C . GLY B 1 129 ? 5.992 -27.906 -0.09 1 92.31 129 GLY B C 1
ATOM 5815 O O . GLY B 1 129 ? 5.766 -29.016 0.373 1 92.31 129 GLY B O 1
ATOM 5816 N N . THR B 1 130 ? 6.836 -27.703 -1.048 1 92.62 130 THR B N 1
ATOM 5817 C CA . THR B 1 130 ? 7.461 -28.781 -1.807 1 92.62 130 THR B CA 1
ATOM 5818 C C . THR B 1 130 ? 8.391 -29.594 -0.916 1 92.62 130 THR B C 1
ATOM 5820 O O . THR B 1 130 ? 8.359 -30.828 -0.947 1 92.62 130 THR B O 1
ATOM 5823 N N . HIS B 1 131 ? 9.148 -28.922 -0.114 1 91.25 131 HIS B N 1
ATOM 5824 C CA . HIS B 1 131 ? 10.039 -29.672 0.777 1 91.25 131 HIS B CA 1
ATOM 5825 C C . HIS B 1 131 ? 9.25 -30.453 1.82 1 91.25 131 HIS B C 1
ATOM 5827 O O . HIS B 1 131 ? 9.625 -31.562 2.176 1 91.25 131 HIS B O 1
ATOM 5833 N N . GLY B 1 132 ? 8.211 -29.844 2.27 1 92.75 132 GLY B N 1
ATOM 5834 C CA . GLY B 1 132 ? 7.34 -30.562 3.191 1 92.75 132 GLY B CA 1
ATOM 5835 C C . GLY B 1 132 ? 6.707 -31.797 2.586 1 92.75 132 GLY B C 1
ATOM 5836 O O . GLY B 1 132 ? 6.543 -32.812 3.264 1 92.75 132 GLY B O 1
ATOM 5837 N N . PHE B 1 133 ? 6.391 -31.75 1.33 1 95.81 133 PHE B N 1
ATOM 5838 C CA . PHE B 1 133 ? 5.805 -32.844 0.59 1 95.81 133 PHE B CA 1
ATOM 5839 C C . PHE B 1 133 ? 6.809 -34 0.428 1 95.81 133 PHE B C 1
ATOM 5841 O O . PHE B 1 133 ? 6.496 -35.156 0.714 1 95.81 133 PHE B O 1
ATOM 5848 N N . LEU B 1 134 ? 7.973 -33.625 0.09 1 94 134 LEU B N 1
ATOM 5849 C CA . LEU B 1 134 ? 9 -34.625 -0.133 1 94 134 LEU B CA 1
ATOM 5850 C C . LEU B 1 134 ? 9.422 -35.281 1.182 1 94 134 LEU B C 1
ATOM 5852 O O . LEU B 1 134 ? 9.82 -36.438 1.203 1 94 134 LEU B O 1
ATOM 5856 N N . ASP B 1 135 ? 9.242 -34.5 2.303 1 91.88 135 ASP B N 1
ATOM 5857 C CA . ASP B 1 135 ? 9.625 -35 3.623 1 91.88 135 ASP B CA 1
ATOM 5858 C C . ASP B 1 135 ? 8.414 -35.562 4.359 1 91.88 135 ASP B C 1
ATOM 5860 O O . ASP B 1 135 ? 8.492 -35.875 5.551 1 91.88 135 ASP B O 1
ATOM 5864 N N . LYS B 1 136 ? 7.281 -35.688 3.76 1 93.12 136 LYS B N 1
ATOM 5865 C CA . LYS B 1 136 ? 6.07 -36.312 4.262 1 93.12 136 LYS B CA 1
ATOM 5866 C C . LYS B 1 136 ? 5.52 -35.594 5.477 1 93.12 136 LYS B C 1
ATOM 5868 O O . LYS B 1 136 ? 5.105 -36.219 6.453 1 93.12 136 LYS B O 1
ATOM 5873 N N . GLN B 1 137 ? 5.656 -34.281 5.438 1 92.69 137 GLN B N 1
ATOM 5874 C CA . GLN B 1 137 ? 5.086 -33.438 6.504 1 92.69 137 GLN B CA 1
ATOM 5875 C C . GLN B 1 137 ? 3.635 -33.094 6.203 1 92.69 137 GLN B C 1
ATOM 5877 O O . GLN B 1 137 ? 3.336 -31.953 5.84 1 92.69 137 GLN B O 1
ATOM 5882 N N . ALA B 1 138 ? 2.723 -34.031 6.512 1 94.38 138 ALA B N 1
ATOM 5883 C CA . ALA B 1 138 ? 1.323 -33.906 6.113 1 94.38 138 ALA B CA 1
ATOM 5884 C C . ALA B 1 138 ? 0.429 -33.656 7.324 1 94.38 138 ALA B C 1
ATOM 5886 O O . ALA B 1 138 ? 0.652 -34.219 8.398 1 94.38 138 ALA B O 1
ATOM 5887 N N . VAL B 1 139 ? -0.499 -32.719 7.113 1 93.31 139 VAL B N 1
ATOM 5888 C CA . VAL B 1 139 ? -1.55 -32.5 8.102 1 93.31 139 VAL B CA 1
ATOM 5889 C C . VAL B 1 139 ? -2.92 -32.656 7.445 1 93.31 139 VAL B C 1
ATOM 5891 O O . VAL B 1 139 ? -3.119 -32.25 6.301 1 93.31 139 VAL B O 1
ATOM 5894 N N . GLU B 1 140 ? -3.84 -33.281 8.156 1 93.62 140 GLU B N 1
ATOM 5895 C CA . GLU B 1 140 ? -5.199 -33.375 7.641 1 93.62 140 GLU B CA 1
ATOM 5896 C C . GLU B 1 140 ? -5.922 -32.031 7.703 1 93.62 140 GLU B C 1
ATOM 5898 O O . GLU B 1 140 ? -5.969 -31.406 8.758 1 93.62 140 GLU B O 1
ATOM 5903 N N . LEU B 1 141 ? -6.363 -31.578 6.605 1 94.06 141 LEU B N 1
ATOM 5904 C CA . LEU B 1 141 ? -7.121 -30.344 6.527 1 94.06 141 LEU B CA 1
ATOM 5905 C C . LEU B 1 141 ? -8.609 -30.594 6.73 1 94.06 141 LEU B C 1
ATOM 5907 O O . LEU B 1 141 ? -9.227 -31.312 5.945 1 94.06 141 LEU B O 1
ATOM 5911 N N . THR B 1 142 ? -9.125 -30 7.773 1 90.94 142 THR B N 1
ATOM 5912 C CA . THR B 1 142 ? -10.523 -30.188 8.133 1 90.94 142 THR B CA 1
ATOM 5913 C C . THR B 1 142 ? -11.328 -28.922 7.887 1 90.94 142 THR B C 1
ATOM 5915 O O . THR B 1 142 ? -10.758 -27.844 7.719 1 90.94 142 THR B O 1
ATOM 5918 N N . PRO B 1 143 ? -12.648 -29.062 7.836 1 88.56 143 PRO B N 1
ATOM 5919 C CA . PRO B 1 143 ? -13.492 -27.859 7.699 1 88.56 143 PRO B CA 1
ATOM 5920 C C . PRO B 1 143 ? -13.227 -26.828 8.789 1 88.56 143 PRO B C 1
ATOM 5922 O O . PRO B 1 143 ? -13.344 -25.625 8.547 1 88.56 143 PRO B O 1
ATOM 5925 N N . GLU B 1 144 ? -12.852 -27.266 9.945 1 85.25 144 GLU B N 1
ATOM 5926 C CA . GLU B 1 144 ? -12.57 -26.359 11.047 1 85.25 144 GLU B CA 1
ATOM 5927 C C . GLU B 1 144 ? -11.336 -25.5 10.758 1 85.25 144 GLU B C 1
ATOM 5929 O O . GLU B 1 144 ? -11.336 -24.297 11.016 1 85.25 144 GLU B O 1
ATOM 5934 N N . ILE B 1 145 ? -10.328 -26.125 10.25 1 86.44 145 ILE B N 1
ATOM 5935 C CA . ILE B 1 145 ? -9.117 -25.391 9.875 1 86.44 145 ILE B CA 1
ATOM 5936 C C . ILE B 1 145 ? -9.438 -24.422 8.742 1 86.44 145 ILE B C 1
ATOM 5938 O O . ILE B 1 145 ? -9.008 -23.266 8.766 1 86.44 145 ILE B O 1
ATOM 5942 N N . CYS B 1 146 ? -10.203 -24.906 7.816 1 89.62 146 CYS B N 1
ATOM 5943 C CA . CYS B 1 146 ? -10.562 -24.094 6.664 1 89.62 146 CYS B CA 1
ATOM 5944 C C . CYS B 1 146 ? -11.359 -22.859 7.102 1 89.62 146 CYS B C 1
ATOM 5946 O O . CYS B 1 146 ? -11.195 -21.781 6.535 1 89.62 146 CYS B O 1
ATOM 5948 N N . ALA B 1 147 ? -12.172 -23.016 8.078 1 86.56 147 ALA B N 1
ATOM 5949 C CA . ALA B 1 147 ? -13.008 -21.922 8.555 1 86.56 147 ALA B CA 1
ATOM 5950 C C . ALA B 1 147 ? -12.156 -20.75 9.062 1 86.56 147 ALA B C 1
ATOM 5952 O O . ALA B 1 147 ? -12.539 -19.594 8.922 1 86.56 147 ALA B O 1
ATOM 5953 N N . ALA B 1 148 ? -11.039 -21.016 9.523 1 84.56 148 ALA B N 1
ATOM 5954 C CA . ALA B 1 148 ? -10.164 -20 10.086 1 84.56 148 ALA B CA 1
ATOM 5955 C C . ALA B 1 148 ? -9.438 -19.219 8.984 1 84.56 148 ALA B C 1
ATOM 5957 O O . ALA B 1 148 ? -8.977 -18.094 9.203 1 84.56 148 ALA B O 1
ATOM 5958 N N . PHE B 1 149 ? -9.383 -19.766 7.809 1 89.56 149 PHE B N 1
ATOM 5959 C CA . PHE B 1 149 ? -8.539 -19.172 6.781 1 89.56 149 PHE B CA 1
ATOM 5960 C C . PHE B 1 149 ? -9.375 -18.688 5.605 1 89.56 149 PHE B C 1
ATOM 5962 O O . PHE B 1 149 ? -8.852 -18.062 4.676 1 89.56 149 PHE B O 1
ATOM 5969 N N . ARG B 1 150 ? -10.68 -18.906 5.66 1 90 150 ARG B N 1
ATOM 5970 C CA . ARG B 1 150 ? -11.547 -18.484 4.566 1 90 150 ARG B CA 1
ATOM 5971 C C . ARG B 1 150 ? -11.461 -16.984 4.344 1 90 150 ARG B C 1
ATOM 5973 O O . ARG B 1 150 ? -11.539 -16.203 5.297 1 90 150 ARG B O 1
ATOM 5980 N N . GLY B 1 151 ? -11.273 -16.594 3.096 1 90.12 151 GLY B N 1
ATOM 5981 C CA . GLY B 1 151 ? -11.273 -15.188 2.74 1 90.12 151 GLY B CA 1
ATOM 5982 C C . GLY B 1 151 ? -9.992 -14.477 3.141 1 90.12 151 GLY B C 1
ATOM 5983 O O . GLY B 1 151 ? -9.953 -13.242 3.178 1 90.12 151 GLY B O 1
ATOM 5984 N N . THR B 1 152 ? -8.961 -15.164 3.5 1 89.06 152 THR B N 1
ATOM 5985 C CA . THR B 1 152 ? -7.703 -14.531 3.883 1 89.06 152 THR B CA 1
ATOM 5986 C C . THR B 1 152 ? -6.656 -14.703 2.785 1 89.06 152 THR B C 1
ATOM 5988 O O . THR B 1 152 ? -6.777 -15.594 1.938 1 89.06 152 THR B O 1
ATOM 5991 N N . GLY B 1 153 ? -5.711 -13.836 2.738 1 87.31 153 GLY B N 1
ATOM 5992 C CA . GLY B 1 153 ? -4.617 -13.914 1.784 1 87.31 153 GLY B CA 1
ATOM 5993 C C . GLY B 1 153 ? -3.438 -14.719 2.297 1 87.31 153 GLY B C 1
ATOM 5994 O O . GLY B 1 153 ? -3.424 -15.141 3.455 1 87.31 153 GLY B O 1
ATOM 5995 N N . GLY B 1 154 ? -2.525 -15.062 1.321 1 89 154 GLY B N 1
ATOM 5996 C CA . GLY B 1 154 ? -1.272 -15.695 1.694 1 89 154 GLY B CA 1
ATOM 5997 C C . GLY B 1 154 ? -1.318 -17.203 1.582 1 89 154 GLY B C 1
ATOM 5998 O O . GLY B 1 154 ? -2.178 -17.766 0.893 1 89 154 GLY B O 1
ATOM 5999 N N . LEU B 1 155 ? -0.254 -17.828 2.146 1 92.75 155 LEU B N 1
ATOM 6000 C CA . LEU B 1 155 ? -0.079 -19.281 2.17 1 92.75 155 LEU B CA 1
ATOM 6001 C C . LEU B 1 155 ? 0.244 -19.766 3.578 1 92.75 155 LEU B C 1
ATOM 6003 O O . LEU B 1 155 ? 0.756 -20.875 3.754 1 92.75 155 LEU B O 1
ATOM 6007 N N . ASP B 1 156 ? -0.047 -18.938 4.535 1 89.25 156 ASP B N 1
ATOM 6008 C CA . ASP B 1 156 ? 0.456 -19.172 5.883 1 89.25 156 ASP B CA 1
ATOM 6009 C C . ASP B 1 156 ? -0.246 -20.375 6.523 1 89.25 156 ASP B C 1
ATOM 6011 O O . ASP B 1 156 ? 0.189 -20.875 7.566 1 89.25 156 ASP B O 1
ATOM 6015 N N . MET B 1 157 ? -1.271 -20.938 5.922 1 89.44 157 MET B N 1
ATOM 6016 C CA . MET B 1 157 ? -1.875 -22.172 6.391 1 89.44 157 MET B CA 1
ATOM 6017 C C . MET B 1 157 ? -0.871 -23.328 6.34 1 89.44 157 MET B C 1
ATOM 6019 O O . MET B 1 157 ? -0.769 -24.109 7.285 1 89.44 157 MET B O 1
ATOM 6023 N N . LEU B 1 158 ? -0.167 -23.406 5.215 1 92.5 158 LEU B N 1
ATOM 6024 C CA . LEU B 1 158 ? 0.737 -24.531 5 1 92.5 158 LEU B CA 1
ATOM 6025 C C . LEU B 1 158 ? 2.164 -24.047 4.762 1 92.5 158 LEU B C 1
ATOM 6027 O O . LEU B 1 158 ? 3.121 -24.797 4.98 1 92.5 158 LEU B O 1
ATOM 6031 N N . GLY B 1 159 ? 2.26 -22.828 4.328 1 88.75 159 GLY B N 1
ATOM 6032 C CA . GLY B 1 159 ? 3.576 -22.312 3.996 1 88.75 159 GLY B CA 1
ATOM 6033 C C . GLY B 1 159 ? 4.105 -22.828 2.674 1 88.75 159 GLY B C 1
ATOM 6034 O O . GLY B 1 159 ? 3.443 -23.625 2.004 1 88.75 159 GLY B O 1
ATOM 6035 N N . ARG B 1 160 ? 5.332 -22.344 2.326 1 85.56 160 ARG B N 1
ATOM 6036 C CA . ARG B 1 160 ? 6.008 -22.766 1.099 1 85.56 160 ARG B CA 1
ATOM 6037 C C . ARG B 1 160 ? 7.52 -22.672 1.248 1 85.56 160 ARG B C 1
ATOM 6039 O O . ARG B 1 160 ? 8.023 -21.906 2.08 1 85.56 160 ARG B O 1
ATOM 6046 N N . THR B 1 161 ? 8.242 -23.469 0.427 1 76.62 161 THR B N 1
ATOM 6047 C CA . THR B 1 161 ? 9.695 -23.438 0.446 1 76.62 161 THR B CA 1
ATOM 6048 C C . THR B 1 161 ? 10.25 -23.141 -0.945 1 76.62 161 THR B C 1
ATOM 6050 O O . THR B 1 161 ? 10.688 -22.016 -1.219 1 76.62 161 THR B O 1
ATOM 6053 N N . VAL B 1 162 ? 10.172 -24.156 -1.861 1 76.94 162 VAL B N 1
ATOM 6054 C CA . VAL B 1 162 ? 10.703 -23.984 -3.209 1 76.94 162 VAL B CA 1
ATOM 6055 C C . VAL B 1 162 ? 9.609 -24.25 -4.238 1 76.94 162 VAL B C 1
ATOM 6057 O O . VAL B 1 162 ? 8.539 -24.75 -3.896 1 76.94 162 VAL B O 1
ATOM 6060 N N . ASP B 1 163 ? 10.023 -23.969 -5.5 1 70.56 163 ASP B N 1
ATOM 6061 C CA . ASP B 1 163 ? 8.977 -24.016 -6.516 1 70.56 163 ASP B CA 1
ATOM 6062 C C . ASP B 1 163 ? 9.18 -25.188 -7.465 1 70.56 163 ASP B C 1
ATOM 6064 O O . ASP B 1 163 ? 8.523 -25.281 -8.5 1 70.56 163 ASP B O 1
ATOM 6068 N N . ARG B 1 164 ? 10.086 -26.203 -7.062 1 81.44 164 ARG B N 1
ATOM 6069 C CA . ARG B 1 164 ? 10.398 -27.141 -8.148 1 81.44 164 ARG B CA 1
ATOM 6070 C C . ARG B 1 164 ? 10.406 -28.578 -7.652 1 81.44 164 ARG B C 1
ATOM 6072 O O . ARG B 1 164 ? 10.734 -28.844 -6.492 1 81.44 164 ARG B O 1
ATOM 6079 N N . ILE B 1 165 ? 9.914 -29.453 -8.523 1 87.5 165 ILE B N 1
ATOM 6080 C CA . ILE B 1 165 ? 10.094 -30.891 -8.516 1 87.5 165 ILE B CA 1
ATOM 6081 C C . ILE B 1 165 ? 10.625 -31.359 -9.867 1 87.5 165 ILE B C 1
ATOM 6083 O O . ILE B 1 165 ? 9.852 -31.75 -10.742 1 87.5 165 ILE B O 1
ATOM 6087 N N . ASN B 1 166 ? 11.906 -31.281 -10.062 1 85.12 166 ASN B N 1
ATOM 6088 C CA . ASN B 1 166 ? 12.375 -31.391 -11.438 1 85.12 166 ASN B CA 1
ATOM 6089 C C . ASN B 1 166 ? 13.477 -32.438 -11.578 1 85.12 166 ASN B C 1
ATOM 6091 O O . ASN B 1 166 ? 14 -32.656 -12.672 1 85.12 166 ASN B O 1
ATOM 6095 N N . SER B 1 167 ? 13.758 -33.125 -10.562 1 89.94 167 SER B N 1
ATOM 6096 C CA . SER B 1 167 ? 14.758 -34.188 -10.641 1 89.94 167 SER B CA 1
ATOM 6097 C C . SER B 1 167 ? 14.125 -35.562 -10.469 1 89.94 167 SER B C 1
ATOM 6099 O O . SER B 1 167 ? 13.016 -35.688 -9.938 1 89.94 167 SER B O 1
ATOM 6101 N N . LYS B 1 168 ? 14.844 -36.594 -10.984 1 91.88 168 LYS B N 1
ATOM 6102 C CA . LYS B 1 168 ? 14.375 -37.969 -10.82 1 91.88 168 LYS B CA 1
ATOM 6103 C C . LYS B 1 168 ? 14.266 -38.344 -9.344 1 91.88 168 LYS B C 1
ATOM 6105 O O . LYS B 1 168 ? 13.336 -39.062 -8.945 1 91.88 168 LYS B O 1
ATOM 6110 N N . ASP B 1 169 ? 15.18 -37.844 -8.641 1 94.19 169 ASP B N 1
ATOM 6111 C CA . ASP B 1 169 ? 15.172 -38.125 -7.207 1 94.19 169 ASP B CA 1
ATOM 6112 C C . ASP B 1 169 ? 13.938 -37.5 -6.547 1 94.19 169 ASP B C 1
ATOM 6114 O O . ASP B 1 169 ? 13.305 -38.156 -5.699 1 94.19 169 ASP B O 1
ATOM 6118 N N . GLU B 1 170 ? 13.641 -36.375 -6.922 1 94.75 170 GLU B N 1
ATOM 6119 C CA . GLU B 1 170 ? 12.461 -35.688 -6.363 1 94.75 170 GLU B CA 1
ATOM 6120 C C . GLU B 1 170 ? 11.18 -36.406 -6.777 1 94.75 170 GLU B C 1
ATOM 6122 O O . GLU B 1 170 ? 10.234 -36.5 -5.984 1 94.75 170 GLU B O 1
ATOM 6127 N N . SER B 1 171 ? 11.117 -36.938 -7.984 1 96.12 171 SER B N 1
ATOM 6128 C CA . SER B 1 171 ? 9.953 -37.656 -8.453 1 96.12 171 SER B CA 1
ATOM 6129 C C . SER B 1 171 ? 9.789 -38.969 -7.676 1 96.12 171 SER B C 1
ATOM 6131 O O . SER B 1 171 ? 8.664 -39.375 -7.359 1 96.12 171 SER B O 1
ATOM 6133 N N . GLU B 1 172 ? 10.906 -39.594 -7.391 1 96.62 172 GLU B N 1
ATOM 6134 C CA . GLU B 1 172 ? 10.867 -40.812 -6.605 1 96.62 172 GLU B CA 1
ATOM 6135 C C . GLU B 1 172 ? 10.375 -40.531 -5.188 1 96.62 172 GLU B C 1
ATOM 6137 O O . GLU B 1 172 ? 9.578 -41.312 -4.645 1 96.62 172 GLU B O 1
ATOM 6142 N N . LYS B 1 173 ? 10.906 -39.5 -4.621 1 96.62 173 LYS B N 1
ATOM 6143 C CA . LYS B 1 173 ? 10.445 -39.125 -3.287 1 96.62 173 LYS B CA 1
ATOM 6144 C C . LYS B 1 173 ? 8.953 -38.812 -3.289 1 96.62 173 LYS B C 1
ATOM 6146 O O . LYS B 1 173 ? 8.234 -39.156 -2.346 1 96.62 173 LYS B O 1
ATOM 6151 N N . ALA B 1 174 ? 8.523 -38.125 -4.305 1 97.5 174 ALA B N 1
ATOM 6152 C CA . ALA B 1 174 ? 7.105 -37.812 -4.449 1 97.5 174 ALA B CA 1
ATOM 6153 C C . ALA B 1 174 ? 6.27 -39.094 -4.516 1 97.5 174 ALA B C 1
ATOM 6155 O O . ALA B 1 174 ? 5.215 -39.188 -3.885 1 97.5 174 ALA B O 1
ATOM 6156 N N . LYS B 1 175 ? 6.719 -40.062 -5.277 1 97.69 175 LYS B N 1
ATOM 6157 C CA . LYS B 1 175 ? 6.047 -41.344 -5.402 1 97.69 175 LYS B CA 1
ATOM 6158 C C . LYS B 1 175 ? 5.93 -42.031 -4.051 1 97.69 175 LYS B C 1
ATOM 6160 O O . LYS B 1 175 ? 4.855 -42.531 -3.686 1 97.69 175 LYS B O 1
ATOM 6165 N N . GLN B 1 176 ? 7.016 -42 -3.33 1 97.56 176 GLN B N 1
ATOM 6166 C CA . GLN B 1 176 ? 7.039 -42.656 -2.025 1 97.56 176 GLN B CA 1
ATOM 6167 C C . GLN B 1 176 ? 6.035 -42 -1.071 1 97.56 176 GLN B C 1
ATOM 6169 O O . GLN B 1 176 ? 5.312 -42.719 -0.358 1 97.56 176 GLN B O 1
ATOM 6174 N N . THR B 1 177 ? 6.07 -40.719 -1.089 1 97.38 177 THR B N 1
ATOM 6175 C CA . THR B 1 177 ? 5.145 -40 -0.221 1 97.38 177 THR B CA 1
ATOM 6176 C C . THR B 1 177 ? 3.699 -40.344 -0.568 1 97.38 177 THR B C 1
ATOM 6178 O O . THR B 1 177 ? 2.891 -40.625 0.321 1 97.38 177 THR B O 1
ATOM 6181 N N . CYS B 1 178 ? 3.344 -40.344 -1.829 1 98.12 178 CYS B N 1
ATOM 6182 C CA . CYS B 1 178 ? 1.982 -40.625 -2.277 1 98.12 178 CYS B CA 1
ATOM 6183 C C . CYS B 1 178 ? 1.572 -42.031 -1.95 1 98.12 178 CYS B C 1
ATOM 6185 O O . CYS B 1 178 ? 0.435 -42.281 -1.546 1 98.12 178 CYS B O 1
ATOM 6187 N N . GLN B 1 179 ? 2.467 -42.969 -2.074 1 97.62 179 GLN B N 1
ATOM 6188 C CA . GLN B 1 179 ? 2.174 -44.375 -1.796 1 97.62 179 GLN B CA 1
ATOM 6189 C C . GLN B 1 179 ? 2.012 -44.625 -0.297 1 97.62 179 GLN B C 1
ATOM 6191 O O . GLN B 1 179 ? 1.092 -45.312 0.127 1 97.62 179 GLN B O 1
ATOM 6196 N N . GLU B 1 180 ? 2.879 -44.031 0.445 1 97.19 180 GLU B N 1
ATOM 6197 C CA . GLU B 1 180 ? 2.832 -44.219 1.891 1 97.19 180 GLU B CA 1
ATOM 6198 C C . GLU B 1 180 ? 1.547 -43.656 2.484 1 97.19 180 GLU B C 1
ATOM 6200 O O . GLU B 1 180 ? 0.995 -44.219 3.436 1 97.19 180 GLU B O 1
ATOM 6205 N N . LEU B 1 181 ? 1.124 -42.594 1.949 1 96.94 181 LEU B N 1
ATOM 6206 C CA . LEU B 1 181 ? -0.087 -41.938 2.461 1 96.94 181 LEU B CA 1
ATOM 6207 C C . LEU B 1 181 ? -1.319 -42.469 1.718 1 96.94 181 LEU B C 1
ATOM 6209 O O . LEU B 1 181 ? -2.443 -42.062 2.025 1 96.94 181 LEU B O 1
ATOM 6213 N N . ASP B 1 182 ? -1.093 -43.281 0.777 1 97.44 182 ASP B N 1
ATOM 6214 C CA . ASP B 1 182 ? -2.16 -43.875 -0.008 1 97.44 182 ASP B CA 1
ATOM 6215 C C . ASP B 1 182 ? -3.035 -42.812 -0.667 1 97.44 182 ASP B C 1
ATOM 6217 O O . ASP B 1 182 ? -4.262 -42.844 -0.525 1 97.44 182 ASP B O 1
ATOM 6221 N N . LEU B 1 183 ? -2.383 -41.875 -1.303 1 98.38 183 LEU B N 1
ATOM 6222 C CA . LEU B 1 183 ? -3.102 -40.75 -1.915 1 98.38 183 LEU B CA 1
ATOM 6223 C C . LEU B 1 183 ? -3.719 -41.188 -3.246 1 98.38 183 LEU B C 1
ATOM 6225 O O . LEU B 1 183 ? -3.061 -41.812 -4.066 1 98.38 183 LEU B O 1
ATOM 6229 N N . ASP B 1 184 ? -4.977 -40.781 -3.414 1 97.94 184 ASP B N 1
ATOM 6230 C CA . ASP B 1 184 ? -5.645 -40.969 -4.699 1 97.94 184 ASP B CA 1
ATOM 6231 C C . ASP B 1 184 ? -5.332 -39.812 -5.648 1 97.94 184 ASP B C 1
ATOM 6233 O O . ASP B 1 184 ? -5.32 -40 -6.867 1 97.94 184 ASP B O 1
ATOM 6237 N N . GLY B 1 185 ? -5.148 -38.719 -5.133 1 98.56 185 GLY B N 1
ATOM 6238 C CA . GLY B 1 185 ? -4.855 -37.5 -5.906 1 98.56 185 GLY B CA 1
ATOM 6239 C C . GLY B 1 185 ? -3.83 -36.625 -5.246 1 98.56 185 GLY B C 1
ATOM 6240 O O . GLY B 1 185 ? -3.701 -36.594 -4.02 1 98.56 185 GLY B O 1
ATOM 6241 N N . LEU B 1 186 ? -3.09 -35.844 -6.051 1 98.75 186 LEU B N 1
ATOM 6242 C CA . LEU B 1 186 ? -2.117 -34.844 -5.645 1 98.75 186 LEU B CA 1
ATOM 6243 C C . LEU B 1 186 ? -2.318 -33.562 -6.426 1 98.75 186 LEU B C 1
ATOM 6245 O O . LEU B 1 186 ? -2.281 -33.562 -7.656 1 98.75 186 LEU B O 1
ATOM 6249 N N . VAL B 1 187 ? -2.576 -32.531 -5.707 1 98.69 187 VAL B N 1
ATOM 6250 C CA . VAL B 1 187 ? -2.814 -31.219 -6.336 1 98.69 187 VAL B CA 1
ATOM 6251 C C . VAL B 1 187 ? -1.607 -30.312 -6.121 1 98.69 187 VAL B C 1
ATOM 6253 O O . VAL B 1 187 ? -1.225 -30.031 -4.98 1 98.69 187 VAL B O 1
ATOM 6256 N N . LEU B 1 188 ? -0.971 -29.891 -7.199 1 98.19 188 LEU B N 1
ATOM 6257 C CA . LEU B 1 188 ? 0.153 -28.969 -7.164 1 98.19 188 LEU B CA 1
ATOM 6258 C C . LEU B 1 188 ? -0.283 -27.562 -7.586 1 98.19 188 LEU B C 1
ATOM 6260 O O . LEU B 1 188 ? -0.81 -27.375 -8.688 1 98.19 188 LEU B O 1
ATOM 6264 N N . VAL B 1 189 ? -0.073 -26.562 -6.738 1 97.69 189 VAL B N 1
ATOM 6265 C CA . VAL B 1 189 ? -0.553 -25.203 -6.949 1 97.69 189 VAL B CA 1
ATOM 6266 C C . VAL B 1 189 ? 0.625 -24.266 -7.25 1 97.69 189 VAL B C 1
ATOM 6268 O O . VAL B 1 189 ? 1.535 -24.125 -6.426 1 97.69 189 VAL B O 1
ATOM 6271 N N . GLY B 1 190 ? 0.627 -23.656 -8.43 1 95.12 190 GLY B N 1
ATOM 6272 C CA . GLY B 1 190 ? 1.725 -22.766 -8.75 1 95.12 190 GLY B CA 1
ATOM 6273 C C . GLY B 1 190 ? 1.67 -22.234 -10.172 1 95.12 190 GLY B C 1
ATOM 6274 O O . GLY B 1 190 ? 0.622 -22.297 -10.82 1 95.12 190 GLY B O 1
ATOM 6275 N N . GLY B 1 191 ? 2.76 -21.656 -10.609 1 92.44 191 GLY B N 1
ATOM 6276 C CA . GLY B 1 191 ? 2.826 -21.047 -11.922 1 92.44 191 GLY B CA 1
ATOM 6277 C C . GLY B 1 191 ? 3.27 -22 -13.016 1 92.44 191 GLY B C 1
ATOM 6278 O O . GLY B 1 191 ? 2.969 -23.188 -12.961 1 92.44 191 GLY B O 1
ATOM 6279 N N . ALA B 1 192 ? 3.916 -21.469 -14.031 1 90.75 192 ALA B N 1
ATOM 6280 C CA . ALA B 1 192 ? 4.309 -22.219 -15.219 1 90.75 192 ALA B CA 1
ATOM 6281 C C . ALA B 1 192 ? 5.32 -23.312 -14.867 1 90.75 192 ALA B C 1
ATOM 6283 O O . ALA B 1 192 ? 5.23 -24.438 -15.367 1 90.75 192 ALA B O 1
ATOM 6284 N N . ARG B 1 193 ? 6.219 -23.016 -14.016 1 89.12 193 ARG B N 1
ATOM 6285 C CA . ARG B 1 193 ? 7.227 -24 -13.633 1 89.12 193 ARG B CA 1
ATOM 6286 C C . ARG B 1 193 ? 6.594 -25.172 -12.875 1 89.12 193 ARG B C 1
ATOM 6288 O O . ARG B 1 193 ? 6.93 -26.328 -13.125 1 89.12 193 ARG B O 1
ATOM 6295 N N . THR B 1 194 ? 5.781 -24.766 -11.969 1 93.5 194 THR B N 1
ATOM 6296 C CA . THR B 1 194 ? 5.066 -25.781 -11.219 1 93.5 194 THR B CA 1
ATOM 6297 C C . THR B 1 194 ? 4.238 -26.672 -12.156 1 93.5 194 THR B C 1
ATOM 6299 O O . THR B 1 194 ? 4.219 -27.891 -12.008 1 93.5 194 THR B O 1
ATOM 6302 N N . SER B 1 195 ? 3.578 -26.047 -13.117 1 94.75 195 SER B N 1
ATOM 6303 C CA . SER B 1 195 ? 2.744 -26.797 -14.055 1 94.75 195 SER B CA 1
ATOM 6304 C C . SER B 1 195 ? 3.588 -27.703 -14.938 1 94.75 195 SER B C 1
ATOM 6306 O O . SER B 1 195 ? 3.164 -28.812 -15.281 1 94.75 195 SER B O 1
ATOM 6308 N N . THR B 1 196 ? 4.738 -27.219 -15.305 1 94.19 196 THR B N 1
ATOM 6309 C CA . THR B 1 196 ? 5.656 -28.047 -16.062 1 94.19 196 THR B CA 1
ATOM 6310 C C . THR B 1 196 ? 6.078 -29.281 -15.258 1 94.19 196 THR B C 1
ATOM 6312 O O . THR B 1 196 ? 6.047 -30.406 -15.758 1 94.19 196 THR B O 1
ATOM 6315 N N . ASP B 1 197 ? 6.488 -29.031 -14.039 1 95.69 197 ASP B N 1
ATOM 6316 C CA . ASP B 1 197 ? 6.91 -30.109 -13.164 1 95.69 197 ASP B CA 1
ATOM 6317 C C . ASP B 1 197 ? 5.762 -31.094 -12.914 1 95.69 197 ASP B C 1
ATOM 6319 O O . ASP B 1 197 ? 5.984 -32.312 -12.812 1 95.69 197 ASP B O 1
ATOM 6323 N N . ALA B 1 198 ? 4.578 -30.578 -12.773 1 97.38 198 ALA B N 1
ATOM 6324 C CA . ALA B 1 198 ? 3.4 -31.422 -12.586 1 97.38 198 ALA B CA 1
ATOM 6325 C C . ALA B 1 198 ? 3.18 -32.344 -13.789 1 97.38 198 ALA B C 1
ATOM 6327 O O . ALA B 1 198 ? 2.803 -33.5 -13.633 1 97.38 198 ALA B O 1
ATOM 6328 N N . ALA B 1 199 ? 3.381 -31.812 -14.992 1 96.88 199 ALA B N 1
ATOM 6329 C CA . ALA B 1 199 ? 3.236 -32.625 -16.203 1 96.88 199 ALA B CA 1
ATOM 6330 C C . ALA B 1 199 ? 4.199 -33.781 -16.203 1 96.88 199 ALA B C 1
ATOM 6332 O O . ALA B 1 199 ? 3.805 -34.938 -16.484 1 96.88 199 ALA B O 1
ATOM 6333 N N . TYR B 1 200 ? 5.41 -33.531 -15.898 1 96.94 200 TYR B N 1
ATOM 6334 C CA . TYR B 1 200 ? 6.426 -34.562 -15.898 1 96.94 200 TYR B CA 1
ATOM 6335 C C . TYR B 1 200 ? 6.18 -35.562 -14.773 1 96.94 200 TYR B C 1
ATOM 6337 O O . TYR B 1 200 ? 6.402 -36.781 -14.938 1 96.94 200 TYR B O 1
ATOM 6345 N N . LEU B 1 201 ? 5.781 -35.062 -13.633 1 97.81 201 LEU B N 1
ATOM 6346 C CA . LEU B 1 201 ? 5.473 -35.969 -12.523 1 97.81 201 LEU B CA 1
ATOM 6347 C C . LEU B 1 201 ? 4.309 -36.875 -12.875 1 97.81 201 LEU B C 1
ATOM 6349 O O . LEU B 1 201 ? 4.328 -38.062 -12.531 1 97.81 201 LEU B O 1
ATOM 6353 N N . ALA B 1 202 ? 3.279 -36.344 -13.492 1 97.94 202 ALA B N 1
ATOM 6354 C CA . ALA B 1 202 ? 2.131 -37.125 -13.922 1 97.94 202 ALA B CA 1
ATOM 6355 C C . ALA B 1 202 ? 2.559 -38.25 -14.852 1 97.94 202 ALA B C 1
ATOM 6357 O O . ALA B 1 202 ? 2.074 -39.375 -14.742 1 97.94 202 ALA B O 1
ATOM 6358 N N . GLU B 1 203 ? 3.393 -37.938 -15.797 1 96.81 203 GLU B N 1
ATOM 6359 C CA . GLU B 1 203 ? 3.91 -38.938 -16.719 1 96.81 203 GLU B CA 1
ATOM 6360 C C . GLU B 1 203 ? 4.707 -40 -15.977 1 96.81 203 GLU B C 1
ATOM 6362 O O . GLU B 1 203 ? 4.57 -41.219 -16.266 1 96.81 203 GLU B O 1
ATOM 6367 N N . TYR B 1 204 ? 5.543 -39.531 -15.094 1 96.94 204 TYR B N 1
ATOM 6368 C CA . TYR B 1 204 ? 6.32 -40.469 -14.289 1 96.94 204 TYR B CA 1
ATOM 6369 C C . TYR B 1 204 ? 5.41 -41.438 -13.523 1 96.94 204 TYR B C 1
ATOM 6371 O O . TYR B 1 204 ? 5.656 -42.625 -13.484 1 96.94 204 TYR B O 1
ATOM 6379 N N . PHE B 1 205 ? 4.398 -40.969 -12.883 1 97.81 205 PHE B N 1
ATOM 6380 C CA . PHE B 1 205 ? 3.447 -41.781 -12.133 1 97.81 205 PHE B CA 1
ATOM 6381 C C . PHE B 1 205 ? 2.742 -42.75 -13.047 1 97.81 205 PHE B C 1
ATOM 6383 O O . PHE B 1 205 ? 2.492 -43.906 -12.656 1 97.81 205 PHE B O 1
ATOM 6390 N N . ARG B 1 206 ? 2.391 -42.281 -14.234 1 96.25 206 ARG B N 1
ATOM 6391 C CA . ARG B 1 206 ? 1.769 -43.156 -15.211 1 96.25 206 ARG B CA 1
ATOM 6392 C C . ARG B 1 206 ? 2.689 -44.312 -15.555 1 96.25 206 ARG B C 1
ATOM 6394 O O . ARG B 1 206 ? 2.262 -45.469 -15.562 1 96.25 206 ARG B O 1
ATOM 6401 N N . GLN B 1 207 ? 3.889 -44.062 -15.805 1 95.56 207 GLN B N 1
ATOM 6402 C CA . GLN B 1 207 ? 4.871 -45.062 -16.172 1 95.56 207 GLN B CA 1
ATOM 6403 C C . GLN B 1 207 ? 5.117 -46.062 -15.031 1 95.56 207 GLN B C 1
ATOM 6405 O O . GLN B 1 207 ? 5.32 -47.25 -15.266 1 95.56 207 GLN B O 1
ATOM 6410 N N . GLN B 1 208 ? 5.074 -45.5 -13.867 1 96.25 208 GLN B N 1
ATOM 6411 C CA . GLN B 1 208 ? 5.348 -46.344 -12.688 1 96.25 208 GLN B CA 1
ATOM 6412 C C . GLN B 1 208 ? 4.07 -46.969 -12.148 1 96.25 208 GLN B C 1
ATOM 6414 O O . GLN B 1 208 ? 4.094 -47.625 -11.117 1 96.25 208 GLN B O 1
ATOM 6419 N N . LYS B 1 209 ? 2.934 -46.719 -12.719 1 95.62 209 LYS B N 1
ATOM 6420 C CA . LYS B 1 209 ? 1.63 -47.281 -12.367 1 95.62 209 LYS B CA 1
ATOM 6421 C C . LYS B 1 209 ? 1.239 -46.906 -10.938 1 95.62 209 LYS B C 1
ATOM 6423 O O . LYS B 1 209 ? 0.822 -47.75 -10.156 1 95.62 209 LYS B O 1
ATOM 6428 N N . VAL B 1 210 ? 1.574 -45.688 -10.617 1 97.06 210 VAL B N 1
ATOM 6429 C CA . VAL B 1 210 ? 1.124 -45.125 -9.352 1 97.06 210 VAL B CA 1
ATOM 6430 C C . VAL B 1 210 ? -0.346 -44.719 -9.461 1 97.06 210 VAL B C 1
ATOM 6432 O O . VAL B 1 210 ? -0.772 -44.156 -10.469 1 97.06 210 VAL B O 1
ATOM 6435 N N . LYS B 1 211 ? -1.177 -44.969 -8.531 1 96.94 211 LYS B N 1
ATOM 6436 C CA . LYS B 1 211 ? -2.615 -44.719 -8.586 1 96.94 211 LYS B CA 1
ATOM 6437 C C . LYS B 1 211 ? -2.92 -43.219 -8.453 1 96.94 211 LYS B C 1
ATOM 6439 O O . LYS B 1 211 ? -3.975 -42.75 -8.883 1 96.94 211 LYS B O 1
ATOM 6444 N N . THR B 1 212 ? -1.996 -42.5 -7.84 1 98.38 212 THR B N 1
ATOM 6445 C CA . THR B 1 212 ? -2.213 -41.094 -7.52 1 98.38 212 THR B CA 1
ATOM 6446 C C . THR B 1 212 ? -2.334 -40.281 -8.797 1 98.38 212 THR B C 1
ATOM 6448 O O . THR B 1 212 ? -1.434 -40.281 -9.633 1 98.38 212 THR B O 1
ATOM 6451 N N . ALA B 1 213 ? -3.414 -39.531 -8.953 1 98.44 213 ALA B N 1
ATOM 6452 C CA . ALA B 1 213 ? -3.592 -38.594 -10.062 1 98.44 213 ALA B CA 1
ATOM 6453 C C . ALA B 1 213 ? -2.982 -37.219 -9.734 1 98.44 213 ALA B C 1
ATOM 6455 O O . ALA B 1 213 ? -3.291 -36.625 -8.703 1 98.44 213 ALA B O 1
ATOM 6456 N N . VAL B 1 214 ? -2.098 -36.719 -10.609 1 98.69 214 VAL B N 1
ATOM 6457 C CA . VAL B 1 214 ? -1.48 -35.406 -10.422 1 98.69 214 VAL B CA 1
ATOM 6458 C C . VAL B 1 214 ? -2.309 -34.344 -11.141 1 98.69 214 VAL B C 1
ATOM 6460 O O . VAL B 1 214 ? -2.518 -34.438 -12.352 1 98.69 214 VAL B O 1
ATOM 6463 N N . VAL B 1 215 ? -2.805 -33.344 -10.414 1 98.75 215 VAL B N 1
ATOM 6464 C CA . VAL B 1 215 ? -3.619 -32.25 -10.938 1 98.75 215 VAL B CA 1
ATOM 6465 C C . VAL B 1 215 ? -2.945 -30.922 -10.641 1 98.75 215 VAL B C 1
ATOM 6467 O O . VAL B 1 215 ? -2.436 -30.703 -9.539 1 98.75 215 VAL B O 1
ATOM 6470 N N . GLY B 1 216 ? -2.824 -30.078 -11.641 1 98.31 216 GLY B N 1
ATOM 6471 C CA . GLY B 1 216 ? -2.244 -28.75 -11.461 1 98.31 216 GLY B CA 1
ATOM 6472 C C . GLY B 1 216 ? -3.287 -27.656 -11.297 1 98.31 216 GLY B C 1
ATOM 6473 O O . GLY B 1 216 ? -4.406 -27.781 -11.789 1 98.31 216 GLY B O 1
ATOM 6474 N N . VAL B 1 217 ? -3 -26.625 -10.617 1 98.25 217 VAL B N 1
ATOM 6475 C CA . VAL B 1 217 ? -3.834 -25.438 -10.43 1 98.25 217 VAL B CA 1
ATOM 6476 C C . VAL B 1 217 ? -3.031 -24.188 -10.766 1 98.25 217 VAL B C 1
ATOM 6478 O O . VAL B 1 217 ? -1.958 -23.953 -10.203 1 98.25 217 VAL B O 1
ATOM 6481 N N . PRO B 1 218 ? -3.494 -23.375 -11.703 1 97.62 218 PRO B N 1
ATOM 6482 C CA . PRO B 1 218 ? -2.758 -22.156 -12.102 1 97.62 218 PRO B CA 1
ATOM 6483 C C . PRO B 1 218 ? -2.826 -21.062 -11.047 1 97.62 218 PRO B C 1
ATOM 6485 O O . PRO B 1 218 ? -3.914 -20.578 -10.719 1 97.62 218 PRO B O 1
ATOM 6488 N N . CYS B 1 219 ? -1.7 -20.703 -10.547 1 96.06 219 CYS B N 1
ATOM 6489 C CA . CYS B 1 219 ? -1.608 -19.688 -9.492 1 96.06 219 CYS B CA 1
ATOM 6490 C C . CYS B 1 219 ? -0.392 -18.797 -9.695 1 96.06 219 CYS B C 1
ATOM 6492 O O . CYS B 1 219 ? 0.656 -19.266 -10.148 1 96.06 219 CYS B O 1
ATOM 6494 N N . GLY B 1 220 ? -0.541 -17.516 -9.406 1 93.56 220 GLY B N 1
ATOM 6495 C CA . GLY B 1 220 ? 0.536 -16.547 -9.484 1 93.56 220 GLY B CA 1
ATOM 6496 C C . GLY B 1 220 ? 0.04 -15.117 -9.578 1 93.56 220 GLY B C 1
ATOM 6497 O O . GLY B 1 220 ? -0.835 -14.805 -10.391 1 93.56 220 GLY B O 1
ATOM 6498 N N . ILE B 1 221 ? 0.658 -14.242 -8.859 1 94.06 221 ILE B N 1
ATOM 6499 C CA . ILE B 1 221 ? 0.186 -12.867 -8.781 1 94.06 221 ILE B CA 1
ATOM 6500 C C . ILE B 1 221 ? 0.573 -12.117 -10.055 1 94.06 221 ILE B C 1
ATOM 6502 O O . ILE B 1 221 ? 0.026 -11.047 -10.344 1 94.06 221 ILE B O 1
ATOM 6506 N N . GLU B 1 222 ? 1.541 -12.641 -10.844 1 91.81 222 GLU B N 1
ATOM 6507 C CA . GLU B 1 222 ? 2.062 -11.953 -12.023 1 91.81 222 GLU B CA 1
ATOM 6508 C C . GLU B 1 222 ? 1.086 -12.047 -13.195 1 91.81 222 GLU B C 1
ATOM 6510 O O . GLU B 1 222 ? 1.198 -11.305 -14.164 1 91.81 222 GLU B O 1
ATOM 6515 N N . GLY B 1 223 ? 0.17 -12.969 -13.141 1 92.25 223 GLY B N 1
ATOM 6516 C CA . GLY B 1 223 ? -0.84 -13.094 -14.18 1 92.25 223 GLY B CA 1
ATOM 6517 C C . GLY B 1 223 ? -0.305 -13.703 -15.461 1 92.25 223 GLY B C 1
ATOM 6518 O O . GLY B 1 223 ? -0.902 -13.539 -16.531 1 92.25 223 GLY B O 1
ATOM 6519 N N . SER B 1 224 ? 0.784 -14.453 -15.328 1 91.12 224 SER B N 1
ATOM 6520 C CA . SER B 1 224 ? 1.419 -14.945 -16.547 1 91.12 224 SER B CA 1
ATOM 6521 C C . SER B 1 224 ? 1.09 -16.422 -16.781 1 91.12 224 SER B C 1
ATOM 6523 O O . SER B 1 224 ? 1.318 -16.938 -17.875 1 91.12 224 SER B O 1
ATOM 6525 N N . MET B 1 225 ? 0.575 -17.062 -15.742 1 91.62 225 MET B N 1
ATOM 6526 C CA . MET B 1 225 ? 0.149 -18.453 -15.961 1 91.62 225 MET B CA 1
ATOM 6527 C C . MET B 1 225 ? -1.198 -18.5 -16.672 1 91.62 225 MET B C 1
ATOM 6529 O O . MET B 1 225 ? -2.189 -18.969 -16.109 1 91.62 225 MET B O 1
ATOM 6533 N N . ILE B 1 226 ? -1.192 -17.984 -17.859 1 92.5 226 ILE B N 1
ATOM 6534 C CA . ILE B 1 226 ? -2.371 -17.969 -18.719 1 92.5 226 ILE B CA 1
ATOM 6535 C C . ILE B 1 226 ? -2.008 -18.516 -20.094 1 92.5 226 ILE B C 1
ATOM 6537 O O . ILE B 1 226 ? -0.828 -18.578 -20.453 1 92.5 226 ILE B O 1
ATOM 6541 N N . ASN B 1 227 ? -2.895 -19.016 -20.781 1 91.44 227 ASN B N 1
ATOM 6542 C CA . ASN B 1 227 ? -2.799 -19.484 -22.156 1 91.44 227 ASN B CA 1
ATOM 6543 C C . ASN B 1 227 ? -4.176 -19.625 -22.797 1 91.44 227 ASN B C 1
ATOM 6545 O O . ASN B 1 227 ? -5.121 -18.938 -22.406 1 91.44 227 ASN B O 1
ATOM 6549 N N . GLU B 1 228 ? -4.293 -20.391 -23.812 1 88.38 228 GLU B N 1
ATOM 6550 C CA . GLU B 1 228 ? -5.578 -20.516 -24.5 1 88.38 228 GLU B CA 1
ATOM 6551 C C . GLU B 1 228 ? -6.641 -21.109 -23.578 1 88.38 228 GLU B C 1
ATOM 6553 O O . GLU B 1 228 ? -7.816 -20.734 -23.656 1 88.38 228 GLU B O 1
ATOM 6558 N N . PHE B 1 229 ? -6.188 -21.922 -22.656 1 91.56 229 PHE B N 1
ATOM 6559 C CA . PHE B 1 229 ? -7.129 -22.656 -21.828 1 91.56 229 PHE B CA 1
ATOM 6560 C C . PHE B 1 229 ? -7.312 -21.984 -20.469 1 91.56 229 PHE B C 1
ATOM 6562 O O . PHE B 1 229 ? -8.391 -22.047 -19.875 1 91.56 229 PHE B O 1
ATOM 6569 N N . VAL B 1 230 ? -6.285 -21.391 -19.953 1 94.88 230 VAL B N 1
ATOM 6570 C CA . VAL B 1 230 ? -6.285 -20.734 -18.641 1 94.88 230 VAL B CA 1
ATOM 6571 C C . VAL B 1 230 ? -6.461 -19.234 -18.812 1 94.88 230 VAL B C 1
ATOM 6573 O O . VAL B 1 230 ? -5.59 -18.562 -19.375 1 94.88 230 VAL B O 1
ATOM 6576 N N . GLU B 1 231 ? -7.5 -18.703 -18.297 1 94.38 231 GLU B N 1
ATOM 6577 C CA . GLU B 1 231 ? -7.859 -17.312 -18.562 1 94.38 231 GLU B CA 1
ATOM 6578 C C . GLU B 1 231 ? -7.285 -16.375 -17.5 1 94.38 231 GLU B C 1
ATOM 6580 O O . GLU B 1 231 ? -7.137 -15.18 -17.719 1 94.38 231 GLU B O 1
ATOM 6585 N N . ALA B 1 232 ? -6.996 -16.922 -16.359 1 95.81 232 ALA B N 1
ATOM 6586 C CA . ALA B 1 232 ? -6.449 -16.109 -15.266 1 95.81 232 ALA B CA 1
ATOM 6587 C C . ALA B 1 232 ? -5.637 -16.969 -14.297 1 95.81 232 ALA B C 1
ATOM 6589 O O . ALA B 1 232 ? -5.938 -18.141 -14.102 1 95.81 232 ALA B O 1
ATOM 6590 N N . SER B 1 233 ? -4.609 -16.359 -13.758 1 95.5 233 SER B N 1
ATOM 6591 C CA . SER B 1 233 ? -3.877 -16.969 -12.656 1 95.5 233 SER B CA 1
ATOM 6592 C C . SER B 1 233 ? -4.477 -16.578 -11.305 1 95.5 233 SER B C 1
ATOM 6594 O O . SER B 1 233 ? -4.809 -15.406 -11.094 1 95.5 233 SER B O 1
ATOM 6596 N N . LEU B 1 234 ? -4.637 -17.547 -10.461 1 97.62 234 LEU B N 1
ATOM 6597 C CA . LEU B 1 234 ? -5.199 -17.266 -9.148 1 97.62 234 LEU B CA 1
ATOM 6598 C C . LEU B 1 234 ? -4.348 -16.25 -8.391 1 97.62 234 LEU B C 1
ATOM 6600 O O . LEU B 1 234 ? -3.135 -16.438 -8.25 1 97.62 234 LEU B O 1
ATOM 6604 N N . GLY B 1 235 ? -4.965 -15.148 -7.949 1 97 235 GLY B N 1
ATOM 6605 C CA . GLY B 1 235 ? -4.285 -14.141 -7.156 1 97 235 GLY B CA 1
ATOM 6606 C C . GLY B 1 235 ? -4.004 -12.867 -7.926 1 97 235 GLY B C 1
ATOM 6607 O O . GLY B 1 235 ? -3.762 -11.812 -7.332 1 97 235 GLY B O 1
ATOM 6608 N N . PHE B 1 236 ? -4 -12.906 -9.297 1 96.94 236 PHE B N 1
ATOM 6609 C CA . PHE B 1 236 ? -3.654 -11.766 -10.141 1 96.94 236 PHE B CA 1
ATOM 6610 C C . PHE B 1 236 ? -4.609 -10.602 -9.898 1 96.94 236 PHE B C 1
ATOM 6612 O O . PHE B 1 236 ? -4.172 -9.461 -9.742 1 96.94 236 PHE B O 1
ATOM 6619 N N . ASP B 1 237 ? -5.883 -10.867 -9.875 1 98 237 ASP B N 1
ATOM 6620 C CA . ASP B 1 237 ? -6.895 -9.82 -9.75 1 98 237 ASP B CA 1
ATOM 6621 C C . ASP B 1 237 ? -6.691 -9.008 -8.469 1 98 237 ASP B C 1
ATOM 6623 O O . ASP B 1 237 ? -6.676 -7.777 -8.508 1 98 237 ASP B O 1
ATOM 6627 N N . SER B 1 238 ? -6.594 -9.703 -7.324 1 97.62 238 SER B N 1
ATOM 6628 C CA . SER B 1 238 ? -6.391 -9.055 -6.039 1 97.62 238 SER B CA 1
ATOM 6629 C C . SER B 1 238 ? -5.102 -8.242 -6.027 1 97.62 238 SER B C 1
ATOM 6631 O O . SER B 1 238 ? -5.086 -7.098 -5.562 1 97.62 238 SER B O 1
ATOM 6633 N N . ASN B 1 239 ? -4.012 -8.867 -6.492 1 97.19 239 ASN B N 1
ATOM 6634 C CA . ASN B 1 239 ? -2.713 -8.195 -6.504 1 97.19 239 ASN B CA 1
ATOM 6635 C C . ASN B 1 239 ? -2.736 -6.941 -7.371 1 97.19 239 ASN B C 1
ATOM 6637 O O . ASN B 1 239 ? -2.234 -5.891 -6.961 1 97.19 239 ASN B O 1
ATOM 6641 N N . ALA B 1 240 ? -3.252 -7.062 -8.578 1 97.44 240 ALA B N 1
ATOM 6642 C CA . ALA B 1 240 ? -3.32 -5.934 -9.508 1 97.44 240 ALA B CA 1
ATOM 6643 C C . ALA B 1 240 ? -4.145 -4.793 -8.914 1 97.44 240 ALA B C 1
ATOM 6645 O O . ALA B 1 240 ? -3.779 -3.623 -9.047 1 97.44 240 ALA B O 1
ATOM 6646 N N . LYS B 1 241 ? -5.25 -5.121 -8.297 1 97.44 241 LYS B N 1
ATOM 6647 C CA . LYS B 1 241 ? -6.098 -4.102 -7.68 1 97.44 241 LYS B CA 1
ATOM 6648 C C . LYS B 1 241 ? -5.363 -3.396 -6.543 1 97.44 241 LYS B C 1
ATOM 6650 O O . LYS B 1 241 ? -5.449 -2.174 -6.406 1 97.44 241 LYS B O 1
ATOM 6655 N N . ALA B 1 242 ? -4.73 -4.172 -5.699 1 97.31 242 ALA B N 1
ATOM 6656 C CA . ALA B 1 242 ? -3.977 -3.592 -4.594 1 97.31 242 ALA B CA 1
ATOM 6657 C C . ALA B 1 242 ? -2.879 -2.662 -5.105 1 97.31 242 ALA B C 1
ATOM 6659 O O . ALA B 1 242 ? -2.695 -1.561 -4.578 1 97.31 242 ALA B O 1
ATOM 6660 N N . MET B 1 243 ? -2.145 -3.092 -6.133 1 97.56 243 MET B N 1
ATOM 6661 C CA . MET B 1 243 ? -1.083 -2.275 -6.711 1 97.56 243 MET B CA 1
ATOM 6662 C C . MET B 1 243 ? -1.655 -1.019 -7.359 1 97.56 243 MET B C 1
ATOM 6664 O O . MET B 1 243 ? -1.058 0.056 -7.273 1 97.56 243 MET B O 1
ATOM 6668 N N . ALA B 1 244 ? -2.773 -1.183 -8.039 1 97.69 244 ALA B N 1
ATOM 6669 C CA . ALA B 1 244 ? -3.414 -0.041 -8.688 1 97.69 244 ALA B CA 1
ATOM 6670 C C . ALA B 1 244 ? -3.816 1.017 -7.664 1 97.69 244 ALA B C 1
ATOM 6672 O O . ALA B 1 244 ? -3.707 2.217 -7.926 1 97.69 244 ALA B O 1
ATOM 6673 N N . GLN B 1 245 ? -4.316 0.59 -6.562 1 97 245 GLN B N 1
ATOM 6674 C CA . GLN B 1 245 ? -4.637 1.52 -5.484 1 97 245 GLN B CA 1
ATOM 6675 C C . GLN B 1 245 ? -3.408 2.326 -5.07 1 97 245 GLN B C 1
ATOM 6677 O O . GLN B 1 245 ? -3.486 3.545 -4.906 1 97 245 GLN B O 1
ATOM 6682 N N . LEU B 1 246 ? -2.32 1.63 -4.859 1 97.88 246 LEU B N 1
ATOM 6683 C CA . LEU B 1 246 ? -1.1 2.287 -4.402 1 97.88 246 LEU B CA 1
ATOM 6684 C C . LEU B 1 246 ? -0.605 3.293 -5.438 1 97.88 246 LEU B C 1
ATOM 6686 O O . LEU B 1 246 ? -0.207 4.406 -5.086 1 97.88 246 LEU B O 1
ATOM 6690 N N . VAL B 1 247 ? -0.644 2.908 -6.684 1 98.06 247 VAL B N 1
ATOM 6691 C CA . VAL B 1 247 ? -0.209 3.795 -7.758 1 98.06 247 VAL B CA 1
ATOM 6692 C C . VAL B 1 247 ? -1.163 4.984 -7.863 1 98.06 247 VAL B C 1
ATOM 6694 O O . VAL B 1 247 ? -0.727 6.125 -8.016 1 98.06 247 VAL B O 1
ATOM 6697 N N . GLY B 1 248 ? -2.467 4.719 -7.824 1 96.38 248 GLY B N 1
ATOM 6698 C CA . GLY B 1 248 ? -3.445 5.797 -7.855 1 96.38 248 GLY B CA 1
ATOM 6699 C C . GLY B 1 248 ? -3.252 6.809 -6.742 1 96.38 248 GLY B C 1
ATOM 6700 O O . GLY B 1 248 ? -3.305 8.016 -6.977 1 96.38 248 GLY B O 1
ATOM 6701 N N . ASN B 1 249 ? -3.055 6.34 -5.508 1 96.81 249 ASN B N 1
ATOM 6702 C CA . ASN B 1 249 ? -2.773 7.215 -4.375 1 96.81 249 ASN B CA 1
ATOM 6703 C C . ASN B 1 249 ? -1.555 8.094 -4.633 1 96.81 249 ASN B C 1
ATOM 6705 O O . ASN B 1 249 ? -1.574 9.289 -4.336 1 96.81 249 ASN B O 1
ATOM 6709 N N . THR B 1 250 ? -0.513 7.469 -5.141 1 96.75 250 THR B N 1
ATOM 6710 C CA . THR B 1 250 ? 0.751 8.164 -5.348 1 96.75 250 THR B CA 1
ATOM 6711 C C . THR B 1 250 ? 0.617 9.211 -6.457 1 96.75 250 THR B C 1
ATOM 6713 O O . THR B 1 250 ? 1.215 10.281 -6.379 1 96.75 250 THR B O 1
ATOM 6716 N N . ALA B 1 251 ? -0.154 8.859 -7.48 1 95.12 251 ALA B N 1
ATOM 6717 C CA . ALA B 1 251 ? -0.383 9.812 -8.562 1 95.12 251 ALA B CA 1
ATOM 6718 C C . ALA B 1 251 ? -1.101 11.055 -8.047 1 95.12 251 ALA B C 1
ATOM 6720 O O . ALA B 1 251 ? -0.762 12.18 -8.438 1 95.12 251 ALA B O 1
ATOM 6721 N N . ILE B 1 252 ? -2.062 10.852 -7.184 1 92.88 252 ILE B N 1
ATOM 6722 C CA . ILE B 1 252 ? -2.789 11.977 -6.598 1 92.88 252 ILE B CA 1
ATOM 6723 C C . ILE B 1 252 ? -1.857 12.773 -5.691 1 92.88 252 ILE B C 1
ATOM 6725 O O . ILE B 1 252 ? -1.93 14.008 -5.645 1 92.88 252 ILE B O 1
ATOM 6729 N N . ASP B 1 253 ? -1.011 12.078 -4.984 1 93.81 253 ASP B N 1
ATOM 6730 C CA . ASP B 1 253 ? -0.015 12.766 -4.164 1 93.81 253 ASP B CA 1
ATOM 6731 C C . ASP B 1 253 ? 0.858 13.688 -5.012 1 93.81 253 ASP B C 1
ATOM 6733 O O . ASP B 1 253 ? 1.091 14.836 -4.645 1 93.81 253 ASP B O 1
ATOM 6737 N N . GLY B 1 254 ? 1.338 13.164 -6.125 1 92.12 254 GLY B N 1
ATOM 6738 C CA . GLY B 1 254 ? 2.143 13.961 -7.039 1 92.12 254 GLY B CA 1
ATOM 6739 C C . GLY B 1 254 ? 1.402 15.156 -7.594 1 92.12 254 GLY B C 1
ATOM 6740 O O . GLY B 1 254 ? 1.974 16.25 -7.719 1 92.12 254 GLY B O 1
ATOM 6741 N N . SER B 1 255 ? 0.138 14.953 -7.906 1 90.31 255 SER B N 1
ATOM 6742 C CA . SER B 1 255 ? -0.685 16.016 -8.469 1 90.31 255 SER B CA 1
ATOM 6743 C C . SER B 1 255 ? -1.032 17.062 -7.418 1 90.31 255 SER B C 1
ATOM 6745 O O . SER B 1 255 ? -1.431 18.188 -7.75 1 90.31 255 SER B O 1
ATOM 6747 N N . SER B 1 256 ? -0.889 16.703 -6.18 1 90.44 256 SER B N 1
ATOM 6748 C CA . SER B 1 256 ? -1.14 17.625 -5.066 1 90.44 256 SER B CA 1
ATOM 6749 C C . SER B 1 256 ? 0.095 18.453 -4.75 1 90.44 256 SER B C 1
ATOM 6751 O O . SER B 1 256 ? -0.008 19.672 -4.535 1 90.44 256 SER B O 1
ATOM 6753 N N . ALA B 1 257 ? 1.191 17.797 -4.719 1 87.56 257 ALA B N 1
ATOM 6754 C CA . ALA B 1 257 ? 2.443 18.469 -4.379 1 87.56 257 ALA B CA 1
ATOM 6755 C C . ALA B 1 257 ? 2.996 19.234 -5.574 1 87.56 257 ALA B C 1
ATOM 6757 O O . ALA B 1 257 ? 3.6 20.297 -5.41 1 87.56 257 ALA B O 1
ATOM 6758 N N . ARG B 1 258 ? 2.883 18.641 -6.762 1 88.38 258 ARG B N 1
ATOM 6759 C CA . ARG B 1 258 ? 3.293 19.188 -8.055 1 88.38 258 ARG B CA 1
ATOM 6760 C C . ARG B 1 258 ? 4.797 19.438 -8.086 1 88.38 258 ARG B C 1
ATOM 6762 O O . ARG B 1 258 ? 5.254 20.469 -8.578 1 88.38 258 ARG B O 1
ATOM 6769 N N . LYS B 1 259 ? 5.531 18.453 -7.496 1 87.38 259 LYS B N 1
ATOM 6770 C CA . LYS B 1 259 ? 6.98 18.625 -7.492 1 87.38 259 LYS B CA 1
ATOM 6771 C C . LYS B 1 259 ? 7.695 17.297 -7.707 1 87.38 259 LYS B C 1
ATOM 6773 O O . LYS B 1 259 ? 8.852 17.281 -8.141 1 87.38 259 LYS B O 1
ATOM 6778 N N . TYR B 1 260 ? 7.016 16.234 -7.512 1 91.38 260 TYR B N 1
ATOM 6779 C CA . TYR B 1 260 ? 7.699 14.953 -7.52 1 91.38 260 TYR B CA 1
ATOM 6780 C C . TYR B 1 260 ? 7.418 14.195 -8.812 1 91.38 260 TYR B C 1
ATOM 6782 O O . TYR B 1 260 ? 6.312 14.266 -9.352 1 91.38 260 TYR B O 1
ATOM 6790 N N . TYR B 1 261 ? 8.461 13.57 -9.312 1 96.69 261 TYR B N 1
ATOM 6791 C CA . TYR B 1 261 ? 8.281 12.508 -10.297 1 96.69 261 TYR B CA 1
ATOM 6792 C C . TYR B 1 261 ? 8.422 11.133 -9.648 1 96.69 261 TYR B C 1
ATOM 6794 O O . TYR B 1 261 ? 9.508 10.758 -9.195 1 96.69 261 TYR B O 1
ATOM 6802 N N . TYR B 1 262 ? 7.383 10.422 -9.656 1 97.62 262 TYR B N 1
ATOM 6803 C CA . TYR B 1 262 ? 7.398 9.102 -9.031 1 97.62 262 TYR B CA 1
ATOM 6804 C C . TYR B 1 262 ? 7.801 8.031 -10.031 1 97.62 262 TYR B C 1
ATOM 6806 O O . TYR B 1 262 ? 7.199 7.91 -11.102 1 97.62 262 TYR B O 1
ATOM 6814 N N . PHE B 1 263 ? 8.859 7.27 -9.727 1 98.06 263 PHE B N 1
ATOM 6815 C CA . PHE B 1 263 ? 9.25 6.059 -10.43 1 98.06 263 PHE B CA 1
ATOM 6816 C C . PHE B 1 263 ? 8.844 4.816 -9.641 1 98.06 263 PHE B C 1
ATOM 6818 O O . PHE B 1 263 ? 9.477 4.469 -8.648 1 98.06 263 PHE B O 1
ATOM 6825 N N . LEU B 1 264 ? 7.816 4.172 -10.109 1 97.88 264 LEU B N 1
ATOM 6826 C CA . LEU B 1 264 ? 7.246 3.047 -9.375 1 97.88 264 LEU B CA 1
ATOM 6827 C C . LEU B 1 264 ? 7.52 1.73 -10.102 1 97.88 264 LEU B C 1
ATOM 6829 O O . LEU B 1 264 ? 7.035 1.516 -11.211 1 97.88 264 LEU B O 1
ATOM 6833 N N . LYS B 1 265 ? 8.312 0.9 -9.484 1 96.44 265 LYS B N 1
ATOM 6834 C CA . LYS B 1 265 ? 8.555 -0.444 -10 1 96.44 265 LYS B CA 1
ATOM 6835 C C . LYS B 1 265 ? 7.523 -1.433 -9.461 1 96.44 265 LYS B C 1
ATOM 6837 O O . LYS B 1 265 ? 7.273 -1.478 -8.258 1 96.44 265 LYS B O 1
ATOM 6842 N N . LEU B 1 266 ? 6.93 -2.166 -10.328 1 95.25 266 LEU B N 1
ATOM 6843 C CA . LEU B 1 266 ? 5.887 -3.104 -9.93 1 95.25 266 LEU B CA 1
ATOM 6844 C C . LEU B 1 266 ? 6.391 -4.543 -10 1 95.25 266 LEU B C 1
ATOM 6846 O O . LEU B 1 266 ? 7.047 -4.926 -10.977 1 95.25 266 LEU B O 1
ATOM 6850 N N . MET B 1 267 ? 6.094 -5.281 -8.953 1 87.81 267 MET B N 1
ATOM 6851 C CA . MET B 1 267 ? 6.391 -6.711 -8.961 1 87.81 267 MET B CA 1
ATOM 6852 C C . MET B 1 267 ? 5.559 -7.434 -10.023 1 87.81 267 MET B C 1
ATOM 6854 O O . MET B 1 267 ? 4.328 -7.363 -10 1 87.81 267 MET B O 1
ATOM 6858 N N . ASP B 1 268 ? 6.055 -8.008 -11.109 1 78.31 268 ASP B N 1
ATOM 6859 C CA . ASP B 1 268 ? 5.344 -8.531 -12.273 1 78.31 268 ASP B CA 1
ATOM 6860 C C . ASP B 1 268 ? 5.941 -9.859 -12.727 1 78.31 268 ASP B C 1
ATOM 6862 O O . ASP B 1 268 ? 5.469 -10.461 -13.695 1 78.31 268 ASP B O 1
ATOM 6866 N N . GLY B 1 269 ? 6.855 -10.406 -12.203 1 66.81 269 GLY B N 1
ATOM 6867 C CA . GLY B 1 269 ? 7.352 -11.727 -12.562 1 66.81 269 GLY B CA 1
ATOM 6868 C C . GLY B 1 269 ? 8.852 -11.766 -12.766 1 66.81 269 GLY B C 1
ATOM 6869 O O . GLY B 1 269 ? 9.438 -10.836 -13.336 1 66.81 269 GLY B O 1
ATOM 6870 N N . SER B 1 270 ? 9.398 -12.672 -12.023 1 56.22 270 SER B N 1
ATOM 6871 C CA . SER B 1 270 ? 10.852 -12.844 -11.977 1 56.22 270 SER B CA 1
ATOM 6872 C C . SER B 1 270 ? 11.352 -13.648 -13.172 1 56.22 270 SER B C 1
ATOM 6874 O O . SER B 1 270 ? 10.578 -14.375 -13.805 1 56.22 270 SER B O 1
ATOM 6876 N N . THR B 1 271 ? 12.531 -13.164 -13.828 1 49.97 271 THR B N 1
ATOM 6877 C CA . THR B 1 271 ? 13.32 -13.836 -14.852 1 49.97 271 THR B CA 1
ATOM 6878 C C . THR B 1 271 ? 13.766 -15.219 -14.375 1 49.97 271 THR B C 1
ATOM 6880 O O . THR B 1 271 ? 14.516 -15.344 -13.406 1 49.97 271 THR B O 1
ATOM 6883 N N . THR B 1 272 ? 12.914 -16.078 -14.016 1 44.19 272 THR B N 1
ATOM 6884 C CA . THR B 1 272 ? 13.664 -17.312 -13.789 1 44.19 272 THR B CA 1
ATOM 6885 C C . THR B 1 272 ? 14.266 -17.828 -15.094 1 44.19 272 THR B C 1
ATOM 6887 O O . THR B 1 272 ? 13.562 -17.953 -16.094 1 44.19 272 THR B O 1
ATOM 6890 N N . GLY B 1 273 ? 15.68 -17.984 -15.289 1 43 273 GLY B N 1
ATOM 6891 C CA . GLY B 1 273 ? 16.484 -18.719 -16.266 1 43 273 GLY B CA 1
ATOM 6892 C C . GLY B 1 273 ? 16.641 -17.969 -17.578 1 43 273 GLY B C 1
ATOM 6893 O O . GLY B 1 273 ? 16.562 -18.578 -18.641 1 43 273 GLY B O 1
ATOM 6894 N N . GLY B 1 274 ? 16.891 -16.641 -17.578 1 44.97 274 GLY B N 1
ATOM 6895 C CA . GLY B 1 274 ? 17.234 -15.938 -18.812 1 44.97 274 GLY B CA 1
ATOM 6896 C C . GLY B 1 274 ? 16.016 -15.562 -19.625 1 44.97 274 GLY B C 1
ATOM 6897 O O . GLY B 1 274 ? 16.141 -15.055 -20.75 1 44.97 274 GLY B O 1
ATOM 6898 N N . LYS B 1 275 ? 14.875 -15.898 -19.25 1 55.88 275 LYS B N 1
ATOM 6899 C CA . LYS B 1 275 ? 13.672 -15.609 -20.031 1 55.88 275 LYS B CA 1
ATOM 6900 C C . LYS B 1 275 ? 13.078 -14.258 -19.625 1 55.88 275 LYS B C 1
ATOM 6902 O O . LYS B 1 275 ? 13.273 -13.797 -18.5 1 55.88 275 LYS B O 1
ATOM 6907 N N . VAL B 1 276 ? 12.68 -13.695 -20.641 1 61.56 276 VAL B N 1
ATOM 6908 C CA . VAL B 1 276 ? 12.133 -12.352 -20.484 1 61.56 276 VAL B CA 1
ATOM 6909 C C . VAL B 1 276 ? 10.906 -12.391 -19.562 1 61.56 276 VAL B C 1
ATOM 6911 O O . VAL B 1 276 ? 9.984 -13.172 -19.797 1 61.56 276 VAL B O 1
ATOM 6914 N N . PRO B 1 277 ? 10.992 -11.547 -18.562 1 78.25 277 PRO B N 1
ATOM 6915 C CA . PRO B 1 277 ? 9.891 -11.469 -17.594 1 78.25 277 PRO B CA 1
ATOM 6916 C C . PRO B 1 277 ? 8.609 -10.906 -18.219 1 78.25 277 PRO B C 1
ATOM 6918 O O . PRO B 1 277 ? 8.633 -10.414 -19.344 1 78.25 277 PRO B O 1
ATOM 6921 N N . THR B 1 278 ? 7.539 -11.188 -17.703 1 89.62 278 THR B N 1
ATOM 6922 C CA . THR B 1 278 ? 6.23 -10.711 -18.125 1 89.62 278 THR B CA 1
ATOM 6923 C C . THR B 1 278 ? 5.816 -9.484 -17.328 1 89.62 278 THR B C 1
ATOM 6925 O O . THR B 1 278 ? 6.363 -9.227 -16.25 1 89.62 278 THR B O 1
ATOM 6928 N N . SER B 1 279 ? 4.957 -8.672 -17.891 1 94.81 279 SER B N 1
ATOM 6929 C CA . SER B 1 279 ? 4.574 -7.43 -17.219 1 94.81 279 SER B CA 1
ATOM 6930 C C . SER B 1 279 ? 3.064 -7.219 -17.266 1 94.81 279 SER B C 1
ATOM 6932 O O . SER B 1 279 ? 2.594 -6.113 -17.547 1 94.81 279 SER B O 1
ATOM 6934 N N . HIS B 1 280 ? 2.277 -8.273 -16.984 1 95.69 280 HIS B N 1
ATOM 6935 C CA . HIS B 1 280 ? 0.821 -8.195 -16.969 1 95.69 280 HIS B CA 1
ATOM 6936 C C . HIS B 1 280 ? 0.326 -7.23 -15.898 1 95.69 280 HIS B C 1
ATOM 6938 O O . HIS B 1 280 ? -0.633 -6.492 -16.125 1 95.69 280 HIS B O 1
ATOM 6944 N N . VAL B 1 281 ? 0.926 -7.223 -14.734 1 96.5 281 VAL B N 1
ATOM 6945 C CA . VAL B 1 281 ? 0.505 -6.375 -13.625 1 96.5 281 VAL B CA 1
ATOM 6946 C C . VAL B 1 281 ? 0.695 -4.906 -13.992 1 96.5 281 VAL B C 1
ATOM 6948 O O . VAL B 1 281 ? -0.187 -4.078 -13.75 1 96.5 281 VAL B O 1
ATOM 6951 N N . ALA B 1 282 ? 1.844 -4.605 -14.594 1 97.25 282 ALA B N 1
ATOM 6952 C CA . ALA B 1 282 ? 2.125 -3.23 -14.992 1 97.25 282 ALA B CA 1
ATOM 6953 C C . ALA B 1 282 ? 1.076 -2.719 -15.977 1 97.25 282 ALA B C 1
ATOM 6955 O O . ALA B 1 282 ? 0.62 -1.578 -15.867 1 97.25 282 ALA B O 1
ATOM 6956 N N . LEU B 1 283 ? 0.735 -3.561 -16.938 1 97.44 283 LEU B N 1
ATOM 6957 C CA . LEU B 1 283 ? -0.264 -3.156 -17.922 1 97.44 283 LEU B CA 1
ATOM 6958 C C . LEU B 1 283 ? -1.615 -2.918 -17.25 1 97.44 283 LEU B C 1
ATOM 6960 O O . LEU B 1 283 ? -2.277 -1.913 -17.516 1 97.44 283 LEU B O 1
ATOM 6964 N N . GLU B 1 284 ? -2.059 -3.869 -16.422 1 97.69 284 GLU B N 1
ATOM 6965 C CA . GLU B 1 284 ? -3.34 -3.723 -15.734 1 97.69 284 GLU B CA 1
ATOM 6966 C C . GLU B 1 284 ? -3.375 -2.449 -14.898 1 97.69 284 GLU B C 1
ATOM 6968 O O . GLU B 1 284 ? -4.363 -1.713 -14.922 1 97.69 284 GLU B O 1
ATOM 6973 N N . VAL B 1 285 ? -2.301 -2.188 -14.141 1 98.12 285 VAL B N 1
ATOM 6974 C CA . VAL B 1 285 ? -2.234 -1.021 -13.266 1 98.12 285 VAL B CA 1
ATOM 6975 C C . VAL B 1 285 ? -2.291 0.256 -14.109 1 98.12 285 VAL B C 1
ATOM 6977 O O . VAL B 1 285 ? -2.941 1.23 -13.719 1 98.12 285 VAL B O 1
ATOM 6980 N N . ALA B 1 286 ? -1.584 0.267 -15.234 1 98.25 286 ALA B N 1
ATOM 6981 C CA . ALA B 1 286 ? -1.612 1.43 -16.109 1 98.25 286 ALA B CA 1
ATOM 6982 C C . ALA B 1 286 ? -3.025 1.695 -16.625 1 98.25 286 ALA B C 1
ATOM 6984 O O . ALA B 1 286 ? -3.453 2.85 -16.719 1 98.25 286 ALA B O 1
ATOM 6985 N N . LEU B 1 287 ? -3.723 0.623 -16.984 1 96.88 287 LEU B N 1
ATOM 6986 C CA . LEU B 1 287 ? -5.09 0.761 -17.484 1 96.88 287 LEU B CA 1
ATOM 6987 C C . LEU B 1 287 ? -6.004 1.318 -16.391 1 96.88 287 LEU B C 1
ATOM 6989 O O . LEU B 1 287 ? -6.914 2.098 -16.688 1 96.88 287 LEU B O 1
ATOM 6993 N N . GLU B 1 288 ? -5.738 0.953 -15.18 1 96.31 288 GLU B N 1
ATOM 6994 C CA . GLU B 1 288 ? -6.609 1.326 -14.062 1 96.31 288 GLU B CA 1
ATOM 6995 C C . GLU B 1 288 ? -6.289 2.73 -13.562 1 96.31 288 GLU B C 1
ATOM 6997 O O . GLU B 1 288 ? -7.152 3.402 -12.992 1 96.31 288 GLU B O 1
ATOM 7002 N N . THR B 1 289 ? -5.023 3.268 -13.719 1 96.69 289 THR B N 1
ATOM 7003 C CA . THR B 1 289 ? -4.617 4.477 -13.008 1 96.69 289 THR B CA 1
ATOM 7004 C C . THR B 1 289 ? -4.195 5.562 -13.992 1 96.69 289 THR B C 1
ATOM 7006 O O . THR B 1 289 ? -4.074 6.73 -13.617 1 96.69 289 THR B O 1
ATOM 7009 N N . LYS B 1 290 ? -3.857 5.18 -15.25 1 96.12 290 LYS B N 1
ATOM 7010 C CA . LYS B 1 290 ? -3.5 6.094 -16.328 1 96.12 290 LYS B CA 1
ATOM 7011 C C . LYS B 1 290 ? -2.281 6.934 -15.961 1 96.12 290 LYS B C 1
ATOM 7013 O O . LYS B 1 290 ? -2.324 8.164 -16.031 1 96.12 290 LYS B O 1
ATOM 7018 N N . PRO B 1 291 ? -1.115 6.305 -15.617 1 97.88 291 PRO B N 1
ATOM 7019 C CA . PRO B 1 291 ? 0.116 7.047 -15.336 1 97.88 291 PRO B CA 1
ATOM 7020 C C . PRO B 1 291 ? 0.636 7.816 -16.547 1 97.88 291 PRO B C 1
ATOM 7022 O O . PRO B 1 291 ? 0.144 7.629 -17.656 1 97.88 291 PRO B O 1
ATOM 7025 N N . ASN B 1 292 ? 1.559 8.688 -16.344 1 98.06 292 ASN B N 1
ATOM 7026 C CA . ASN B 1 292 ? 2.102 9.469 -17.438 1 98.06 292 ASN B CA 1
ATOM 7027 C C . ASN B 1 292 ? 2.906 8.602 -18.406 1 98.06 292 ASN B C 1
ATOM 7029 O O . ASN B 1 292 ? 2.924 8.859 -19.609 1 98.06 292 ASN B O 1
ATOM 7033 N N . LEU B 1 293 ? 3.668 7.637 -17.875 1 98.5 293 LEU B N 1
ATOM 7034 C CA . LEU B 1 293 ? 4.441 6.723 -18.703 1 98.5 293 LEU B CA 1
ATOM 7035 C C . LEU B 1 293 ? 4.375 5.301 -18.156 1 98.5 293 LEU B C 1
ATOM 7037 O O . LEU B 1 293 ? 4.312 5.105 -16.938 1 98.5 293 LEU B O 1
ATOM 7041 N N . LEU B 1 294 ? 4.332 4.359 -19.016 1 98.31 294 LEU B N 1
ATOM 7042 C CA . LEU B 1 294 ? 4.457 2.938 -18.719 1 98.31 294 LEU B CA 1
ATOM 7043 C C . LEU B 1 294 ? 5.613 2.316 -19.484 1 98.31 294 LEU B C 1
ATOM 7045 O O . LEU B 1 294 ? 5.629 2.354 -20.719 1 98.31 294 LEU B O 1
ATOM 7049 N N . LEU B 1 295 ? 6.633 1.854 -18.797 1 97.25 295 LEU B N 1
ATOM 7050 C CA . LEU B 1 295 ? 7.715 1.096 -19.406 1 97.25 295 LEU B CA 1
ATOM 7051 C C . LEU B 1 295 ? 7.43 -0.402 -19.359 1 97.25 295 LEU B C 1
ATOM 7053 O O . LEU B 1 295 ? 7.863 -1.082 -18.422 1 97.25 295 LEU B O 1
ATOM 7057 N N . LEU B 1 296 ? 6.805 -0.876 -20.375 1 96 296 LEU B N 1
ATOM 7058 C CA . LEU B 1 296 ? 6.363 -2.264 -20.469 1 96 296 LEU B CA 1
ATOM 7059 C C . LEU B 1 296 ? 7.465 -3.146 -21.047 1 96 296 LEU B C 1
ATOM 7061 O O . LEU B 1 296 ? 8.031 -2.834 -22.094 1 96 296 LEU B O 1
ATOM 7065 N N . THR B 1 297 ? 7.742 -4.25 -20.422 1 93.5 297 THR B N 1
ATOM 7066 C CA . THR B 1 297 ? 8.828 -5.148 -20.797 1 93.5 297 THR B CA 1
ATOM 7067 C C . THR B 1 297 ? 8.656 -5.637 -22.234 1 93.5 297 THR B C 1
ATOM 7069 O O . THR B 1 297 ? 9.609 -5.629 -23.016 1 93.5 297 THR B O 1
ATOM 7072 N N . GLU B 1 298 ? 7.453 -6.043 -22.562 1 94.12 298 GLU B N 1
ATOM 7073 C CA . GLU B 1 298 ? 7.176 -6.652 -23.859 1 94.12 298 GLU B CA 1
ATOM 7074 C C . GLU B 1 298 ? 7.352 -5.641 -25 1 94.12 298 GLU B C 1
ATOM 7076 O O . GLU B 1 298 ? 7.867 -5.977 -26.062 1 94.12 298 GLU B O 1
ATOM 7081 N N . GLU B 1 299 ? 6.945 -4.473 -24.734 1 94.88 299 GLU B N 1
ATOM 7082 C CA . GLU B 1 299 ? 7.078 -3.434 -25.75 1 94.88 299 GLU B CA 1
ATOM 7083 C C . GLU B 1 299 ? 8.539 -3.068 -25.984 1 94.88 299 GLU B C 1
ATOM 7085 O O . GLU B 1 299 ? 8.977 -2.887 -27.125 1 94.88 299 GLU B O 1
ATOM 7090 N N . VAL B 1 300 ? 9.297 -2.932 -24.938 1 94.88 300 VAL B N 1
ATOM 7091 C CA . VAL B 1 300 ? 10.719 -2.605 -25 1 94.88 300 VAL B CA 1
ATOM 7092 C C . VAL B 1 300 ? 11.469 -3.717 -25.734 1 94.88 300 VAL B C 1
ATOM 7094 O O . VAL B 1 300 ? 12.359 -3.445 -26.547 1 94.88 300 VAL B O 1
ATOM 7097 N N . ASP B 1 301 ? 11.117 -4.922 -25.406 1 92.69 301 ASP B N 1
ATOM 7098 C CA . ASP B 1 301 ? 11.734 -6.074 -26.062 1 92.69 301 ASP B CA 1
ATOM 7099 C C . ASP B 1 301 ? 11.398 -6.098 -27.547 1 92.69 301 ASP B C 1
ATOM 7101 O O . ASP B 1 301 ? 12.273 -6.352 -28.375 1 92.69 301 ASP B O 1
ATOM 7105 N N . ASP B 1 302 ? 10.141 -5.867 -27.844 1 93.5 302 ASP B N 1
ATOM 7106 C CA . ASP B 1 302 ? 9.672 -5.906 -29.219 1 93.5 302 ASP B CA 1
ATOM 7107 C C . ASP B 1 302 ? 10.375 -4.848 -30.062 1 93.5 302 ASP B C 1
ATOM 7109 O O . ASP B 1 302 ? 10.75 -5.109 -31.203 1 93.5 302 ASP B O 1
ATOM 7113 N N . HIS B 1 303 ? 10.531 -3.689 -29.531 1 94.81 303 HIS B N 1
ATOM 7114 C CA . HIS B 1 303 ? 11.141 -2.582 -30.266 1 94.81 303 HIS B CA 1
ATOM 7115 C C . HIS B 1 303 ? 12.664 -2.623 -30.156 1 94.81 303 HIS B C 1
ATOM 7117 O O . HIS B 1 303 ? 13.359 -1.88 -30.844 1 94.81 303 HIS B O 1
ATOM 7123 N N . ARG B 1 304 ? 13.172 -3.465 -29.328 1 93.88 304 ARG B N 1
ATOM 7124 C CA . ARG B 1 304 ? 14.602 -3.562 -29.062 1 93.88 304 ARG B CA 1
ATOM 7125 C C . ARG B 1 304 ? 15.18 -2.209 -28.672 1 93.88 304 ARG B C 1
ATOM 7127 O O . ARG B 1 304 ? 16.188 -1.765 -29.219 1 93.88 304 ARG B O 1
ATOM 7134 N N . ASN B 1 305 ? 14.484 -1.574 -27.766 1 95.19 305 ASN B N 1
ATOM 7135 C CA . ASN B 1 305 ? 14.938 -0.272 -27.297 1 95.19 305 ASN B CA 1
ATOM 7136 C C . ASN B 1 305 ? 16.234 -0.391 -26.484 1 95.19 305 ASN B C 1
ATOM 7138 O O . ASN B 1 305 ? 16.406 -1.339 -25.719 1 95.19 305 ASN B O 1
ATOM 7142 N N . SER B 1 306 ? 17.125 0.516 -26.734 1 95.25 306 SER B N 1
ATOM 7143 C CA . SER B 1 306 ? 18.312 0.606 -25.891 1 95.25 306 SER B CA 1
ATOM 7144 C C . SER B 1 306 ? 18.031 1.376 -24.609 1 95.25 306 SER B C 1
ATOM 7146 O O . SER B 1 306 ? 17 2.055 -24.5 1 95.25 306 SER B O 1
ATOM 7148 N N . LEU B 1 307 ? 18.938 1.212 -23.672 1 94.69 307 LEU B N 1
ATOM 7149 C CA . LEU B 1 307 ? 18.828 1.955 -22.422 1 94.69 307 LEU B CA 1
ATOM 7150 C C . LEU B 1 307 ? 18.828 3.457 -22.688 1 94.69 307 LEU B C 1
ATOM 7152 O O . LEU B 1 307 ? 18.047 4.195 -22.078 1 94.69 307 LEU B O 1
ATOM 7156 N N . ARG B 1 308 ? 19.656 3.904 -23.516 1 94.56 308 ARG B N 1
ATOM 7157 C CA . ARG B 1 308 ? 19.781 5.32 -23.859 1 94.56 308 ARG B CA 1
ATOM 7158 C C . ARG B 1 308 ? 18.5 5.844 -24.484 1 94.56 308 ARG B C 1
ATOM 7160 O O . ARG B 1 308 ? 18.062 6.965 -24.203 1 94.56 308 ARG B O 1
ATOM 7167 N N . GLU B 1 309 ? 17.922 5.047 -25.359 1 96.62 309 GLU B N 1
ATOM 7168 C CA . GLU B 1 309 ? 16.688 5.441 -26.016 1 96.62 309 GLU B CA 1
ATOM 7169 C C . GLU B 1 309 ? 15.555 5.602 -25 1 96.62 309 GLU B C 1
ATOM 7171 O O . GLU B 1 309 ? 14.781 6.562 -25.062 1 96.62 309 GLU B O 1
ATOM 7176 N N . LEU B 1 310 ? 15.445 4.688 -24.078 1 97.44 310 LEU B N 1
ATOM 7177 C CA . LEU B 1 310 ? 14.414 4.758 -23.047 1 97.44 310 LEU B CA 1
ATOM 7178 C C . LEU B 1 310 ? 14.602 6 -22.188 1 97.44 310 LEU B C 1
ATOM 7180 O O . LEU B 1 310 ? 13.625 6.684 -21.859 1 97.44 310 LEU B O 1
ATOM 7184 N N . VAL B 1 311 ? 15.828 6.281 -21.781 1 97.75 311 VAL B N 1
ATOM 7185 C CA . VAL B 1 311 ? 16.141 7.445 -20.953 1 97.75 311 VAL B CA 1
ATOM 7186 C C . VAL B 1 311 ? 15.758 8.719 -21.688 1 97.75 311 VAL B C 1
ATOM 7188 O O . VAL B 1 311 ? 15.172 9.633 -21.094 1 97.75 311 VAL B O 1
ATOM 7191 N N . SER B 1 312 ? 16.109 8.75 -22.953 1 97.81 312 SER B N 1
ATOM 7192 C CA . SER B 1 312 ? 15.781 9.914 -23.766 1 97.81 312 SER B CA 1
ATOM 7193 C C . SER B 1 312 ? 14.273 10.109 -23.859 1 97.81 312 SER B C 1
ATOM 7195 O O . SER B 1 312 ? 13.781 11.234 -23.781 1 97.81 312 SER B O 1
ATOM 7197 N N . ASP B 1 313 ? 13.555 9.016 -24.078 1 97.62 313 ASP B N 1
ATOM 7198 C CA . ASP B 1 313 ? 12.102 9.078 -24.188 1 97.62 313 ASP B CA 1
ATOM 7199 C C . ASP B 1 313 ? 11.477 9.633 -22.922 1 97.62 313 ASP B C 1
ATOM 7201 O O . ASP B 1 313 ? 10.57 10.461 -22.969 1 97.62 313 ASP B O 1
ATOM 7205 N N . ILE B 1 314 ? 11.898 9.172 -21.75 1 98.44 314 ILE B N 1
ATOM 7206 C CA . ILE B 1 314 ? 11.383 9.641 -20.469 1 98.44 314 ILE B CA 1
ATOM 7207 C C . ILE B 1 314 ? 11.703 11.125 -20.312 1 98.44 314 ILE B C 1
ATOM 7209 O O . ILE B 1 314 ? 10.844 11.914 -19.906 1 98.44 314 ILE B O 1
ATOM 7213 N N . ALA B 1 315 ? 12.945 11.492 -20.625 1 98.5 315 ALA B N 1
ATOM 7214 C CA . ALA B 1 315 ? 13.375 12.883 -20.5 1 98.5 315 ALA B CA 1
ATOM 7215 C C . ALA B 1 315 ? 12.547 13.789 -21.406 1 98.5 315 ALA B C 1
ATOM 7217 O O . ALA B 1 315 ? 12.258 14.93 -21.062 1 98.5 315 ALA B O 1
ATOM 7218 N N . ASP B 1 316 ? 12.242 13.273 -22.609 1 98.12 316 ASP B N 1
ATOM 7219 C CA . ASP B 1 316 ? 11.414 14.039 -23.531 1 98.12 316 ASP B CA 1
ATOM 7220 C C . ASP B 1 316 ? 10.055 14.352 -22.922 1 98.12 316 ASP B C 1
ATOM 7222 O O . ASP B 1 316 ? 9.57 15.484 -23.031 1 98.12 316 ASP B O 1
ATOM 7226 N N . VAL B 1 317 ? 9.414 13.391 -22.344 1 97.75 317 VAL B N 1
ATOM 7227 C CA . VAL B 1 317 ? 8.109 13.578 -21.719 1 97.75 317 VAL B CA 1
ATOM 7228 C C . VAL B 1 317 ? 8.211 14.57 -20.578 1 97.75 317 VAL B C 1
ATOM 7230 O O . VAL B 1 317 ? 7.371 15.469 -20.438 1 97.75 317 VAL B O 1
ATOM 7233 N N . ILE B 1 318 ? 9.227 14.422 -19.734 1 97.81 318 ILE B N 1
ATOM 7234 C CA . ILE B 1 318 ? 9.422 15.297 -18.578 1 97.81 318 ILE B CA 1
ATOM 7235 C C . ILE B 1 318 ? 9.656 16.734 -19.047 1 97.81 318 ILE B C 1
ATOM 7237 O O . ILE B 1 318 ? 9.109 17.672 -18.469 1 97.81 318 ILE B O 1
ATOM 7241 N N . ALA B 1 319 ? 10.5 16.859 -20.109 1 97 319 ALA B N 1
ATOM 7242 C CA . ALA B 1 319 ? 10.789 18.188 -20.656 1 97 319 ALA B CA 1
ATOM 7243 C C . ALA B 1 319 ? 9.523 18.828 -21.234 1 97 319 ALA B C 1
ATOM 7245 O O . ALA B 1 319 ? 9.297 20.031 -21.062 1 97 319 ALA B O 1
ATOM 7246 N N . ALA B 1 320 ? 8.773 18.047 -21.953 1 95.75 320 ALA B N 1
ATOM 7247 C CA . ALA B 1 320 ? 7.527 18.562 -22.531 1 95.75 320 ALA B CA 1
ATOM 7248 C C . ALA B 1 320 ? 6.562 19.016 -21.438 1 95.75 320 ALA B C 1
ATOM 7250 O O . ALA B 1 320 ? 5.91 20.047 -21.562 1 95.75 320 ALA B O 1
ATOM 7251 N N . ARG B 1 321 ? 6.434 18.297 -20.359 1 93.81 321 ARG B N 1
ATOM 7252 C CA . ARG B 1 321 ? 5.57 18.656 -19.25 1 93.81 321 ARG B CA 1
ATOM 7253 C C . ARG B 1 321 ? 6.086 19.906 -18.531 1 93.81 321 ARG B C 1
ATOM 7255 O O . ARG B 1 321 ? 5.305 20.781 -18.156 1 93.81 321 ARG B O 1
ATOM 7262 N N . ALA B 1 322 ? 7.367 19.938 -18.391 1 93.56 322 ALA B N 1
ATOM 7263 C CA . ALA B 1 322 ? 7.973 21.109 -17.766 1 93.56 322 ALA B CA 1
ATOM 7264 C C . ALA B 1 322 ? 7.66 22.375 -18.562 1 93.56 322 ALA B C 1
ATOM 7266 O O . ALA B 1 322 ? 7.473 23.453 -17.984 1 93.56 322 ALA B O 1
ATOM 7267 N N . ALA B 1 323 ? 7.676 22.234 -19.875 1 91.62 323 ALA B N 1
ATOM 7268 C CA . ALA B 1 323 ? 7.352 23.359 -20.75 1 91.62 323 ALA B CA 1
ATOM 7269 C C . ALA B 1 323 ? 5.93 23.844 -20.5 1 91.62 323 ALA B C 1
ATOM 7271 O O . ALA B 1 323 ? 5.633 25.031 -20.688 1 91.62 323 ALA B O 1
ATOM 7272 N N . ASP B 1 324 ? 5.07 23.016 -20 1 88.44 324 ASP B N 1
ATOM 7273 C CA . ASP B 1 324 ? 3.695 23.375 -19.656 1 88.44 324 ASP B CA 1
ATOM 7274 C C . ASP B 1 324 ? 3.57 23.734 -18.188 1 88.44 324 ASP B C 1
ATOM 7276 O O . ASP B 1 324 ? 2.461 23.859 -17.656 1 88.44 324 ASP B O 1
ATOM 7280 N N . GLY B 1 325 ? 4.652 23.797 -17.469 1 86.44 325 GLY B N 1
ATOM 7281 C CA . GLY B 1 325 ? 4.668 24.203 -16.078 1 86.44 325 GLY B CA 1
ATOM 7282 C C . GLY B 1 325 ? 4.457 23.047 -15.117 1 86.44 325 GLY B C 1
ATOM 7283 O O . GLY B 1 325 ? 4.23 23.25 -13.922 1 86.44 325 GLY B O 1
ATOM 7284 N N . LYS B 1 326 ? 4.441 21.859 -15.672 1 90.94 326 LYS B N 1
ATOM 7285 C CA . LYS B 1 326 ? 4.223 20.656 -14.859 1 90.94 326 LYS B CA 1
ATOM 7286 C C . LYS B 1 326 ? 5.543 19.953 -14.547 1 90.94 326 LYS B C 1
ATOM 7288 O O . LYS B 1 326 ? 6.176 19.391 -15.445 1 90.94 326 LYS B O 1
ATOM 7293 N N . ASN B 1 327 ? 5.957 19.953 -13.266 1 93.19 327 ASN B N 1
ATOM 7294 C CA . ASN B 1 327 ? 7.215 19.328 -12.859 1 93.19 327 ASN B CA 1
ATOM 7295 C C . ASN B 1 327 ? 6.973 18.094 -12 1 93.19 327 ASN B C 1
ATOM 7297 O O . ASN B 1 327 ? 7.684 17.875 -11.016 1 93.19 327 ASN B O 1
ATOM 7301 N N . PHE B 1 328 ? 5.898 17.453 -12.281 1 93.94 328 PHE B N 1
ATOM 7302 C CA . PHE B 1 328 ? 5.535 16.234 -11.57 1 93.94 328 PHE B CA 1
ATOM 7303 C C . PHE B 1 328 ? 4.988 15.195 -12.539 1 93.94 328 PHE B C 1
ATOM 7305 O O . PHE B 1 328 ? 4.57 15.523 -13.648 1 93.94 328 PHE B O 1
ATOM 7312 N N . GLY B 1 329 ? 5.027 13.953 -12.078 1 96.44 329 GLY B N 1
ATOM 7313 C CA . GLY B 1 329 ? 4.5 12.883 -12.906 1 96.44 329 GLY B CA 1
ATOM 7314 C C . GLY B 1 329 ? 4.664 11.508 -12.273 1 96.44 329 GLY B C 1
ATOM 7315 O O . GLY B 1 329 ? 5.281 11.375 -11.219 1 96.44 329 GLY B O 1
ATOM 7316 N N . THR B 1 330 ? 4.016 10.539 -12.891 1 98.06 330 THR B N 1
ATOM 7317 C CA . THR B 1 330 ? 4.055 9.148 -12.445 1 98.06 330 THR B CA 1
ATOM 7318 C C . THR B 1 330 ? 4.52 8.234 -13.57 1 98.06 330 THR B C 1
ATOM 7320 O O . THR B 1 330 ? 3.895 8.172 -14.633 1 98.06 330 THR B O 1
ATOM 7323 N N . ILE B 1 331 ? 5.633 7.539 -13.336 1 98.62 331 ILE B N 1
ATOM 7324 C CA . ILE B 1 331 ? 6.215 6.617 -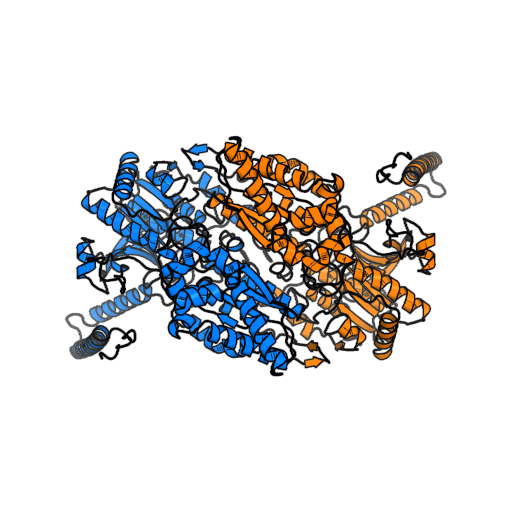14.305 1 98.62 331 ILE B CA 1
ATOM 7325 C C . ILE B 1 331 ? 6.215 5.199 -13.742 1 98.62 331 ILE B C 1
ATOM 7327 O O . ILE B 1 331 ? 6.75 4.961 -12.656 1 98.62 331 ILE B O 1
ATOM 7331 N N . LEU B 1 332 ? 5.598 4.277 -14.469 1 98.38 332 LEU B N 1
ATOM 7332 C CA . LEU B 1 332 ? 5.566 2.877 -14.062 1 98.38 332 LEU B CA 1
ATOM 7333 C C . LEU B 1 332 ? 6.676 2.088 -14.75 1 98.38 332 LEU B C 1
ATOM 7335 O O . LEU B 1 332 ? 6.836 2.176 -15.969 1 98.38 332 LEU B O 1
ATOM 7339 N N . VAL B 1 333 ? 7.441 1.37 -13.953 1 96.81 333 VAL B N 1
ATOM 7340 C CA . VAL B 1 333 ? 8.555 0.562 -14.445 1 96.81 333 VAL B CA 1
ATOM 7341 C C . VAL B 1 333 ? 8.281 -0.916 -14.172 1 96.81 333 VAL B C 1
ATOM 7343 O O . VAL B 1 333 ? 8.172 -1.332 -13.016 1 96.81 333 VAL B O 1
ATOM 7346 N N . ALA B 1 334 ? 8.156 -1.655 -15.242 1 94.25 334 ALA B N 1
ATOM 7347 C CA . ALA B 1 334 ? 7.992 -3.094 -15.055 1 94.25 334 ALA B CA 1
ATOM 7348 C C . ALA B 1 334 ? 9.25 -3.717 -14.461 1 94.25 334 ALA B C 1
ATOM 7350 O O . ALA B 1 334 ? 10.367 -3.318 -14.797 1 94.25 334 ALA B O 1
ATOM 7351 N N . GLU B 1 335 ? 9.062 -4.699 -13.625 1 90.31 335 GLU B N 1
ATOM 7352 C CA . GLU B 1 335 ? 10.164 -5.344 -12.922 1 90.31 335 GLU B CA 1
ATOM 7353 C C . GLU B 1 335 ? 11.188 -5.926 -13.891 1 90.31 335 GLU B C 1
ATOM 7355 O O . GLU B 1 335 ? 12.391 -5.879 -13.641 1 90.31 335 GLU B O 1
ATOM 7360 N N . GLY B 1 336 ? 10.75 -6.418 -15 1 89.44 336 GLY B N 1
ATOM 7361 C CA . GLY B 1 336 ? 11.609 -7.094 -15.953 1 89.44 336 GLY B CA 1
ATOM 7362 C C . GLY B 1 336 ? 12.211 -6.16 -16.984 1 89.44 336 GLY B C 1
ATOM 7363 O O . GLY B 1 336 ? 12.82 -6.609 -17.953 1 89.44 336 GLY B O 1
ATOM 7364 N N . LEU B 1 337 ? 12.156 -4.883 -16.781 1 92.31 337 LEU B N 1
ATOM 7365 C CA . LEU B 1 337 ? 12.531 -3.9 -17.781 1 92.31 337 LEU B CA 1
ATOM 7366 C C . LEU B 1 337 ? 13.977 -4.098 -18.219 1 92.31 337 LEU B C 1
ATOM 7368 O O . LEU B 1 337 ? 14.266 -4.148 -19.422 1 92.31 337 LEU B O 1
ATOM 7372 N N . LEU B 1 338 ? 14.891 -4.285 -17.281 1 90.19 338 LEU B N 1
ATOM 7373 C CA . LEU B 1 338 ? 16.312 -4.375 -17.609 1 90.19 338 LEU B CA 1
ATOM 7374 C C . LEU B 1 338 ? 16.594 -5.625 -18.438 1 90.19 338 LEU B C 1
ATOM 7376 O O . LEU B 1 338 ? 17.438 -5.602 -19.344 1 90.19 338 LEU B O 1
ATOM 7380 N N . ALA B 1 339 ? 15.898 -6.645 -18.125 1 88.31 339 ALA B N 1
ATOM 7381 C CA . ALA B 1 339 ? 16.094 -7.895 -18.859 1 88.31 339 ALA B CA 1
ATOM 7382 C C . ALA B 1 339 ? 15.562 -7.781 -20.281 1 88.31 339 ALA B C 1
ATOM 7384 O O . ALA B 1 339 ? 15.945 -8.562 -21.156 1 88.31 339 ALA B O 1
ATOM 7385 N N . ALA B 1 340 ? 14.68 -6.863 -20.5 1 90.38 340 ALA B N 1
ATOM 7386 C CA . ALA B 1 340 ? 14.102 -6.668 -21.828 1 90.38 340 ALA B CA 1
ATOM 7387 C C . ALA B 1 340 ? 15.047 -5.863 -22.719 1 90.38 340 ALA B C 1
ATOM 7389 O O . ALA B 1 340 ? 14.953 -5.934 -23.953 1 90.38 340 ALA B O 1
ATOM 7390 N N . ILE B 1 341 ? 15.883 -5.098 -22.125 1 92.62 341 ILE B N 1
ATOM 7391 C CA . ILE B 1 341 ? 16.844 -4.285 -22.859 1 92.62 341 ILE B CA 1
ATOM 7392 C C . ILE B 1 341 ? 17.984 -5.172 -23.375 1 92.62 341 ILE B C 1
ATOM 7394 O O . ILE B 1 341 ? 18.672 -5.812 -22.578 1 92.62 341 ILE B O 1
ATOM 7398 N N . PRO B 1 342 ? 18.281 -5.172 -24.641 1 91 342 PRO B N 1
ATOM 7399 C CA . PRO B 1 342 ? 19.219 -6.137 -25.234 1 91 342 PRO B CA 1
ATOM 7400 C C . PRO B 1 342 ? 20.594 -6.094 -24.578 1 91 342 PRO B C 1
ATOM 7402 O O . PRO B 1 342 ? 21.141 -7.141 -24.219 1 91 342 PRO B O 1
ATOM 7405 N N . GLU B 1 343 ? 21.188 -4.922 -24.469 1 91.25 343 GLU B N 1
ATOM 7406 C CA . GLU B 1 343 ? 22.531 -4.832 -23.906 1 91.25 343 GLU B CA 1
ATOM 7407 C C . GLU B 1 343 ? 22.547 -5.293 -22.453 1 91.25 343 GLU B C 1
ATOM 7409 O O . GLU B 1 343 ? 23.5 -5.957 -22.016 1 91.25 343 GLU B O 1
ATOM 7414 N N . PHE B 1 344 ? 21.578 -4.965 -21.75 1 90.19 344 PHE B N 1
ATOM 7415 C CA . PHE B 1 344 ? 21.516 -5.371 -20.344 1 90.19 344 PHE B CA 1
ATOM 7416 C C . PHE B 1 344 ? 21.25 -6.867 -20.234 1 90.19 344 PHE B C 1
ATOM 7418 O O . PHE B 1 344 ? 21.75 -7.523 -19.312 1 90.19 344 PHE B O 1
ATOM 7425 N N . ARG B 1 345 ? 20.375 -7.398 -21.078 1 88.5 345 ARG B N 1
ATOM 7426 C CA . ARG B 1 345 ? 20.109 -8.836 -21.094 1 88.5 345 ARG B CA 1
ATOM 7427 C C . ARG B 1 345 ? 21.406 -9.625 -21.281 1 88.5 345 ARG B C 1
ATOM 7429 O O . ARG B 1 345 ? 21.609 -10.648 -20.625 1 88.5 345 ARG B O 1
ATOM 7436 N N . THR B 1 346 ? 22.219 -9.148 -22.141 1 90.06 346 THR B N 1
ATOM 7437 C CA . THR B 1 346 ? 23.516 -9.789 -22.391 1 90.06 346 THR B CA 1
ATOM 7438 C C . THR B 1 346 ? 24.375 -9.75 -21.141 1 90.06 346 THR B C 1
ATOM 7440 O O . THR B 1 346 ? 25 -10.75 -20.766 1 90.06 346 THR B O 1
ATOM 7443 N N . LEU B 1 347 ? 24.391 -8.641 -20.516 1 91.06 347 LEU B N 1
ATOM 7444 C CA . LEU B 1 347 ? 25.156 -8.5 -19.281 1 91.06 347 LEU B CA 1
ATOM 7445 C C . LEU B 1 347 ? 24.641 -9.461 -18.219 1 91.06 347 LEU B C 1
ATOM 7447 O O . LEU B 1 347 ? 25.438 -10.125 -17.547 1 91.06 347 LEU B O 1
ATOM 7451 N N . ILE B 1 348 ? 23.328 -9.5 -18.047 1 86.62 348 ILE B N 1
ATOM 7452 C CA . ILE B 1 348 ? 22.719 -10.375 -17.047 1 86.62 348 ILE B CA 1
ATOM 7453 C C . ILE B 1 348 ? 23.078 -11.828 -17.344 1 86.62 348 ILE B C 1
ATOM 7455 O O . ILE B 1 348 ? 23.438 -12.586 -16.438 1 86.62 348 ILE B O 1
ATOM 7459 N N . SER B 1 349 ? 22.984 -12.219 -18.625 1 85.56 349 SER B N 1
ATOM 7460 C CA . SER B 1 349 ? 23.312 -13.586 -19.031 1 85.56 349 SER B CA 1
ATOM 7461 C C . SER B 1 349 ? 24.75 -13.938 -18.703 1 85.56 349 SER B C 1
ATOM 7463 O O . SER B 1 349 ? 25.047 -15.055 -18.266 1 85.56 349 SER B O 1
ATOM 7465 N N . GLU B 1 350 ? 25.609 -13.039 -18.922 1 89.19 350 GLU B N 1
ATOM 7466 C CA . GLU B 1 350 ? 27.016 -13.266 -18.641 1 89.19 350 GLU B CA 1
ATOM 7467 C C . GLU B 1 350 ? 27.266 -13.367 -17.141 1 89.19 350 GLU B C 1
ATOM 7469 O O . GLU B 1 350 ? 28.047 -14.211 -16.688 1 89.19 350 GLU B O 1
ATOM 7474 N N . LEU B 1 351 ? 26.641 -12.562 -16.391 1 88.31 351 LEU B N 1
ATOM 7475 C CA . LEU B 1 351 ? 26.812 -12.57 -14.938 1 88.31 351 LEU B CA 1
ATOM 7476 C C . LEU B 1 351 ? 26.25 -13.859 -14.336 1 88.31 351 LEU B C 1
ATOM 7478 O O . LEU B 1 351 ? 26.766 -14.352 -13.328 1 88.31 351 LEU B O 1
ATOM 7482 N N . GLU B 1 352 ? 25.188 -14.367 -14.898 1 83.31 352 GLU B N 1
ATOM 7483 C CA . GLU B 1 352 ? 24.531 -15.57 -14.383 1 83.31 352 GLU B CA 1
ATOM 7484 C C . GLU B 1 352 ? 25.438 -16.797 -14.531 1 83.31 352 GLU B C 1
ATOM 7486 O O . GLU B 1 352 ? 25.266 -17.781 -13.828 1 83.31 352 GLU B O 1
ATOM 7491 N N . THR B 1 353 ? 26.406 -16.703 -15.445 1 83.94 353 THR B N 1
ATOM 7492 C CA . THR B 1 353 ? 27.328 -17.812 -15.656 1 83.94 353 THR B CA 1
ATOM 7493 C C . THR B 1 353 ? 28.484 -17.766 -14.664 1 83.94 353 THR B C 1
ATOM 7495 O O . THR B 1 353 ? 29.25 -18.719 -14.547 1 83.94 353 THR B O 1
ATOM 7498 N N . LEU B 1 354 ? 28.516 -16.719 -13.938 1 86.75 354 LEU B N 1
ATOM 7499 C CA . LEU B 1 354 ? 29.625 -16.531 -13.016 1 86.75 354 LEU B CA 1
ATOM 7500 C C . LEU B 1 354 ? 29.203 -16.859 -11.586 1 86.75 354 LEU B C 1
ATOM 7502 O O . LEU B 1 354 ? 28.031 -16.734 -11.234 1 86.75 354 LEU B O 1
ATOM 7506 N N . PRO B 1 355 ? 30.156 -17.344 -10.82 1 83.69 355 PRO B N 1
ATOM 7507 C CA . PRO B 1 355 ? 29.844 -17.609 -9.414 1 83.69 355 PRO B CA 1
ATOM 7508 C C . PRO B 1 355 ? 29.5 -16.344 -8.633 1 83.69 355 PRO B C 1
ATOM 7510 O O . PRO B 1 355 ? 30.141 -15.297 -8.828 1 83.69 355 PRO B O 1
ATOM 7513 N N . MET B 1 356 ? 28.516 -16.5 -7.77 1 82.5 356 MET B N 1
ATOM 7514 C CA . MET B 1 356 ? 28.094 -15.375 -6.938 1 82.5 356 MET B CA 1
ATOM 7515 C C . MET B 1 356 ? 28.062 -15.766 -5.465 1 82.5 356 MET B C 1
ATOM 7517 O O . MET B 1 356 ? 27.875 -16.938 -5.141 1 82.5 356 MET B O 1
ATOM 7521 N N . PRO B 1 357 ? 28.219 -14.898 -4.445 1 83.06 357 PRO B N 1
ATOM 7522 C CA . PRO B 1 357 ? 28.5 -13.484 -4.68 1 83.06 357 PRO B CA 1
ATOM 7523 C C . PRO B 1 357 ? 29.922 -13.234 -5.152 1 83.06 357 PRO B C 1
ATOM 7525 O O . PRO B 1 357 ? 30.781 -14.109 -5.027 1 83.06 357 PRO B O 1
ATOM 7528 N N . SER B 1 358 ? 30.156 -12.094 -5.871 1 88.12 358 SER B N 1
ATOM 7529 C CA . SER B 1 358 ? 31.469 -11.766 -6.418 1 88.12 358 SER B CA 1
ATOM 7530 C C . SER B 1 358 ? 31.797 -10.289 -6.227 1 88.12 358 SER B C 1
ATOM 7532 O O . SER B 1 358 ? 31 -9.547 -5.633 1 88.12 358 SER B O 1
ATOM 7534 N N . THR B 1 359 ? 33 -9.859 -6.547 1 90.12 359 THR B N 1
ATOM 7535 C CA . THR B 1 359 ? 33.469 -8.469 -6.5 1 90.12 359 THR B CA 1
ATOM 7536 C C . THR B 1 359 ? 33.656 -7.922 -7.906 1 90.12 359 THR B C 1
ATOM 7538 O O . THR B 1 359 ? 33.781 -8.688 -8.867 1 90.12 359 THR B O 1
ATOM 7541 N N . VAL B 1 360 ? 33.688 -6.645 -7.93 1 90.69 360 VAL B N 1
ATOM 7542 C CA . VAL B 1 360 ? 33.844 -5.973 -9.211 1 90.69 360 VAL B CA 1
ATOM 7543 C C . VAL B 1 360 ? 35.156 -6.41 -9.859 1 90.69 360 VAL B C 1
ATOM 7545 O O . VAL B 1 360 ? 35.219 -6.652 -11.07 1 90.69 360 VAL B O 1
ATOM 7548 N N . GLU B 1 361 ? 36.156 -6.531 -9.094 1 90.44 361 GLU B N 1
ATOM 7549 C CA . GLU B 1 361 ? 37.5 -6.879 -9.578 1 90.44 361 GLU B CA 1
ATOM 7550 C C . GLU B 1 361 ? 37.531 -8.273 -10.188 1 90.44 361 GLU B C 1
ATOM 7552 O O . GLU B 1 361 ? 38.25 -8.531 -11.156 1 90.44 361 GLU B O 1
ATOM 7557 N N . LYS B 1 362 ? 36.719 -9.148 -9.695 1 91.81 362 LYS B N 1
ATOM 7558 C CA . LYS B 1 362 ? 36.719 -10.539 -10.133 1 91.81 362 LYS B CA 1
ATOM 7559 C C . LYS B 1 362 ? 35.812 -10.719 -11.359 1 91.81 362 LYS B C 1
ATOM 7561 O O . LYS B 1 362 ? 36.062 -11.609 -12.18 1 91.81 362 LYS B O 1
ATOM 7566 N N . VAL B 1 363 ? 34.844 -9.914 -11.477 1 92.81 363 VAL B N 1
ATOM 7567 C CA . VAL B 1 363 ? 33.812 -10.133 -12.492 1 92.81 363 VAL B CA 1
ATOM 7568 C C . VAL B 1 363 ? 34.188 -9.422 -13.781 1 92.81 363 VAL B C 1
ATOM 7570 O O . VAL B 1 363 ? 33.938 -9.93 -14.875 1 92.81 363 VAL B O 1
ATOM 7573 N N . LEU B 1 364 ? 34.844 -8.305 -13.742 1 92.5 364 LEU B N 1
ATOM 7574 C CA . LEU B 1 364 ? 35.094 -7.441 -14.898 1 92.5 364 LEU B CA 1
ATOM 7575 C C . LEU B 1 364 ? 35.906 -8.164 -15.953 1 92.5 364 LEU B C 1
ATOM 7577 O O . LEU B 1 364 ? 35.594 -8.109 -17.141 1 92.5 364 LEU B O 1
ATOM 7581 N N . PRO B 1 365 ? 36.969 -8.875 -15.484 1 92.38 365 PRO B N 1
ATOM 7582 C CA . PRO B 1 365 ? 37.781 -9.562 -16.5 1 92.38 365 PRO B CA 1
ATOM 7583 C C . PRO B 1 365 ? 37.031 -10.703 -17.172 1 92.38 365 PRO B C 1
ATOM 7585 O O . PRO B 1 365 ? 37.406 -11.148 -18.25 1 92.38 365 PRO B O 1
ATOM 7588 N N . GLU B 1 366 ? 36 -11.18 -16.578 1 94.19 366 GLU B N 1
ATOM 7589 C CA . GLU B 1 366 ? 35.25 -12.328 -17.109 1 94.19 366 GLU B CA 1
ATOM 7590 C C . GLU B 1 366 ? 34.156 -11.891 -18.078 1 94.19 366 GLU B C 1
ATOM 7592 O O . GLU B 1 366 ? 33.594 -12.719 -18.797 1 94.19 366 GLU B O 1
ATOM 7597 N N . LEU B 1 367 ? 33.906 -10.625 -18.141 1 94.75 367 LEU B N 1
ATOM 7598 C CA . LEU B 1 367 ? 32.844 -10.102 -19 1 94.75 367 LEU B CA 1
ATOM 7599 C C . LEU B 1 367 ? 33.406 -9.727 -20.375 1 94.75 367 LEU B C 1
ATOM 7601 O O . LEU B 1 367 ? 34.594 -9.422 -20.516 1 94.75 367 LEU B O 1
ATOM 7605 N N . THR B 1 368 ? 32.562 -9.805 -21.391 1 94.5 368 THR B N 1
ATOM 7606 C CA . THR B 1 368 ? 32.938 -9.281 -22.688 1 94.5 368 THR B CA 1
ATOM 7607 C C . THR B 1 368 ? 33.188 -7.781 -22.609 1 94.5 368 THR B C 1
ATOM 7609 O O . THR B 1 368 ? 32.812 -7.121 -21.656 1 94.5 368 THR B O 1
ATOM 7612 N N . THR B 1 369 ? 33.844 -7.227 -23.625 1 92.94 369 THR B N 1
ATOM 7613 C CA . THR B 1 369 ? 34.219 -5.816 -23.656 1 92.94 369 THR B CA 1
ATOM 7614 C C . THR B 1 369 ? 32.969 -4.926 -23.547 1 92.94 369 THR B C 1
ATOM 7616 O O . THR B 1 369 ? 33 -3.928 -22.828 1 92.94 369 THR B O 1
ATOM 7619 N N . TRP B 1 370 ? 32.062 -5.32 -24.281 1 91.88 370 TRP B N 1
ATOM 7620 C CA . TRP B 1 370 ? 30.859 -4.523 -24.281 1 91.88 370 TRP B CA 1
ATOM 7621 C C . TRP B 1 370 ? 30.156 -4.594 -22.938 1 91.88 370 TRP B C 1
ATOM 7623 O O . TRP B 1 370 ? 29.688 -3.574 -22.422 1 91.88 370 TRP B O 1
ATOM 7633 N N . SER B 1 371 ? 29.984 -5.754 -22.328 1 94.31 371 SER B N 1
ATOM 7634 C CA . SER B 1 371 ? 29.328 -5.934 -21.047 1 94.31 371 SER B CA 1
ATOM 7635 C C . SER B 1 371 ? 30.109 -5.25 -19.922 1 94.31 371 SER B C 1
ATOM 7637 O O . SER B 1 371 ? 29.516 -4.691 -19 1 94.31 371 SER B O 1
ATOM 7639 N N . ALA B 1 372 ? 31.359 -5.312 -20.062 1 94.56 372 ALA B N 1
ATOM 7640 C CA . ALA B 1 372 ? 32.219 -4.648 -19.078 1 94.56 372 ALA B CA 1
ATOM 7641 C C . ALA B 1 372 ? 32.031 -3.133 -19.125 1 94.56 372 ALA B C 1
ATOM 7643 O O . ALA B 1 372 ? 32.031 -2.469 -18.078 1 94.56 372 ALA B O 1
ATOM 7644 N N . ALA B 1 373 ? 31.969 -2.67 -20.312 1 93.62 373 ALA B N 1
ATOM 7645 C CA . ALA B 1 373 ? 31.75 -1.234 -20.484 1 93.62 373 ALA B CA 1
ATOM 7646 C C . ALA B 1 373 ? 30.422 -0.808 -19.875 1 93.62 373 ALA B C 1
ATOM 7648 O O . ALA B 1 373 ? 30.328 0.231 -19.219 1 93.62 373 ALA B O 1
ATOM 7649 N N . LEU B 1 374 ? 29.406 -1.562 -20.156 1 93.38 374 LEU B N 1
ATOM 7650 C CA . LEU B 1 374 ? 28.094 -1.275 -19.594 1 93.38 374 LEU B CA 1
ATOM 7651 C C . LEU B 1 374 ? 28.125 -1.352 -18.078 1 93.38 374 LEU B C 1
ATOM 7653 O O . LEU B 1 374 ? 27.609 -0.465 -17.391 1 93.38 374 LEU B O 1
ATOM 7657 N N . PHE B 1 375 ? 28.719 -2.361 -17.578 1 94.56 375 PHE B N 1
ATOM 7658 C CA . PHE B 1 375 ? 28.828 -2.566 -16.141 1 94.56 375 PHE B CA 1
ATOM 7659 C C . PHE B 1 375 ? 29.516 -1.375 -15.477 1 94.56 375 PHE B C 1
ATOM 7661 O O . PHE B 1 375 ? 29.047 -0.892 -14.438 1 94.56 375 PHE B O 1
ATOM 7668 N N . ASN B 1 376 ? 30.531 -0.89 -16.062 1 92.69 376 ASN B N 1
ATOM 7669 C CA . ASN B 1 376 ? 31.297 0.219 -15.523 1 92.69 376 ASN B CA 1
ATOM 7670 C C . ASN B 1 376 ? 30.531 1.532 -15.594 1 92.69 376 ASN B C 1
ATOM 7672 O O . ASN B 1 376 ? 30.781 2.449 -14.805 1 92.69 376 ASN B O 1
ATOM 7676 N N . SER B 1 377 ? 29.641 1.564 -16.516 1 91.56 377 SER B N 1
ATOM 7677 C CA . SER B 1 377 ? 28.875 2.793 -16.703 1 91.56 377 SER B CA 1
ATOM 7678 C C . SER B 1 377 ? 27.734 2.885 -15.695 1 91.56 377 SER B C 1
ATOM 7680 O O . SER B 1 377 ? 27.156 3.953 -15.5 1 91.56 377 SER B O 1
ATOM 7682 N N . LEU B 1 378 ? 27.438 1.798 -15.016 1 92.44 378 LEU B N 1
ATOM 7683 C CA . LEU B 1 378 ? 26.344 1.764 -14.055 1 92.44 378 LEU B CA 1
ATOM 7684 C C . LEU B 1 378 ? 26.75 2.385 -12.727 1 92.44 378 LEU B C 1
ATOM 7686 O O . LEU B 1 378 ? 27.938 2.369 -12.375 1 92.44 378 LEU B O 1
ATOM 7690 N N . PRO B 1 379 ? 25.797 3.035 -12.078 1 90 379 PRO B N 1
ATOM 7691 C CA . PRO B 1 379 ? 26.141 3.533 -10.742 1 90 379 PRO B CA 1
ATOM 7692 C C . PRO B 1 379 ? 26.547 2.42 -9.789 1 90 379 PRO B C 1
ATOM 7694 O O . PRO B 1 379 ? 26.156 1.267 -9.961 1 90 379 PRO B O 1
ATOM 7697 N N . GLU B 1 380 ? 27.234 2.773 -8.734 1 87.38 380 GLU B N 1
ATOM 7698 C CA . GLU B 1 380 ? 27.828 1.817 -7.805 1 87.38 380 GLU B CA 1
ATOM 7699 C C . GLU B 1 380 ? 26.766 0.938 -7.16 1 87.38 380 GLU B C 1
ATOM 7701 O O . GLU B 1 380 ? 26.984 -0.256 -6.945 1 87.38 380 GLU B O 1
ATOM 7706 N N . PHE B 1 381 ? 25.672 1.495 -6.867 1 85.12 381 PHE B N 1
ATOM 7707 C CA . PHE B 1 381 ? 24.672 0.718 -6.16 1 85.12 381 PHE B CA 1
ATOM 7708 C C . PHE B 1 381 ? 24.125 -0.398 -7.047 1 85.12 381 PHE B C 1
ATOM 7710 O O . PHE B 1 381 ? 23.828 -1.493 -6.562 1 85.12 381 PHE B O 1
ATOM 7717 N N . ILE B 1 382 ? 23.969 -0.211 -8.352 1 89.44 382 ILE B N 1
ATOM 7718 C CA . ILE B 1 382 ? 23.5 -1.239 -9.273 1 89.44 382 ILE B CA 1
ATOM 7719 C C . ILE B 1 382 ? 24.594 -2.293 -9.469 1 89.44 382 ILE B C 1
ATOM 7721 O O . ILE B 1 382 ? 24.297 -3.486 -9.57 1 89.44 382 ILE B O 1
ATOM 7725 N N . GLN B 1 383 ? 25.859 -1.842 -9.555 1 89.75 383 GLN B N 1
ATOM 7726 C CA . GLN B 1 383 ? 26.984 -2.771 -9.68 1 89.75 383 GLN B CA 1
ATOM 7727 C C . GLN B 1 383 ? 27 -3.762 -8.516 1 89.75 383 GLN B C 1
ATOM 7729 O O . GLN B 1 383 ? 27.141 -4.969 -8.727 1 89.75 383 GLN B O 1
ATOM 7734 N N . LYS B 1 384 ? 26.797 -3.229 -7.383 1 85.81 384 LYS B N 1
ATOM 7735 C CA . LYS B 1 384 ? 26.828 -4.062 -6.184 1 85.81 384 LYS B CA 1
ATOM 7736 C C . LYS B 1 384 ? 25.641 -5.027 -6.168 1 85.81 384 LYS B C 1
ATOM 7738 O O . LYS B 1 384 ? 25.781 -6.176 -5.738 1 85.81 384 LYS B O 1
ATOM 7743 N N . GLN B 1 385 ? 24.516 -4.574 -6.582 1 85.88 385 GLN B N 1
ATOM 7744 C CA . GLN B 1 385 ? 23.312 -5.402 -6.574 1 85.88 385 GLN B CA 1
ATOM 7745 C C . GLN B 1 385 ? 23.422 -6.551 -7.566 1 85.88 385 GLN B C 1
ATOM 7747 O O . GLN B 1 385 ? 22.891 -7.641 -7.328 1 85.88 385 GLN B O 1
ATOM 7752 N N . LEU B 1 386 ? 24.062 -6.328 -8.648 1 86.94 386 LEU B N 1
ATOM 7753 C CA . LEU B 1 386 ? 24.25 -7.348 -9.68 1 86.94 386 LEU B CA 1
ATOM 7754 C C . LEU B 1 386 ? 25.172 -8.453 -9.195 1 86.94 386 LEU B C 1
ATOM 7756 O O . LEU B 1 386 ? 25.172 -9.555 -9.742 1 86.94 386 LEU B O 1
ATOM 7760 N N . LEU B 1 387 ? 25.906 -8.203 -8.133 1 86.56 387 LEU B N 1
ATOM 7761 C CA . LEU B 1 387 ? 26.938 -9.141 -7.695 1 86.56 387 LEU B CA 1
ATOM 7762 C C . LEU B 1 387 ? 26.531 -9.828 -6.398 1 86.56 387 LEU B C 1
ATOM 7764 O O . LEU B 1 387 ? 27.344 -10.523 -5.777 1 86.56 387 LEU B O 1
ATOM 7768 N N . LEU B 1 388 ? 25.281 -9.664 -5.961 1 80.38 388 LEU B N 1
ATOM 7769 C CA . LEU B 1 388 ? 24.781 -10.266 -4.727 1 80.38 388 LEU B CA 1
ATOM 7770 C C . LEU B 1 388 ? 24.594 -11.773 -4.891 1 80.38 388 LEU B C 1
ATOM 7772 O O . LEU B 1 388 ? 24.531 -12.273 -6.016 1 80.38 388 LEU B O 1
ATOM 7776 N N . GLU B 1 389 ? 24.5 -12.367 -3.715 1 74.94 389 GLU B N 1
ATOM 7777 C CA . GLU B 1 389 ? 24.266 -13.812 -3.693 1 74.94 389 GLU B CA 1
ATOM 7778 C C . GLU B 1 389 ? 22.906 -14.148 -4.285 1 74.94 389 GLU B C 1
ATOM 7780 O O . GLU B 1 389 ? 21.938 -13.406 -4.098 1 74.94 389 GLU B O 1
ATOM 7785 N N . ARG B 1 390 ? 23.016 -15.25 -5 1 67.5 390 ARG B N 1
ATOM 7786 C CA . ARG B 1 390 ? 21.781 -15.703 -5.633 1 67.5 390 ARG B CA 1
ATOM 7787 C C . ARG B 1 390 ? 20.953 -16.531 -4.668 1 67.5 390 ARG B C 1
ATOM 7789 O O . ARG B 1 390 ? 21.5 -17.25 -3.816 1 67.5 390 ARG B O 1
ATOM 7796 N N . GLN B 1 391 ? 19.797 -16.172 -4.559 1 57.84 391 GLN B N 1
ATOM 7797 C CA . GLN B 1 391 ? 18.953 -17.016 -3.717 1 57.84 391 GLN B CA 1
ATOM 7798 C C . GLN B 1 391 ? 18.719 -18.375 -4.355 1 57.84 391 GLN B C 1
ATOM 7800 O O . GLN B 1 391 ? 19.547 -18.844 -5.137 1 57.84 391 GLN B O 1
ATOM 7805 N N . SER B 1 392 ? 17.422 -18.875 -4.594 1 52.56 392 SER B N 1
ATOM 7806 C CA . SER B 1 392 ? 17.047 -20.25 -4.883 1 52.56 392 SER B CA 1
ATOM 7807 C C . SER B 1 392 ? 17.516 -20.672 -6.27 1 52.56 392 SER B C 1
ATOM 7809 O O . SER B 1 392 ? 17.969 -21.797 -6.461 1 52.56 392 SER B O 1
ATOM 7811 N N . ASN B 1 393 ? 17.328 -19.938 -7.402 1 50.78 393 ASN B N 1
ATOM 7812 C CA . ASN B 1 393 ? 17.375 -20.5 -8.742 1 50.78 393 ASN B CA 1
ATOM 7813 C C . ASN B 1 393 ? 18.578 -19.984 -9.523 1 50.78 393 ASN B C 1
ATOM 7815 O O . ASN B 1 393 ? 18.625 -20.078 -10.75 1 50.78 393 ASN B O 1
ATOM 7819 N N . ALA B 1 394 ? 19.766 -19.688 -8.766 1 56.47 394 ALA B N 1
ATOM 7820 C CA . ALA B 1 394 ? 20.969 -19.234 -9.453 1 56.47 394 ALA B CA 1
ATOM 7821 C C . ALA B 1 394 ? 20.688 -18.031 -10.344 1 56.47 394 ALA B C 1
ATOM 7823 O O . ALA B 1 394 ? 21.609 -17.453 -10.922 1 56.47 394 ALA B O 1
ATOM 7824 N N . ALA B 1 395 ? 19.453 -17.797 -10.484 1 64 395 ALA B N 1
ATOM 7825 C CA . ALA B 1 395 ? 19.094 -16.672 -11.352 1 64 395 ALA B CA 1
ATOM 7826 C C . ALA B 1 395 ? 19.125 -15.352 -10.578 1 64 395 ALA B C 1
ATOM 7828 O O . ALA B 1 395 ? 18.953 -15.328 -9.359 1 64 395 ALA B O 1
ATOM 7829 N N . LEU B 1 396 ? 19.562 -14.352 -11.336 1 72.31 396 LEU B N 1
ATOM 7830 C CA . LEU B 1 396 ? 19.531 -13.008 -10.766 1 72.31 396 LEU B CA 1
ATOM 7831 C C . LEU B 1 396 ? 18.109 -12.633 -10.344 1 72.31 396 LEU B C 1
ATOM 7833 O O . LEU B 1 396 ? 17.156 -12.875 -11.086 1 72.31 396 LEU B O 1
ATOM 7837 N N . GLN B 1 397 ? 17.953 -12.211 -9.133 1 67.75 397 GLN B N 1
ATOM 7838 C CA . GLN B 1 397 ? 16.656 -11.758 -8.656 1 67.75 397 GLN B CA 1
ATOM 7839 C C . GLN B 1 397 ? 16.406 -10.305 -9.039 1 67.75 397 GLN B C 1
ATOM 7841 O O . GLN B 1 397 ? 16.891 -9.391 -8.375 1 67.75 397 GLN B O 1
ATOM 7846 N N . LEU B 1 398 ? 15.57 -10.156 -9.984 1 68.19 398 LEU B N 1
ATOM 7847 C CA . LEU B 1 398 ? 15.312 -8.836 -10.539 1 68.19 398 LEU B CA 1
ATOM 7848 C C . LEU B 1 398 ? 14.672 -7.926 -9.492 1 68.19 398 LEU B C 1
ATOM 7850 O O . LEU B 1 398 ? 14.836 -6.703 -9.547 1 68.19 398 LEU B O 1
ATOM 7854 N N . SER B 1 399 ? 13.922 -8.523 -8.547 1 67.06 399 SER B N 1
ATOM 7855 C CA . SER B 1 399 ? 13.273 -7.734 -7.504 1 67.06 399 SER B CA 1
ATOM 7856 C C . SER B 1 399 ? 14.297 -7.023 -6.625 1 67.06 399 SER B C 1
ATOM 7858 O O . SER B 1 399 ? 13.992 -6 -6.012 1 67.06 399 SER B O 1
ATOM 7860 N N . GLN B 1 400 ? 15.414 -7.488 -6.637 1 72.88 400 GLN B N 1
ATOM 7861 C CA . GLN B 1 400 ? 16.438 -6.922 -5.773 1 72.88 400 GLN B CA 1
ATOM 7862 C C . GLN B 1 400 ? 17.203 -5.809 -6.484 1 72.88 400 GLN B C 1
ATOM 7864 O O . GLN B 1 400 ? 17.938 -5.051 -5.852 1 72.88 400 GLN B O 1
ATOM 7869 N N . LEU B 1 401 ? 16.984 -5.789 -7.777 1 83.5 401 LEU B N 1
ATOM 7870 C CA . LEU B 1 401 ? 17.609 -4.703 -8.531 1 83.5 401 LEU B CA 1
ATOM 7871 C C . LEU B 1 401 ? 16.75 -3.443 -8.477 1 83.5 401 LEU B C 1
ATOM 7873 O O . LEU B 1 401 ? 15.547 -3.486 -8.781 1 83.5 401 LEU B O 1
ATOM 7877 N N . GLU B 1 402 ? 17.328 -2.387 -8.078 1 89.88 402 GLU B N 1
ATOM 7878 C CA . GLU B 1 402 ? 16.594 -1.123 -8.023 1 89.88 402 GLU B CA 1
ATOM 7879 C C . GLU B 1 402 ? 16.516 -0.469 -9.398 1 89.88 402 GLU B C 1
ATOM 7881 O O . GLU B 1 402 ? 17.047 0.624 -9.609 1 89.88 402 GLU B O 1
ATOM 7886 N N . THR B 1 403 ? 15.758 -1.098 -10.266 1 93 403 THR B N 1
ATOM 7887 C CA . THR B 1 403 ? 15.586 -0.677 -11.656 1 93 403 THR B CA 1
ATOM 7888 C C . THR B 1 403 ? 15 0.73 -11.727 1 93 403 THR B C 1
ATOM 7890 O O . THR B 1 403 ? 15.414 1.54 -12.555 1 93 403 THR B O 1
ATOM 7893 N N . GLU B 1 404 ? 13.977 1.058 -10.867 1 95.25 404 GLU B N 1
ATOM 7894 C CA . GLU B 1 404 ? 13.344 2.375 -10.836 1 95.25 404 GLU B CA 1
ATOM 7895 C C . GLU B 1 404 ? 14.359 3.459 -10.469 1 95.25 404 GLU B C 1
ATOM 7897 O O . GLU B 1 404 ? 14.336 4.555 -11.039 1 95.25 404 GLU B O 1
ATOM 7902 N N . ARG B 1 405 ? 15.227 3.145 -9.578 1 93.62 405 ARG B N 1
ATOM 7903 C CA . ARG B 1 405 ? 16.25 4.105 -9.164 1 93.62 405 ARG B CA 1
ATOM 7904 C C . ARG B 1 405 ? 17.281 4.316 -10.258 1 93.62 405 ARG B C 1
ATOM 7906 O O . ARG B 1 405 ? 17.766 5.434 -10.453 1 93.62 405 ARG B O 1
ATOM 7913 N N . LEU B 1 406 ? 17.688 3.236 -10.914 1 95 406 LEU B N 1
ATOM 7914 C CA . LEU B 1 406 ? 18.609 3.355 -12.039 1 95 406 LEU B CA 1
ATOM 7915 C C . LEU B 1 406 ? 18.047 4.266 -13.117 1 95 406 LEU B C 1
ATOM 7917 O O . LEU B 1 406 ? 18.75 5.16 -13.609 1 95 406 LEU B O 1
ATOM 7921 N N . MET B 1 407 ? 16.797 4.008 -13.461 1 96.5 407 MET B N 1
ATOM 7922 C CA . MET B 1 407 ? 16.172 4.812 -14.508 1 96.5 407 MET B CA 1
ATOM 7923 C C . MET B 1 407 ? 16.094 6.277 -14.094 1 96.5 407 MET B C 1
ATOM 7925 O O . MET B 1 407 ? 16.391 7.168 -14.891 1 96.5 407 MET B O 1
ATOM 7929 N N . ALA B 1 408 ? 15.672 6.52 -12.844 1 97.25 408 ALA B N 1
ATOM 7930 C CA . ALA B 1 408 ? 15.594 7.891 -12.344 1 97.25 408 ALA B CA 1
ATOM 7931 C C . ALA B 1 408 ? 16.953 8.57 -12.391 1 97.25 408 ALA B C 1
ATOM 7933 O O . ALA B 1 408 ? 17.062 9.742 -12.758 1 97.25 408 ALA B O 1
ATOM 7934 N N . TRP B 1 409 ? 17.984 7.801 -12.023 1 95.25 409 TRP B N 1
ATOM 7935 C CA . TRP B 1 409 ? 19.344 8.312 -12 1 95.25 409 TRP B CA 1
ATOM 7936 C C . TRP B 1 409 ? 19.812 8.695 -13.398 1 95.25 409 TRP B C 1
ATOM 7938 O O . TRP B 1 409 ? 20.406 9.766 -13.586 1 95.25 409 TRP B O 1
ATOM 7948 N N . LEU B 1 410 ? 19.609 7.883 -14.336 1 96.38 410 LEU B N 1
ATOM 7949 C CA . LEU B 1 410 ? 20.016 8.133 -15.719 1 96.38 410 LEU B CA 1
ATOM 7950 C C . LEU B 1 410 ? 19.25 9.312 -16.297 1 96.38 410 LEU B C 1
ATOM 7952 O O . LEU B 1 410 ? 19.812 10.125 -17.047 1 96.38 410 LEU B O 1
ATOM 7956 N N . VAL B 1 411 ? 17.969 9.383 -15.992 1 98.06 411 VAL B N 1
ATOM 7957 C CA . VAL B 1 411 ? 17.141 10.477 -16.484 1 98.06 411 VAL B CA 1
ATOM 7958 C C . VAL B 1 411 ? 17.609 11.797 -15.883 1 98.06 411 VAL B C 1
ATOM 7960 O O . VAL B 1 411 ? 17.625 12.82 -16.562 1 98.06 411 VAL B O 1
ATOM 7963 N N . GLU B 1 412 ? 17.859 11.758 -14.586 1 96.56 412 GLU B N 1
ATOM 7964 C CA . GLU B 1 412 ? 18.359 12.961 -13.93 1 96.56 412 GLU B CA 1
ATOM 7965 C C . GLU B 1 412 ? 19.609 13.492 -14.625 1 96.56 412 GLU B C 1
ATOM 7967 O O . GLU B 1 412 ? 19.75 14.695 -14.852 1 96.56 412 GLU B O 1
ATOM 7972 N N . ASP B 1 413 ? 20.547 12.578 -14.961 1 95.94 413 ASP B N 1
ATOM 7973 C CA . ASP B 1 413 ? 21.766 12.953 -15.656 1 95.94 413 ASP B CA 1
ATOM 7974 C C . ASP B 1 413 ? 21.469 13.539 -17.031 1 95.94 413 ASP B C 1
ATOM 7976 O O . ASP B 1 413 ? 22.078 14.539 -17.438 1 95.94 413 ASP B O 1
ATOM 7980 N N . GLU B 1 414 ? 20.578 12.898 -17.703 1 97.5 414 GLU B N 1
ATOM 7981 C CA . GLU B 1 414 ? 20.172 13.391 -19.016 1 97.5 414 GLU B CA 1
ATOM 7982 C C . GLU B 1 414 ? 19.562 14.781 -18.922 1 97.5 414 GLU B C 1
ATOM 7984 O O . GLU B 1 414 ? 19.875 15.656 -19.734 1 97.5 414 GLU B O 1
ATOM 7989 N N . LEU B 1 415 ? 18.688 15.031 -18 1 97.81 415 LEU B N 1
ATOM 7990 C CA . LEU B 1 415 ? 18.016 16.312 -17.844 1 97.81 415 LEU B CA 1
ATOM 7991 C C . LEU B 1 415 ? 19 17.406 -17.453 1 97.81 415 LEU B C 1
ATOM 7993 O O . LEU B 1 415 ? 18.844 18.562 -17.844 1 97.81 415 LEU B O 1
ATOM 7997 N N . LYS B 1 416 ? 20.031 17.031 -16.688 1 96.19 416 LYS B N 1
ATOM 7998 C CA . LYS B 1 416 ? 21.094 17.984 -16.359 1 96.19 416 LYS B CA 1
ATOM 7999 C C . LYS B 1 416 ? 21.828 18.453 -17.594 1 96.19 416 LYS B C 1
ATOM 8001 O O . LYS B 1 416 ? 22.156 19.625 -17.734 1 96.19 416 LYS B O 1
ATOM 8006 N N . GLN B 1 417 ? 22.125 17.5 -18.422 1 96.88 417 GLN B N 1
ATOM 8007 C CA . GLN B 1 417 ? 22.781 17.844 -19.672 1 96.88 417 GLN B CA 1
ATOM 8008 C C . GLN B 1 417 ? 21.906 18.75 -20.531 1 96.88 417 GLN B C 1
ATOM 8010 O O . GLN B 1 417 ? 22.406 19.734 -21.109 1 96.88 417 GLN B O 1
ATOM 8015 N N . ARG B 1 418 ? 20.656 18.422 -20.547 1 97.38 418 ARG B N 1
ATOM 8016 C CA . ARG B 1 418 ? 19.719 19.234 -21.312 1 97.38 418 ARG B CA 1
ATOM 8017 C C . ARG B 1 418 ? 19.578 20.625 -20.719 1 97.38 418 ARG B C 1
ATOM 8019 O O . ARG B 1 418 ? 19.391 21.609 -21.438 1 97.38 418 ARG B O 1
ATOM 8026 N N . LYS B 1 419 ? 19.578 20.719 -19.469 1 96.12 419 LYS B N 1
ATOM 8027 C CA . LYS B 1 419 ? 19.484 22 -18.781 1 96.12 419 LYS B CA 1
ATOM 8028 C C . LYS B 1 419 ? 20.688 22.875 -19.125 1 96.12 419 LYS B C 1
ATOM 8030 O O . LYS B 1 419 ? 20.547 24.078 -19.359 1 96.12 419 LYS B O 1
ATOM 8035 N N . LYS B 1 420 ? 21.906 22.297 -19.219 1 95.75 420 LYS B N 1
ATOM 8036 C CA . LYS B 1 420 ? 23.125 23 -19.594 1 95.75 420 LYS B CA 1
ATOM 8037 C C . LYS B 1 420 ? 23.031 23.531 -21.016 1 95.75 420 LYS B C 1
ATOM 8039 O O . LYS B 1 420 ? 23.547 24.609 -21.328 1 95.75 420 LYS B O 1
ATOM 8044 N N . LYS B 1 421 ? 22.406 22.75 -21.812 1 95.44 421 LYS B N 1
ATOM 8045 C CA . LYS B 1 421 ? 22.25 23.125 -23.203 1 95.44 421 LYS B CA 1
ATOM 8046 C C . LYS B 1 421 ? 21.094 24.094 -23.406 1 95.44 421 LYS B C 1
ATOM 8048 O O . LYS B 1 421 ? 20.906 24.641 -24.484 1 95.44 421 LYS B O 1
ATOM 8053 N N . GLY B 1 422 ? 20.25 24.234 -22.391 1 94.38 422 GLY B N 1
ATOM 8054 C CA . GLY B 1 422 ? 19.141 25.188 -22.438 1 94.38 422 GLY B CA 1
ATOM 8055 C C . GLY B 1 422 ? 17.844 24.562 -22.953 1 94.38 422 GLY B C 1
ATOM 8056 O O . GLY B 1 422 ? 16.844 25.25 -23.094 1 94.38 422 GLY B O 1
ATOM 8057 N N . SER B 1 423 ? 17.828 23.266 -23.156 1 94.06 423 SER B N 1
ATOM 8058 C CA . SER B 1 423 ? 16.656 22.609 -23.734 1 94.06 423 SER B CA 1
ATOM 8059 C C . SER B 1 423 ? 15.719 22.078 -22.656 1 94.06 423 SER B C 1
ATOM 8061 O O . SER B 1 423 ? 14.664 21.531 -22.953 1 94.06 423 SER B O 1
ATOM 8063 N N . PHE B 1 424 ? 16.047 22.266 -21.375 1 95.69 424 PHE B N 1
ATOM 8064 C CA . PHE B 1 424 ? 15.227 21.906 -20.234 1 95.69 424 PHE B CA 1
ATOM 8065 C C . PHE B 1 424 ? 15.242 23 -19.172 1 95.69 424 PHE B C 1
ATOM 8067 O O . PHE B 1 424 ? 16.312 23.375 -18.672 1 95.69 424 PHE B O 1
ATOM 8074 N N . LYS B 1 425 ? 14.109 23.5 -18.844 1 90.94 425 LYS B N 1
ATOM 8075 C CA . LYS B 1 425 ? 14.023 24.594 -17.891 1 90.94 425 LYS B CA 1
ATOM 8076 C C . LYS B 1 425 ? 13.242 24.172 -16.641 1 90.94 425 LYS B C 1
ATOM 8078 O O . LYS B 1 425 ? 13.039 24.969 -15.734 1 90.94 425 LYS B O 1
ATOM 8083 N N . GLY B 1 426 ? 12.836 22.984 -16.531 1 92.5 426 GLY B N 1
ATOM 8084 C CA . GLY B 1 426 ? 12.008 22.547 -15.422 1 92.5 426 GLY B CA 1
ATOM 8085 C C . GLY B 1 426 ? 12.82 21.984 -14.266 1 92.5 426 GLY B C 1
ATOM 8086 O O . GLY B 1 426 ? 14.023 22.234 -14.164 1 92.5 426 GLY B O 1
ATOM 8087 N N . SER B 1 427 ? 12.156 21.438 -13.281 1 92.25 427 SER B N 1
ATOM 8088 C CA . SER B 1 427 ? 12.766 20.766 -12.133 1 92.25 427 SER B CA 1
ATOM 8089 C C . SER B 1 427 ? 12.422 19.281 -12.109 1 92.25 427 SER B C 1
ATOM 8091 O O . SER B 1 427 ? 11.375 18.875 -12.609 1 92.25 427 SER B O 1
ATOM 8093 N N . PHE B 1 428 ? 13.359 18.531 -11.617 1 94.88 428 PHE B N 1
ATOM 8094 C CA . PHE B 1 428 ? 13.195 17.078 -11.547 1 94.88 428 PHE B CA 1
ATOM 8095 C C . PHE B 1 428 ? 13.562 16.562 -10.164 1 94.88 428 PHE B C 1
ATOM 8097 O O . PHE B 1 428 ? 14.719 16.672 -9.742 1 94.88 428 PHE B O 1
ATOM 8104 N N . SER B 1 429 ? 12.586 16.156 -9.406 1 92.25 429 SER B N 1
ATOM 8105 C CA . SER B 1 429 ? 12.742 15.562 -8.086 1 92.25 429 SER B CA 1
ATOM 8106 C C . SER B 1 429 ? 12.164 14.156 -8.039 1 92.25 429 SER B C 1
ATOM 8108 O O . SER B 1 429 ? 11 13.969 -7.672 1 92.25 429 SER B O 1
ATOM 8110 N N . PRO B 1 430 ? 13.008 13.141 -8.281 1 94.5 430 PRO B N 1
ATOM 8111 C CA . PRO B 1 430 ? 12.484 11.773 -8.375 1 94.5 430 PRO B CA 1
ATOM 8112 C C . PRO B 1 430 ? 12.281 11.117 -7.016 1 94.5 430 PRO B C 1
ATOM 8114 O O . PRO B 1 430 ? 13.078 11.336 -6.094 1 94.5 430 PRO B O 1
ATOM 8117 N N . VAL B 1 431 ? 11.234 10.43 -6.844 1 92.94 431 VAL B N 1
ATOM 8118 C CA . VAL B 1 431 ? 10.953 9.531 -5.734 1 92.94 431 VAL B CA 1
ATOM 8119 C C . VAL B 1 431 ? 10.734 8.109 -6.262 1 92.94 431 VAL B C 1
ATOM 8121 O O . VAL B 1 431 ? 9.852 7.883 -7.094 1 92.94 431 VAL B O 1
ATOM 8124 N N . CYS B 1 432 ? 11.578 7.164 -5.789 1 94.06 432 CYS B N 1
ATOM 8125 C CA . CYS B 1 432 ? 11.531 5.801 -6.309 1 94.06 432 CYS B CA 1
ATOM 8126 C C . CYS B 1 432 ? 10.953 4.84 -5.281 1 94.06 432 CYS B C 1
ATOM 8128 O O . CYS B 1 432 ? 11.25 4.945 -4.09 1 94.06 432 CYS B O 1
ATOM 8130 N N . GLN B 1 433 ? 10.086 3.971 -5.723 1 93.12 433 GLN B N 1
ATOM 8131 C CA . GLN B 1 433 ? 9.492 2.971 -4.84 1 93.12 433 GLN B CA 1
ATOM 8132 C C . GLN B 1 433 ? 9.305 1.643 -5.566 1 93.12 433 GLN B C 1
ATOM 8134 O O . GLN B 1 433 ? 8.93 1.619 -6.742 1 93.12 433 GLN B O 1
ATOM 8139 N N . PHE B 1 434 ? 9.602 0.539 -4.816 1 93.44 434 PHE B N 1
ATOM 8140 C CA . PHE B 1 434 ? 9.25 -0.804 -5.262 1 93.44 434 PHE B CA 1
ATOM 8141 C C . PHE B 1 434 ? 7.949 -1.266 -4.617 1 93.44 434 PHE B C 1
ATOM 8143 O O . PHE B 1 434 ? 7.836 -1.298 -3.391 1 93.44 434 PHE B O 1
ATOM 8150 N N . LEU B 1 435 ? 6.965 -1.526 -5.465 1 95.06 435 LEU B N 1
ATOM 8151 C CA . LEU B 1 435 ? 5.676 -2.027 -4.992 1 95.06 435 LEU B CA 1
ATOM 8152 C C . LEU B 1 435 ? 5.531 -3.516 -5.293 1 95.06 435 LEU B C 1
ATOM 8154 O O . LEU B 1 435 ? 5.609 -3.93 -6.453 1 95.06 435 LEU B O 1
ATOM 8158 N N . GLY B 1 436 ? 5.406 -4.371 -4.27 1 92.25 436 GLY B N 1
ATOM 8159 C CA . GLY B 1 436 ? 5.285 -5.801 -4.512 1 92.25 436 GLY B CA 1
ATOM 8160 C C . GLY B 1 436 ? 4.816 -6.574 -3.295 1 92.25 436 GLY B C 1
ATOM 8161 O O . GLY B 1 436 ? 3.621 -6.828 -3.135 1 92.25 436 GLY B O 1
ATOM 8162 N N . TYR B 1 437 ? 5.637 -6.645 -2.244 1 90.19 437 TYR B N 1
ATOM 8163 C CA . TYR B 1 437 ? 5.402 -7.492 -1.081 1 90.19 437 TYR B CA 1
ATOM 8164 C C . TYR B 1 437 ? 4.168 -7.035 -0.314 1 90.19 437 TYR B C 1
ATOM 8166 O O . TYR B 1 437 ? 3.453 -7.852 0.271 1 90.19 437 TYR B O 1
ATOM 8174 N N . GLN B 1 438 ? 3.93 -5.797 -0.381 1 93.31 438 GLN B N 1
ATOM 8175 C CA . GLN B 1 438 ? 2.824 -5.223 0.38 1 93.31 438 GLN B CA 1
ATOM 8176 C C . GLN B 1 438 ? 1.487 -5.492 -0.306 1 93.31 438 GLN B C 1
ATOM 8178 O O . GLN B 1 438 ? 0.427 -5.277 0.285 1 93.31 438 GLN B O 1
ATOM 8183 N N . ALA B 1 439 ? 1.528 -6.004 -1.515 1 93.5 439 ALA B N 1
ATOM 8184 C CA . ALA B 1 439 ? 0.289 -6.262 -2.242 1 93.5 439 ALA B CA 1
ATOM 8185 C C . ALA B 1 439 ? 0.06 -7.762 -2.424 1 93.5 439 ALA B C 1
ATOM 8187 O O . ALA B 1 439 ? -1.078 -8.211 -2.58 1 93.5 439 ALA B O 1
ATOM 8188 N N . ARG B 1 440 ? 1.054 -8.539 -2.289 1 91.81 440 ARG B N 1
ATOM 8189 C CA . ARG B 1 440 ? 1.073 -9.938 -2.688 1 91.81 440 ARG B CA 1
ATOM 8190 C C . ARG B 1 440 ? 0.148 -10.773 -1.807 1 91.81 440 ARG B C 1
ATOM 8192 O O . ARG B 1 440 ? -0.419 -11.773 -2.26 1 91.81 440 ARG B O 1
ATOM 8199 N N . CYS B 1 441 ? -0.013 -10.414 -0.555 1 93.94 441 CYS B N 1
ATOM 8200 C CA . CYS B 1 441 ? -0.833 -11.195 0.366 1 93.94 441 CYS B CA 1
ATOM 8201 C C . CYS B 1 441 ? -2.029 -10.383 0.85 1 93.94 441 CYS B C 1
ATOM 8203 O O . CYS B 1 441 ? -2.473 -10.539 1.988 1 93.94 441 CYS B O 1
ATOM 8205 N N . SER B 1 442 ? -2.533 -9.586 -0.002 1 95.56 442 SER B N 1
ATOM 8206 C CA . SER B 1 442 ? -3.746 -8.828 0.31 1 95.56 442 SER B CA 1
ATOM 8207 C C . SER B 1 442 ? -4.926 -9.766 0.553 1 95.56 442 SER B C 1
ATOM 8209 O O . SER B 1 442 ? -4.914 -10.914 0.118 1 95.56 442 SER B O 1
ATOM 8211 N N . MET B 1 443 ? -5.918 -9.289 1.339 1 94.88 443 MET B N 1
ATOM 8212 C CA . MET B 1 443 ? -7.191 -10 1.363 1 94.88 443 MET B CA 1
ATOM 8213 C C . MET B 1 443 ? -7.754 -10.164 -0.046 1 94.88 443 MET B C 1
ATOM 8215 O O . MET B 1 443 ? -7.77 -9.211 -0.825 1 94.88 443 MET B O 1
ATOM 8219 N N . PRO B 1 444 ? -8.125 -11.359 -0.367 1 96.94 444 PRO B N 1
ATOM 8220 C CA . PRO B 1 444 ? -8.523 -11.594 -1.757 1 96.94 444 PRO B CA 1
ATOM 8221 C C . PRO B 1 444 ? -9.797 -10.844 -2.137 1 96.94 444 PRO B C 1
ATOM 8223 O O . PRO B 1 444 ? -10.719 -10.727 -1.323 1 96.94 444 PRO B O 1
ATOM 8226 N N . SER B 1 445 ? -9.82 -10.289 -3.357 1 97 445 SER B N 1
ATOM 8227 C CA . SER B 1 445 ? -11.062 -9.766 -3.924 1 97 445 SER B CA 1
ATOM 8228 C C . SER B 1 445 ? -12.133 -10.852 -4.004 1 97 445 SER B C 1
ATOM 8230 O O . SER B 1 445 ? -11.836 -12.039 -3.85 1 97 445 SER B O 1
ATOM 8232 N N . ASP B 1 446 ? -13.359 -10.445 -4.219 1 96.38 446 ASP B N 1
ATOM 8233 C CA . ASP B 1 446 ? -14.422 -11.422 -4.398 1 96.38 446 ASP B CA 1
ATOM 8234 C C . ASP B 1 446 ? -14.148 -12.328 -5.594 1 96.38 446 ASP B C 1
ATOM 8236 O O . ASP B 1 446 ? -14.445 -13.523 -5.559 1 96.38 446 ASP B O 1
ATOM 8240 N N . PHE B 1 447 ? -13.594 -11.766 -6.637 1 97.19 447 PHE B N 1
ATOM 8241 C CA . PHE B 1 447 ? -13.266 -12.562 -7.816 1 97.19 447 PHE B CA 1
ATOM 8242 C C . PHE B 1 447 ? -12.289 -13.68 -7.465 1 97.19 447 PHE B C 1
ATOM 8244 O O . PHE B 1 447 ? -12.562 -14.852 -7.715 1 97.19 447 PHE B O 1
ATOM 8251 N N . ASP B 1 448 ? -11.109 -13.32 -6.863 1 97.81 448 ASP B N 1
ATOM 8252 C CA . ASP B 1 448 ? -10.094 -14.32 -6.559 1 97.81 448 ASP B CA 1
ATOM 8253 C C . ASP B 1 448 ? -10.594 -15.312 -5.512 1 97.81 448 ASP B C 1
ATOM 8255 O O . ASP B 1 448 ? -10.234 -16.484 -5.547 1 97.81 448 ASP B O 1
ATOM 8259 N N . SER B 1 449 ? -11.391 -14.844 -4.59 1 97.25 449 SER B N 1
ATOM 8260 C CA . SER B 1 449 ? -11.977 -15.742 -3.598 1 97.25 449 SER B CA 1
ATOM 8261 C C . SER B 1 449 ? -12.859 -16.797 -4.258 1 97.25 449 SER B C 1
ATOM 8263 O O . SER B 1 449 ? -12.711 -17.984 -4 1 97.25 449 SER B O 1
ATOM 8265 N N . ASP B 1 450 ? -13.773 -16.359 -5.102 1 97.81 450 ASP B N 1
ATOM 8266 C CA . ASP B 1 450 ? -14.68 -17.266 -5.801 1 97.81 450 ASP B CA 1
ATOM 8267 C C . ASP B 1 450 ? -13.914 -18.141 -6.797 1 97.81 450 ASP B C 1
ATOM 8269 O O . ASP B 1 450 ? -14.203 -19.328 -6.934 1 97.81 450 ASP B O 1
ATOM 8273 N N . TYR B 1 451 ? -13.039 -17.484 -7.508 1 98.12 451 TYR B N 1
ATOM 8274 C CA . TYR B 1 451 ? -12.219 -18.203 -8.484 1 98.12 451 TYR B CA 1
ATOM 8275 C C . TYR B 1 451 ? -11.414 -19.312 -7.809 1 98.12 451 TYR B C 1
ATOM 8277 O O . TYR B 1 451 ? -11.414 -20.453 -8.281 1 98.12 451 TYR B O 1
ATOM 8285 N N . GLY B 1 452 ? -10.727 -18.984 -6.648 1 98.19 452 GLY B N 1
ATOM 8286 C CA . GLY B 1 452 ? -9.984 -19.969 -5.895 1 98.19 452 GLY B CA 1
ATOM 8287 C C . GLY B 1 452 ? -10.852 -21.109 -5.395 1 98.19 452 GLY B C 1
ATOM 8288 O O . GLY B 1 452 ? -10.484 -22.281 -5.516 1 98.19 452 GLY B O 1
ATOM 8289 N N . TYR B 1 453 ? -11.969 -20.75 -4.879 1 97.94 453 TYR B N 1
ATOM 8290 C CA . TYR B 1 453 ? -12.898 -21.75 -4.352 1 97.94 453 TYR B CA 1
ATOM 8291 C C . TYR B 1 453 ? -13.383 -22.688 -5.453 1 97.94 453 TYR B C 1
ATOM 8293 O O . TYR B 1 453 ? -13.43 -23.906 -5.266 1 97.94 453 TYR B O 1
ATOM 8301 N N . ALA B 1 454 ? -13.734 -22.156 -6.605 1 98.25 454 ALA B N 1
ATOM 8302 C CA . ALA B 1 454 ? -14.172 -22.953 -7.754 1 98.25 454 ALA B CA 1
ATOM 8303 C C . ALA B 1 454 ? -13.055 -23.859 -8.25 1 98.25 454 ALA B C 1
ATOM 8305 O O . ALA B 1 454 ? -13.289 -25.016 -8.586 1 98.25 454 ALA B O 1
ATOM 8306 N N . LEU B 1 455 ? -11.844 -23.297 -8.328 1 98.56 455 LEU B N 1
ATOM 8307 C CA . LEU B 1 455 ? -10.688 -24.094 -8.727 1 98.56 455 LEU B CA 1
ATOM 8308 C C . LEU B 1 455 ? -10.469 -25.266 -7.766 1 98.56 455 LEU B C 1
ATOM 8310 O O . LEU B 1 455 ? -10.117 -26.359 -8.188 1 98.56 455 LEU B O 1
ATOM 8314 N N . GLY B 1 456 ? -10.641 -24.953 -6.445 1 98.31 456 GLY B N 1
ATOM 8315 C CA . GLY B 1 456 ? -10.508 -26 -5.449 1 98.31 456 GLY B CA 1
ATOM 8316 C C . GLY B 1 456 ? -11.477 -27.141 -5.66 1 98.31 456 GLY B C 1
ATOM 8317 O O . GLY B 1 456 ? -11.078 -28.312 -5.629 1 98.31 456 GLY B O 1
ATOM 8318 N N . GLY B 1 457 ? -12.711 -26.828 -5.871 1 97.38 457 GLY B N 1
ATOM 8319 C CA . GLY B 1 457 ? -13.703 -27.844 -6.168 1 97.38 457 GLY B CA 1
ATOM 8320 C C . GLY B 1 457 ? -13.398 -28.625 -7.426 1 97.38 457 GLY B C 1
ATOM 8321 O O . GLY B 1 457 ? -13.531 -29.859 -7.445 1 97.38 457 GLY B O 1
ATOM 8322 N N . THR B 1 458 ? -13.016 -27.922 -8.438 1 98.12 458 THR B N 1
ATOM 8323 C CA . THR B 1 458 ? -12.703 -28.547 -9.719 1 98.12 458 THR B CA 1
ATOM 8324 C C . THR B 1 458 ? -11.523 -29.5 -9.57 1 98.12 458 THR B C 1
ATOM 8326 O O . THR B 1 458 ? -11.578 -30.641 -10.062 1 98.12 458 THR B O 1
ATOM 8329 N N . ALA B 1 459 ? -10.5 -29.062 -8.883 1 98.56 459 ALA B N 1
ATOM 8330 C CA . ALA B 1 459 ? -9.305 -29.875 -8.68 1 98.56 459 ALA B CA 1
ATOM 8331 C C . ALA B 1 459 ? -9.641 -31.141 -7.879 1 98.56 459 ALA B C 1
ATOM 8333 O O . ALA B 1 459 ? -9.094 -32.219 -8.141 1 98.56 459 ALA B O 1
ATOM 8334 N N . SER B 1 460 ? -10.492 -30.984 -6.914 1 96.94 460 SER B N 1
ATOM 8335 C CA . SER B 1 460 ? -10.906 -32.125 -6.094 1 96.94 460 SER B CA 1
ATOM 8336 C C . SER B 1 460 ? -11.578 -33.188 -6.941 1 96.94 460 SER B C 1
ATOM 8338 O O . SER B 1 460 ? -11.273 -34.375 -6.801 1 96.94 460 SER B O 1
ATOM 8340 N N . ILE B 1 461 ? -12.453 -32.812 -7.789 1 95.81 461 ILE B N 1
ATOM 8341 C CA . ILE B 1 461 ? -13.188 -33.75 -8.633 1 95.81 461 ILE B CA 1
ATOM 8342 C C . ILE B 1 461 ? -12.219 -34.469 -9.578 1 95.81 461 ILE B C 1
ATOM 8344 O O . ILE B 1 461 ? -12.266 -35.688 -9.711 1 95.81 461 ILE B O 1
ATOM 8348 N N . LEU B 1 462 ? -11.328 -33.719 -10.203 1 97.69 462 LEU B N 1
ATOM 8349 C CA . LEU B 1 462 ? -10.375 -34.312 -11.125 1 97.69 462 LEU B CA 1
ATOM 8350 C C . LEU B 1 462 ? -9.461 -35.281 -10.406 1 97.69 462 LEU B C 1
ATOM 8352 O O . LEU B 1 462 ? -9.172 -36.375 -10.922 1 97.69 462 LEU B O 1
ATOM 8356 N N . ALA B 1 463 ? -9.016 -34.906 -9.219 1 97.69 463 ALA B N 1
ATOM 8357 C CA . ALA B 1 463 ? -8.125 -35.75 -8.43 1 97.69 463 ALA B CA 1
ATOM 8358 C C . ALA B 1 463 ? -8.836 -37.031 -7.988 1 97.69 463 ALA B C 1
ATOM 8360 O O . ALA B 1 463 ? -8.297 -38.125 -8.133 1 97.69 463 ALA B O 1
ATOM 8361 N N . CYS B 1 464 ? -10.039 -36.969 -7.535 1 95 464 CYS B N 1
ATOM 8362 C CA . CYS B 1 464 ? -10.797 -38.094 -7.004 1 95 464 CYS B CA 1
ATOM 8363 C C . CYS B 1 464 ? -11.203 -39.031 -8.117 1 95 464 CYS B C 1
ATOM 8365 O O . CYS B 1 464 ? -11.336 -40.25 -7.895 1 95 464 CYS B O 1
ATOM 8367 N N . ARG B 1 465 ? -11.359 -38.5 -9.273 1 94.25 465 ARG B N 1
ATOM 8368 C CA . ARG B 1 465 ? -11.805 -39.312 -10.391 1 94.25 465 ARG B CA 1
ATOM 8369 C C . ARG B 1 465 ? -10.625 -39.875 -11.18 1 94.25 465 ARG B C 1
ATOM 8371 O O . ARG B 1 465 ? -10.797 -40.469 -12.25 1 94.25 465 ARG B O 1
ATOM 8378 N N . GLY B 1 466 ? -9.414 -39.594 -10.703 1 95.75 466 GLY B N 1
ATOM 8379 C CA . GLY B 1 466 ? -8.219 -40.219 -11.258 1 95.75 466 GLY B CA 1
ATOM 8380 C C . GLY B 1 466 ? -7.77 -39.562 -12.555 1 95.75 466 GLY B C 1
ATOM 8381 O O . GLY B 1 466 ? -7.145 -40.219 -13.398 1 95.75 466 GLY B O 1
ATOM 8382 N N . CYS B 1 467 ? -8.125 -38.344 -12.758 1 97.12 467 CYS B N 1
ATOM 8383 C CA . CYS B 1 467 ? -7.738 -37.625 -13.977 1 97.12 467 CYS B CA 1
ATOM 8384 C C . CYS B 1 467 ? -6.293 -37.156 -13.891 1 97.12 467 CYS B C 1
ATOM 8386 O O . CYS B 1 467 ? -6.035 -35.969 -13.711 1 97.12 467 CYS B O 1
ATOM 8388 N N . ASN B 1 468 ? -5.355 -38.062 -14.125 1 98.06 468 ASN B N 1
ATOM 8389 C CA . ASN B 1 468 ? -3.922 -37.812 -14.008 1 98.06 468 ASN B CA 1
ATOM 8390 C C . ASN B 1 468 ? -3.41 -36.969 -15.172 1 98.06 468 ASN B C 1
ATOM 8392 O O . ASN B 1 468 ? -3.738 -37.219 -16.328 1 98.06 468 ASN B O 1
ATOM 8396 N N . GLY B 1 469 ? -2.635 -35.938 -14.875 1 98.06 469 GLY B N 1
ATOM 8397 C CA . GLY B 1 469 ? -1.994 -35.156 -15.914 1 98.06 469 GLY B CA 1
ATOM 8398 C C . GLY B 1 469 ? -2.857 -34 -16.406 1 98.06 469 GLY B C 1
ATOM 8399 O O . GLY B 1 469 ? -2.768 -33.594 -17.562 1 98.06 469 GLY B O 1
ATOM 8400 N N . TYR B 1 470 ? -3.768 -33.531 -15.578 1 98.5 470 TYR B N 1
ATOM 8401 C CA . TYR B 1 470 ? -4.672 -32.438 -15.992 1 98.5 470 TYR B CA 1
ATOM 8402 C C . TYR B 1 470 ? -4.473 -31.203 -15.133 1 98.5 470 TYR B C 1
ATOM 8404 O O . TYR B 1 470 ? -3.992 -31.297 -14 1 98.5 470 TYR B O 1
ATOM 8412 N N . MET B 1 471 ? -4.762 -30.078 -15.711 1 98.38 471 MET B N 1
ATOM 8413 C CA . MET B 1 471 ? -4.883 -28.828 -14.984 1 98.38 471 MET B CA 1
ATOM 8414 C C . MET B 1 471 ? -6.348 -28.469 -14.758 1 98.38 471 MET B C 1
ATOM 8416 O O . MET B 1 471 ? -7.156 -28.531 -15.68 1 98.38 471 MET B O 1
ATOM 8420 N N . ALA B 1 472 ? -6.66 -28.172 -13.516 1 98.56 472 ALA B N 1
ATOM 8421 C CA . ALA B 1 472 ? -7.996 -27.641 -13.234 1 98.56 472 ALA B CA 1
ATOM 8422 C C . ALA B 1 472 ? -8.188 -26.266 -13.844 1 98.56 472 ALA B C 1
ATOM 8424 O O . ALA B 1 472 ? -7.344 -25.375 -13.664 1 98.56 472 ALA B O 1
ATOM 8425 N N . VAL B 1 473 ? -9.227 -26.062 -14.562 1 97.38 473 VAL B N 1
ATOM 8426 C CA . VAL B 1 473 ? -9.453 -24.797 -15.25 1 97.38 473 VAL B CA 1
ATOM 8427 C C . VAL B 1 473 ? -10.883 -24.328 -15.008 1 97.38 473 VAL B C 1
ATOM 8429 O O . VAL B 1 473 ? -11.805 -25.141 -14.906 1 97.38 473 VAL B O 1
ATOM 8432 N N . VAL B 1 474 ? -11.062 -23.078 -14.836 1 97.06 474 VAL B N 1
ATOM 8433 C CA . VAL B 1 474 ? -12.328 -22.359 -14.836 1 97.06 474 VAL B CA 1
ATOM 8434 C C . VAL B 1 474 ? -12.344 -21.312 -15.953 1 97.06 474 VAL B C 1
ATOM 8436 O O . VAL B 1 474 ? -11.438 -20.484 -16.047 1 97.06 474 VAL B O 1
ATOM 8439 N N . ALA B 1 475 ? -13.281 -21.375 -16.797 1 94.25 475 ALA B N 1
ATOM 8440 C CA . ALA B 1 475 ? -13.305 -20.547 -18 1 94.25 475 ALA B CA 1
ATOM 8441 C C . ALA B 1 475 ? -14.516 -19.609 -18 1 94.25 475 ALA B C 1
ATOM 8443 O O . ALA B 1 475 ? -15.406 -19.734 -17.156 1 94.25 475 ALA B O 1
ATOM 8444 N N . ASP B 1 476 ? -14.508 -18.641 -18.922 1 93.5 476 ASP B N 1
ATOM 8445 C CA . ASP B 1 476 ? -15.547 -17.641 -19.109 1 93.5 476 ASP B CA 1
ATOM 8446 C C . ASP B 1 476 ? -15.641 -16.719 -17.891 1 93.5 476 ASP B C 1
ATOM 8448 O O . ASP B 1 476 ? -16.734 -16.469 -17.375 1 93.5 476 ASP B O 1
ATOM 8452 N N . LEU B 1 477 ? -14.492 -16.281 -17.516 1 94.69 477 LEU B N 1
ATOM 8453 C CA . LEU B 1 477 ? -14.367 -15.547 -16.25 1 94.69 477 LEU B CA 1
ATOM 8454 C C . LEU B 1 477 ? -14.906 -14.125 -16.406 1 94.69 477 LEU B C 1
ATOM 8456 O O . LEU B 1 477 ? -15.148 -13.445 -15.406 1 94.69 477 LEU B O 1
ATOM 8460 N N . ALA B 1 478 ? -15.086 -13.633 -17.594 1 88.5 478 ALA B N 1
ATOM 8461 C CA . ALA B 1 478 ? -15.664 -12.312 -17.828 1 88.5 478 ALA B CA 1
ATOM 8462 C C . ALA B 1 478 ? -17.156 -12.305 -17.516 1 88.5 478 ALA B C 1
ATOM 8464 O O . ALA B 1 478 ? -17.766 -11.242 -17.344 1 88.5 478 ALA B O 1
ATOM 8465 N N . GLN B 1 479 ? -17.734 -13.484 -17.422 1 90 479 GLN B N 1
ATOM 8466 C CA . GLN B 1 479 ? -19.156 -13.648 -17.156 1 90 479 GLN B CA 1
ATOM 8467 C C . GLN B 1 479 ? -19.438 -13.734 -15.664 1 90 479 GLN B C 1
ATOM 8469 O O . GLN B 1 479 ? -18.5 -13.883 -14.867 1 90 479 GLN B O 1
ATOM 8474 N N . PRO B 1 480 ? -20.75 -13.531 -15.289 1 92.06 480 PRO B N 1
ATOM 8475 C CA . PRO B 1 480 ? -21.062 -13.797 -13.883 1 92.06 480 PRO B CA 1
ATOM 8476 C C . PRO B 1 480 ? -20.672 -15.203 -13.438 1 92.06 480 PRO B C 1
ATOM 8478 O O . PRO B 1 480 ? -20.672 -16.141 -14.242 1 92.06 480 PRO B O 1
ATOM 8481 N N . VAL B 1 481 ? -20.328 -15.359 -12.25 1 95.69 481 VAL B N 1
ATOM 8482 C CA . VAL B 1 481 ? -19.734 -16.562 -11.688 1 95.69 481 VAL B CA 1
ATOM 8483 C C . VAL B 1 481 ? -20.594 -17.781 -12.055 1 95.69 481 VAL B C 1
ATOM 8485 O O . VAL B 1 481 ? -20.062 -18.859 -12.359 1 95.69 481 VAL B O 1
ATOM 8488 N N . GLU B 1 482 ? -21.922 -17.641 -12.055 1 95.5 482 GLU B N 1
ATOM 8489 C CA . GLU B 1 482 ? -22.828 -18.75 -12.312 1 95.5 482 GLU B CA 1
ATOM 8490 C C . GLU B 1 482 ? -22.656 -19.297 -13.727 1 95.5 482 GLU B C 1
ATOM 8492 O O . GLU B 1 482 ? -23 -20.453 -14 1 95.5 482 GLU B O 1
ATOM 8497 N N . ARG B 1 483 ? -22.094 -18.547 -14.578 1 93.44 483 ARG B N 1
ATOM 8498 C CA . ARG B 1 483 ? -21.938 -18.953 -15.977 1 93.44 483 ARG B CA 1
ATOM 8499 C C . ARG B 1 483 ? -20.531 -19.453 -16.266 1 93.44 483 ARG B C 1
ATOM 8501 O O . ARG B 1 483 ? -20.219 -19.844 -17.391 1 93.44 483 ARG B O 1
ATOM 8508 N N . TRP B 1 484 ? -19.656 -19.453 -15.266 1 95.81 484 TRP B N 1
ATOM 8509 C CA . TRP B 1 484 ? -18.312 -20 -15.445 1 95.81 484 TRP B CA 1
ATOM 8510 C C . TRP B 1 484 ? -18.375 -21.484 -15.812 1 95.81 484 TRP B C 1
ATOM 8512 O O . TRP B 1 484 ? -19.297 -22.188 -15.422 1 95.81 484 TRP B O 1
ATOM 8522 N N . GLN B 1 485 ? -17.438 -21.875 -16.578 1 94 485 GLN B N 1
ATOM 8523 C CA . GLN B 1 485 ? -17.297 -23.281 -16.938 1 94 485 GLN B CA 1
ATOM 8524 C C . GLN B 1 485 ? -16.125 -23.922 -16.203 1 94 485 GLN B C 1
ATOM 8526 O O . GLN B 1 485 ? -15.078 -23.297 -16.031 1 94 485 GLN B O 1
ATOM 8531 N N . VAL B 1 486 ? -16.344 -25.141 -15.758 1 96.5 486 VAL B N 1
ATOM 8532 C CA . VAL B 1 486 ? -15.297 -25.812 -14.984 1 96.5 486 VAL B CA 1
ATOM 8533 C C . VAL B 1 486 ? -14.93 -27.125 -15.656 1 96.5 486 VAL B C 1
ATOM 8535 O O . VAL B 1 486 ? -15.789 -27.812 -16.234 1 96.5 486 VAL B O 1
ATOM 8538 N N . GLY B 1 487 ? -13.633 -27.453 -15.648 1 96.44 487 GLY B N 1
ATOM 8539 C CA . GLY B 1 487 ? -13.156 -28.688 -16.234 1 96.44 487 GLY B CA 1
ATOM 8540 C C . GLY B 1 487 ? -11.656 -28.859 -16.125 1 96.44 487 GLY B C 1
ATOM 8541 O O . GLY B 1 487 ? -11.023 -28.281 -15.242 1 96.44 487 GLY B O 1
ATOM 8542 N N . GLY B 1 488 ? -11.125 -29.797 -16.922 1 97.62 488 GLY B N 1
ATOM 8543 C CA . GLY B 1 488 ? -9.695 -30.094 -16.938 1 97.62 488 GLY B CA 1
ATOM 8544 C C . GLY B 1 488 ? -9.094 -30.047 -18.328 1 97.62 488 GLY B C 1
ATOM 8545 O O . GLY B 1 488 ? -9.734 -30.422 -19.297 1 97.62 488 GLY B O 1
ATOM 8546 N N . VAL B 1 489 ? -7.918 -29.562 -18.391 1 96.69 489 VAL B N 1
ATOM 8547 C CA . VAL B 1 489 ? -7.145 -29.531 -19.625 1 96.69 489 VAL B CA 1
ATOM 8548 C C . VAL B 1 489 ? -5.852 -30.328 -19.438 1 96.69 489 VAL B C 1
ATOM 8550 O O . VAL B 1 489 ? -5.137 -30.141 -18.453 1 96.69 489 VAL B O 1
ATOM 8553 N N . PRO B 1 490 ? -5.602 -31.281 -20.312 1 96.69 490 PRO B N 1
ATOM 8554 C CA . PRO B 1 490 ? -4.348 -32.031 -20.172 1 96.69 490 PRO B CA 1
ATOM 8555 C C . PRO B 1 490 ? -3.117 -31.125 -20.25 1 96.69 490 PRO B C 1
ATOM 8557 O O . PRO B 1 490 ? -3.072 -30.219 -21.078 1 96.69 490 PRO B O 1
ATOM 8560 N N . PHE B 1 491 ? -2.113 -31.375 -19.406 1 96.5 491 PHE B N 1
ATOM 8561 C CA . PHE B 1 491 ? -0.881 -30.609 -19.438 1 96.5 491 PHE B CA 1
ATOM 8562 C C . PHE B 1 491 ? -0.262 -30.625 -20.828 1 96.5 491 PHE B C 1
ATOM 8564 O O . PHE B 1 491 ? 0.309 -29.625 -21.266 1 96.5 491 PHE B O 1
ATOM 8571 N N . THR B 1 492 ? -0.319 -31.719 -21.516 1 93.75 492 THR B N 1
ATOM 8572 C CA . THR B 1 492 ? 0.349 -31.922 -22.797 1 93.75 492 THR B CA 1
ATOM 8573 C C . THR B 1 492 ? -0.174 -30.953 -23.844 1 93.75 492 THR B C 1
ATOM 8575 O O . THR B 1 492 ? 0.541 -30.609 -24.781 1 93.75 492 THR B O 1
ATOM 8578 N N . ALA B 1 493 ? -1.456 -30.5 -23.656 1 92.62 493 ALA B N 1
ATOM 8579 C CA . ALA B 1 493 ? -2.041 -29.547 -24.594 1 92.62 493 ALA B CA 1
ATOM 8580 C C . ALA B 1 493 ? -1.417 -28.172 -24.422 1 92.62 493 ALA B C 1
ATOM 8582 O O . ALA B 1 493 ? -1.542 -27.312 -25.312 1 92.62 493 ALA B O 1
ATOM 8583 N N . MET B 1 494 ? -0.733 -27.984 -23.344 1 92.94 494 MET B N 1
ATOM 8584 C CA . MET B 1 494 ? -0.217 -26.656 -23.031 1 92.94 494 MET B CA 1
ATOM 8585 C C . MET B 1 494 ? 1.3 -26.609 -23.188 1 92.94 494 MET B C 1
ATOM 8587 O O . MET B 1 494 ? 1.911 -25.547 -23.047 1 92.94 494 MET B O 1
ATOM 8591 N N . LEU B 1 495 ? 1.962 -27.688 -23.453 1 91.69 495 LEU B N 1
ATOM 8592 C CA . LEU B 1 495 ? 3.416 -27.766 -23.531 1 91.69 495 LEU B CA 1
ATOM 8593 C C . LEU B 1 495 ? 3.928 -27.094 -24.812 1 91.69 495 LEU B C 1
ATOM 8595 O O . LEU B 1 495 ? 3.289 -27.203 -25.859 1 91.69 495 LEU B O 1
ATOM 8599 N N . GLN B 1 496 ? 4.988 -26.406 -24.656 1 86.62 496 GLN B N 1
ATOM 8600 C CA . GLN B 1 496 ? 5.707 -25.812 -25.781 1 86.62 496 GLN B CA 1
ATOM 8601 C C . GLN B 1 496 ? 7.191 -26.172 -25.734 1 86.62 496 GLN B C 1
ATOM 8603 O O . GLN B 1 496 ? 7.75 -26.391 -24.656 1 86.62 496 GLN B O 1
ATOM 8608 N N . VAL B 1 497 ? 7.762 -26.281 -26.875 1 85.44 497 VAL B N 1
ATOM 8609 C CA . VAL B 1 497 ? 9.195 -26.531 -26.953 1 85.44 497 VAL B CA 1
ATOM 8610 C C . VAL B 1 497 ? 9.938 -25.203 -27.047 1 85.44 497 VAL B C 1
ATOM 8612 O O . VAL B 1 497 ? 9.625 -24.359 -27.891 1 85.44 497 VAL B O 1
ATOM 8615 N N . PRO B 1 498 ? 10.82 -24.875 -26.047 1 77.31 498 PRO B N 1
ATOM 8616 C CA . PRO B 1 498 ? 11.547 -23.594 -26.078 1 77.31 498 PRO B CA 1
ATOM 8617 C C . PRO B 1 498 ? 12.414 -23.438 -27.328 1 77.31 498 PRO B C 1
ATOM 8619 O O . PRO B 1 498 ? 12.969 -24.422 -27.828 1 77.31 498 PRO B O 1
ATOM 8622 N N . PRO B 1 499 ? 12.391 -22.156 -27.969 1 60.66 499 PRO B N 1
ATOM 8623 C CA . PRO B 1 499 ? 13.18 -21.953 -29.188 1 60.66 499 PRO B CA 1
ATOM 8624 C C . PRO B 1 499 ? 14.68 -22.141 -28.953 1 60.66 499 PRO B C 1
ATOM 8626 O O . PRO B 1 499 ? 15.391 -22.609 -29.859 1 60.66 499 PRO B O 1
ATOM 8629 N N . THR B 1 500 ? 15.477 -21.234 -28 1 54.44 500 THR B N 1
ATOM 8630 C CA . THR B 1 500 ? 16.922 -21.016 -28 1 54.44 500 THR B CA 1
ATOM 8631 C C . THR B 1 500 ? 17.656 -22.281 -27.547 1 54.44 500 THR B C 1
ATOM 8633 O O . THR B 1 500 ? 17.891 -22.469 -26.344 1 54.44 500 THR B O 1
ATOM 8636 N N . ILE B 1 501 ? 17.438 -23.312 -27.828 1 46.66 501 ILE B N 1
ATOM 8637 C CA . ILE B 1 501 ? 18.359 -24.266 -27.234 1 46.66 501 ILE B CA 1
ATOM 8638 C C . ILE B 1 501 ? 19.781 -23.984 -27.688 1 46.66 501 ILE B C 1
ATOM 8640 O O . ILE B 1 501 ? 20.062 -23.953 -28.891 1 46.66 501 ILE B O 1
ATOM 8644 N N . PRO B 1 502 ? 20.578 -23.234 -26.875 1 42.5 502 PRO B N 1
ATOM 8645 C CA . PRO B 1 502 ? 21.953 -23.391 -27.359 1 42.5 502 PRO B CA 1
ATOM 8646 C C . PRO B 1 502 ? 22.25 -24.797 -27.844 1 42.5 502 PRO B C 1
ATOM 8648 O O . PRO B 1 502 ? 21.578 -25.75 -27.438 1 42.5 502 PRO B O 1
ATOM 8651 N N . LYS B 1 503 ? 23.391 -24.922 -28.688 1 42.22 503 LYS B N 1
ATOM 8652 C CA . LYS B 1 503 ? 23.969 -26.078 -29.344 1 42.22 503 LYS B CA 1
ATOM 8653 C C . LYS B 1 503 ? 23.953 -27.297 -28.422 1 42.22 503 LYS B C 1
ATOM 8655 O O . LYS B 1 503 ? 23.906 -28.438 -28.891 1 42.22 503 LYS B O 1
ATOM 8660 N N . GLU B 1 504 ? 24.391 -27.031 -27.266 1 39.47 504 GLU B N 1
ATOM 8661 C CA . GLU B 1 504 ? 24.828 -28.25 -26.594 1 39.47 504 GLU B CA 1
ATOM 8662 C C . GLU B 1 504 ? 23.625 -29.062 -26.094 1 39.47 504 GLU B C 1
ATOM 8664 O O . GLU B 1 504 ? 23.781 -30.219 -25.656 1 39.47 504 GLU B O 1
ATOM 8669 N N . SER B 1 505 ? 22.531 -28.344 -25.531 1 45.62 505 SER B N 1
ATOM 8670 C CA . SER B 1 505 ? 21.641 -29.344 -24.938 1 45.62 505 SER B CA 1
ATOM 8671 C C . SER B 1 505 ? 20.781 -30 -26.016 1 45.62 505 SER B C 1
ATOM 8673 O O . SER B 1 505 ? 19.984 -29.344 -26.672 1 45.62 505 SER B O 1
ATOM 8675 N N . PHE B 1 506 ? 21.188 -30.969 -26.656 1 51.75 506 PHE B N 1
ATOM 8676 C CA . PHE B 1 506 ? 20.766 -31.875 -27.719 1 51.75 506 PHE B CA 1
ATOM 8677 C C . PHE B 1 506 ? 19.25 -32.094 -27.688 1 51.75 506 PHE B C 1
ATOM 8679 O O . PHE B 1 506 ? 18.625 -32.219 -28.734 1 51.75 506 PHE B O 1
ATOM 8686 N N . ARG B 1 507 ? 18.641 -32.344 -26.531 1 61.84 507 ARG B N 1
ATOM 8687 C CA . ARG B 1 507 ? 17.219 -32.688 -26.594 1 61.84 507 ARG B CA 1
ATOM 8688 C C . ARG B 1 507 ? 16.359 -31.656 -25.875 1 61.84 507 ARG B C 1
ATOM 8690 O O . ARG B 1 507 ? 16.344 -31.609 -24.641 1 61.84 507 ARG B O 1
ATOM 8697 N N . PRO B 1 508 ? 15.734 -30.625 -26.531 1 79.94 508 PRO B N 1
ATOM 8698 C CA . PRO B 1 508 ? 14.883 -29.625 -25.875 1 79.94 508 PRO B CA 1
ATOM 8699 C C . PRO B 1 508 ? 13.781 -30.266 -25.031 1 79.94 508 PRO B C 1
ATOM 8701 O O . PRO B 1 508 ? 13.156 -31.234 -25.453 1 79.94 508 PRO B O 1
ATOM 8704 N N . ARG B 1 509 ? 13.672 -29.828 -23.797 1 86.12 509 ARG B N 1
ATOM 8705 C CA . ARG B 1 509 ? 12.656 -30.328 -22.875 1 86.12 509 ARG B CA 1
ATOM 8706 C C . ARG B 1 509 ? 11.398 -29.469 -22.953 1 86.12 509 ARG B C 1
ATOM 8708 O O . ARG B 1 509 ? 11.438 -28.266 -22.641 1 86.12 509 ARG B O 1
ATOM 8715 N N . PRO B 1 510 ? 10.258 -30.047 -23.438 1 90.62 510 PRO B N 1
ATOM 8716 C CA . PRO B 1 510 ? 9.016 -29.281 -23.484 1 90.62 510 PRO B CA 1
ATOM 8717 C C . PRO B 1 510 ? 8.586 -28.75 -22.109 1 90.62 510 PRO B C 1
ATOM 8719 O O . PRO B 1 510 ? 8.789 -29.438 -21.109 1 90.62 510 PRO B O 1
ATOM 8722 N N . GLY B 1 511 ? 8.055 -27.578 -22.062 1 91.5 511 GLY B N 1
ATOM 8723 C CA . GLY B 1 511 ? 7.566 -26.984 -20.828 1 91.5 511 GLY B CA 1
ATOM 8724 C C . GLY B 1 511 ? 6.398 -26.047 -21.031 1 91.5 511 GLY B C 1
ATOM 8725 O O . GLY B 1 511 ? 6.047 -25.719 -22.172 1 91.5 511 GLY B O 1
ATOM 8726 N N . ILE B 1 512 ? 5.664 -25.797 -19.984 1 91.62 512 ILE B N 1
ATOM 8727 C CA . ILE B 1 512 ? 4.664 -24.734 -19.969 1 91.62 512 ILE B CA 1
ATOM 8728 C C . ILE B 1 512 ? 5.324 -23.406 -19.578 1 91.62 512 ILE B C 1
ATOM 8730 O O . ILE B 1 512 ? 6.035 -23.328 -18.578 1 91.62 512 ILE B O 1
ATOM 8734 N N . PHE B 1 513 ? 5.102 -22.391 -20.359 1 89 513 PHE B N 1
ATOM 8735 C CA . PHE B 1 513 ? 5.812 -21.125 -20.156 1 89 513 PHE B CA 1
ATOM 8736 C C . PHE B 1 513 ? 4.836 -20 -19.844 1 89 513 PHE B C 1
ATOM 8738 O O . PHE B 1 513 ? 3.682 -20.031 -20.266 1 89 513 PHE B O 1
ATOM 8745 N N . PRO B 1 514 ? 5.367 -19.047 -19.031 1 90.75 514 PRO B N 1
ATOM 8746 C CA . PRO B 1 514 ? 4.531 -17.875 -18.797 1 90.75 514 PRO B CA 1
ATOM 8747 C C . PRO B 1 514 ? 4.191 -17.125 -20.094 1 90.75 514 PRO B C 1
ATOM 8749 O O . PRO B 1 514 ? 5.035 -17 -20.984 1 90.75 514 PRO B O 1
ATOM 8752 N N . ARG B 1 515 ? 3.01 -16.688 -20.156 1 90.75 515 ARG B N 1
ATOM 8753 C CA . ARG B 1 515 ? 2.57 -15.961 -21.344 1 90.75 515 ARG B CA 1
ATOM 8754 C C . ARG B 1 515 ? 2.945 -14.484 -21.25 1 90.75 515 ARG B C 1
ATOM 8756 O O . ARG B 1 515 ? 2.73 -13.852 -20.219 1 90.75 515 ARG B O 1
ATOM 8763 N N . LYS B 1 516 ? 3.518 -13.945 -22.25 1 91.19 516 LYS B N 1
ATOM 8764 C CA . LYS B 1 516 ? 3.832 -12.523 -22.312 1 91.19 516 LYS B CA 1
ATOM 8765 C C . LYS B 1 516 ? 2.586 -11.703 -22.625 1 91.19 516 LYS B C 1
ATOM 8767 O O . LYS B 1 516 ? 1.594 -12.234 -23.141 1 91.19 516 LYS B O 1
ATOM 8772 N N . VAL B 1 517 ? 2.678 -10.438 -22.297 1 93.25 517 VAL B N 1
ATOM 8773 C CA . VAL B 1 517 ? 1.605 -9.531 -22.688 1 93.25 517 VAL B CA 1
ATOM 8774 C C . VAL B 1 517 ? 1.493 -9.484 -24.219 1 93.25 517 VAL B C 1
ATOM 8776 O O . VAL B 1 517 ? 2.496 -9.312 -24.906 1 93.25 517 VAL B O 1
ATOM 8779 N N . ASP B 1 518 ? 0.323 -9.719 -24.719 1 92 518 ASP B N 1
ATOM 8780 C CA . ASP B 1 518 ? 0.06 -9.641 -26.156 1 92 518 ASP B CA 1
ATOM 8781 C C . ASP B 1 518 ? -0.123 -8.195 -26.594 1 92 518 ASP B C 1
ATOM 8783 O O . ASP B 1 518 ? -1.124 -7.559 -26.266 1 92 518 ASP B O 1
ATOM 8787 N N . LEU B 1 519 ? 0.805 -7.723 -27.344 1 94.19 519 LEU B N 1
ATOM 8788 C CA . LEU B 1 519 ? 0.818 -6.324 -27.766 1 94.19 519 LEU B CA 1
ATOM 8789 C C . LEU B 1 519 ? -0.269 -6.047 -28.797 1 94.19 519 LEU B C 1
ATOM 8791 O O . LEU B 1 519 ? -0.578 -4.891 -29.078 1 94.19 519 LEU B O 1
ATOM 8795 N N . ASP B 1 520 ? -0.934 -7.113 -29.281 1 91.19 520 ASP B N 1
ATOM 8796 C CA . ASP B 1 520 ? -2.023 -6.949 -30.25 1 91.19 520 ASP B CA 1
ATOM 8797 C C . ASP B 1 520 ? -3.381 -7.145 -29.562 1 91.19 520 ASP B C 1
ATOM 8799 O O . ASP B 1 520 ? -4.426 -6.941 -30.188 1 91.19 520 ASP B O 1
ATOM 8803 N N . ALA B 1 521 ? -3.338 -7.504 -28.344 1 89.5 521 ALA B N 1
ATOM 8804 C CA . ALA B 1 521 ? -4.582 -7.777 -27.641 1 89.5 521 ALA B CA 1
ATOM 8805 C C . ALA B 1 521 ? -5.312 -6.48 -27.297 1 89.5 521 ALA B C 1
ATOM 8807 O O . ALA B 1 521 ? -4.719 -5.398 -27.312 1 89.5 521 ALA B O 1
ATOM 8808 N N . ALA B 1 522 ? -6.605 -6.594 -26.953 1 89.94 522 ALA B N 1
ATOM 8809 C CA . ALA B 1 522 ? -7.488 -5.461 -26.672 1 89.94 522 ALA B CA 1
ATOM 8810 C C . ALA B 1 522 ? -6.969 -4.625 -25.516 1 89.94 522 ALA B C 1
ATOM 8812 O O . ALA B 1 522 ? -7.066 -3.395 -25.531 1 89.94 522 ALA B O 1
ATOM 8813 N N . ALA B 1 523 ? -6.426 -5.262 -24.562 1 92.69 523 ALA B N 1
ATOM 8814 C CA . ALA B 1 523 ? -5.969 -4.555 -23.359 1 92.69 523 ALA B CA 1
ATOM 8815 C C . ALA B 1 523 ? -4.848 -3.576 -23.703 1 92.69 523 ALA B C 1
ATOM 8817 O O . ALA B 1 523 ? -4.906 -2.402 -23.328 1 92.69 523 ALA B O 1
ATOM 8818 N N . PHE B 1 524 ? -3.812 -4.012 -24.391 1 95.38 524 PHE B N 1
ATOM 8819 C CA . PHE B 1 524 ? -2.697 -3.135 -24.719 1 95.38 524 PHE B CA 1
ATOM 8820 C C . PHE B 1 524 ? -3.129 -2.068 -25.719 1 95.38 524 PHE B C 1
ATOM 8822 O O . PHE B 1 524 ? -2.678 -0.923 -25.641 1 95.38 524 PHE B O 1
ATOM 8829 N N . ARG B 1 525 ? -3.988 -2.414 -26.625 1 94.62 525 ARG B N 1
ATOM 8830 C CA . ARG B 1 525 ? -4.504 -1.441 -27.578 1 94.62 525 ARG B CA 1
ATOM 8831 C C . ARG B 1 525 ? -5.227 -0.302 -26.875 1 94.62 525 ARG B C 1
ATOM 8833 O O . ARG B 1 525 ? -5.117 0.857 -27.281 1 94.62 525 ARG B O 1
ATOM 8840 N N . SER B 1 526 ? -5.961 -0.677 -25.875 1 95.19 526 SER B N 1
ATOM 8841 C CA . SER B 1 526 ? -6.652 0.341 -25.094 1 95.19 526 SER B CA 1
ATOM 8842 C C . SER B 1 526 ? -5.664 1.3 -24.438 1 95.19 526 SER B C 1
ATOM 8844 O O . SER B 1 526 ? -5.918 2.504 -24.359 1 95.19 526 SER B O 1
ATOM 8846 N N . TRP B 1 527 ? -4.562 0.811 -23.938 1 96.44 527 TRP B N 1
ATOM 8847 C CA . TRP B 1 527 ? -3.521 1.657 -23.359 1 96.44 527 TRP B CA 1
ATOM 8848 C C . TRP B 1 527 ? -2.896 2.551 -24.438 1 96.44 527 TRP B C 1
ATOM 8850 O O . TRP B 1 527 ? -2.668 3.74 -24.203 1 96.44 527 TRP B O 1
ATOM 8860 N N . LYS B 1 528 ? -2.607 1.981 -25.578 1 96 528 LYS B N 1
ATOM 8861 C CA . LYS B 1 528 ? -1.986 2.717 -26.688 1 96 528 LYS B CA 1
ATOM 8862 C C . LYS B 1 528 ? -2.848 3.9 -27.109 1 96 528 LYS B C 1
ATOM 8864 O O . LYS B 1 528 ? -2.326 4.945 -27.5 1 96 528 LYS B O 1
ATOM 8869 N N . GLU B 1 529 ? -4.098 3.721 -26.984 1 95.69 529 GLU B N 1
ATOM 8870 C CA . GLU B 1 529 ? -5.035 4.758 -27.406 1 95.69 529 GLU B CA 1
ATOM 8871 C C . GLU B 1 529 ? -4.953 5.977 -26.5 1 95.69 529 GLU B C 1
ATOM 8873 O O . GLU B 1 529 ? -5.188 7.105 -26.938 1 95.69 529 GLU B O 1
ATOM 8878 N N . VAL B 1 530 ? -4.602 5.785 -25.25 1 95.25 530 VAL B N 1
ATOM 8879 C CA . VAL B 1 530 ? -4.699 6.895 -24.312 1 95.25 530 VAL B CA 1
ATOM 8880 C C . VAL B 1 530 ? -3.301 7.324 -23.875 1 95.25 530 VAL B C 1
ATOM 8882 O O . VAL B 1 530 ? -3.133 8.383 -23.266 1 95.25 530 VAL B O 1
ATOM 8885 N N . ARG B 1 531 ? -2.234 6.559 -24.203 1 97 531 ARG B N 1
ATOM 8886 C CA . ARG B 1 531 ? -0.914 6.742 -23.609 1 97 531 ARG B CA 1
ATOM 8887 C C . ARG B 1 531 ? -0.356 8.125 -23.922 1 97 531 ARG B C 1
ATOM 8889 O O . ARG B 1 531 ? 0.308 8.742 -23.094 1 97 531 ARG B O 1
ATOM 8896 N N . ASP B 1 532 ? -0.602 8.719 -25.156 1 96.75 532 ASP B N 1
ATOM 8897 C CA . ASP B 1 532 ? -0.089 10.039 -25.5 1 96.75 532 ASP B CA 1
ATOM 8898 C C . ASP B 1 532 ? -0.748 11.125 -24.656 1 96.75 532 ASP B C 1
ATOM 8900 O O . ASP B 1 532 ? -0.08 12.062 -24.203 1 96.75 532 ASP B O 1
ATOM 8904 N N . ALA B 1 533 ? -2.033 10.977 -24.516 1 94.31 533 ALA B N 1
ATOM 8905 C CA . ALA B 1 533 ? -2.752 11.922 -23.672 1 94.31 533 ALA B CA 1
ATOM 8906 C C . ALA B 1 533 ? -2.287 11.82 -22.219 1 94.31 533 ALA B C 1
ATOM 8908 O O . ALA B 1 533 ? -2.168 12.828 -21.531 1 94.31 533 ALA B O 1
ATOM 8909 N N . CYS B 1 534 ? -2.025 10.586 -21.75 1 95.25 534 CYS B N 1
ATOM 8910 C CA . CYS B 1 534 ? -1.547 10.367 -20.391 1 95.25 534 CYS B CA 1
ATOM 8911 C C . CYS B 1 534 ? -0.185 11.016 -20.172 1 95.25 534 CYS B C 1
ATOM 8913 O O . CYS B 1 534 ? 0.1 11.531 -19.094 1 95.25 534 CYS B O 1
ATOM 8915 N N . ALA B 1 535 ? 0.656 10.992 -21.203 1 96.81 535 ALA B N 1
ATOM 8916 C CA . ALA B 1 535 ? 1.995 11.562 -21.094 1 96.81 535 ALA B CA 1
ATOM 8917 C C . ALA B 1 535 ? 1.931 13.078 -20.922 1 96.81 535 ALA B C 1
ATOM 8919 O O . ALA B 1 535 ? 2.76 13.656 -20.219 1 96.81 535 ALA B O 1
ATOM 8920 N N . ARG B 1 536 ? 0.93 13.664 -21.469 1 92.44 536 ARG B N 1
ATOM 8921 C CA . ARG B 1 536 ? 0.837 15.125 -21.484 1 92.44 536 ARG B CA 1
ATOM 8922 C C . ARG B 1 536 ? -0.013 15.641 -20.328 1 92.44 536 ARG B C 1
ATOM 8924 O O . ARG B 1 536 ? 0.304 16.672 -19.734 1 92.44 536 ARG B O 1
ATOM 8931 N N . ASP B 1 537 ? -1.087 14.859 -20.016 1 89.38 537 ASP B N 1
ATOM 8932 C CA . ASP B 1 537 ? -2.107 15.391 -19.125 1 89.38 537 ASP B CA 1
ATOM 8933 C C . ASP B 1 537 ? -2.24 14.531 -17.875 1 89.38 537 ASP B C 1
ATOM 8935 O O . ASP B 1 537 ? -1.761 13.391 -17.844 1 89.38 537 ASP B O 1
ATOM 8939 N N . GLU B 1 538 ? -2.857 15.148 -16.844 1 88 538 GLU B N 1
ATOM 8940 C CA . GLU B 1 538 ? -3.137 14.422 -15.602 1 88 538 GLU B CA 1
ATOM 8941 C C . GLU B 1 538 ? -4.473 13.688 -15.68 1 88 538 GLU B C 1
ATOM 8943 O O . GLU B 1 538 ? -5.43 14.055 -15 1 88 538 GLU B O 1
ATOM 8948 N N . LEU B 1 539 ? -4.492 12.602 -16.375 1 90.25 539 LEU B N 1
ATOM 8949 C CA . LEU B 1 539 ? -5.695 11.789 -16.516 1 90.25 539 LEU B CA 1
ATOM 8950 C C . LEU B 1 539 ? -5.75 10.711 -15.43 1 90.25 539 LEU B C 1
ATOM 8952 O O . LEU B 1 539 ? -6.371 9.664 -15.625 1 90.25 539 LEU B O 1
ATOM 8956 N N . TYR B 1 540 ? -5.109 10.992 -14.344 1 91.81 540 TYR B N 1
ATOM 8957 C CA . TYR B 1 540 ? -4.965 10.016 -13.273 1 91.81 540 TYR B CA 1
ATOM 8958 C C . TYR B 1 540 ? -6.324 9.523 -12.797 1 91.81 540 TYR B C 1
ATOM 8960 O O . TYR B 1 540 ? -7.266 10.312 -12.664 1 91.81 540 TYR B O 1
ATOM 8968 N N . GLU B 1 541 ? -6.441 8.258 -12.633 1 91.56 541 GLU B N 1
ATOM 8969 C CA . GLU B 1 541 ? -7.578 7.613 -11.992 1 91.56 541 GLU B CA 1
ATOM 8970 C C . GLU B 1 541 ? -7.145 6.836 -10.75 1 91.56 541 GLU B C 1
ATOM 8972 O O . GLU B 1 541 ? -6.09 6.195 -10.75 1 91.56 541 GLU B O 1
ATOM 8977 N N . ASN B 1 542 ? -7.852 6.996 -9.695 1 92.88 542 ASN B N 1
ATOM 8978 C CA . ASN B 1 542 ? -7.621 6.211 -8.484 1 92.88 542 ASN B CA 1
ATOM 8979 C C . ASN B 1 542 ? -8.727 5.188 -8.266 1 92.88 542 ASN B C 1
ATOM 8981 O O . ASN B 1 542 ? -9.828 5.539 -7.832 1 92.88 542 ASN B O 1
ATOM 8985 N N . PRO B 1 543 ? -8.461 3.916 -8.484 1 94.69 543 PRO B N 1
ATOM 8986 C CA . PRO B 1 543 ? -9.5 2.9 -8.328 1 94.69 543 PRO B CA 1
ATOM 8987 C C . PRO B 1 543 ? -9.93 2.707 -6.871 1 94.69 543 PRO B C 1
ATOM 8989 O O . PRO B 1 543 ? -11 2.156 -6.605 1 94.69 543 PRO B O 1
ATOM 8992 N N . GLY B 1 544 ? -9.078 3.182 -5.922 1 94.38 544 GLY B N 1
ATOM 8993 C CA . GLY B 1 544 ? -9.406 3.014 -4.516 1 94.38 544 GLY B CA 1
ATOM 8994 C C . GLY B 1 544 ? -9.078 1.631 -3.988 1 94.38 544 GLY B C 1
ATOM 8995 O O . GLY B 1 544 ? -8.594 0.776 -4.73 1 94.38 544 GLY B O 1
ATOM 8996 N N . PRO B 1 545 ? -9.281 1.381 -2.684 1 96.06 545 PRO B N 1
ATOM 8997 C CA . PRO B 1 545 ? -9 0.077 -2.078 1 96.06 545 PRO B CA 1
ATOM 8998 C C . PRO B 1 545 ? -9.984 -1.006 -2.521 1 96.06 545 PRO B C 1
ATOM 9000 O O . PRO B 1 545 ? -11.094 -0.696 -2.955 1 96.06 545 PRO B O 1
ATOM 9003 N N . ILE B 1 546 ? -9.562 -2.258 -2.436 1 96.62 546 ILE B N 1
ATOM 9004 C CA . ILE B 1 546 ? -10.438 -3.385 -2.736 1 96.62 546 ILE B CA 1
ATOM 9005 C C . ILE B 1 546 ? -11.68 -3.328 -1.844 1 96.62 546 ILE B C 1
ATOM 9007 O O . ILE B 1 546 ? -11.562 -3.225 -0.62 1 96.62 546 ILE B O 1
ATOM 9011 N N . GLN B 1 547 ? -12.805 -3.281 -2.422 1 96.19 547 GLN B N 1
ATOM 9012 C CA . GLN B 1 547 ? -14.055 -3.338 -1.678 1 96.19 547 GLN B CA 1
ATOM 9013 C C . GLN B 1 547 ? -14.609 -4.758 -1.646 1 96.19 547 GLN B C 1
ATOM 9015 O O . GLN B 1 547 ? -14.594 -5.461 -2.658 1 96.19 547 GLN B O 1
ATOM 9020 N N . LEU B 1 548 ? -15.07 -5.191 -0.514 1 95.12 548 LEU B N 1
ATOM 9021 C CA . LEU B 1 548 ? -15.586 -6.547 -0.341 1 95.12 548 LEU B CA 1
ATOM 9022 C C . LEU B 1 548 ? -17.109 -6.539 -0.198 1 95.12 548 LEU B C 1
ATOM 9024 O O . LEU B 1 548 ? -17.719 -7.586 0.031 1 95.12 548 LEU B O 1
ATOM 9028 N N . SER B 1 549 ? -17.656 -5.355 -0.243 1 91.81 549 SER B N 1
ATOM 9029 C CA . SER B 1 549 ? -19.094 -5.129 -0.309 1 91.81 549 SER B CA 1
ATOM 9030 C C . SER B 1 549 ? -19.422 -3.893 -1.137 1 91.81 549 SER B C 1
ATOM 9032 O O . SER B 1 549 ? -18.531 -3.113 -1.479 1 91.81 549 SER B O 1
ATOM 9034 N N . GLY B 1 550 ? -20.641 -3.809 -1.569 1 88.25 550 GLY B N 1
ATOM 9035 C CA . GLY B 1 550 ? -21.031 -2.664 -2.381 1 88.25 550 GLY B CA 1
ATOM 9036 C C . GLY B 1 550 ? -20.906 -2.922 -3.871 1 88.25 550 GLY B C 1
ATOM 9037 O O . GLY B 1 550 ? -20.594 -4.039 -4.289 1 88.25 550 GLY B O 1
ATOM 9038 N N . PRO B 1 551 ? -21.062 -1.955 -4.68 1 86.19 551 PRO B N 1
ATOM 9039 C CA . PRO B 1 551 ? -21.156 -2.137 -6.129 1 86.19 551 PRO B CA 1
ATOM 9040 C C . PRO B 1 551 ? -19.828 -2.502 -6.773 1 86.19 551 PRO B C 1
ATOM 9042 O O . PRO B 1 551 ? -19.797 -3.078 -7.863 1 86.19 551 PRO B O 1
ATOM 9045 N N . SER B 1 552 ? -18.719 -2.146 -6.18 1 88.94 552 SER B N 1
ATOM 9046 C CA . SER B 1 552 ? -17.406 -2.383 -6.785 1 88.94 552 SER B CA 1
ATOM 9047 C C . SER B 1 552 ? -16.828 -3.725 -6.348 1 88.94 552 SER B C 1
ATOM 9049 O O . SER B 1 552 ? -15.758 -4.121 -6.805 1 88.94 552 SER B O 1
ATOM 9051 N N . ALA B 1 553 ? -17.484 -4.445 -5.48 1 90 553 ALA B N 1
ATOM 9052 C CA . ALA B 1 553 ? -16.953 -5.688 -4.922 1 90 553 ALA B CA 1
ATOM 9053 C C . ALA B 1 553 ? -16.828 -6.762 -5.996 1 90 553 ALA B C 1
ATOM 9055 O O . ALA B 1 553 ? -15.938 -7.609 -5.93 1 90 553 ALA B O 1
ATOM 9056 N N . GLY B 1 554 ? -17.719 -6.762 -6.984 1 87.31 554 GLY B N 1
ATOM 9057 C CA . GLY B 1 554 ? -17.734 -7.805 -7.996 1 87.31 554 GLY B CA 1
ATOM 9058 C C . GLY B 1 554 ? -16.984 -7.43 -9.258 1 87.31 554 GLY B C 1
ATOM 9059 O O . GLY B 1 554 ? -16.922 -8.211 -10.211 1 87.31 554 GLY B O 1
ATOM 9060 N N . LYS B 1 555 ? -16.297 -6.309 -9.211 1 89.38 555 LYS B N 1
ATOM 9061 C CA . LYS B 1 555 ? -15.586 -5.859 -10.398 1 89.38 555 LYS B CA 1
ATOM 9062 C C . LYS B 1 555 ? -14.336 -6.703 -10.648 1 89.38 555 LYS B C 1
ATOM 9064 O O . LYS B 1 555 ? -13.609 -7.043 -9.711 1 89.38 555 LYS B O 1
ATOM 9069 N N . VAL B 1 556 ? -14.172 -7.059 -11.93 1 94 556 VAL B N 1
ATOM 9070 C CA . VAL B 1 556 ? -13.008 -7.828 -12.336 1 94 556 VAL B CA 1
ATOM 9071 C C . VAL B 1 556 ? -12.016 -6.926 -13.07 1 94 556 VAL B C 1
ATOM 9073 O O . VAL B 1 556 ? -12.406 -5.895 -13.633 1 94 556 VAL B O 1
ATOM 9076 N N . THR B 1 557 ? -10.727 -7.184 -12.961 1 95.12 557 THR B N 1
ATOM 9077 C CA . THR B 1 557 ? -9.695 -6.398 -13.633 1 95.12 557 THR B CA 1
ATOM 9078 C C . THR B 1 557 ? -9.977 -6.312 -15.133 1 95.12 557 THR B C 1
ATOM 9080 O O . THR B 1 557 ? -10.602 -7.211 -15.703 1 95.12 557 THR B O 1
ATOM 9083 N N . LYS B 1 558 ? -9.523 -5.297 -15.75 1 93.38 558 LYS B N 1
ATOM 9084 C CA . LYS B 1 558 ? -9.82 -5 -17.156 1 93.38 558 LYS B CA 1
ATOM 9085 C C . LYS B 1 558 ? -9.242 -6.062 -18.078 1 93.38 558 LYS B C 1
ATOM 9087 O O . LYS B 1 558 ? -9.875 -6.434 -19.078 1 93.38 558 LYS B O 1
ATOM 9092 N N . THR B 1 559 ? -8.094 -6.586 -17.781 1 93.88 559 THR B N 1
ATOM 9093 C CA . THR B 1 559 ? -7.445 -7.566 -18.656 1 93.88 559 THR B CA 1
ATOM 9094 C C . THR B 1 559 ? -8.203 -8.891 -18.641 1 93.88 559 THR B C 1
ATOM 9096 O O . THR B 1 559 ? -8.328 -9.555 -19.672 1 93.88 559 THR B O 1
ATOM 9099 N N . ILE B 1 560 ? -8.734 -9.297 -17.438 1 92.88 560 ILE B N 1
ATOM 9100 C CA . ILE B 1 560 ? -9.516 -10.523 -17.344 1 92.88 560 ILE B CA 1
ATOM 9101 C C . ILE B 1 560 ? -10.875 -10.336 -18.016 1 92.88 560 ILE B C 1
ATOM 9103 O O . ILE B 1 560 ? -11.344 -11.211 -18.75 1 92.88 560 ILE B O 1
ATOM 9107 N N . ALA B 1 561 ? -11.438 -9.156 -17.844 1 90.81 561 ALA B N 1
ATOM 9108 C CA . ALA B 1 561 ? -12.773 -8.859 -18.344 1 90.81 561 ALA B CA 1
ATOM 9109 C C . ALA B 1 561 ? -12.789 -8.836 -19.875 1 90.81 561 ALA B C 1
ATOM 9111 O O . ALA B 1 561 ? -13.82 -9.102 -20.484 1 90.81 561 ALA B O 1
ATOM 9112 N N . THR B 1 562 ? -11.672 -8.57 -20.484 1 86.88 562 THR B N 1
ATOM 9113 C CA . THR B 1 562 ? -11.641 -8.414 -21.938 1 86.88 562 THR B CA 1
ATOM 9114 C C . THR B 1 562 ? -10.992 -9.625 -22.594 1 86.88 562 THR B C 1
ATOM 9116 O O . THR B 1 562 ? -10.781 -9.633 -23.812 1 86.88 562 THR B O 1
ATOM 9119 N N . ARG B 1 563 ? -10.68 -10.57 -21.844 1 86.19 563 ARG B N 1
ATOM 9120 C CA . ARG B 1 563 ? -9.984 -11.727 -22.391 1 86.19 563 ARG B CA 1
ATOM 9121 C C . ARG B 1 563 ? -10.953 -12.625 -23.156 1 86.19 563 ARG B C 1
ATOM 9123 O O . ARG B 1 563 ? -12.094 -12.836 -22.719 1 86.19 563 ARG B O 1
ATOM 9130 N N . PHE B 1 564 ? -10.461 -13.109 -24.219 1 79.81 564 PHE B N 1
ATOM 9131 C CA . PHE B 1 564 ? -11.188 -14.055 -25.062 1 79.81 564 PHE B CA 1
ATOM 9132 C C . PHE B 1 564 ? -11.281 -15.422 -24.406 1 79.81 564 PHE B C 1
ATOM 9134 O O . PHE B 1 564 ? -10.289 -15.922 -23.875 1 79.81 564 PHE B O 1
ATOM 9141 N N . SER B 1 565 ? -12.477 -15.977 -24.406 1 84 565 SER B N 1
ATOM 9142 C CA . SER B 1 565 ? -12.648 -17.312 -23.859 1 84 565 SER B CA 1
ATOM 9143 C C . SER B 1 565 ? -12.531 -18.391 -24.938 1 84 565 SER B C 1
ATOM 9145 O O . SER B 1 565 ? -13.5 -18.672 -25.641 1 84 565 SER B O 1
ATOM 9147 N N . TYR B 1 566 ? -11.453 -19.031 -24.953 1 84.69 566 TYR B N 1
ATOM 9148 C CA . TYR B 1 566 ? -11.164 -20.062 -25.938 1 84.69 566 TYR B CA 1
ATOM 9149 C C . TYR B 1 566 ? -12.094 -21.25 -25.781 1 84.69 566 TYR B C 1
ATOM 9151 O O . TYR B 1 566 ? -12.656 -21.75 -26.75 1 84.69 566 TYR B O 1
ATOM 9159 N N . LEU B 1 567 ? -12.273 -21.672 -24.578 1 81 567 LEU B N 1
ATOM 9160 C CA . LEU B 1 567 ? -13.086 -22.859 -24.312 1 81 567 LEU B CA 1
ATOM 9161 C C . LEU B 1 567 ? -14.547 -22.609 -24.656 1 81 567 LEU B C 1
ATOM 9163 O O . LEU B 1 567 ? -15.234 -23.484 -25.172 1 81 567 LEU B O 1
ATOM 9167 N N . HIS B 1 568 ? -14.961 -21.438 -24.406 1 79.06 568 HIS B N 1
ATOM 9168 C CA . HIS B 1 568 ? -16.328 -21.078 -24.781 1 79.06 568 HIS B CA 1
ATOM 9169 C C . HIS B 1 568 ? -16.516 -21.094 -26.297 1 79.06 568 HIS B C 1
ATOM 9171 O O . HIS B 1 568 ? -17.531 -21.578 -26.781 1 79.06 568 HIS B O 1
ATOM 9177 N N . GLU B 1 569 ? -15.516 -20.547 -26.969 1 82.69 569 GLU B N 1
ATOM 9178 C CA . GLU B 1 569 ? -15.602 -20.516 -28.422 1 82.69 569 GLU B CA 1
ATOM 9179 C C . GLU B 1 569 ? -15.578 -21.922 -29.016 1 82.69 569 GLU B C 1
ATOM 9181 O O . GLU B 1 569 ? -16.25 -22.203 -30.016 1 82.69 569 GLU B O 1
ATOM 9186 N N . LEU B 1 570 ? -14.797 -22.734 -28.391 1 83.5 570 LEU B N 1
ATOM 9187 C CA . LEU B 1 570 ? -14.758 -24.125 -28.828 1 83.5 570 LEU B CA 1
ATOM 9188 C C . LEU B 1 570 ? -16.109 -24.797 -28.625 1 83.5 570 LEU B C 1
ATOM 9190 O O . LEU B 1 570 ? -16.562 -25.578 -29.469 1 83.5 570 LEU B O 1
ATOM 9194 N N . GLN B 1 571 ? -16.688 -24.531 -27.516 1 78.94 571 GLN B N 1
ATOM 9195 C CA . GLN B 1 571 ? -18 -25.078 -27.234 1 78.94 571 GLN B CA 1
ATOM 9196 C C . GLN B 1 571 ? -19.047 -24.578 -28.234 1 78.94 571 GLN B C 1
ATOM 9198 O O . GLN B 1 571 ? -19.906 -25.344 -28.688 1 78.94 571 GLN B O 1
ATOM 9203 N N . MET B 1 572 ? -18.969 -23.312 -28.562 1 81.62 572 MET B N 1
ATOM 9204 C CA . MET B 1 572 ? -19.891 -22.734 -29.531 1 81.62 572 MET B CA 1
ATOM 9205 C C . MET B 1 572 ? -19.688 -23.359 -30.906 1 81.62 572 MET B C 1
ATOM 9207 O O . MET B 1 572 ? -20.656 -23.594 -31.625 1 81.62 572 MET B O 1
ATOM 9211 N N . LEU B 1 573 ? -18.406 -23.5 -31.219 1 83.69 573 LEU B N 1
ATOM 9212 C CA . LEU B 1 573 ? -18.109 -24.156 -32.469 1 83.69 573 LEU B CA 1
ATOM 9213 C C . LEU B 1 573 ? -18.734 -25.547 -32.531 1 83.69 573 LEU B C 1
ATOM 9215 O O . LEU B 1 573 ? -19.328 -25.906 -33.562 1 83.69 573 LEU B O 1
ATOM 9219 N N . GLN B 1 574 ? -18.625 -26.25 -31.484 1 81.56 574 GLN B N 1
ATOM 9220 C CA . GLN B 1 574 ? -19.203 -27.594 -31.438 1 81.56 574 GLN B CA 1
ATOM 9221 C C . GLN B 1 574 ? -20.719 -27.562 -31.578 1 81.56 574 GLN B C 1
ATOM 9223 O O . GLN B 1 574 ? -21.312 -28.391 -32.25 1 81.56 574 GLN B O 1
ATOM 9228 N N . LYS B 1 575 ? -21.281 -26.656 -30.906 1 82.5 575 LYS B N 1
ATOM 9229 C CA . LYS B 1 575 ? -22.719 -26.5 -31.016 1 82.5 575 LYS B CA 1
ATOM 9230 C C . LYS B 1 575 ? -23.141 -26.188 -32.438 1 82.5 575 LYS B C 1
ATOM 9232 O O . LYS B 1 575 ? -24.141 -26.719 -32.938 1 82.5 575 LYS B O 1
ATOM 9237 N N . HIS B 1 576 ? -22.359 -25.344 -33.125 1 84.31 576 HIS B N 1
ATOM 9238 C CA . HIS B 1 576 ? -22.625 -25.016 -34.5 1 84.31 576 HIS B CA 1
ATOM 9239 C C . HIS B 1 576 ? -22.453 -26.234 -35.406 1 84.31 576 HIS B C 1
ATOM 9241 O O . HIS B 1 576 ? -23.234 -26.438 -36.344 1 84.31 576 HIS B O 1
ATOM 9247 N N . LEU B 1 577 ? -21.438 -27 -35.094 1 84.5 577 LEU B N 1
ATOM 9248 C CA . LEU B 1 577 ? -21.188 -28.203 -35.906 1 84.5 577 LEU B CA 1
ATOM 9249 C C . LEU B 1 577 ? -22.312 -29.219 -35.688 1 84.5 577 LEU B C 1
ATOM 9251 O O . LEU B 1 577 ? -22.766 -29.844 -36.625 1 84.5 577 LEU B O 1
ATOM 9255 N N . GLU B 1 578 ? -22.734 -29.328 -34.5 1 83.25 578 GLU B N 1
ATOM 9256 C CA . GLU B 1 578 ? -23.828 -30.234 -34.188 1 83.25 578 GLU B CA 1
ATOM 9257 C C . GLU B 1 578 ? -25.125 -29.766 -34.844 1 83.25 578 GLU B C 1
ATOM 9259 O O . GLU B 1 578 ? -25.906 -30.578 -35.344 1 83.25 578 GLU B O 1
ATOM 9264 N N . ALA B 1 579 ? -25.344 -28.547 -34.719 1 84.44 579 ALA B N 1
ATOM 9265 C CA . ALA B 1 579 ? -26.531 -27.969 -35.375 1 84.44 579 ALA B CA 1
ATOM 9266 C C . ALA B 1 579 ? -26.516 -28.219 -36.875 1 84.44 579 ALA B C 1
ATOM 9268 O O . ALA B 1 579 ? -27.547 -28.531 -37.469 1 84.44 579 ALA B O 1
ATOM 9269 N N . LEU B 1 580 ? -25.359 -28 -37.438 1 83.94 580 LEU B N 1
ATOM 9270 C CA . LEU B 1 580 ? -25.203 -28.25 -38.875 1 83.94 580 LEU B CA 1
ATOM 9271 C C . LEU B 1 580 ? -25.453 -29.719 -39.219 1 83.94 580 LEU B C 1
ATOM 9273 O O . LEU B 1 580 ? -26.125 -30.031 -40.188 1 83.94 580 LEU B O 1
ATOM 9277 N N . SER B 1 581 ? -24.922 -30.609 -38.438 1 83.75 581 SER B N 1
ATOM 9278 C CA . SER B 1 581 ? -25.094 -32.031 -38.625 1 83.75 581 SER B CA 1
ATOM 9279 C C . SER B 1 581 ? -26.562 -32.438 -38.438 1 83.75 581 SER B C 1
ATOM 9281 O O . SER B 1 581 ? -27.062 -33.312 -39.156 1 83.75 581 SER B O 1
ATOM 9283 N N . SER B 1 582 ? -27.188 -31.766 -37.531 1 83.94 582 SER B N 1
ATOM 9284 C CA . SER B 1 582 ? -28.594 -32.062 -37.312 1 83.94 582 SER B CA 1
ATOM 9285 C C . SER B 1 582 ? -29.469 -31.547 -38.438 1 83.94 582 SER B C 1
ATOM 9287 O O . SER B 1 582 ? -30.484 -32.188 -38.781 1 83.94 582 SER B O 1
ATOM 9289 N N . ARG B 1 583 ? -29.109 -30.484 -39 1 82.31 583 ARG B N 1
ATOM 9290 C CA . ARG B 1 583 ? -29.859 -29.891 -40.125 1 82.31 583 ARG B CA 1
ATOM 9291 C C . ARG B 1 583 ? -29.641 -30.672 -41.406 1 82.31 583 ARG B C 1
ATOM 9293 O O . ARG B 1 583 ? -30.531 -30.75 -42.25 1 82.31 583 ARG B O 1
ATOM 9300 N N . CYS B 1 584 ? -28.406 -31.234 -41.594 1 78.5 584 CYS B N 1
ATOM 9301 C CA . CYS B 1 584 ? -28.062 -31.969 -42.781 1 78.5 584 CYS B CA 1
ATOM 9302 C C . CYS B 1 584 ? -28.109 -33.469 -42.562 1 78.5 584 CYS B C 1
ATOM 9304 O O . CYS B 1 584 ? -27.156 -34.188 -42.844 1 78.5 584 CYS B O 1
ATOM 9306 N N . ARG B 1 585 ? -29.078 -33.875 -41.938 1 78.75 585 ARG B N 1
ATOM 9307 C CA . ARG B 1 585 ? -29.25 -35.312 -41.719 1 78.75 585 ARG B CA 1
ATOM 9308 C C . ARG B 1 585 ? -29.766 -36 -42.969 1 78.75 585 ARG B C 1
ATOM 9310 O O . ARG B 1 585 ? -30.312 -35.344 -43.875 1 78.75 585 ARG B O 1
ATOM 9317 N N . PRO B 1 586 ? -29.359 -37.375 -42.969 1 76.38 586 PRO B N 1
ATOM 9318 C CA . PRO B 1 586 ? -29.922 -38.094 -44.125 1 76.38 586 PRO B CA 1
ATOM 9319 C C . PRO B 1 586 ? -31.406 -37.812 -44.312 1 76.38 586 PRO B C 1
ATOM 9321 O O . PRO B 1 586 ? -32.188 -37.938 -43.344 1 76.38 586 PRO B O 1
ATOM 9324 N N . GLY B 1 587 ? -31.812 -37.438 -45.5 1 74.94 587 GLY B N 1
ATOM 9325 C CA . GLY B 1 587 ? -33.219 -37.094 -45.812 1 74.94 587 GLY B CA 1
ATOM 9326 C C . GLY B 1 587 ? -33.438 -35.594 -46 1 74.94 587 GLY B C 1
ATOM 9327 O O . GLY B 1 587 ? -34.531 -35.188 -46.406 1 74.94 587 GLY B O 1
ATOM 9328 N N . CYS B 1 588 ? -32.406 -34.812 -45.656 1 78 588 CYS B N 1
ATOM 9329 C CA . CYS B 1 588 ? -32.531 -33.375 -45.812 1 78 588 CYS B CA 1
ATOM 9330 C C . CYS B 1 588 ? -32.375 -32.969 -47.25 1 78 588 CYS B C 1
ATOM 9332 O O . CYS B 1 588 ? -32.031 -33.781 -48.125 1 78 588 CYS B O 1
ATOM 9334 N N . GLU B 1 589 ? -32.844 -31.703 -47.531 1 77.62 589 GLU B N 1
ATOM 9335 C CA . GLU B 1 589 ? -32.812 -31.172 -48.906 1 77.62 589 GLU B CA 1
ATOM 9336 C C . GLU B 1 589 ? -31.375 -31.172 -49.438 1 77.62 589 GLU B C 1
ATOM 9338 O O . GLU B 1 589 ? -30.453 -30.766 -48.75 1 77.62 589 GLU B O 1
ATOM 9343 N N . LEU B 1 590 ? -31.188 -31.625 -50.656 1 79 590 LEU B N 1
ATOM 9344 C CA . LEU B 1 590 ? -29.891 -31.734 -51.312 1 79 590 LEU B CA 1
ATOM 9345 C C . LEU B 1 590 ? -29.188 -30.391 -51.344 1 79 590 LEU B C 1
ATOM 9347 O O . LEU B 1 590 ? -27.953 -30.312 -51.219 1 79 590 LEU B O 1
ATOM 9351 N N . ARG B 1 591 ? -29.969 -29.344 -51.594 1 82.88 591 ARG B N 1
ATOM 9352 C CA . ARG B 1 591 ? -29.406 -28 -51.656 1 82.88 591 ARG B CA 1
ATOM 9353 C C . ARG B 1 591 ? -28.719 -27.625 -50.344 1 82.88 591 ARG B C 1
ATOM 9355 O O . ARG B 1 591 ? -27.656 -27 -50.375 1 82.88 591 ARG B O 1
ATOM 9362 N N . GLN B 1 592 ? -29.312 -27.984 -49.25 1 83.38 592 GLN B N 1
ATOM 9363 C CA . GLN B 1 592 ? -28.75 -27.672 -47.938 1 83.38 592 GLN B CA 1
ATOM 9364 C C . GLN B 1 592 ? -27.422 -28.406 -47.719 1 83.38 592 GLN B C 1
ATOM 9366 O O . GLN B 1 592 ? -26.469 -27.828 -47.219 1 83.38 592 GLN B O 1
ATOM 9371 N N . VAL B 1 593 ? -27.375 -29.609 -48.156 1 82.12 593 VAL B N 1
ATOM 9372 C CA . VAL B 1 593 ? -26.172 -30.422 -48 1 82.12 593 VAL B CA 1
ATOM 9373 C C . VAL B 1 593 ? -25.062 -29.891 -48.906 1 82.12 593 VAL B C 1
ATOM 9375 O O . VAL B 1 593 ? -23.891 -29.812 -48.469 1 82.12 593 VAL B O 1
ATOM 9378 N N . LYS B 1 594 ? -25.375 -29.531 -50.094 1 79.38 594 LYS B N 1
ATOM 9379 C CA . LYS B 1 594 ? -24.391 -29 -51.031 1 79.38 594 LYS B CA 1
ATOM 9380 C C . LYS B 1 594 ? -23.797 -27.688 -50.5 1 79.38 594 LYS B C 1
ATOM 9382 O O . LYS B 1 594 ? -22.594 -27.484 -50.594 1 79.38 594 LYS B O 1
ATOM 9387 N N . VAL B 1 595 ? -24.719 -26.922 -49.969 1 82.31 595 VAL B N 1
ATOM 9388 C CA . VAL B 1 595 ? -24.266 -25.641 -49.438 1 82.31 595 VAL B CA 1
ATOM 9389 C C . VAL B 1 595 ? -23.375 -25.859 -48.219 1 82.31 595 VAL B C 1
ATOM 9391 O O . VAL B 1 595 ? -22.328 -25.219 -48.094 1 82.31 595 VAL B O 1
ATOM 9394 N N . ALA B 1 596 ? -23.75 -26.719 -47.375 1 81.19 596 ALA B N 1
ATOM 9395 C CA . ALA B 1 596 ? -22.969 -27.016 -46.156 1 81.19 596 ALA B CA 1
ATOM 9396 C C . ALA B 1 596 ? -21.609 -27.594 -46.531 1 81.19 596 ALA B C 1
ATOM 9398 O O . ALA B 1 596 ? -20.578 -27.172 -45.969 1 81.19 596 ALA B O 1
ATOM 9399 N N . CYS B 1 597 ? -21.625 -28.531 -47.469 1 82.06 597 CYS B N 1
ATOM 9400 C CA . CYS B 1 597 ? -20.391 -29.172 -47.875 1 82.06 597 CYS B CA 1
ATOM 9401 C C . CYS B 1 597 ? -19.438 -28.172 -48.531 1 82.06 597 CYS B C 1
ATOM 9403 O O . CYS B 1 597 ? -18.25 -28.156 -48.219 1 82.06 597 CYS B O 1
ATOM 9405 N N . GLN B 1 598 ? -19.969 -27.375 -49.375 1 79.44 598 GLN B N 1
ATOM 9406 C CA . GLN B 1 598 ? -19.156 -26.375 -50.062 1 79.44 598 GLN B CA 1
ATOM 9407 C C . GLN B 1 598 ? -18.625 -25.328 -49.062 1 79.44 598 GLN B C 1
ATOM 9409 O O . GLN B 1 598 ? -17.469 -24.922 -49.156 1 79.44 598 GLN B O 1
ATOM 9414 N N . SER B 1 599 ? -19.5 -24.922 -48.219 1 83.81 599 SER B N 1
ATOM 9415 C CA . SER B 1 599 ? -19.094 -23.922 -47.25 1 83.81 599 SER B CA 1
ATOM 9416 C C . SER B 1 599 ? -18.016 -24.484 -46.312 1 83.81 599 SER B C 1
ATOM 9418 O O . SER B 1 599 ? -17.047 -23.781 -46 1 83.81 599 SER B O 1
ATOM 9420 N N . LEU B 1 600 ? -18.188 -25.672 -45.906 1 84.94 600 LEU B N 1
ATOM 9421 C CA . LEU B 1 600 ? -17.219 -26.297 -45 1 84.94 600 LEU B CA 1
ATOM 9422 C C . LEU B 1 600 ? -15.906 -26.562 -45.75 1 84.94 600 LEU B C 1
ATOM 9424 O O . LEU B 1 600 ? -14.828 -26.469 -45.156 1 84.94 600 LEU B O 1
ATOM 9428 N N . ALA B 1 601 ? -16.031 -26.938 -46.969 1 82.75 601 ALA B N 1
ATOM 9429 C CA . ALA B 1 601 ? -14.828 -27.125 -47.781 1 82.75 601 ALA B CA 1
ATOM 9430 C C . ALA B 1 601 ? -14.047 -25.812 -47.875 1 82.75 601 ALA B C 1
ATOM 9432 O O . ALA B 1 601 ? -12.82 -25.812 -47.812 1 82.75 601 ALA B O 1
ATOM 9433 N N . THR B 1 602 ? -14.773 -24.812 -48.094 1 82.81 602 THR B N 1
ATOM 9434 C CA . THR B 1 602 ? -14.156 -23.5 -48.188 1 82.81 602 THR B CA 1
ATOM 9435 C C . THR B 1 602 ? -13.516 -23.125 -46.844 1 82.81 602 THR B C 1
ATOM 9437 O O . THR B 1 602 ? -12.398 -22.609 -46.812 1 82.81 602 THR B O 1
ATOM 9440 N N . LEU B 1 603 ? -14.273 -23.328 -45.875 1 84.62 603 LEU B N 1
ATOM 9441 C CA . LEU B 1 603 ? -13.75 -23.047 -44.562 1 84.62 603 LEU B CA 1
ATOM 9442 C C . LEU B 1 603 ? -12.484 -23.859 -44.281 1 84.62 603 LEU B C 1
ATOM 9444 O O . LEU B 1 603 ? -11.508 -23.328 -43.75 1 84.62 603 LEU B O 1
ATOM 9448 N N . ASN B 1 604 ? -12.523 -25.078 -44.625 1 84.69 604 ASN B N 1
ATOM 9449 C CA . ASN B 1 604 ? -11.367 -25.938 -44.438 1 84.69 604 ASN B CA 1
ATOM 9450 C C . ASN B 1 604 ? -10.164 -25.438 -45.25 1 84.69 604 ASN B C 1
ATOM 9452 O O . ASN B 1 604 ? -9.023 -25.516 -44.781 1 84.69 604 ASN B O 1
ATOM 9456 N N . SER B 1 605 ? -10.422 -25 -46.375 1 80.62 605 SER B N 1
ATOM 9457 C CA . SER B 1 605 ? -9.359 -24.438 -47.219 1 80.62 605 SER B CA 1
ATOM 9458 C C . SER B 1 605 ? -8.75 -23.203 -46.562 1 80.62 605 SER B C 1
ATOM 9460 O O . SER B 1 605 ? -7.535 -23 -46.594 1 80.62 605 SER B O 1
ATOM 9462 N N . ILE B 1 606 ? -9.562 -22.516 -46.062 1 81.5 606 ILE B N 1
ATOM 9463 C CA . ILE B 1 606 ? -9.117 -21.297 -45.375 1 81.5 606 ILE B CA 1
ATOM 9464 C C . ILE B 1 606 ? -8.273 -21.672 -44.156 1 81.5 606 ILE B C 1
ATOM 9466 O O . ILE B 1 606 ? -7.219 -21.078 -43.906 1 81.5 606 ILE B O 1
ATOM 9470 N N . LEU B 1 607 ? -8.711 -22.594 -43.438 1 82.75 607 LEU B N 1
ATOM 9471 C CA . LEU B 1 607 ? -8.016 -23.016 -42.219 1 82.75 607 LEU B CA 1
ATOM 9472 C C . LEU B 1 607 ? -6.672 -23.656 -42.562 1 82.75 607 LEU B C 1
ATOM 9474 O O . LEU B 1 607 ? -5.703 -23.5 -41.812 1 82.75 607 LEU B O 1
ATOM 9478 N N . ASP B 1 608 ? -6.625 -24.375 -43.625 1 77.81 608 ASP B N 1
ATOM 9479 C CA . ASP B 1 608 ? -5.371 -24.953 -44.125 1 77.81 608 ASP B CA 1
ATOM 9480 C C . ASP B 1 608 ? -4.359 -23.859 -44.438 1 77.81 608 ASP B C 1
ATOM 9482 O O . ASP B 1 608 ? -3.168 -24 -44.156 1 77.81 608 ASP B O 1
ATOM 9486 N N . GLU B 1 609 ? -4.793 -22.875 -44.969 1 74.5 609 GLU B N 1
ATOM 9487 C CA . GLU B 1 609 ? -3.936 -21.734 -45.312 1 74.5 609 GLU B CA 1
ATOM 9488 C C . GLU B 1 609 ? -3.416 -21.031 -44.062 1 74.5 609 GLU B C 1
ATOM 9490 O O . GLU B 1 609 ? -2.258 -20.609 -44.031 1 74.5 609 GLU B O 1
ATOM 9495 N N . LEU B 1 610 ? -4.258 -21.016 -43.094 1 71.94 610 LEU B N 1
ATOM 9496 C CA . LEU B 1 610 ? -3.873 -20.375 -41.844 1 71.94 610 LEU B CA 1
ATOM 9497 C C . LEU B 1 610 ? -2.867 -21.219 -41.062 1 71.94 610 LEU B C 1
ATOM 9499 O O . LEU B 1 610 ? -1.988 -20.688 -40.406 1 71.94 610 LEU B O 1
ATOM 9503 N N . ALA B 1 611 ? -3.066 -22.516 -41.156 1 66.88 611 ALA B N 1
ATOM 9504 C CA . ALA B 1 611 ? -2.176 -23.438 -40.469 1 66.88 611 ALA B CA 1
ATOM 9505 C C . ALA B 1 611 ? -0.782 -23.422 -41.094 1 66.88 611 ALA B C 1
ATOM 9507 O O . ALA B 1 611 ? 0.217 -23.625 -40.406 1 66.88 611 ALA B O 1
ATOM 9508 N N . GLU B 1 612 ? -0.729 -23.438 -42.406 1 57.78 612 GLU B N 1
ATOM 9509 C CA . GLU B 1 612 ? 0.549 -23.422 -43.094 1 57.78 612 GLU B CA 1
ATOM 9510 C C . GLU B 1 612 ? 1.327 -22.156 -42.812 1 57.78 612 GLU B C 1
ATOM 9512 O O . GLU B 1 612 ? 2.559 -22.141 -42.875 1 57.78 612 GLU B O 1
ATOM 9517 N N . HIS B 1 613 ? 0.685 -21.078 -42.531 1 50.59 613 HIS B N 1
ATOM 9518 C CA . HIS B 1 613 ? 1.371 -19.812 -42.281 1 50.59 613 HIS B CA 1
ATOM 9519 C C . HIS B 1 613 ? 1.242 -19.422 -40.812 1 50.59 613 HIS B C 1
ATOM 9521 O O . HIS B 1 613 ? 0.383 -18.625 -40.438 1 50.59 613 HIS B O 1
ATOM 9527 N N . PRO B 1 614 ? 1.692 -20.359 -39.969 1 47.56 614 PRO B N 1
ATOM 9528 C CA . PRO B 1 614 ? 1.617 -19.859 -38.594 1 47.56 614 PRO B CA 1
ATOM 9529 C C . PRO B 1 614 ? 2.076 -18.406 -38.469 1 47.56 614 PRO B C 1
ATOM 9531 O O . PRO B 1 614 ? 2.883 -17.938 -39.281 1 47.56 614 PRO B O 1
ATOM 9534 N N . ALA B 1 615 ? 1.379 -17.469 -38 1 40.53 615 ALA B N 1
ATOM 9535 C CA . ALA B 1 615 ? 1.873 -16.109 -37.875 1 40.53 615 ALA B CA 1
ATOM 9536 C C . ALA B 1 615 ? 3.383 -16.094 -37.656 1 40.53 615 ALA B C 1
ATOM 9538 O O . ALA B 1 615 ? 3.883 -16.672 -36.688 1 40.53 615 ALA B O 1
ATOM 9539 N N . ALA B 1 616 ? 4.316 -15.984 -38.719 1 37.75 616 ALA B N 1
ATOM 9540 C CA . ALA B 1 616 ? 5.758 -15.773 -38.844 1 37.75 616 ALA B CA 1
ATOM 9541 C C . ALA B 1 616 ? 6.262 -14.836 -37.75 1 37.75 616 ALA B C 1
ATOM 9543 O O . ALA B 1 616 ? 5.801 -13.703 -37.625 1 37.75 616 ALA B O 1
ATOM 9544 N N . SER B 1 617 ? 6.48 -15.297 -36.531 1 33.16 617 SER B N 1
ATOM 9545 C CA . SER B 1 617 ? 7.43 -14.445 -35.812 1 33.16 617 SER B CA 1
ATOM 9546 C C . SER B 1 617 ? 8.516 -13.938 -36.75 1 33.16 617 SER B C 1
ATOM 9548 O O . SER B 1 617 ? 9.086 -14.703 -37.531 1 33.16 617 SER B O 1
ATOM 9550 N N . PRO B 1 618 ? 8.523 -12.719 -37.25 1 31.98 618 PRO B N 1
ATOM 9551 C CA . PRO B 1 618 ? 9.609 -12.266 -38.125 1 31.98 618 PRO B CA 1
ATOM 9552 C C . PRO B 1 618 ? 10.969 -12.812 -37.688 1 31.98 618 PRO B C 1
ATOM 9554 O O . PRO B 1 618 ? 11.445 -12.516 -36.594 1 31.98 618 PRO B O 1
ATOM 9557 N N . LEU B 1 619 ? 11.266 -14.039 -37.875 1 28.84 619 LEU B N 1
ATOM 9558 C CA . LEU B 1 619 ? 12.656 -14.453 -37.75 1 28.84 619 LEU B CA 1
ATOM 9559 C C . LEU B 1 619 ? 13.578 -13.523 -38.531 1 28.84 619 LEU B C 1
ATOM 9561 O O . LEU B 1 619 ? 13.328 -13.234 -39.719 1 28.84 619 LEU B O 1
ATOM 9565 N N . LEU B 1 620 ? 14.312 -12.57 -37.906 1 29.67 620 LEU B N 1
ATOM 9566 C CA . LEU B 1 620 ? 15.414 -11.812 -38.469 1 29.67 620 LEU B CA 1
ATOM 9567 C C . LEU B 1 620 ? 16.297 -12.703 -39.344 1 29.67 620 LEU B C 1
ATOM 9569 O O . LEU B 1 620 ? 16.875 -13.672 -38.844 1 29.67 620 LEU B O 1
ATOM 9573 N N . GLU B 1 621 ? 15.953 -13.039 -40.594 1 28.39 621 GLU B N 1
ATOM 9574 C CA . GLU B 1 621 ? 16.906 -13.5 -41.594 1 28.39 621 GLU B CA 1
ATOM 9575 C C . GLU B 1 621 ? 18.234 -12.773 -41.5 1 28.39 621 GLU B C 1
ATOM 9577 O O . GLU B 1 621 ? 18.281 -11.539 -41.594 1 28.39 621 GLU B O 1
ATOM 9582 N N . ARG B 1 622 ? 19.156 -13.273 -40.688 1 29.72 622 ARG B N 1
ATOM 9583 C CA . ARG B 1 622 ? 20.516 -12.773 -40.844 1 29.72 622 ARG B CA 1
ATOM 9584 C C . ARG B 1 622 ? 20.984 -12.93 -42.312 1 29.72 622 ARG B C 1
ATOM 9586 O O . ARG B 1 622 ? 20.828 -13.992 -42.906 1 29.72 622 ARG B O 1
ATOM 9593 N N . PRO B 1 623 ? 21.062 -11.852 -43.094 1 27.75 623 PRO B N 1
ATOM 9594 C CA . PRO B 1 623 ? 21.766 -11.977 -44.344 1 27.75 623 PRO B CA 1
ATOM 9595 C C . PRO B 1 623 ? 23.094 -12.711 -44.219 1 27.75 623 PRO B C 1
ATOM 9597 O O . PRO B 1 623 ? 23.797 -12.562 -43.219 1 27.75 623 PRO B O 1
ATOM 9600 N N . MET B 1 624 ? 23.141 -13.93 -44.719 1 24.3 624 MET B N 1
ATOM 9601 C CA . MET B 1 624 ? 24.391 -14.656 -44.938 1 24.3 624 MET B CA 1
ATOM 9602 C C . MET B 1 624 ? 25.406 -13.773 -45.625 1 24.3 624 MET B C 1
ATOM 9604 O O . MET B 1 624 ? 25.172 -13.297 -46.75 1 24.3 624 MET B O 1
ATOM 9608 N N . LYS B 1 625 ? 26.141 -12.82 -44.969 1 23.27 625 LYS B N 1
ATOM 9609 C CA . LYS B 1 625 ? 27.469 -12.641 -45.562 1 23.27 625 LYS B CA 1
ATOM 9610 C C . LYS B 1 625 ? 28.391 -13.789 -45.156 1 23.27 625 LYS B C 1
ATOM 9612 O O . LYS B 1 625 ? 28.375 -14.242 -44.031 1 23.27 625 LYS B O 1
#

Secondary structure (DSSP, 8-state):
-PPPEEETTEEE-PPPGGG--HHHHHHTTPPPP--GGGTT--GGGEEEEEEEEP---S-HHHHHHH-S-S-PEEEEEEE-S--SS---S-EEEEEE-S---TTHHHHHHHHHHTS-GGGT-EEEEETTHHHHHHTT-EEE--HHHHHHHTT--SSTTT----S---SHHHHHHHHHHHHHTT-SEEEEEESHHHHHHHHHHHHHHHHTT--PEEEEEEB-TTS-S--SS----BTHHHHHHHHHHHHHHHHHHHHHHS-EEEEEEE------TTPPPP-HHHHHHHHHH--SEEE-HHHHHHHT--HHHHHHHHHHHHHHHHHTT---EEEEEETTHHHHSHHHHHHHHHHHTS-SS--HHHHGGGS-HHHHHHHHHS-HHHHHHHTSPP-TTSS--GGGS-HHHHHHHHHHHHHHHHHHHTS--S--EEEEEEESHHHHTPPPPHHHHHHHHHHHHHHHHHHHTT-TTEEEEEE-TTS-GGG-EEEEEEGGGG-B--S---TT--S---B--PPPP-TTSHHHHHHHHHHHHHHHS-------SPPSSSTTTT---HHHHT---HHHHHHHHHHHHHHHHHHT-TTS-HHHHHHHHHHHHHHHHHHHHHHHS------------/--PPEEETTEEE----GGGS-HHHHHHTTPPPP--GGGTT--GGGEEEEEEEEP---S-HHHHHHH-S-S-PEEEEEEE-S--SS---S-EEEEEE-S---TTHHHHHHHHHHTS-GGGT-EEEEETTHHHHHHTT-EEE--HHHHHHHTT--SSTTT----S---SHHHHHHHHHHHHHTT-SEEEEEESHHHHHHHHHHHHHHHHTT--PEEEEEEB-TTS----SS----BTHHHHHHHHHHHHHHHHHHHHHHS-EEEEEEE------TTPPPP-HHHHHHHHHH--SEEE-HHHHHHHT--HHHHHHHHHHHHHHHHHTT---EEEEEETTHHHHSHHHHHHHHHHHTS-SS--HHHHGGGS-HHHHHHHHHS-HHHHHHHTSPP-TTSS--GGGS-HHHHHHHHHHHHHHHHHHHTS--S--EEEEEEESHHHHTPPPPHHHHHHHHHHHHHHHHHHHTT-TTEEEEEE-TTS-GGG-EEEEEEGGGG-B--S---TT--S---B--PPPP-TTSHHHHHHHHHHHHHHHS-------SPPSSSTTTT---HHHHT---HHHHHHHHHHHHHHHHHHT-TTS-HHHHHHHHHHHHHHHHHHHHHHHS------------

Nearest PDB structures (foldseek):
  1kzh-assembly1_A  TM=9.252E-01  e=6.513E-57  Borreliella burgdorferi
  1kzh-assembly1_B  TM=9.132E-01  e=5.678E-54  Borreliella burgdorferi
  3u39-assembly1_A  TM=8.195E-01  e=1.595E-14  Geobacillus stearothermophilus
  4i4i-assembly1_C  TM=8.240E-01  e=2.034E-13  Geobacillus stearothermophilus
  4i7e-assembly1_A  TM=8.019E-01  e=5.392E-13  Geobacillus stearothermophilus

InterPro domains:
  IPR000023 Phosphofructokinase domain [PF00365] (91-339)
  IPR022953 ATP-dependent 6-phosphofructokinase [PR00476] (94-113)
  IPR022953 ATP-dependent 6-phosphofructokinase [PR00476] (120-133)
  IPR022953 ATP-dependent 6-phosphofructokinase [PR00476] (182-198)
  IPR022953 ATP-dependent 6-phosphofructokinase [PR00476] (219-236)
  IPR022953 ATP-dependent 6-phosphofructokinase [PR00476] (325-337)
  IPR035966 Phosphofructokinase superfamily [G3DSA:3.40.50.460] (236-552)
  IPR035966 Phosphofructokinase superfamily [SSF53784] (21-556)

pLDDT: mean 87.89, std 13.51, range [22.67, 98.75]

Solvent-accessible surface area (backbone atoms only — not comparable to full-atom values): 62634 Å² total; per-residue (Å²): 113,68,72,67,43,75,45,84,93,26,72,39,46,69,69,52,71,83,54,49,26,71,49,47,57,56,44,47,70,58,76,75,63,46,28,58,44,51,59,83,50,38,47,48,42,40,45,79,41,79,54,60,64,40,56,47,83,52,59,50,70,61,48,52,73,76,35,90,67,51,52,47,40,30,33,36,44,36,62,37,89,66,67,80,72,65,69,52,62,40,30,34,35,42,32,39,26,36,73,58,15,12,9,49,36,20,16,50,37,19,30,42,55,21,42,50,55,92,41,57,28,45,35,31,35,18,33,28,2,40,59,14,38,54,67,60,28,68,42,79,54,45,73,70,61,36,56,55,38,36,61,33,34,11,35,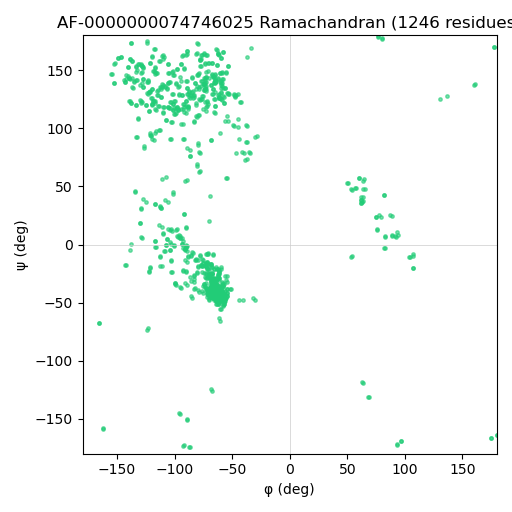40,75,36,22,27,70,44,52,74,57,86,45,72,66,49,48,49,34,42,50,49,38,38,59,76,68,55,28,33,10,36,37,45,34,8,32,25,61,34,44,30,29,40,36,53,46,23,47,50,28,57,76,67,68,47,74,43,5,28,25,28,35,51,24,29,43,26,44,25,36,31,56,73,71,33,67,59,12,38,8,17,55,30,24,33,44,45,48,20,21,34,52,14,9,32,44,37,37,24,56,13,53,51,44,32,28,37,25,37,22,36,63,12,41,70,35,69,77,86,42,69,30,30,32,42,30,49,54,48,25,39,68,53,16,32,44,32,42,74,47,49,18,56,59,37,40,72,67,58,39,48,70,67,54,53,37,49,53,53,41,49,46,52,40,57,27,22,74,72,67,37,30,40,44,33,34,40,32,24,47,24,34,58,54,25,21,59,73,48,29,52,36,51,57,58,54,53,75,45,80,62,57,56,49,72,83,69,47,46,79,73,41,54,72,67,40,33,53,53,51,68,69,45,58,67,72,58,50,53,51,75,29,44,65,50,66,94,76,60,28,67,62,46,87,70,44,62,59,33,51,52,52,50,50,53,26,52,54,51,46,50,53,32,36,74,72,63,76,33,87,60,62,85,42,77,46,65,46,82,48,40,63,45,25,37,15,29,54,32,32,48,56,24,30,24,52,20,23,48,44,14,32,41,39,38,46,37,16,73,71,48,43,56,28,21,27,35,36,60,35,45,74,60,45,62,54,52,66,26,42,49,27,34,40,35,41,49,51,57,36,36,63,71,85,74,70,60,85,75,65,78,73,78,69,62,32,34,65,62,38,63,64,53,78,83,37,70,61,46,47,54,43,63,72,44,42,66,56,14,42,70,41,91,57,54,15,45,49,38,58,66,30,85,43,68,88,58,16,77,61,69,50,68,59,51,52,67,49,80,46,47,64,58,50,52,51,50,50,50,50,51,52,49,49,50,50,63,63,53,33,97,88,44,62,64,69,59,43,52,50,50,51,52,50,49,50,49,49,49,52,51,50,51,55,48,62,74,50,54,84,72,69,81,69,80,74,70,77,81,125,115,69,73,65,42,74,45,84,90,25,75,39,46,70,67,52,71,84,56,48,25,70,48,46,58,56,43,47,70,59,76,76,63,47,28,58,44,53,60,83,48,38,48,47,43,40,43,81,41,79,53,60,64,38,58,45,83,54,60,50,71,62,47,50,72,77,34,91,68,51,52,49,42,30,34,37,42,35,62,38,89,66,68,82,74,65,69,51,61,39,29,36,36,40,30,40,26,36,73,61,15,10,8,49,36,19,16,50,37,17,30,42,56,24,42,52,56,92,42,58,29,45,35,31,36,17,34,27,1,41,58,13,39,54,66,61,29,67,43,79,55,44,72,71,62,34,57,55,36,36,60,33,34,12,35,43,77,34,23,27,69,42,51,75,57,85,44,73,67,49,46,51,36,42,49,49,38,37,58,74,67,57,29,34,10,36,38,45,35,10,32,26,62,33,46,28,28,41,36,54,48,22,46,50,29,57,76,68,67,47,75,43,5,29,26,29,38,49,24,28,42,27,43,24,36,31,56,74,70,32,68,60,13,41,7,18,57,31,24,32,45,44,48,20,21,33,50,16,10,32,46,36,37,23,55,12,52,51,45,33,29,36,26,38,20,35,65,12,41,69,36,69,79,87,42,70,28,29,30,43,29,48,52,48,23,38,68,54,16,32,45,31,39,75,47,49,18,56,60,37,40,73,68,57,38,47,71,67,56,52,37,49,53,55,41,50,44,50,40,56,26,22,74,73,69,37,31,43,44,33,36,39,31,26,46,23,35,57,55,25,19,59,71,48,30,52,36,52,56,56,53,54,75,45,79,61,58,55,49,71,83,70,47,46,81,74,41,54,72,68,41,32,52,53,52,68,68,43,56,68,71,58,50,53,50,74,29,44,65,51,64,95,75,61,28,70,59,46,88,70,45,61,59,33,49,51,51,49,51,52,26,51,53,51,46,50,54,32,36,74,73,64,76,34,86,60,62,85,40,76,44,66,46,82,49,42,62,45,24,37,15,30,57,31,32,49,56,23,30,23,50,19,23,49,44,14,32,42,38,39,47,37,16,72,70,48,43,54,29,21,28,35,37,60,34,46,75,58,46,62,55,52,65,27,42,47,26,32,41,35,40,50,50,57,36,37,62,72,84,81,61,61,84,76,62,79,73,77,70,63,34,34,65,63,40,64,64,53,78,83,35,69,62,45,47,55,43,64,73,44,43,66,56,15,42,71,41,89,58,54,15,44,51,38,57,66,32,85,43,68,89,59,15,76,61,68,50,69,57,51,53,66,51,81,46,46,64,58,50,52,50,50,49,49,51,51,52,50,50,50,52,65,64,54,33,95,88,44,62,66,67,59,44,51,50,50,51,51,50,49,50,49,49,49,53,52,50,52,56,48,63,74,50,53,85,72,68,82,69,81,75,72,77,85,125

Sequence (1250 aa):
MEKPKRMGNFLFQPQAKKQRSDLQQWRLERQHRLPAAISAFNGNAVTVVKGEETCVTDHSEVVSRFFSDVHAPLLDIIPTEERSQPVADKKVGVVFCGRQAPGCHDFVCGLVDMMPPNFGNKVFGFVGGTHGFLDKQAVELTPEICAAFRGTGGLDMLGRTVDRINSKDESEKAKQTCQELDLDGLVLVGGARTSTDAAYLAEYFRQQKVKTAVVGVPCGIEGSMINEFVEASLGFDSNAKAMAQLVGNTAIDGSSARKYYYFLKLMDGSTTGGKVPTSHVALEVALETKPNLLLLTEEVDDHRNSLRELVSDIADVIAARAADGKNFGTILVAEGLLAAIPEFRTLISELETLPMPSTVEKVLPELTTWSAALFNSLPEFIQKQLLLERQSNAALQLSQLETERLMAWLVEDELKQRKKKGSFKGSFSPVCQFLGYQARCSMPSDFDSDYGYALGGTASILACRGCNGYMAVVADLAQPVERWQVGGVPFTAMLQVPPTIPKESFRPRPGIFPRKVDLDAAAFRSWKEVRDACARDELYENPGPIQLSGPSAGKVTKTIATRFSYLHELQMLQKHLEALSSRCRPGCELRQVKVACQSLATLNSILDELAEHPAASPLLERPMKMEKPKRMGNFLFQPQAKKQRSDLQQWRLERQHRLPAAISAFNGNAVTVVKGEETCVTDHSEVVSRFFSDVHAPLLDIIPTEERSQPVADKKVGVVFCGRQAPGCHDFVCGLVDMMPPNFGNKVFGFVGGTHGFLDKQAVELTPEICAAFRGTGGLDMLGRTVDRINSKDESEKAKQTCQELDLDGLVLVGGARTSTDAAYLAEYFRQQKVKTAVVGVPCGIEGSMINEFVEASLGFDSNAKAMAQLVGNTAIDGSSARKYYYFLKLMDGSTTGGKVPTSHVALEVALETKPNLLLLTEEVDDHRNSLRELVSDIADVIAARAADGKNFGTILVAEGLLAAIPEFRTLISELETLPMPSTVEKVLPELTTWSAALFNSLPEFIQKQLLLERQSNAALQLSQLETERLMAWLVEDELKQRKKKGSFKGSFSPVCQFLGYQARCSMPSDFDSDYGYALGGTASILACRGCNGYMAVVADLAQPVERWQVGGVPFTAMLQVPPTIPKESFRPRPGIFPRKVDLDAAAFRSWKEVRDACARDELYENPGPIQLSGPSAGKVTKTIATRFSYLHELQMLQKHLEALSSRCRPGCELRQVKVACQSLATLNSILDELAEHPAASPLLERPMK

Organism: NCBI:txid2562239